Protein AF-0000000084401120 (afdb_homodimer)

Organism: NCBI:txid1296121

Secondary structure (DSSP, 8-state):
---SPPPP---HHHHHHHHHHHHHHHHH---TTSTTEEEPTTS-EEESS-S--SSSB--SHHHHHHHHHHHHHHHH-TTSHHHHHHHHHHHHHHHHHHHHHTT--SPP-TGGGTTHHHHHHHHHTTS---THHHHHHHHHHHHHHHTS-B-GGG-B----SS---TTEEETHHIIIIIHHHHHHHHHTT-HHHHHHHHHHHHHHHHHHB-TTTS-B-SEEEE------TT---S----EE-TT---BHHHHHHHHHHHHHHHHHHGGGS-TTSHHHHHHHHHHHHHHHHHHHH--TTTSS-BSBTT-TTSPB-HHHHHHHHHHHHHHHHTTS---HHHHHHHHHHHHHHHTTB-TTS-BSS-B------SSHHHHHTSPB---HHHHHHHHHHHHHHHHHHHHHHHHH-/---SPPPP---HHHHHHHHHHHHHHHHH---TTSTTEEEPTTS-EEESS-S--SSSB--SHHHHHHHHHHHHHHHH-TTSHHHHHHHHHHHHHHHHHHHHHTT--SPP-TGGGTTHHHHHHHHHTTS---THHHHHHHHHHHHHHHTS-B-GGG-B----SS---TTEEETHHIIIIIHHHHHHHHHTT-HHHHHHHHHHHHHHHHHHB-TTTS-B-SEEEE------TT---S----EE-TT---BHHHHHHHHHHHHHHHHHHGGGS-TTSHHHHHHHHHHHHHHHHHHHH--TTTSS-BSBTT-TTSPB-HHHHHHHHHHHHHHHHTTS---HHHHHHHHHHHHHHHTTB-TTS-BSSPBP-----SSHHHHHTSPB---HHHHHHHHHHHHHHHHHHHHHHHHH-

Nearest PDB structures (foldseek):
  3qwt-assembly1_A  TM=9.742E-01  e=4.334E-35  Salmonella enterica subsp. enterica serovar Paratyphi A
  3pmm-assembly1_A  TM=9.637E-01  e=2.287E-32  Klebsiella pneumoniae subsp. pneumoniae MGH 78578
  4xuv-assembly1_B  TM=9.353E-01  e=1.802E-25  Thermothielavioides terrestris NRRL 8126
  4xuv-assembly1_A  TM=9.160E-01  e=1.888E-25  Thermothielavioides terrestris NRRL 8126
  3k11-assembly1_A  TM=7.623E-01  e=7.916E-18  Bacteroides thetaiotaomicron VPI-5482

Sequence (818 aa):
MSDTIAPLSLSQEKSADLISLLTDGLLHIKDSTGRFLLKLHDGTLVDTKGWDHPTVFSWEWTHGIALTALCHHSALDPSSPGAQKSLKVALDWFETQWKRTDGKGAPKNINTMSPFYSLACFIEDGRTKDPKWNGWLDEWAEWIMNGLPRTQEGGFQHMTYVNMHENNLWDDTLMMSVIPLAKIGILLNRPHYIDEAKYQFLIHIKYLADSVSGLWYHGWKFTPEEVKGGQGGAETNGGHNFAKGLWARGNCWITVSIPMFLDILGDKLPPTDPIYRHLVSIWRRQVDAFVRSQDPKTGLWHTLIVDPTSYVETSAAAGVVAGIYMGIRQGLISDPVYRKCADTGLAGVIAQIQPDGEVANVSFGTGMGHSLQFYKDIAITSMPYGQALAMHALVEWQRLQRGEGAASAMSDTIAPLSLSQEKSADLISLLTDGLLHIKDSTGRFLLKLHDGTLVDTKGWDHPTVFSWEWTHGIALTALCHHSALDPSSPGAQKSLKVALDWFETQWKRTDGKGAPKNINTMSPFYSLACFIEDGRTKDPKWNGWLDEWAEWIMNGLPRTQEGGFQHMTYVNMHENNLWDDTLMMSVIPLAKIGILLNRPHYIDEAKYQFLIHIKYLADSVSGLWYHGWKFTPEEVKGGQGGAETNGGHNFAKGLWARGNCWITVSIPMFLDILGDKLPPTDPIYRHLVSIWRRQVDAFVRSQDPKTGLWHTLIVDPTSYVETSAAAGVVAGIYMGIRQGLISDPVYRKCADTGLAGVIAQIQPDGEVANVSFGTGMGHSLQFYKDIAITSMPYGQALAMHALVEWQRLQRGEGAASA

Structure (mmCIF, N/CA/C/O backbone):
data_AF-0000000084401120-model_v1
#
loop_
_entity.id
_entity.type
_entity.pdbx_description
1 polymer 'Plant-inducible protein'
#
loop_
_atom_site.group_PDB
_atom_site.id
_atom_site.type_symbol
_atom_site.label_atom_id
_atom_site.label_alt_id
_atom_site.label_comp_id
_atom_site.label_asym_id
_atom_site.label_entity_id
_atom_site.label_seq_id
_atom_site.pdbx_PDB_ins_code
_atom_site.Cartn_x
_atom_site.Cartn_y
_atom_site.Cartn_z
_atom_site.occupancy
_atom_site.B_iso_or_equiv
_atom_site.auth_seq_id
_atom_site.auth_comp_id
_atom_site.auth_asym_id
_atom_site.auth_atom_id
_atom_site.pdbx_PDB_model_num
ATOM 1 N N . MET A 1 1 ? 27.266 26.625 27.641 1 33.69 1 MET A N 1
ATOM 2 C CA . MET A 1 1 ? 25.828 26.703 27.875 1 33.69 1 MET A CA 1
ATOM 3 C C . MET A 1 1 ? 25.109 25.516 27.25 1 33.69 1 MET A C 1
ATOM 5 O O . MET A 1 1 ? 25.391 25.156 26.094 1 33.69 1 MET A O 1
ATOM 9 N N . SER A 1 2 ? 24.625 24.562 27.766 1 44.03 2 SER A N 1
ATOM 10 C CA . SER A 1 2 ? 24.25 23.188 27.438 1 44.03 2 SER A CA 1
ATOM 11 C C . SER A 1 2 ? 23.266 23.156 26.281 1 44.03 2 SER A C 1
ATOM 13 O O . SER A 1 2 ? 22.25 23.859 26.297 1 44.03 2 SER A O 1
ATOM 15 N N . ASP A 1 3 ? 23.594 22.719 24.875 1 66.12 3 ASP A N 1
ATOM 16 C CA . ASP A 1 3 ? 23.312 22.844 23.453 1 66.12 3 ASP A CA 1
ATOM 17 C C . ASP A 1 3 ? 22.016 22.141 23.078 1 66.12 3 ASP A C 1
ATOM 19 O O . ASP A 1 3 ? 21.781 21.828 21.906 1 66.12 3 ASP A O 1
ATOM 23 N N . THR A 1 4 ? 21.281 21.75 24.156 1 81.12 4 THR A N 1
ATOM 24 C CA . THR A 1 4 ? 20.016 21.062 23.906 1 81.12 4 THR A CA 1
ATOM 25 C C . THR A 1 4 ? 18.828 21.906 24.359 1 81.12 4 THR A C 1
ATOM 27 O O . THR A 1 4 ? 18.969 22.75 25.266 1 81.12 4 THR A O 1
ATOM 30 N N . ILE A 1 5 ? 17.703 21.828 23.812 1 85.31 5 ILE A N 1
ATOM 31 C CA . ILE A 1 5 ? 16.484 22.562 24.109 1 85.31 5 ILE A CA 1
ATOM 32 C C . ILE A 1 5 ? 16.031 22.266 25.531 1 85.31 5 ILE A C 1
ATOM 34 O O . ILE A 1 5 ? 16.125 21.125 26 1 85.31 5 ILE A O 1
ATOM 38 N N . ALA A 1 6 ? 15.586 23.234 26.266 1 86 6 ALA A N 1
ATOM 39 C CA . ALA A 1 6 ? 15.078 23.078 27.625 1 86 6 ALA A CA 1
ATOM 40 C C . ALA A 1 6 ? 13.828 22.203 27.656 1 86 6 ALA A C 1
ATOM 42 O O . ALA A 1 6 ? 13.047 22.203 26.703 1 86 6 ALA A O 1
ATOM 43 N N . PRO A 1 7 ? 13.625 21.438 28.75 1 90.69 7 PRO A N 1
ATOM 44 C CA . PRO A 1 7 ? 12.422 20.609 28.859 1 90.69 7 PRO A CA 1
ATOM 45 C C . PRO A 1 7 ? 11.133 21.438 28.828 1 90.69 7 PRO A C 1
ATOM 47 O O . PRO A 1 7 ? 11.133 22.594 29.266 1 90.69 7 PRO A O 1
ATOM 50 N N . LEU A 1 8 ? 10.125 20.828 28.359 1 94.19 8 LEU A N 1
ATOM 51 C CA . LEU A 1 8 ? 8.828 21.484 28.25 1 94.19 8 LEU A CA 1
ATOM 52 C C . LEU A 1 8 ? 8.289 21.891 29.625 1 94.19 8 LEU A C 1
ATOM 54 O O . LEU A 1 8 ? 8.219 21.047 30.531 1 94.19 8 LEU A O 1
ATOM 58 N N . SER A 1 9 ? 8.07 23.109 29.828 1 92.88 9 SER A N 1
ATOM 59 C CA . SER A 1 9 ? 7.375 23.656 31 1 92.88 9 SER A CA 1
ATOM 60 C C . SER A 1 9 ? 6.09 24.359 30.578 1 92.88 9 SER A C 1
ATOM 62 O O . SER A 1 9 ? 6.121 25.516 30.125 1 92.88 9 SER A O 1
ATOM 64 N N . LEU A 1 10 ? 5.004 23.656 30.703 1 95.19 10 LEU A N 1
ATOM 65 C CA . LEU A 1 10 ? 3.748 24.172 30.156 1 95.19 10 LEU A CA 1
ATOM 66 C C . LEU A 1 10 ? 2.584 23.828 31.078 1 95.19 10 LEU A C 1
ATOM 68 O O . LEU A 1 10 ? 2.441 22.672 31.516 1 95.19 10 LEU A O 1
ATOM 72 N N . SER A 1 11 ? 1.833 24.844 31.5 1 94.69 11 SER A N 1
ATOM 73 C CA . SER A 1 11 ? 0.576 24.656 32.219 1 94.69 11 SER A CA 1
ATOM 74 C C . SER A 1 11 ? -0.622 24.859 31.297 1 94.69 11 SER A C 1
ATOM 76 O O . SER A 1 11 ? -0.479 25.375 30.188 1 94.69 11 SER A O 1
ATOM 78 N N . GLN A 1 12 ? -1.751 24.422 31.734 1 92.38 12 GLN A N 1
ATOM 79 C CA . GLN A 1 12 ? -2.967 24.609 30.953 1 92.38 12 GLN A CA 1
ATOM 80 C C . GLN A 1 12 ? -3.244 26.094 30.703 1 92.38 12 GLN A C 1
ATOM 82 O O . GLN A 1 12 ? -3.691 26.469 29.625 1 92.38 12 GLN A O 1
ATOM 87 N N . GLU A 1 13 ? -2.939 26.891 31.703 1 94.06 13 GLU A N 1
ATOM 88 C CA . GLU A 1 13 ? -3.145 28.328 31.578 1 94.06 13 GLU A CA 1
ATOM 89 C C . GLU A 1 13 ? -2.193 28.938 30.562 1 94.06 13 GLU A C 1
ATOM 91 O O . GLU A 1 13 ? -2.611 29.734 29.719 1 94.06 13 GLU A O 1
ATOM 96 N N . LYS A 1 14 ? -0.96 28.578 30.672 1 96.5 14 LYS A N 1
ATOM 97 C CA . LYS A 1 14 ? 0.026 29.078 29.734 1 96.5 14 LYS A CA 1
ATOM 98 C C . LYS A 1 14 ? -0.296 28.641 28.297 1 96.5 14 LYS A C 1
ATOM 100 O O . LYS A 1 14 ? -0.112 29.391 27.359 1 96.5 14 LYS A O 1
ATOM 105 N N . SER A 1 15 ? -0.702 27.406 28.203 1 96.75 15 SER A N 1
ATOM 106 C CA . SER A 1 15 ? -1.093 26.906 26.891 1 96.75 15 SER A CA 1
ATOM 107 C C . SER A 1 15 ? -2.246 27.703 26.312 1 96.75 15 SER A C 1
ATOM 109 O O . SER A 1 15 ? -2.227 28.062 25.125 1 96.75 15 SER A O 1
ATOM 111 N N . ALA A 1 16 ? -3.279 28.016 27.109 1 95.38 16 ALA A N 1
ATOM 112 C CA . ALA A 1 16 ? -4.418 28.812 26.672 1 95.38 16 ALA A CA 1
ATOM 113 C C . ALA A 1 16 ? -3.977 30.219 26.25 1 95.38 16 ALA A C 1
ATOM 115 O O . ALA A 1 16 ? -4.477 30.75 25.25 1 95.38 16 ALA A O 1
ATOM 116 N N . ASP A 1 17 ? -3.029 30.766 26.969 1 97 17 ASP A N 1
ATOM 117 C CA . ASP A 1 17 ? -2.494 32.094 26.641 1 97 17 ASP A CA 1
ATOM 118 C C . ASP A 1 17 ? -1.768 32.062 25.297 1 97 17 ASP A C 1
ATOM 120 O O . ASP A 1 17 ? -1.896 32.969 24.5 1 97 17 ASP A O 1
ATOM 124 N N . LEU A 1 18 ? -1.008 31.031 25.141 1 98.12 18 LEU A N 1
ATOM 125 C CA . LEU A 1 18 ? -0.273 30.891 23.891 1 98.12 18 LEU A CA 1
ATOM 126 C C . LEU A 1 18 ? -1.229 30.734 22.703 1 98.12 18 LEU A C 1
ATOM 128 O O . LEU A 1 18 ? -1.003 31.312 21.641 1 98.12 18 LEU A O 1
ATOM 132 N N . ILE A 1 19 ? -2.287 29.938 22.875 1 97.88 19 ILE A N 1
ATOM 133 C CA . ILE A 1 19 ? -3.27 29.75 21.812 1 97.88 19 ILE A CA 1
ATOM 134 C C . ILE A 1 19 ? -3.918 31.078 21.453 1 97.88 19 ILE A C 1
ATOM 136 O O . ILE A 1 19 ? -4.109 31.406 20.281 1 97.88 19 ILE A O 1
ATOM 140 N N . SER A 1 20 ? -4.238 31.891 22.5 1 97.19 20 SER A N 1
ATOM 141 C CA . SER A 1 20 ? -4.793 33.219 22.281 1 97.19 20 SER A CA 1
ATOM 142 C C . SER A 1 20 ? -3.82 34.094 21.5 1 97.19 20 SER A C 1
ATOM 144 O O . SER A 1 20 ? -4.223 34.812 20.578 1 97.19 20 SER A O 1
ATOM 146 N N . LEU A 1 21 ? -2.592 34.062 21.875 1 98.19 21 LEU A N 1
ATOM 147 C CA . LEU A 1 21 ? -1.55 34.812 21.203 1 98.19 21 LEU A CA 1
ATOM 148 C C . LEU A 1 21 ? -1.406 34.375 19.75 1 98.19 21 LEU A C 1
ATOM 150 O O . LEU A 1 21 ? -1.296 35.219 18.859 1 98.19 21 LEU A O 1
ATOM 154 N N . LEU A 1 22 ? -1.358 33.125 19.547 1 98.44 22 LEU A N 1
ATOM 155 C CA . LEU A 1 22 ? -1.241 32.562 18.203 1 98.44 22 LEU A CA 1
ATOM 156 C C . LEU A 1 22 ? -2.441 32.969 17.344 1 98.44 22 LEU A C 1
ATOM 158 O O . LEU A 1 22 ? -2.297 33.219 16.156 1 98.44 22 LEU A O 1
ATOM 162 N N . THR A 1 23 ? -3.691 32.938 17.922 1 97.19 23 THR A N 1
ATOM 163 C CA . THR A 1 23 ? -4.895 33.344 17.219 1 97.19 23 THR A CA 1
ATOM 164 C C . THR A 1 23 ? -4.785 34.812 16.781 1 97.19 23 THR A C 1
ATOM 166 O O . THR A 1 23 ? -5.125 35.156 15.648 1 97.19 23 THR A O 1
ATOM 169 N N . ASP A 1 24 ? -4.277 35.594 17.672 1 96.12 24 ASP A N 1
ATOM 170 C CA . ASP A 1 24 ? -4.074 37 17.344 1 96.12 24 ASP A CA 1
ATOM 171 C C . ASP A 1 24 ? -3.062 37.156 16.203 1 96.12 24 ASP A C 1
ATOM 173 O O . ASP A 1 24 ? -3.266 37.938 15.297 1 96.12 24 ASP A O 1
ATOM 177 N N . GLY A 1 25 ? -1.976 36.438 16.312 1 96 25 GLY A N 1
ATOM 178 C CA . GLY A 1 25 ? -0.98 36.469 15.258 1 96 25 GLY A CA 1
ATOM 179 C C . GLY A 1 25 ? -1.527 36 13.914 1 96 25 GLY A C 1
ATOM 180 O O . GLY A 1 25 ? -1.151 36.562 12.875 1 96 25 GLY A O 1
ATOM 181 N N . LEU A 1 26 ? -2.385 35 13.938 1 94.81 26 LEU A N 1
ATOM 182 C CA . LEU A 1 26 ? -3.031 34.5 12.742 1 94.81 26 LEU A CA 1
ATOM 183 C C . LEU A 1 26 ? -3.914 35.531 12.086 1 94.81 26 LEU A C 1
ATOM 185 O O . LEU A 1 26 ? -3.881 35.719 10.867 1 94.81 26 LEU A O 1
ATOM 189 N N . LEU A 1 27 ? -4.645 36.344 12.859 1 93.62 27 LEU A N 1
ATOM 190 C CA . LEU A 1 27 ? -5.641 37.281 12.367 1 93.62 27 LEU A CA 1
ATOM 191 C C . LEU A 1 27 ? -4.973 38.562 11.867 1 93.62 27 LEU A C 1
ATOM 193 O O . LEU A 1 27 ? -5.523 39.25 11.008 1 93.62 27 LEU A O 1
ATOM 197 N N . HIS A 1 28 ? -3.725 38.812 12.336 1 92.19 28 HIS A N 1
ATOM 198 C CA . HIS A 1 28 ? -3.156 40.125 12.062 1 92.19 28 HIS A CA 1
ATOM 199 C C . HIS A 1 28 ? -1.907 40 11.195 1 92.19 28 HIS A C 1
ATOM 201 O O . HIS A 1 28 ? -1.282 41.031 10.867 1 92.19 28 HIS A O 1
ATOM 207 N N . ILE A 1 29 ? -1.577 38.812 10.828 1 90.75 29 ILE A N 1
ATOM 208 C CA . ILE A 1 29 ? -0.416 38.656 9.969 1 90.75 29 ILE A CA 1
ATOM 209 C C . ILE A 1 29 ? -0.689 39.281 8.602 1 90.75 29 ILE A C 1
ATOM 211 O O . ILE A 1 29 ? -1.801 39.188 8.078 1 90.75 29 ILE A O 1
ATOM 215 N N . LYS A 1 30 ? 0.235 40 8.094 1 86.69 30 LYS A N 1
ATOM 216 C CA . LYS A 1 30 ? 0.075 40.688 6.809 1 86.69 30 LYS A CA 1
ATOM 217 C C . LYS A 1 30 ? 1.339 40.562 5.961 1 86.69 30 LYS A C 1
ATOM 219 O O . LYS A 1 30 ? 2.445 40.469 6.5 1 86.69 30 LYS A O 1
ATOM 224 N N . ASP A 1 31 ? 1.081 40.469 4.723 1 86.56 31 ASP A N 1
ATOM 225 C CA . ASP A 1 31 ? 2.189 40.625 3.791 1 86.56 31 ASP A CA 1
ATOM 226 C C . ASP A 1 31 ? 2.375 42.125 3.424 1 86.56 31 ASP A C 1
ATOM 228 O O . ASP A 1 31 ? 1.897 42.562 2.379 1 86.56 31 ASP A O 1
ATOM 232 N N . SER A 1 32 ? 3.166 42.719 4.074 1 81.81 32 SER A N 1
ATOM 233 C CA . SER A 1 32 ? 3.297 44.156 3.914 1 81.81 32 SER A CA 1
ATOM 234 C C . SER A 1 32 ? 4.082 44.531 2.654 1 81.81 32 SER A C 1
ATOM 236 O O . SER A 1 32 ? 3.98 45.625 2.141 1 81.81 32 SER A O 1
ATOM 238 N N . THR A 1 33 ? 4.793 43.594 2.123 1 84.19 33 THR A N 1
ATOM 239 C CA . THR A 1 33 ? 5.637 43.875 0.965 1 84.19 33 THR A CA 1
ATOM 240 C C . THR A 1 33 ? 4.949 43.438 -0.324 1 84.19 33 THR A C 1
ATOM 242 O O . THR A 1 33 ? 5.309 43.906 -1.412 1 84.19 33 THR A O 1
ATOM 245 N N . GLY A 1 34 ? 4.008 42.562 -0.182 1 83.19 34 GLY A N 1
ATOM 246 C CA . GLY A 1 34 ? 3.375 41.969 -1.359 1 83.19 34 GLY A CA 1
ATOM 247 C C . GLY A 1 34 ? 4.195 40.875 -2.002 1 83.19 34 GLY A C 1
ATOM 248 O O . GLY A 1 34 ? 3.77 40.281 -2.986 1 83.19 34 GLY A O 1
ATOM 249 N N . ARG A 1 35 ? 5.266 40.531 -1.482 1 85.69 35 ARG A N 1
ATOM 250 C CA . ARG A 1 35 ? 6.215 39.562 -2.02 1 85.69 35 ARG A CA 1
ATOM 251 C C . ARG A 1 35 ? 5.629 38.156 -1.995 1 85.69 35 ARG A C 1
ATOM 253 O O . ARG A 1 35 ? 6 37.312 -2.812 1 85.69 35 ARG A O 1
ATOM 260 N N . PHE A 1 36 ? 4.652 37.938 -1.21 1 86.56 36 PHE A N 1
ATOM 261 C CA . PHE A 1 36 ? 4.191 36.562 -0.989 1 86.56 36 PHE A CA 1
ATOM 262 C C . PHE A 1 36 ? 2.768 36.375 -1.501 1 86.56 36 PHE A C 1
ATOM 264 O O . PHE A 1 36 ? 2.098 35.406 -1.15 1 86.56 36 PHE A O 1
ATOM 271 N N . LEU A 1 37 ? 2.367 37.344 -2.252 1 86.12 37 LEU A N 1
ATOM 272 C CA . LEU A 1 37 ? 1.076 37.188 -2.916 1 86.12 37 LEU A CA 1
ATOM 273 C C . LEU A 1 37 ? 1.183 36.25 -4.105 1 86.12 37 LEU A C 1
ATOM 275 O O . LEU A 1 37 ? 2.178 36.25 -4.836 1 86.12 37 LEU A O 1
ATOM 279 N N . LEU A 1 38 ? 0.202 35.406 -4.27 1 87.19 38 LEU A N 1
ATOM 280 C CA . LEU A 1 38 ? 0.126 34.5 -5.418 1 87.19 38 LEU A CA 1
ATOM 281 C C . LEU A 1 38 ? -0.601 35.156 -6.582 1 87.19 38 LEU A C 1
ATOM 283 O O . LEU A 1 38 ? -1.741 35.625 -6.434 1 87.19 38 LEU A O 1
ATOM 287 N N . LYS A 1 39 ? 0.074 35.281 -7.699 1 85.06 39 LYS A N 1
ATOM 288 C CA . LYS A 1 39 ? -0.523 35.844 -8.898 1 85.06 39 LYS A CA 1
ATOM 289 C C . LYS A 1 39 ? -1 34.781 -9.859 1 85.06 39 LYS A C 1
ATOM 291 O O . LYS A 1 39 ? -0.205 33.938 -10.32 1 85.06 39 LYS A O 1
ATOM 296 N N . LEU A 1 40 ? -2.211 34.812 -10.164 1 87.75 40 LEU A N 1
ATOM 297 C CA . LEU A 1 40 ? -2.787 33.844 -11.094 1 87.75 40 LEU A CA 1
ATOM 298 C C . LEU A 1 40 ? -2.631 34.312 -12.531 1 87.75 40 LEU A C 1
ATOM 300 O O . LEU A 1 40 ? -2.236 35.469 -12.773 1 87.75 40 LEU A O 1
ATOM 304 N N . HIS A 1 41 ? -2.965 33.438 -13.484 1 84.88 41 HIS A N 1
ATOM 305 C CA . HIS A 1 41 ? -2.762 33.719 -14.898 1 84.88 41 HIS A CA 1
ATOM 306 C C . HIS A 1 41 ? -3.664 34.844 -15.359 1 84.88 41 HIS A C 1
ATOM 308 O O . HIS A 1 41 ? -3.293 35.625 -16.25 1 84.88 41 HIS A O 1
ATOM 314 N N . ASP A 1 42 ? -4.82 34.969 -14.766 1 84.31 42 ASP A N 1
ATOM 315 C CA . ASP A 1 42 ? -5.766 35.969 -15.203 1 84.31 42 ASP A CA 1
ATOM 316 C C . ASP A 1 42 ? -5.523 37.312 -14.477 1 84.31 42 ASP A C 1
ATOM 318 O O . ASP A 1 42 ? -6.301 38.25 -14.625 1 84.31 42 ASP A O 1
ATOM 322 N N . GLY A 1 43 ? -4.527 37.312 -13.602 1 83.81 43 GLY A N 1
ATOM 323 C CA . GLY A 1 43 ? -4.164 38.531 -12.906 1 83.81 43 GLY A CA 1
ATOM 324 C C . GLY A 1 43 ? -4.719 38.625 -11.5 1 83.81 43 GLY A C 1
ATOM 325 O O . GLY A 1 43 ? -4.352 39.5 -10.727 1 83.81 43 GLY A O 1
ATOM 326 N N . THR A 1 44 ? -5.5 37.656 -11.195 1 84.62 44 THR A N 1
ATOM 327 C CA . THR A 1 44 ? -6.051 37.625 -9.844 1 84.62 44 THR A CA 1
ATOM 328 C C . THR A 1 44 ? -4.945 37.406 -8.82 1 84.62 44 THR A C 1
ATOM 330 O O . THR A 1 44 ? -4.047 36.594 -9.039 1 84.62 44 THR A O 1
ATOM 333 N N . LEU A 1 45 ? -5.062 38.219 -7.758 1 87.06 45 LEU A N 1
ATOM 334 C CA . LEU A 1 45 ? -4.129 38.031 -6.652 1 87.06 45 LEU A CA 1
ATOM 335 C C . LEU A 1 45 ? -4.777 37.25 -5.516 1 87.06 45 LEU A C 1
ATOM 337 O O . LEU A 1 45 ? -5.949 37.469 -5.191 1 87.06 45 LEU A O 1
ATOM 341 N N . VAL A 1 46 ? -4.004 36.312 -5.031 1 88.44 46 VAL A N 1
ATOM 342 C CA . VAL A 1 46 ? -4.453 35.531 -3.871 1 88.44 46 VAL A CA 1
ATOM 343 C C . VAL A 1 46 ? -3.498 35.75 -2.703 1 88.44 46 VAL A C 1
ATOM 345 O O . VAL A 1 46 ? -2.287 35.562 -2.836 1 88.44 46 VAL A O 1
ATOM 348 N N . ASP A 1 47 ? -3.996 36.188 -1.65 1 89.75 47 ASP A N 1
ATOM 349 C CA . ASP A 1 47 ? -3.223 36.344 -0.427 1 89.75 47 ASP A CA 1
ATOM 350 C C . ASP A 1 47 ? -3.162 35.062 0.377 1 89.75 47 ASP A C 1
ATOM 352 O O . ASP A 1 47 ? -4.125 34.688 1.053 1 89.75 47 ASP A O 1
ATOM 356 N N . THR A 1 48 ? -2.025 34.406 0.393 1 88.25 48 THR A N 1
ATOM 357 C CA . THR A 1 48 ? -1.883 33.156 1.093 1 88.25 48 THR A CA 1
ATOM 358 C C . THR A 1 48 ? -1.351 33.344 2.506 1 88.25 48 THR A C 1
ATOM 360 O O . THR A 1 48 ? -1.179 32.406 3.264 1 88.25 48 THR A O 1
ATOM 363 N N . LYS A 1 49 ? -1.124 34.625 2.908 1 89.88 49 LYS A N 1
ATOM 364 C CA . LYS A 1 49 ? -0.537 34.938 4.203 1 89.88 49 LYS A CA 1
ATOM 365 C C . LYS A 1 49 ? -1.561 35.625 5.109 1 89.88 49 LYS A C 1
ATOM 367 O O . LYS A 1 49 ? -1.688 35.25 6.281 1 89.88 49 LYS A O 1
ATOM 372 N N . GLY A 1 50 ? -2.246 36.5 4.559 1 87.88 50 GLY A N 1
ATOM 373 C CA . GLY A 1 50 ? -3.184 37.25 5.367 1 87.88 50 GLY A CA 1
ATOM 374 C C . GLY A 1 50 ? -4.5 36.531 5.594 1 87.88 50 GLY A C 1
ATOM 375 O O . GLY A 1 50 ? -4.914 35.719 4.773 1 87.88 50 GLY A O 1
ATOM 376 N N . TRP A 1 51 ? -5.172 36.812 6.703 1 88 51 TRP A N 1
ATOM 377 C CA . TRP A 1 51 ? -6.457 36.219 7.062 1 88 51 TRP A CA 1
ATOM 378 C C . TRP A 1 51 ? -7.59 36.875 6.285 1 88 51 TRP A C 1
ATOM 380 O O . TRP A 1 51 ? -8.453 36.188 5.738 1 88 51 TRP A O 1
ATOM 390 N N . ASP A 1 52 ? -7.566 38.156 6.379 1 78.81 52 ASP A N 1
ATOM 391 C CA . ASP A 1 52 ? -8.57 38.938 5.664 1 78.81 52 ASP A CA 1
ATOM 392 C C . ASP A 1 52 ? -7.93 40.062 4.875 1 78.81 52 ASP A C 1
ATOM 394 O O . ASP A 1 52 ? -6.992 40.719 5.352 1 78.81 52 ASP A O 1
ATOM 398 N N . HIS A 1 53 ? -8.281 40.031 3.646 1 75.25 53 HIS A N 1
ATOM 399 C CA . HIS A 1 53 ? -7.82 41.125 2.789 1 75.25 53 HIS A CA 1
ATOM 400 C C . HIS A 1 53 ? -8.992 41.812 2.105 1 75.25 53 HIS A C 1
ATOM 402 O O . HIS A 1 53 ? -9.906 41.156 1.604 1 75.25 53 HIS A O 1
ATOM 408 N N . PRO A 1 54 ? -8.969 43.031 2.123 1 69.94 54 PRO A N 1
ATOM 409 C CA . PRO A 1 54 ? -10.125 43.75 1.602 1 69.94 54 PRO A CA 1
ATOM 410 C C . PRO A 1 54 ? -10.289 43.594 0.091 1 69.94 54 PRO A C 1
ATOM 412 O O . PRO A 1 54 ? -11.414 43.625 -0.417 1 69.94 54 PRO A O 1
ATOM 415 N N . THR A 1 55 ? -9.25 43.438 -0.586 1 71.19 55 THR A N 1
ATOM 416 C CA . THR A 1 55 ? -9.375 43.5 -2.039 1 71.19 55 THR A CA 1
ATOM 417 C C . THR A 1 55 ? -8.836 42.219 -2.672 1 71.19 55 THR A C 1
ATOM 419 O O . THR A 1 55 ? -9.039 41.969 -3.863 1 71.19 55 THR A O 1
ATOM 422 N N . VAL A 1 56 ? -8.18 41.5 -1.897 1 79.19 56 VAL A N 1
ATOM 423 C CA . VAL A 1 56 ? -7.512 40.312 -2.441 1 79.19 56 VAL A CA 1
ATOM 424 C C . VAL A 1 56 ? -8.148 39.031 -1.873 1 79.19 56 VAL A C 1
ATOM 426 O O . VAL A 1 56 ? -8.547 39 -0.704 1 79.19 56 VAL A O 1
ATOM 429 N N . PHE A 1 57 ? -8.273 38.094 -2.742 1 83 57 PHE A N 1
ATOM 430 C CA . PHE A 1 57 ? -8.906 36.844 -2.365 1 83 57 PHE A CA 1
ATOM 431 C C . PHE A 1 57 ? -8.07 36.094 -1.328 1 83 57 PHE A C 1
ATOM 433 O O . PHE A 1 57 ? -6.855 35.969 -1.489 1 83 57 PHE A O 1
ATOM 440 N N . SER A 1 58 ? -8.695 35.688 -0.227 1 88 58 SER A N 1
ATOM 441 C CA . SER A 1 58 ? -8.008 35.031 0.869 1 88 58 SER A CA 1
ATOM 442 C C . SER A 1 58 ? -8.578 33.656 1.118 1 88 58 SER A C 1
ATOM 444 O O . SER A 1 58 ? -9.188 33.406 2.162 1 88 58 SER A O 1
ATOM 446 N N . TRP A 1 59 ? -8.406 32.75 0.161 1 92.88 59 TRP A N 1
ATOM 447 C CA . TRP A 1 59 ? -8.859 31.375 0.249 1 92.88 59 TRP A CA 1
ATOM 448 C C . TRP A 1 59 ? -7.844 30.422 -0.391 1 92.88 59 TRP A C 1
ATOM 450 O O . TRP A 1 59 ? -7.754 30.344 -1.618 1 92.88 59 TRP A O 1
ATOM 460 N N . GLU A 1 60 ? -7.145 29.797 0.406 1 94 60 GLU A N 1
ATOM 461 C CA . GLU A 1 60 ? -6.16 28.781 0.046 1 94 60 GLU A CA 1
ATOM 462 C C . GLU A 1 60 ? -6.02 27.734 1.147 1 94 60 GLU A C 1
ATOM 464 O O . GLU A 1 60 ? -6.691 27.812 2.178 1 94 60 GLU A O 1
ATOM 469 N N . TRP A 1 61 ? -5.176 26.719 0.945 1 96.56 61 TRP A N 1
ATOM 470 C CA . TRP A 1 61 ? -4.988 25.672 1.948 1 96.56 61 TRP A CA 1
ATOM 471 C C . TRP A 1 61 ? -4.488 26.266 3.262 1 96.56 61 TRP A C 1
ATOM 473 O O . TRP A 1 61 ? -4.742 25.719 4.336 1 96.56 61 TRP A O 1
ATOM 483 N N . THR A 1 62 ? -3.789 27.375 3.266 1 96.12 62 THR A N 1
ATOM 484 C CA . THR A 1 62 ? -3.297 28.031 4.48 1 96.12 62 THR A CA 1
ATOM 485 C C . THR A 1 62 ? -4.457 28.406 5.395 1 96.12 62 THR A C 1
ATOM 487 O O . THR A 1 62 ? -4.387 28.203 6.609 1 96.12 62 THR A O 1
ATOM 490 N N . HIS A 1 63 ? -5.523 28.922 4.789 1 95.69 63 HIS A N 1
ATOM 491 C CA . HIS A 1 63 ? -6.73 29.234 5.543 1 95.69 63 HIS A CA 1
ATOM 492 C C . HIS A 1 63 ? -7.414 27.969 6.039 1 95.69 63 HIS A C 1
ATOM 494 O O . HIS A 1 63 ? -7.949 27.938 7.148 1 95.69 63 HIS A O 1
ATOM 500 N N . GLY A 1 64 ? -7.402 26.922 5.16 1 97.75 64 GLY A N 1
ATOM 501 C CA . GLY A 1 64 ? -7.98 25.656 5.562 1 97.75 64 GLY A CA 1
ATOM 502 C C . GLY A 1 64 ? -7.332 25.062 6.805 1 97.75 64 GLY A C 1
ATOM 503 O O . GLY A 1 64 ? -8.023 24.578 7.703 1 97.75 64 GLY A O 1
ATOM 504 N N . ILE A 1 65 ? -6.027 25.109 6.883 1 98.44 65 ILE A N 1
ATOM 505 C CA . ILE A 1 65 ? -5.293 24.578 8.023 1 98.44 65 ILE A CA 1
ATOM 506 C C . ILE A 1 65 ? -5.559 25.438 9.258 1 98.44 65 ILE A C 1
ATOM 508 O O . ILE A 1 65 ? -5.711 24.906 10.367 1 98.44 65 ILE A O 1
ATOM 512 N N . ALA A 1 66 ? -5.625 26.75 9.031 1 97.94 66 ALA A N 1
ATOM 513 C CA . ALA A 1 66 ? -5.992 27.641 10.133 1 97.94 66 ALA A CA 1
ATOM 514 C C . ALA A 1 66 ? -7.383 27.312 10.672 1 97.94 66 ALA A C 1
ATOM 516 O O . ALA A 1 66 ? -7.586 27.234 11.883 1 97.94 66 ALA A O 1
ATOM 517 N N . LEU A 1 67 ? -8.289 27.141 9.773 1 98.31 67 LEU A N 1
ATOM 518 C CA . LEU A 1 67 ? -9.656 26.812 10.148 1 98.31 67 LEU A CA 1
ATOM 519 C C . LEU A 1 67 ? -9.711 25.484 10.891 1 98.31 67 LEU A C 1
ATOM 521 O O . LEU A 1 67 ? -10.492 25.312 11.828 1 98.31 67 LEU A O 1
ATOM 525 N N . THR A 1 68 ? -8.906 24.516 10.492 1 98.69 68 THR A N 1
ATOM 526 C CA . THR A 1 68 ? -8.82 23.234 11.188 1 98.69 68 THR A CA 1
ATOM 527 C C . THR A 1 68 ? -8.375 23.438 12.633 1 98.69 68 THR A C 1
ATOM 529 O O . THR A 1 68 ? -8.969 22.875 13.555 1 98.69 68 THR A O 1
ATOM 532 N N . ALA A 1 69 ? -7.359 24.219 12.844 1 98.44 69 ALA A N 1
ATOM 533 C CA . ALA A 1 69 ? -6.863 24.5 14.188 1 98.44 69 ALA A CA 1
ATOM 534 C C . ALA A 1 69 ? -7.93 25.188 15.031 1 98.44 69 ALA A C 1
ATOM 536 O O . ALA A 1 69 ? -8.148 24.828 16.188 1 98.44 69 ALA A O 1
ATOM 537 N N . LEU A 1 70 ? -8.594 26.203 14.445 1 98.25 70 LEU A N 1
ATOM 538 C CA . LEU A 1 70 ? -9.648 26.922 15.141 1 98.25 70 LEU A CA 1
ATOM 539 C C . LEU A 1 70 ? -10.805 25.984 15.492 1 98.25 70 LEU A C 1
ATOM 541 O O . LEU A 1 70 ? -11.391 26.094 16.578 1 98.25 70 LEU A O 1
ATOM 545 N N . CYS A 1 71 ? -11.094 25.125 14.57 1 98.5 71 CYS A N 1
ATOM 546 C CA . CYS A 1 71 ? -12.156 24.141 14.789 1 98.5 71 CYS A CA 1
ATOM 547 C C . CYS A 1 71 ? -11.852 23.266 16 1 98.5 71 CYS A C 1
ATOM 549 O O . CYS A 1 71 ? -12.688 23.125 16.891 1 98.5 71 CYS A O 1
ATOM 551 N N . HIS A 1 72 ? -10.641 22.719 16.078 1 98.06 72 HIS A N 1
ATOM 552 C CA . HIS A 1 72 ? -10.258 21.844 17.172 1 98.06 72 HIS A CA 1
ATOM 553 C C . HIS A 1 72 ? -10.172 22.609 18.5 1 98.06 72 HIS A C 1
ATOM 555 O O . HIS A 1 72 ? -10.578 22.094 19.547 1 98.06 72 HIS A O 1
ATOM 561 N N . HIS A 1 73 ? -9.688 23.828 18.406 1 98 73 HIS A N 1
ATOM 562 C CA . HIS A 1 73 ? -9.625 24.641 19.625 1 98 73 HIS A CA 1
ATOM 563 C C . HIS A 1 73 ? -11.023 24.938 20.156 1 98 73 HIS A C 1
ATOM 565 O O . HIS A 1 73 ? -11.266 24.859 21.359 1 98 73 HIS A O 1
ATOM 571 N N . SER A 1 74 ? -11.898 25.281 19.281 1 97.75 74 SER A N 1
ATOM 572 C CA . SER A 1 74 ? -13.258 25.656 19.672 1 97.75 74 SER A CA 1
ATOM 573 C C . SER A 1 74 ? -13.984 24.484 20.328 1 97.75 74 SER A C 1
ATOM 575 O O . SER A 1 74 ? -14.969 24.688 21.047 1 97.75 74 SER A O 1
ATOM 577 N N . ALA A 1 75 ? -13.508 23.312 20.047 1 95.94 75 ALA A N 1
ATOM 578 C CA . ALA A 1 75 ? -14.164 22.109 20.578 1 95.94 75 ALA A CA 1
ATOM 579 C C . ALA A 1 75 ? -13.586 21.719 21.938 1 95.94 75 ALA A C 1
ATOM 581 O O . ALA A 1 75 ? -14.172 20.906 22.656 1 95.94 75 ALA A O 1
ATOM 582 N N . LEU A 1 76 ? -12.445 22.25 22.312 1 93.38 76 LEU A N 1
ATOM 583 C CA . LEU A 1 76 ? -11.727 21.828 23.516 1 93.38 76 LEU A CA 1
ATOM 584 C C . LEU A 1 76 ? -12.539 22.125 24.766 1 93.38 76 LEU A C 1
ATOM 586 O O . LEU A 1 76 ? -12.758 21.25 25.594 1 93.38 76 LEU A O 1
ATOM 590 N N . ASP A 1 77 ? -12.914 23.406 24.969 1 90.81 77 ASP A N 1
ATOM 591 C CA . ASP A 1 77 ? -13.789 23.922 26.031 1 90.81 77 ASP A CA 1
ATOM 592 C C . ASP A 1 77 ? -14.742 24.984 25.484 1 90.81 77 ASP A C 1
ATOM 594 O O . ASP A 1 77 ? -14.508 26.172 25.656 1 90.81 77 ASP A O 1
ATOM 598 N N . PRO A 1 78 ? -15.82 24.5 24.969 1 91.75 78 PRO A N 1
ATOM 599 C CA . PRO A 1 78 ? -16.719 25.375 24.203 1 91.75 78 PRO A CA 1
ATOM 600 C C . PRO A 1 78 ? -17.188 26.578 25.016 1 91.75 78 PRO A C 1
ATOM 602 O O . PRO A 1 78 ? -17.609 27.594 24.438 1 91.75 78 PRO A O 1
ATOM 605 N N . SER A 1 79 ? -17.125 26.469 26.281 1 93.75 79 SER A N 1
ATOM 606 C CA . SER A 1 79 ? -17.625 27.562 27.125 1 93.75 79 SER A CA 1
ATOM 607 C C . SER A 1 79 ? -16.562 28.609 27.359 1 93.75 79 SER A C 1
ATOM 609 O O . SER A 1 79 ? -16.859 29.734 27.797 1 93.75 79 SER A O 1
ATOM 611 N N . SER A 1 80 ? -15.289 28.312 27.094 1 94.38 80 SER A N 1
ATOM 612 C CA . SER A 1 80 ? -14.211 29.25 27.344 1 94.38 80 SER A CA 1
ATOM 613 C C . SER A 1 80 ? -14.227 30.406 26.344 1 94.38 80 SER A C 1
ATOM 615 O O . SER A 1 80 ? -14.578 30.203 25.172 1 94.38 80 SER A O 1
ATOM 617 N N . PRO A 1 81 ? -13.852 31.641 26.734 1 95.19 81 PRO A N 1
ATOM 618 C CA . PRO A 1 81 ? -13.812 32.781 25.797 1 95.19 81 PRO A CA 1
ATOM 619 C C . PRO A 1 81 ? -12.906 32.531 24.594 1 95.19 81 PRO A C 1
ATOM 621 O O . PRO A 1 81 ? -13.227 32.938 23.484 1 95.19 81 PRO A O 1
ATOM 624 N N . GLY A 1 82 ? -11.828 31.828 24.859 1 95.25 82 GLY A N 1
ATOM 625 C CA . GLY A 1 82 ? -10.93 31.5 23.766 1 95.25 82 GLY A CA 1
ATOM 626 C C . GLY A 1 82 ? -11.562 30.609 22.703 1 95.25 82 GLY A C 1
ATOM 627 O O . GLY A 1 82 ? -11.414 30.859 21.5 1 95.25 82 GLY A O 1
ATOM 628 N N . ALA A 1 83 ? -12.219 29.625 23.156 1 96.19 83 ALA A N 1
ATOM 629 C CA . ALA A 1 83 ? -12.906 28.703 22.25 1 96.19 83 ALA A CA 1
ATOM 630 C C . ALA A 1 83 ? -14.008 29.422 21.484 1 96.19 83 ALA A C 1
ATOM 632 O O . ALA A 1 83 ? -14.195 29.188 20.281 1 96.19 83 ALA A O 1
ATOM 633 N N . GLN A 1 84 ? -14.727 30.266 22.188 1 97.38 84 GLN A N 1
ATOM 634 C CA . GLN A 1 84 ? -15.789 31.047 21.547 1 97.38 84 GLN A CA 1
ATOM 635 C C . GLN A 1 84 ? -15.227 31.984 20.5 1 97.38 84 GLN A C 1
ATOM 637 O O . GLN A 1 84 ? -15.828 32.156 19.422 1 97.38 84 GLN A O 1
ATOM 642 N N . LYS A 1 85 ? -14.148 32.594 20.812 1 97.31 85 LYS A N 1
ATOM 643 C CA . LYS A 1 85 ? -13.484 33.469 19.844 1 97.31 85 LYS A CA 1
ATOM 644 C C . LYS A 1 85 ? -13.055 32.688 18.609 1 97.31 85 LYS A C 1
ATOM 646 O O . LYS A 1 85 ? -13.258 33.125 17.484 1 97.31 85 LYS A O 1
ATOM 651 N N . SER A 1 86 ? -12.453 31.516 18.844 1 97.94 86 SER A N 1
ATOM 652 C CA . SER A 1 86 ? -12.016 30.688 17.734 1 97.94 86 SER A CA 1
ATOM 653 C C . SER A 1 86 ? -13.18 30.312 16.828 1 97.94 86 SER A C 1
ATOM 655 O O . SER A 1 86 ? -13.062 30.359 15.594 1 97.94 86 SER A O 1
ATOM 657 N N . LEU A 1 87 ? -14.289 29.922 17.422 1 98.19 87 LEU A N 1
ATOM 658 C CA . LEU A 1 87 ? -15.477 29.562 16.656 1 98.19 87 LEU A CA 1
ATOM 659 C C . LEU A 1 87 ? -15.984 30.766 15.852 1 98.19 87 LEU A C 1
ATOM 661 O O . LEU A 1 87 ? -16.297 30.641 14.664 1 98.19 87 LEU A O 1
ATOM 665 N N . LYS A 1 88 ? -16.078 31.906 16.5 1 97.94 88 LYS A N 1
ATOM 666 C CA . LYS A 1 88 ? -16.562 33.125 15.844 1 97.94 88 LYS A CA 1
ATOM 667 C C . LYS A 1 88 ? -15.688 33.5 14.664 1 97.94 88 LYS A C 1
ATOM 669 O O . LYS A 1 88 ? -16.188 33.844 13.586 1 97.94 88 LYS A O 1
ATOM 674 N N . VAL A 1 89 ? -14.398 33.469 14.906 1 97 89 VAL A N 1
ATOM 675 C CA . VAL A 1 89 ? -13.445 33.812 13.859 1 97 89 VAL A CA 1
ATOM 676 C C . VAL A 1 89 ? -13.641 32.906 12.656 1 97 89 VAL A C 1
ATOM 678 O O . VAL A 1 89 ? -13.672 33.375 11.516 1 97 89 VAL A O 1
ATOM 681 N N . ALA A 1 90 ? -13.766 31.625 12.883 1 97.81 90 ALA A N 1
ATOM 682 C CA . ALA A 1 90 ? -13.906 30.641 11.812 1 97.81 90 ALA A CA 1
ATOM 683 C C . ALA A 1 90 ? -15.211 30.844 11.047 1 97.81 90 ALA A C 1
ATOM 685 O O . ALA A 1 90 ? -15.203 30.906 9.812 1 97.81 90 ALA A O 1
ATOM 686 N N . LEU A 1 91 ? -16.312 30.969 11.766 1 97.94 91 LEU A N 1
ATOM 687 C CA . LEU A 1 91 ? -17.625 31.109 11.117 1 97.94 91 LEU A CA 1
ATOM 688 C C . LEU A 1 91 ? -17.719 32.438 10.375 1 97.94 91 LEU A C 1
ATOM 690 O O . LEU A 1 91 ? -18.328 32.5 9.312 1 97.94 91 LEU A O 1
ATOM 694 N N . ASP A 1 92 ? -17.109 33.5 10.961 1 96.62 92 ASP A N 1
ATOM 695 C CA . ASP A 1 92 ? -17.078 34.781 10.273 1 96.62 92 ASP A CA 1
ATOM 696 C C . ASP A 1 92 ? -16.344 34.688 8.945 1 96.62 92 ASP A C 1
ATOM 698 O O . ASP A 1 92 ? -16.719 35.312 7.965 1 96.62 92 ASP A O 1
ATOM 702 N N . TRP A 1 93 ? -15.281 33.906 8.922 1 96.19 93 TRP A N 1
ATOM 703 C CA . TRP A 1 93 ? -14.547 33.719 7.684 1 96.19 93 TRP A CA 1
ATOM 704 C C . TRP A 1 93 ? -15.43 33.094 6.617 1 96.19 93 TRP A C 1
ATOM 706 O O . TRP A 1 93 ? -15.477 33.562 5.477 1 96.19 93 TRP A O 1
ATOM 716 N N . PHE A 1 94 ? -16.125 32.031 6.934 1 96.75 94 PHE A N 1
ATOM 717 C CA . PHE A 1 94 ? -17 31.359 5.988 1 96.75 94 PHE A CA 1
ATOM 718 C C . PHE A 1 94 ? -18.094 32.312 5.492 1 96.75 94 PHE A C 1
ATOM 720 O O . PHE A 1 94 ? -18.391 32.344 4.297 1 96.75 94 PHE A O 1
ATOM 727 N N . GLU A 1 95 ? -18.703 33.062 6.441 1 96 95 GLU A N 1
ATOM 728 C CA . GLU A 1 95 ? -19.734 34.031 6.07 1 96 95 GLU A CA 1
ATOM 729 C C . GLU A 1 95 ? -19.188 35.062 5.09 1 96 95 GLU A C 1
ATOM 731 O O . GLU A 1 95 ? -19.859 35.406 4.109 1 96 95 GLU A O 1
ATOM 736 N N . THR A 1 96 ? -18.047 35.531 5.391 1 94.25 96 THR A N 1
ATOM 737 C CA . THR A 1 96 ? -17.422 36.531 4.535 1 94.25 96 THR A CA 1
ATOM 738 C C . THR A 1 96 ? -17.172 35.969 3.141 1 94.25 96 THR A C 1
ATOM 740 O O . THR A 1 96 ? -17.469 36.625 2.137 1 94.25 96 THR A O 1
ATOM 743 N N . GLN A 1 97 ? -16.594 34.75 3.049 1 94.25 97 GLN A N 1
ATOM 744 C CA . GLN A 1 97 ? -16.312 34.125 1.76 1 94.25 97 GLN A CA 1
ATOM 745 C C . GLN A 1 97 ? -17.594 33.844 0.991 1 94.25 97 GLN A C 1
ATOM 747 O O . GLN A 1 97 ? -17.641 34 -0.232 1 94.25 97 GLN A O 1
ATOM 752 N N . TRP A 1 98 ? -18.609 33.406 1.689 1 94.81 98 TRP A N 1
ATOM 753 C CA . TRP A 1 98 ? -19.906 33.156 1.066 1 94.81 98 TRP A CA 1
ATOM 754 C C . TRP A 1 98 ? -20.453 34.406 0.413 1 94.81 98 TRP A C 1
ATOM 756 O O . TRP A 1 98 ? -20.875 34.406 -0.749 1 94.81 98 TRP A O 1
ATOM 766 N N . LYS A 1 99 ? -20.422 35.469 1.139 1 93.44 99 LYS A N 1
ATOM 767 C CA . LYS A 1 99 ? -20.953 36.75 0.654 1 93.44 99 LYS A CA 1
ATOM 768 C C . LYS A 1 99 ? -20.125 37.281 -0.512 1 93.44 99 LYS A C 1
ATOM 770 O O . LYS A 1 99 ? -20.672 37.688 -1.535 1 93.44 99 LYS A O 1
ATOM 775 N N . ARG A 1 100 ? -18.828 37.188 -0.387 1 90.94 100 ARG A N 1
ATOM 776 C CA . ARG A 1 100 ? -17.906 37.719 -1.378 1 90.94 100 ARG A CA 1
ATOM 777 C C . ARG A 1 100 ? -18.016 36.969 -2.701 1 90.94 100 ARG A C 1
ATOM 779 O O . ARG A 1 100 ? -17.75 37.562 -3.766 1 90.94 100 ARG A O 1
ATOM 786 N N . THR A 1 101 ? -18.422 35.75 -2.699 1 91.81 101 THR A N 1
ATOM 787 C CA . THR A 1 101 ? -18.391 34.938 -3.904 1 91.81 101 THR A CA 1
ATOM 788 C C . THR A 1 101 ? -19.812 34.562 -4.332 1 91.81 101 THR A C 1
ATOM 790 O O . THR A 1 101 ? -20 33.75 -5.23 1 91.81 101 THR A O 1
ATOM 793 N N . ASP A 1 102 ? -20.812 35.062 -3.658 1 93.94 102 ASP A N 1
ATOM 794 C CA . ASP A 1 102 ? -22.219 34.75 -3.904 1 93.94 102 ASP A CA 1
ATOM 795 C C . ASP A 1 102 ? -22.453 33.25 -3.83 1 93.94 102 ASP A C 1
ATOM 797 O O . ASP A 1 102 ? -23.047 32.656 -4.73 1 93.94 102 ASP A O 1
ATOM 801 N N . GLY A 1 103 ? -21.719 32.656 -2.893 1 92.62 103 GLY A N 1
ATOM 802 C CA . GLY A 1 103 ? -21.938 31.266 -2.586 1 92.62 103 GLY A CA 1
ATOM 803 C C . GLY A 1 103 ? -21.125 30.328 -3.469 1 92.62 103 GLY A C 1
ATOM 804 O O . GLY A 1 103 ? -21.188 29.109 -3.314 1 92.62 103 GLY A O 1
ATOM 805 N N . LYS A 1 104 ? -20.391 30.797 -4.352 1 91.75 104 LYS A N 1
ATOM 806 C CA . LYS A 1 104 ? -19.641 29.953 -5.277 1 91.75 104 LYS A CA 1
ATOM 807 C C . LYS A 1 104 ? -18.375 29.422 -4.621 1 91.75 104 LYS A C 1
ATOM 809 O O . LYS A 1 104 ? -17.984 28.266 -4.863 1 91.75 104 LYS A O 1
ATOM 814 N N . GLY A 1 105 ? -17.734 30.266 -3.74 1 91.12 105 GLY A N 1
ATOM 815 C CA . GLY A 1 105 ? -16.453 29.891 -3.154 1 91.12 105 GLY A CA 1
ATOM 816 C C . GLY A 1 105 ? -15.273 30.188 -4.066 1 91.12 105 GLY A C 1
ATOM 817 O O . GLY A 1 105 ? -15.414 30.859 -5.082 1 91.12 105 GLY A O 1
ATOM 818 N N . ALA A 1 106 ? -14.094 29.75 -3.713 1 92.06 106 ALA A N 1
ATOM 819 C CA . ALA A 1 106 ? -12.867 29.906 -4.492 1 92.06 106 ALA A CA 1
ATOM 820 C C . ALA A 1 106 ? -12.883 29.016 -5.73 1 92.06 106 ALA A C 1
ATOM 822 O O . ALA A 1 106 ? -13.672 28.078 -5.812 1 92.06 106 ALA A O 1
ATOM 823 N N . PRO A 1 107 ? -12.047 29.406 -6.742 1 92.5 107 PRO A N 1
ATOM 824 C CA . PRO A 1 107 ? -11.836 28.406 -7.793 1 92.5 107 PRO A CA 1
ATOM 825 C C . PRO A 1 107 ? -11.406 27.062 -7.246 1 92.5 107 PRO A C 1
ATOM 827 O O . PRO A 1 107 ? -10.484 26.984 -6.422 1 92.5 107 PRO A O 1
ATOM 830 N N . LYS A 1 108 ? -12.039 26.094 -7.711 1 95.62 108 LYS A N 1
ATOM 831 C CA . LYS A 1 108 ? -11.875 24.766 -7.137 1 95.62 108 LYS A CA 1
ATOM 832 C C . LYS A 1 108 ? -10.531 24.156 -7.547 1 95.62 108 LYS A C 1
ATOM 834 O O . LYS A 1 108 ? -10.148 24.219 -8.719 1 95.62 108 LYS A O 1
ATOM 839 N N . ASN A 1 109 ? -9.789 23.625 -6.668 1 96.56 109 ASN A N 1
ATOM 840 C CA . ASN A 1 109 ? -8.594 22.812 -6.816 1 96.56 109 ASN A CA 1
ATOM 841 C C . ASN A 1 109 ? -8.328 21.984 -5.57 1 96.56 109 ASN A C 1
ATOM 843 O O . ASN A 1 109 ? -9.117 22 -4.625 1 96.56 109 ASN A O 1
ATOM 847 N N . ILE A 1 110 ? -7.324 21.203 -5.5 1 97.88 110 ILE A N 1
ATOM 848 C CA . ILE A 1 110 ? -7.02 20.266 -4.422 1 97.88 110 ILE A CA 1
ATOM 849 C C . ILE A 1 110 ? -6.898 21.016 -3.102 1 97.88 110 ILE A C 1
ATOM 851 O O . ILE A 1 110 ? -7.414 20.578 -2.074 1 97.88 110 ILE A O 1
ATOM 855 N N . ASN A 1 111 ? -6.293 22.156 -3.078 1 97.31 111 ASN A N 1
ATOM 856 C CA . ASN A 1 111 ? -5.953 22.922 -1.882 1 97.31 111 ASN A CA 1
ATOM 857 C C . ASN A 1 111 ? -7.168 23.656 -1.327 1 97.31 111 ASN A C 1
ATOM 859 O O . ASN A 1 111 ? -7.367 23.703 -0.112 1 97.31 111 ASN A O 1
ATOM 863 N N . THR A 1 112 ? -7.984 24.234 -2.203 1 97 112 THR A N 1
ATOM 864 C CA . THR A 1 112 ? -9.078 25.094 -1.769 1 97 112 THR A CA 1
ATOM 865 C C . THR A 1 112 ? -10.219 24.266 -1.175 1 97 112 THR A C 1
ATOM 867 O O . THR A 1 112 ? -11.172 24.828 -0.632 1 97 112 THR A O 1
ATOM 870 N N . MET A 1 113 ? -10.062 22.969 -1.189 1 98.25 113 MET A N 1
ATOM 871 C CA . MET A 1 113 ? -11.008 22.047 -0.548 1 98.25 113 MET A CA 1
ATOM 872 C C . MET A 1 113 ? -10.812 22.047 0.964 1 98.25 113 MET A C 1
ATOM 874 O O . MET A 1 113 ? -11.742 21.734 1.712 1 98.25 113 MET A O 1
ATOM 878 N N . SER A 1 114 ? -9.711 22.453 1.454 1 98.31 114 SER A N 1
ATOM 879 C CA . SER A 1 114 ? -9.211 22.203 2.801 1 98.31 114 SER A CA 1
ATOM 880 C C . SER A 1 114 ? -10.109 22.828 3.855 1 98.31 114 SER A C 1
ATOM 882 O O . SER A 1 114 ? -10.328 22.25 4.922 1 98.31 114 SER A O 1
ATOM 884 N N . PRO A 1 115 ? -10.781 24 3.561 1 98.12 115 PRO A N 1
ATOM 885 C CA . PRO A 1 115 ? -11.594 24.625 4.605 1 98.12 115 PRO A CA 1
ATOM 886 C C . PRO A 1 115 ? -12.805 23.781 4.996 1 98.12 115 PRO A C 1
ATOM 888 O O . PRO A 1 115 ? -13.352 23.953 6.09 1 98.12 115 PRO A O 1
ATOM 891 N N . PHE A 1 116 ? -13.156 22.891 4.164 1 98.75 116 PHE A N 1
ATOM 892 C CA . PHE A 1 116 ? -14.469 22.266 4.305 1 98.75 116 PHE A CA 1
ATOM 893 C C . PHE A 1 116 ? -14.438 21.172 5.367 1 98.75 116 PHE A C 1
ATOM 895 O O . PHE A 1 116 ? -15.484 20.719 5.832 1 98.75 116 PHE A O 1
ATOM 902 N N . TYR A 1 117 ? -13.297 20.75 5.754 1 98.88 117 TYR A N 1
ATOM 903 C CA . TYR A 1 117 ? -13.234 19.875 6.922 1 98.88 117 TYR A CA 1
ATOM 904 C C . TYR A 1 117 ? -13.844 20.562 8.141 1 98.88 117 TYR A C 1
ATOM 906 O O . TYR A 1 117 ? -14.734 20 8.781 1 98.88 117 TYR A O 1
ATOM 914 N N . SER A 1 118 ? -13.398 21.75 8.461 1 98.81 118 SER A N 1
ATOM 915 C CA . SER A 1 118 ? -13.867 22.453 9.648 1 98.81 118 SER A CA 1
ATOM 916 C C . SER A 1 118 ? -15.352 22.766 9.555 1 98.81 118 SER A C 1
ATOM 918 O O . SER A 1 118 ? -16.078 22.656 10.539 1 98.81 118 SER A O 1
ATOM 920 N N . LEU A 1 119 ? -15.773 23.203 8.375 1 98.75 119 LEU A N 1
ATOM 921 C CA . LEU A 1 119 ? -17.188 23.5 8.211 1 98.75 119 LEU A CA 1
ATOM 922 C C . LEU A 1 119 ? -18.047 22.266 8.508 1 98.75 119 LEU A C 1
ATOM 924 O O . LEU A 1 119 ? -19.062 22.359 9.195 1 98.75 119 LEU A O 1
ATOM 928 N N . ALA A 1 120 ? -17.609 21.156 7.961 1 98.81 120 ALA A N 1
ATOM 929 C CA . ALA A 1 120 ? -18.312 19.906 8.227 1 98.81 120 ALA A CA 1
ATOM 930 C C . ALA A 1 120 ? -18.344 19.594 9.719 1 98.81 120 ALA A C 1
ATOM 932 O O . ALA A 1 120 ? -19.359 19.125 10.25 1 98.81 120 ALA A O 1
ATOM 933 N N . CYS A 1 121 ? -17.234 19.828 10.414 1 98.56 121 CYS A N 1
ATOM 934 C CA . CYS A 1 121 ? -17.188 19.609 11.859 1 98.56 121 CYS A CA 1
ATOM 935 C C . CYS A 1 121 ? -18.188 20.5 12.578 1 98.56 121 CYS A C 1
ATOM 937 O O . CYS A 1 121 ? -18.906 20.047 13.469 1 98.56 121 CYS A O 1
ATOM 939 N N . PHE A 1 122 ? -18.219 21.844 12.188 1 98.56 122 PHE A N 1
ATOM 940 C CA . PHE A 1 122 ? -19.109 22.781 12.844 1 98.56 122 PHE A CA 1
ATOM 941 C C . PHE A 1 122 ? -20.562 22.375 12.68 1 98.56 122 PHE A C 1
ATOM 943 O O . PHE A 1 122 ? -21.359 22.516 13.609 1 98.56 122 PHE A O 1
ATOM 950 N N . ILE A 1 123 ? -20.906 21.859 11.555 1 98.31 123 ILE A N 1
ATOM 951 C CA . ILE A 1 123 ? -22.266 21.422 11.289 1 98.31 123 ILE A CA 1
ATOM 952 C C . ILE A 1 123 ? -22.562 20.156 12.094 1 98.31 123 ILE A C 1
ATOM 954 O O . ILE A 1 123 ? -23.625 20.047 12.742 1 98.31 123 ILE A O 1
ATOM 958 N N . GLU A 1 124 ? -21.688 19.203 12.039 1 97 124 GLU A N 1
ATOM 959 C CA . GLU A 1 124 ? -21.891 17.906 12.68 1 97 124 GLU A CA 1
ATOM 960 C C . GLU A 1 124 ? -22.172 18.062 14.172 1 97 124 GLU A C 1
ATOM 962 O O . GLU A 1 124 ? -23.047 17.391 14.711 1 97 124 GLU A O 1
ATOM 967 N N . ASP A 1 125 ? -21.406 18.938 14.812 1 94.69 125 ASP A N 1
ATOM 968 C CA . ASP A 1 125 ? -21.562 19 16.266 1 94.69 125 ASP A CA 1
ATOM 969 C C . ASP A 1 125 ? -22.438 20.172 16.672 1 94.69 125 ASP A C 1
ATOM 971 O O . ASP A 1 125 ? -22.484 20.547 17.844 1 94.69 125 ASP A O 1
ATOM 975 N N . GLY A 1 126 ? -23.141 20.828 15.742 1 95.94 126 GLY A N 1
ATOM 976 C CA . GLY A 1 126 ? -24.203 21.781 16.016 1 95.94 126 GLY A CA 1
ATOM 977 C C . GLY A 1 126 ? -23.688 23.172 16.297 1 95.94 126 GLY A C 1
ATOM 978 O O . GLY A 1 126 ? -24.422 24.031 16.781 1 95.94 126 GLY A O 1
ATOM 979 N N . ARG A 1 127 ? -22.422 23.5 16.031 1 96.5 127 ARG A N 1
ATOM 980 C CA . ARG A 1 127 ? -21.844 24.812 16.281 1 96.5 127 ARG A CA 1
ATOM 981 C C . ARG A 1 127 ? -22.344 25.844 15.258 1 96.5 127 ARG A C 1
ATOM 983 O O . ARG A 1 127 ? -22.188 27.047 15.461 1 96.5 127 ARG A O 1
ATOM 990 N N . THR A 1 128 ? -22.891 25.344 14.148 1 95.75 128 THR A N 1
ATOM 991 C CA . THR A 1 128 ? -23.688 26.141 13.219 1 95.75 128 THR A CA 1
ATOM 992 C C . THR A 1 128 ? -24.844 25.312 12.664 1 95.75 128 THR A C 1
ATOM 994 O O . THR A 1 128 ? -24.766 24.078 12.617 1 95.75 128 THR A O 1
ATOM 997 N N . LYS A 1 129 ? -25.938 25.969 12.273 1 94.5 129 LYS A N 1
ATOM 998 C CA . LYS A 1 129 ? -27.109 25.266 11.773 1 94.5 129 LYS A CA 1
ATOM 999 C C . LYS A 1 129 ? -27.609 25.875 10.469 1 94.5 129 LYS A C 1
ATOM 1001 O O . LYS A 1 129 ? -28.672 25.516 9.977 1 94.5 129 LYS A O 1
ATOM 1006 N N . ASP A 1 130 ? -26.922 26.766 9.969 1 95 130 ASP A N 1
ATOM 1007 C CA . ASP A 1 130 ? -27.344 27.391 8.719 1 95 130 ASP A CA 1
ATOM 1008 C C . ASP A 1 130 ? -27.375 26.375 7.582 1 95 130 ASP A C 1
ATOM 1010 O O . ASP A 1 130 ? -26.344 25.797 7.23 1 95 130 ASP A O 1
ATOM 1014 N N . PRO A 1 131 ? -28.469 26.141 6.949 1 93.62 131 PRO A N 1
ATOM 1015 C CA . PRO A 1 131 ? -28.641 25.062 5.973 1 93.62 131 PRO A CA 1
ATOM 1016 C C . PRO A 1 131 ? -27.828 25.297 4.695 1 93.62 131 PRO A C 1
ATOM 1018 O O . PRO A 1 131 ? -27.594 24.344 3.939 1 93.62 131 PRO A O 1
ATOM 1021 N N . LYS A 1 132 ? -27.469 26.531 4.395 1 96 132 LYS A N 1
ATOM 1022 C CA . LYS A 1 132 ? -26.734 26.797 3.164 1 96 132 LYS A CA 1
ATOM 1023 C C . LYS A 1 132 ? -25.391 26.062 3.156 1 96 132 LYS A C 1
ATOM 1025 O O . LYS A 1 132 ? -24.859 25.734 2.092 1 96 132 LYS A O 1
ATOM 1030 N N . TRP A 1 133 ? -24.906 25.781 4.371 1 97.69 133 TRP A N 1
ATOM 1031 C CA . TRP A 1 133 ? -23.594 25.141 4.477 1 97.69 133 TRP A CA 1
ATOM 1032 C C . TRP A 1 133 ? -23.656 23.703 3.969 1 97.69 133 TRP A C 1
ATOM 1034 O O . TRP A 1 133 ? -22.688 23.219 3.373 1 97.69 133 TRP A O 1
ATOM 1044 N N . ASN A 1 134 ? -24.797 23.031 4.125 1 96.44 134 ASN A N 1
ATOM 1045 C CA . ASN A 1 134 ? -24.922 21.656 3.652 1 96.44 134 ASN A CA 1
ATOM 1046 C C . ASN A 1 134 ? -24.828 21.562 2.131 1 96.44 134 ASN A C 1
ATOM 1048 O O . ASN A 1 134 ? -24.172 20.672 1.594 1 96.44 134 ASN A O 1
ATOM 1052 N N . GLY A 1 135 ? -25.562 22.5 1.515 1 96.44 135 GLY A N 1
ATOM 1053 C CA . GLY A 1 135 ? -25.469 22.547 0.064 1 96.44 135 GLY A CA 1
ATOM 1054 C C . GLY A 1 135 ? -24.078 22.797 -0.445 1 96.44 135 GLY A C 1
ATOM 1055 O O . GLY A 1 135 ? -23.641 22.219 -1.442 1 96.44 135 GLY A O 1
ATOM 1056 N N . TRP A 1 136 ? -23.359 23.703 0.264 1 97.62 136 TRP A N 1
ATOM 1057 C CA . TRP A 1 136 ? -21.984 24.047 -0.122 1 97.62 136 TRP A CA 1
ATOM 1058 C C . TRP A 1 136 ? -21.062 22.844 0.008 1 97.62 136 TRP A C 1
ATOM 1060 O O . TRP A 1 136 ? -20.281 22.562 -0.901 1 97.62 136 TRP A O 1
ATOM 1070 N N . LEU A 1 137 ? -21.188 22.094 1.118 1 98.19 137 LEU A N 1
ATOM 1071 C CA . LEU A 1 137 ? -20.391 20.891 1.345 1 98.19 137 LEU A CA 1
ATOM 1072 C C . LEU A 1 137 ? -20.672 19.844 0.268 1 98.19 137 LEU A C 1
ATOM 1074 O O . LEU A 1 137 ? -19.75 19.234 -0.27 1 98.19 137 LEU A O 1
ATOM 1078 N N . ASP A 1 138 ? -21.922 19.656 -0.036 1 97.69 138 ASP A N 1
ATOM 1079 C CA . ASP A 1 138 ? -22.312 18.672 -1.04 1 97.69 138 ASP A CA 1
ATOM 1080 C C . ASP A 1 138 ? -21.719 19.016 -2.404 1 97.69 138 ASP A C 1
ATOM 1082 O O . ASP A 1 138 ? -21.188 18.141 -3.088 1 97.69 138 ASP A O 1
ATOM 1086 N N . GLU A 1 139 ? -21.812 20.234 -2.764 1 98 139 GLU A N 1
ATOM 1087 C CA . GLU A 1 139 ? -21.312 20.688 -4.055 1 98 139 GLU A CA 1
ATOM 1088 C C . GLU A 1 139 ? -19.812 20.438 -4.184 1 98 139 GLU A C 1
ATOM 1090 O O . GLU A 1 139 ? -19.344 19.922 -5.199 1 98 139 GLU A O 1
ATOM 1095 N N . TRP A 1 140 ? -19.078 20.812 -3.197 1 98.38 140 TRP A N 1
ATOM 1096 C CA . TRP A 1 140 ? -17.625 20.703 -3.246 1 98.38 140 TRP A CA 1
ATOM 1097 C C . TRP A 1 140 ? -17.188 19.234 -3.186 1 98.38 140 TRP A C 1
ATOM 1099 O O . TRP A 1 140 ? -16.25 18.828 -3.871 1 98.38 140 TRP A O 1
ATOM 1109 N N . ALA A 1 141 ? -17.875 18.438 -2.373 1 98.69 141 ALA A N 1
ATOM 1110 C CA . ALA A 1 141 ? -17.562 17 -2.307 1 98.69 141 ALA A CA 1
ATOM 1111 C C . ALA A 1 141 ? -17.859 16.312 -3.635 1 98.69 141 ALA A C 1
ATOM 1113 O O . ALA A 1 141 ? -17.078 15.477 -4.09 1 98.69 141 ALA A O 1
ATOM 1114 N N . GLU A 1 142 ? -18.938 16.688 -4.281 1 98.56 142 GLU A N 1
ATOM 1115 C CA . GLU A 1 142 ? -19.266 16.141 -5.594 1 98.56 142 GLU A CA 1
ATOM 1116 C C . GLU A 1 142 ? -18.203 16.516 -6.625 1 98.56 142 GLU A C 1
ATOM 1118 O O . GLU A 1 142 ? -17.875 15.711 -7.496 1 98.56 142 GLU A O 1
ATOM 1123 N N . TRP A 1 143 ? -17.766 17.703 -6.516 1 98.5 143 TRP A N 1
ATOM 1124 C CA . TRP A 1 143 ? -16.734 18.125 -7.461 1 98.5 143 TRP A CA 1
ATOM 1125 C C . TRP A 1 143 ? -15.453 17.328 -7.27 1 98.5 143 TRP A C 1
ATOM 1127 O O . TRP A 1 143 ? -14.82 16.906 -8.242 1 98.5 143 TRP A O 1
ATOM 1137 N N . ILE A 1 144 ? -15 17.094 -6.039 1 98.12 144 ILE A N 1
ATOM 1138 C CA . ILE A 1 144 ? -13.797 16.312 -5.77 1 98.12 144 ILE A CA 1
ATOM 1139 C C . ILE A 1 144 ? -13.961 14.898 -6.328 1 98.12 144 ILE A C 1
ATOM 1141 O O . ILE A 1 144 ? -13 14.297 -6.809 1 98.12 144 ILE A O 1
ATOM 1145 N N . MET A 1 145 ? -15.156 14.352 -6.242 1 98.5 145 MET A N 1
ATOM 1146 C CA . MET A 1 145 ? -15.438 12.969 -6.637 1 98.5 145 MET A CA 1
ATOM 1147 C C . MET A 1 145 ? -15.539 12.852 -8.148 1 98.5 145 MET A C 1
ATOM 1149 O O . MET A 1 145 ? -15.086 11.859 -8.727 1 98.5 145 MET A O 1
ATOM 1153 N N . ASN A 1 146 ? -16.047 13.844 -8.766 1 98.12 146 ASN A N 1
ATOM 1154 C CA . ASN A 1 146 ? -16.484 13.641 -10.148 1 98.12 146 ASN A CA 1
ATOM 1155 C C . ASN A 1 146 ? -15.914 14.719 -11.078 1 98.12 146 ASN A C 1
ATOM 1157 O O . ASN A 1 146 ? -15.945 14.57 -12.297 1 98.12 146 ASN A O 1
ATOM 1161 N N . GLY A 1 147 ? -15.422 15.805 -10.531 1 97.94 147 GLY A N 1
ATOM 1162 C CA . GLY A 1 147 ? -14.945 16.922 -11.336 1 97.94 147 GLY A CA 1
ATOM 1163 C C . GLY A 1 147 ? -13.438 17.031 -11.359 1 97.94 147 GLY A C 1
ATOM 1164 O O . GLY A 1 147 ? -12.852 17.484 -12.352 1 97.94 147 GLY A O 1
ATOM 1165 N N . LEU A 1 148 ? -12.75 16.672 -10.281 1 98.31 148 LEU A N 1
ATOM 1166 C CA . LEU A 1 148 ? -11.297 16.75 -10.164 1 98.31 148 LEU A CA 1
ATOM 1167 C C . LEU A 1 148 ? -10.617 15.766 -11.109 1 98.31 148 LEU A C 1
ATOM 1169 O O . LEU A 1 148 ? -10.984 14.586 -11.156 1 98.31 148 LEU A O 1
ATOM 1173 N N . PRO A 1 149 ? -9.641 16.25 -11.883 1 98 149 PRO A N 1
ATOM 1174 C CA . PRO A 1 149 ? -8.867 15.297 -12.672 1 98 149 PRO A CA 1
ATOM 1175 C C . PRO A 1 149 ? -8.219 14.211 -11.82 1 98 149 PRO A C 1
ATOM 1177 O O . PRO A 1 149 ? -7.789 14.477 -10.695 1 98 149 PRO A O 1
ATOM 1180 N N . ARG A 1 150 ? -8.148 13.055 -12.406 1 98.12 150 ARG A N 1
ATOM 1181 C CA . ARG A 1 150 ? -7.539 11.914 -11.734 1 98.12 150 ARG A CA 1
ATOM 1182 C C . ARG A 1 150 ? -6.219 11.531 -12.391 1 98.12 150 ARG A C 1
ATOM 1184 O O . ARG A 1 150 ? -6.043 11.719 -13.594 1 98.12 150 ARG A O 1
ATOM 1191 N N . THR A 1 151 ? -5.312 11.023 -11.672 1 98.19 151 THR A N 1
ATOM 1192 C CA . THR A 1 151 ? -4.094 10.43 -12.211 1 98.19 151 THR A CA 1
ATOM 1193 C C . THR A 1 151 ? -4.375 9.039 -12.766 1 98.19 151 THR A C 1
ATOM 1195 O O . THR A 1 151 ? -5.48 8.508 -12.609 1 98.19 151 THR A O 1
ATOM 1198 N N . GLN A 1 152 ? -3.291 8.523 -13.461 1 95.5 152 GLN A N 1
ATOM 1199 C CA . GLN A 1 152 ? -3.291 7.074 -13.641 1 95.5 152 GLN A CA 1
ATOM 1200 C C . GLN A 1 152 ? -3.6 6.355 -12.328 1 95.5 152 GLN A C 1
ATOM 1202 O O . GLN A 1 152 ? -3.129 6.766 -11.266 1 95.5 152 GLN A O 1
ATOM 1207 N N . GLU A 1 153 ? -4.461 5.355 -12.438 1 96.5 153 GLU A N 1
ATOM 1208 C CA . GLU A 1 153 ? -4.855 4.508 -11.312 1 96.5 153 GLU A CA 1
ATOM 1209 C C . GLU A 1 153 ? -5.812 5.238 -10.383 1 96.5 153 GLU A C 1
ATOM 1211 O O . GLU A 1 153 ? -6.004 4.828 -9.234 1 96.5 153 GLU A O 1
ATOM 1216 N N . GLY A 1 154 ? -6.254 6.422 -10.711 1 97.94 154 GLY A N 1
ATOM 1217 C CA . GLY A 1 154 ? -7.426 7.012 -10.086 1 97.94 154 GLY A CA 1
ATOM 1218 C C . GLY A 1 154 ? -7.094 7.852 -8.867 1 97.94 154 GLY A C 1
ATOM 1219 O O . GLY A 1 154 ? -7.957 8.109 -8.031 1 97.94 154 GLY A O 1
ATOM 1220 N N . GLY A 1 155 ? -5.855 8.297 -8.625 1 98.75 155 GLY A N 1
ATOM 1221 C CA . GLY A 1 155 ? -5.527 9.219 -7.551 1 98.75 155 GLY A CA 1
ATOM 1222 C C . GLY A 1 155 ? -6.031 10.625 -7.801 1 98.75 155 GLY A C 1
ATOM 1223 O O . GLY A 1 155 ? -6.262 11.016 -8.945 1 98.75 155 GLY A O 1
ATOM 1224 N N . PHE A 1 156 ? -6.27 11.375 -6.766 1 98.88 156 PHE A N 1
ATOM 1225 C CA . PHE A 1 156 ? -6.57 12.789 -6.914 1 98.88 156 PHE A CA 1
ATOM 1226 C C . PHE A 1 156 ? -5.355 13.555 -7.43 1 98.88 156 PHE A C 1
ATOM 1228 O O . PHE A 1 156 ? -4.336 13.641 -6.742 1 98.88 156 PHE A O 1
ATOM 1235 N N . GLN A 1 157 ? -5.465 14.07 -8.664 1 98.75 157 GLN A N 1
ATOM 1236 C CA . GLN A 1 157 ? -4.379 14.867 -9.227 1 98.75 157 GLN A CA 1
ATOM 1237 C C . GLN A 1 157 ? -4.188 16.156 -8.445 1 98.75 157 GLN A C 1
ATOM 1239 O O . GLN A 1 157 ? -5.148 16.891 -8.188 1 98.75 157 GLN A O 1
ATOM 1244 N N . HIS A 1 158 ? -2.979 16.406 -8.094 1 98.56 158 HIS A N 1
ATOM 1245 C CA . HIS A 1 158 ? -2.723 17.562 -7.262 1 98.56 158 HIS A CA 1
ATOM 1246 C C . HIS A 1 158 ? -2.73 18.844 -8.086 1 98.56 158 HIS A C 1
ATOM 1248 O O . HIS A 1 158 ? -1.712 19.531 -8.18 1 98.56 158 HIS A O 1
ATOM 1254 N N . MET A 1 159 ? -3.84 19.25 -8.539 1 97.44 159 MET A N 1
ATOM 1255 C CA . MET A 1 159 ? -4.016 20.484 -9.281 1 97.44 159 MET A CA 1
ATOM 1256 C C . MET A 1 159 ? -4.133 21.672 -8.328 1 97.44 159 MET A C 1
ATOM 1258 O O . MET A 1 159 ? -4.824 21.594 -7.309 1 97.44 159 MET A O 1
ATOM 1262 N N . THR A 1 160 ? -3.443 22.703 -8.648 1 95.5 160 THR A N 1
ATOM 1263 C CA . THR A 1 160 ? -3.469 23.922 -7.848 1 95.5 160 THR A CA 1
ATOM 1264 C C . THR A 1 160 ? -3.98 25.094 -8.672 1 95.5 160 THR A C 1
ATOM 1266 O O . THR A 1 160 ? -4.457 24.906 -9.797 1 95.5 160 THR A O 1
ATOM 1269 N N . TYR A 1 161 ? -3.934 26.312 -8.109 1 91.75 161 TYR A N 1
ATOM 1270 C CA . TYR A 1 161 ? -4.367 27.531 -8.797 1 91.75 161 TYR A CA 1
ATOM 1271 C C . TYR A 1 161 ? -3.557 27.75 -10.07 1 91.75 161 TYR A C 1
ATOM 1273 O O . TYR A 1 161 ? -4.078 28.266 -11.062 1 91.75 161 TYR A O 1
ATOM 1281 N N . VAL A 1 162 ? -2.361 27.344 -10.008 1 89.31 162 VAL A N 1
ATOM 1282 C CA . VAL A 1 162 ? -1.451 27.859 -11.031 1 89.31 162 VAL A CA 1
ATOM 1283 C C . VAL A 1 162 ? -1.102 26.75 -12.016 1 89.31 162 VAL A C 1
ATOM 1285 O O . VAL A 1 162 ? -0.667 27.031 -13.141 1 89.31 162 VAL A O 1
ATOM 1288 N N . ASN A 1 163 ? -1.265 25.5 -11.609 1 93.12 163 ASN A N 1
ATOM 1289 C CA . ASN A 1 163 ? -0.808 24.406 -12.445 1 93.12 163 ASN A CA 1
ATOM 1290 C C . ASN A 1 163 ? -1.671 23.156 -12.258 1 93.12 163 ASN A C 1
ATOM 1292 O O . ASN A 1 163 ? -2.078 22.844 -11.133 1 93.12 163 ASN A O 1
ATOM 1296 N N . MET A 1 164 ? -1.861 22.484 -13.297 1 95.69 164 MET A N 1
ATOM 1297 C CA . MET A 1 164 ? -2.666 21.266 -13.273 1 95.69 164 MET A CA 1
ATOM 1298 C C . MET A 1 164 ? -1.886 20.109 -12.648 1 95.69 164 MET A C 1
ATOM 1300 O O . MET A 1 164 ? -2.479 19.172 -12.109 1 95.69 164 MET A O 1
ATOM 1304 N N . HIS A 1 165 ? -0.525 20.172 -12.758 1 97.38 165 HIS A N 1
ATOM 1305 C CA . HIS A 1 165 ? 0.359 19.109 -12.32 1 97.38 165 HIS A CA 1
ATOM 1306 C C . HIS A 1 165 ? -0.162 17.75 -12.773 1 97.38 165 HIS A C 1
ATOM 1308 O O . HIS A 1 165 ? -0.381 16.844 -11.953 1 97.38 165 HIS A O 1
ATOM 1314 N N . GLU A 1 166 ? -0.298 17.641 -14.07 1 97.44 166 GLU A N 1
ATOM 1315 C CA . GLU A 1 166 ? -0.907 16.453 -14.664 1 97.44 166 GLU A CA 1
ATOM 1316 C C . GLU A 1 166 ? -0.243 15.188 -14.148 1 97.44 166 GLU A C 1
ATOM 1318 O O . GLU A 1 166 ? 0.985 15.07 -14.148 1 97.44 166 GLU A O 1
ATOM 1323 N N . ASN A 1 167 ? -1.045 14.195 -13.602 1 97.81 167 ASN A N 1
ATOM 1324 C CA . ASN A 1 167 ? -0.644 12.859 -13.188 1 97.81 167 ASN A CA 1
ATOM 1325 C C . ASN A 1 167 ? 0.255 12.898 -11.953 1 97.81 167 ASN A C 1
ATOM 1327 O O . ASN A 1 167 ? 1.069 11.992 -11.742 1 97.81 167 ASN A O 1
ATOM 1331 N N . ASN A 1 168 ? 0.145 14.039 -11.156 1 98.5 168 ASN A N 1
ATOM 1332 C CA . ASN A 1 168 ? 0.923 14.133 -9.93 1 98.5 168 ASN A CA 1
ATOM 1333 C C . ASN A 1 168 ? 0.1 13.727 -8.711 1 98.5 168 ASN A C 1
ATOM 1335 O O . ASN A 1 168 ? -1.049 14.148 -8.562 1 98.5 168 ASN A O 1
ATOM 1339 N N . LEU A 1 169 ? 0.691 12.938 -7.898 1 98.81 169 LEU A N 1
ATOM 1340 C CA . LEU A 1 169 ? 0.274 12.734 -6.516 1 98.81 169 LEU A CA 1
ATOM 1341 C C . LEU A 1 169 ? 1.182 13.492 -5.555 1 98.81 169 LEU A C 1
ATOM 1343 O O . LEU A 1 169 ? 2.406 13.391 -5.641 1 98.81 169 LEU A O 1
ATOM 1347 N N . TRP A 1 170 ? 0.574 14.273 -4.648 1 98.75 170 TRP A N 1
ATOM 1348 C CA . TRP A 1 170 ? 1.344 14.938 -3.605 1 98.75 170 TRP A CA 1
ATOM 1349 C C . TRP A 1 170 ? 0.869 14.516 -2.221 1 98.75 170 TRP A C 1
ATOM 1351 O O . TRP A 1 170 ? -0.311 14.211 -2.027 1 98.75 170 TRP A O 1
ATOM 1361 N N . ASP A 1 171 ? 1.767 14.422 -1.274 1 98.31 171 ASP A N 1
ATOM 1362 C CA . ASP A 1 171 ? 1.412 14.016 0.081 1 98.31 171 ASP A CA 1
ATOM 1363 C C . ASP A 1 171 ? 0.438 15 0.718 1 98.31 171 ASP A C 1
ATOM 1365 O O . ASP A 1 171 ? -0.406 14.609 1.529 1 98.31 171 ASP A O 1
ATOM 1369 N N . ASP A 1 172 ? 0.337 16.312 0.266 1 98.38 172 ASP A N 1
ATOM 1370 C CA . ASP A 1 172 ? -0.562 17.359 0.732 1 98.38 172 ASP A CA 1
ATOM 1371 C C . ASP A 1 172 ? -2.021 16.969 0.508 1 98.38 172 ASP A C 1
ATOM 1373 O O . ASP A 1 172 ? -2.898 17.359 1.286 1 98.38 172 ASP A O 1
ATOM 1377 N N . THR A 1 173 ? -2.232 16.25 -0.538 1 98.81 173 THR A N 1
ATOM 1378 C CA . THR A 1 173 ? -3.572 15.945 -1.025 1 98.81 173 THR A CA 1
ATOM 1379 C C . THR A 1 173 ? -4.406 15.281 0.065 1 98.81 173 THR A C 1
ATOM 1381 O O . THR A 1 173 ? -5.605 15.531 0.177 1 98.81 173 THR A O 1
ATOM 1384 N N . LEU A 1 174 ? -3.768 14.461 0.891 1 98.88 174 LEU A N 1
ATOM 1385 C CA . LEU A 1 174 ? -4.484 13.695 1.903 1 98.88 174 LEU A CA 1
ATOM 1386 C C . LEU A 1 174 ? -5.094 14.617 2.955 1 98.88 174 LEU A C 1
ATOM 1388 O O . LEU A 1 174 ? -6.246 14.438 3.35 1 98.88 174 LEU A O 1
ATOM 1392 N N . MET A 1 175 ? -4.363 15.625 3.34 1 98.88 175 MET A N 1
ATOM 1393 C CA . MET A 1 175 ? -4.855 16.578 4.34 1 98.88 175 MET A CA 1
ATOM 1394 C C . MET A 1 175 ? -5.82 17.562 3.709 1 98.88 175 MET A C 1
ATOM 1396 O O . MET A 1 175 ? -6.855 17.891 4.297 1 98.88 175 MET A O 1
ATOM 1400 N N . MET A 1 176 ? -5.512 18 2.496 1 98.81 176 MET A N 1
ATOM 1401 C CA . MET A 1 176 ? -6.203 19.156 1.931 1 98.81 176 MET A CA 1
ATOM 1402 C C . MET A 1 176 ? -7.547 18.75 1.337 1 98.81 176 MET A C 1
ATOM 1404 O O . MET A 1 176 ? -8.484 19.547 1.3 1 98.81 176 MET A O 1
ATOM 1408 N N . SER A 1 177 ? -7.621 17.469 0.873 1 98.88 177 SER A N 1
ATOM 1409 C CA . SER A 1 177 ? -8.852 17.125 0.163 1 98.88 177 SER A CA 1
ATOM 1410 C C . SER A 1 177 ? -9.43 15.812 0.664 1 98.88 177 SER A C 1
ATOM 1412 O O . SER A 1 177 ? -10.648 15.656 0.743 1 98.88 177 SER A O 1
ATOM 1414 N N . VAL A 1 178 ? -8.633 14.883 1.033 1 98.94 178 VAL A N 1
ATOM 1415 C CA . VAL A 1 178 ? -9.148 13.562 1.397 1 98.94 178 VAL A CA 1
ATOM 1416 C C . VAL A 1 178 ? -9.805 13.625 2.775 1 98.94 178 VAL A C 1
ATOM 1418 O O . VAL A 1 178 ? -10.875 13.047 2.986 1 98.94 178 VAL A O 1
ATOM 1421 N N . ILE A 1 179 ? -9.172 14.344 3.717 1 98.94 179 ILE A N 1
ATOM 1422 C CA . ILE A 1 179 ? -9.711 14.5 5.062 1 98.94 179 ILE A CA 1
ATOM 1423 C C . ILE A 1 179 ? -11.07 15.203 4.992 1 98.94 179 ILE A C 1
ATOM 1425 O O . ILE A 1 179 ? -12.055 14.711 5.543 1 98.94 179 ILE A O 1
ATOM 1429 N N . PRO A 1 180 ? -11.188 16.359 4.25 1 98.94 180 PRO A N 1
ATOM 1430 C CA . PRO A 1 180 ? -12.508 16.969 4.133 1 98.94 180 PRO A CA 1
ATOM 1431 C C . PRO A 1 180 ? -13.539 16.031 3.498 1 98.94 180 PRO A C 1
ATOM 1433 O O . PRO A 1 180 ? -14.68 15.969 3.949 1 98.94 180 PRO A O 1
ATOM 1436 N N . LEU A 1 181 ? -13.141 15.289 2.492 1 98.94 181 LEU A N 1
ATOM 1437 C CA . LEU A 1 181 ? -14.062 14.375 1.828 1 98.94 181 LEU A CA 1
ATOM 1438 C C . LEU A 1 181 ? -14.586 13.328 2.805 1 98.94 181 LEU A C 1
ATOM 1440 O O . LEU A 1 181 ? -15.789 13.047 2.834 1 98.94 181 LEU A O 1
ATOM 1444 N N . ALA A 1 182 ? -13.703 12.734 3.562 1 98.94 182 ALA A N 1
ATOM 1445 C CA . ALA A 1 182 ? -14.086 11.727 4.547 1 98.94 182 ALA A CA 1
ATOM 1446 C C . ALA A 1 182 ? -15.07 12.305 5.566 1 98.94 182 ALA A C 1
ATOM 1448 O O . ALA A 1 182 ? -16.078 11.672 5.887 1 98.94 182 ALA A O 1
ATOM 1449 N N . LYS A 1 183 ? -14.742 13.516 6.051 1 98.94 183 LYS A N 1
ATOM 1450 C CA . LYS A 1 183 ? -15.594 14.133 7.062 1 98.94 183 LYS A CA 1
ATOM 1451 C C . LYS A 1 183 ? -16.984 14.43 6.504 1 98.94 183 LYS A C 1
ATOM 1453 O O . LYS A 1 183 ? -17.984 14.172 7.16 1 98.94 183 LYS A O 1
ATOM 1458 N N . ILE A 1 184 ? -16.984 14.961 5.297 1 98.88 184 ILE A N 1
ATOM 1459 C CA . ILE A 1 184 ? -18.25 15.25 4.641 1 98.88 184 ILE A CA 1
ATOM 1460 C C . ILE A 1 184 ? -19.016 13.953 4.395 1 98.88 184 ILE A C 1
ATOM 1462 O O . ILE A 1 184 ? -20.25 13.906 4.535 1 98.88 184 ILE A O 1
ATOM 1466 N N . GLY A 1 185 ? -18.281 12.906 3.975 1 98.75 185 GLY A N 1
ATOM 1467 C CA . GLY A 1 185 ? -18.922 11.602 3.799 1 98.75 185 GLY A CA 1
ATOM 1468 C C . GLY A 1 185 ? -19.625 11.117 5.043 1 98.75 185 GLY A C 1
ATOM 1469 O O . GLY A 1 185 ? -20.734 10.57 4.957 1 98.75 185 GLY A O 1
ATOM 1470 N N . ILE A 1 186 ? -19.031 11.273 6.211 1 98.69 186 ILE A N 1
ATOM 1471 C CA . ILE A 1 186 ? -19.641 10.898 7.477 1 98.69 186 ILE A CA 1
ATOM 1472 C C . ILE A 1 186 ? -20.859 11.781 7.742 1 98.69 186 ILE A C 1
ATOM 1474 O O . ILE A 1 186 ? -21.938 11.281 8.055 1 98.69 186 ILE A O 1
ATOM 1478 N N . LEU A 1 187 ? -20.703 13.07 7.57 1 98.31 187 LEU A N 1
ATOM 1479 C CA . LEU A 1 187 ? -21.75 14.039 7.891 1 98.31 187 LEU A CA 1
ATOM 1480 C C . LEU A 1 187 ? -23 13.797 7.039 1 98.31 187 LEU A C 1
ATOM 1482 O O . LEU A 1 187 ? -24.109 13.797 7.555 1 98.31 187 LEU A O 1
ATOM 1486 N N . LEU A 1 188 ? -22.766 13.555 5.727 1 97.81 188 LEU A N 1
ATOM 1487 C CA . LEU A 1 188 ? -23.875 13.469 4.781 1 97.81 188 LEU A CA 1
ATOM 1488 C C . LEU A 1 188 ? -24.266 12.016 4.539 1 97.81 188 LEU A C 1
ATOM 1490 O O . LEU A 1 188 ? -25.109 11.734 3.684 1 97.81 188 LEU A O 1
ATOM 1494 N N . ASN A 1 189 ? -23.703 11.078 5.227 1 97.75 189 ASN A N 1
ATOM 1495 C CA . ASN A 1 189 ? -23.969 9.648 5.098 1 97.75 189 ASN A CA 1
ATOM 1496 C C . ASN A 1 189 ? -23.812 9.172 3.656 1 97.75 189 ASN A C 1
ATOM 1498 O O . ASN A 1 189 ? -24.734 8.594 3.08 1 97.75 189 ASN A O 1
ATOM 1502 N N . ARG A 1 190 ? -22.656 9.469 3.121 1 98.12 190 ARG A N 1
ATOM 1503 C CA . ARG A 1 190 ? -22.281 9.062 1.771 1 98.12 190 ARG A CA 1
ATOM 1504 C C . ARG A 1 190 ? -21.141 8.062 1.799 1 98.12 190 ARG A C 1
ATOM 1506 O O . ARG A 1 190 ? -19.969 8.445 1.628 1 98.12 190 ARG A O 1
ATOM 1513 N N . PRO A 1 191 ? -21.438 6.766 1.806 1 97.81 191 PRO A N 1
ATOM 1514 C CA . PRO A 1 191 ? -20.391 5.754 1.981 1 97.81 191 PRO A CA 1
ATOM 1515 C C . PRO A 1 191 ? -19.375 5.738 0.836 1 97.81 191 PRO A C 1
ATOM 1517 O O . PRO A 1 191 ? -18.219 5.402 1.042 1 97.81 191 PRO A O 1
ATOM 1520 N N . HIS A 1 192 ? -19.812 6.09 -0.386 1 98.25 192 HIS A N 1
ATOM 1521 C CA . HIS A 1 192 ? -18.891 6.07 -1.513 1 98.25 192 HIS A CA 1
ATOM 1522 C C . HIS A 1 192 ? -17.812 7.137 -1.357 1 98.25 192 HIS A C 1
ATOM 1524 O O . HIS A 1 192 ? -16.703 6.996 -1.894 1 98.25 192 HIS A O 1
ATOM 1530 N N . TYR A 1 193 ? -18.062 8.344 -0.567 1 98.75 193 TYR A N 1
ATOM 1531 C CA . TYR A 1 193 ? -17.031 9.312 -0.24 1 98.75 193 TYR A CA 1
ATOM 1532 C C . TYR A 1 193 ? -15.977 8.703 0.677 1 98.75 193 TYR A C 1
ATOM 1534 O O . TYR A 1 193 ? -14.781 8.953 0.517 1 98.75 193 TYR A O 1
ATOM 1542 N N . ILE A 1 194 ? -16.469 7.895 1.61 1 98.75 194 ILE A N 1
ATOM 1543 C CA . ILE A 1 194 ? -15.586 7.254 2.584 1 98.75 194 ILE A CA 1
ATOM 1544 C C . ILE A 1 194 ? -14.703 6.223 1.882 1 98.75 194 ILE A C 1
ATOM 1546 O O . ILE A 1 194 ? -13.492 6.176 2.107 1 98.75 194 ILE A O 1
ATOM 1550 N N . ASP A 1 195 ? -15.305 5.434 0.987 1 98.69 195 ASP A N 1
ATOM 1551 C CA . ASP A 1 195 ? -14.547 4.453 0.216 1 98.69 195 ASP A CA 1
ATOM 1552 C C . ASP A 1 195 ? -13.484 5.133 -0.642 1 98.69 195 ASP A C 1
ATOM 1554 O O . ASP A 1 195 ? -12.352 4.652 -0.73 1 98.69 195 ASP A O 1
ATOM 1558 N N . GLU A 1 196 ? -13.859 6.227 -1.242 1 98.88 196 GLU A N 1
ATOM 1559 C CA . GLU A 1 196 ? -12.898 6.965 -2.053 1 98.88 196 GLU A CA 1
ATOM 1560 C C . GLU A 1 196 ? -11.75 7.504 -1.196 1 98.88 196 GLU A C 1
ATOM 1562 O O . GLU A 1 196 ? -10.586 7.449 -1.598 1 98.88 196 GLU A O 1
ATOM 1567 N N . ALA A 1 197 ? -12.07 8.023 -0.06 1 98.94 197 ALA A N 1
ATOM 1568 C CA . ALA A 1 197 ? -11.039 8.531 0.842 1 98.94 197 ALA A CA 1
ATOM 1569 C C . ALA A 1 197 ? -10.062 7.426 1.23 1 98.94 197 ALA A C 1
ATOM 1571 O O . ALA A 1 197 ? -8.844 7.633 1.212 1 98.94 197 ALA A O 1
ATOM 1572 N N . LYS A 1 198 ? -10.617 6.23 1.592 1 98.94 198 LYS A N 1
ATOM 1573 C CA . LYS A 1 198 ? -9.773 5.086 1.901 1 98.94 198 LYS A CA 1
ATOM 1574 C C . LYS A 1 198 ? -8.852 4.746 0.729 1 98.94 198 LYS A C 1
ATOM 1576 O O . LYS A 1 198 ? -7.656 4.52 0.915 1 98.94 198 LYS A O 1
ATOM 1581 N N . TYR A 1 199 ? -9.367 4.777 -0.481 1 98.94 199 TYR A N 1
ATOM 1582 C CA . TYR A 1 199 ? -8.578 4.438 -1.659 1 98.94 199 TYR A CA 1
ATOM 1583 C C . TYR A 1 199 ? -7.457 5.445 -1.876 1 98.94 199 TYR A C 1
ATOM 1585 O O . TYR A 1 199 ? -6.336 5.074 -2.234 1 98.94 199 TYR A O 1
ATOM 1593 N N . GLN A 1 200 ? -7.742 6.711 -1.67 1 98.94 200 GLN A N 1
ATOM 1594 C CA . GLN A 1 200 ? -6.734 7.75 -1.853 1 98.94 200 GLN A CA 1
ATOM 1595 C C . GLN A 1 200 ? -5.578 7.57 -0.875 1 98.94 200 GLN A C 1
ATOM 1597 O O . GLN A 1 200 ? -4.418 7.785 -1.233 1 98.94 200 GLN A O 1
ATOM 1602 N N . PHE A 1 201 ? -5.887 7.184 0.343 1 98.94 201 PHE A N 1
ATOM 1603 C CA . PHE A 1 201 ? -4.797 6.879 1.265 1 98.94 201 PHE A CA 1
ATOM 1604 C C . PHE A 1 201 ? -3.959 5.715 0.749 1 98.94 201 PHE A C 1
ATOM 1606 O O . PHE A 1 201 ? -2.729 5.773 0.769 1 98.94 201 PHE A O 1
ATOM 1613 N N . LEU A 1 202 ? -4.586 4.676 0.235 1 98.94 202 LEU A N 1
ATOM 1614 C CA . LEU A 1 202 ? -3.869 3.494 -0.224 1 98.94 202 LEU A CA 1
ATOM 1615 C C . LEU A 1 202 ? -2.963 3.83 -1.402 1 98.94 202 LEU A C 1
ATOM 1617 O O . LEU A 1 202 ? -1.788 3.455 -1.415 1 98.94 202 LEU A O 1
ATOM 1621 N N . ILE A 1 203 ? -3.479 4.57 -2.41 1 98.88 203 ILE A N 1
ATOM 1622 C CA . ILE A 1 203 ? -2.682 4.844 -3.602 1 98.88 203 ILE A CA 1
ATOM 1623 C C . ILE A 1 203 ? -1.542 5.801 -3.252 1 98.88 203 ILE A C 1
ATOM 1625 O O . ILE A 1 203 ? -0.434 5.672 -3.777 1 98.88 203 ILE A O 1
ATOM 1629 N N . HIS A 1 204 ? -1.773 6.734 -2.367 1 98.94 204 HIS A N 1
ATOM 1630 C CA . HIS A 1 204 ? -0.697 7.637 -1.968 1 98.94 204 HIS A CA 1
ATOM 1631 C C . HIS A 1 204 ? 0.364 6.898 -1.157 1 98.94 204 HIS A C 1
ATOM 1633 O O . HIS A 1 204 ? 1.557 7.188 -1.277 1 98.94 204 HIS A O 1
ATOM 1639 N N . ILE A 1 205 ? -0.034 5.93 -0.293 1 98.81 205 ILE A N 1
ATOM 1640 C CA . ILE A 1 205 ? 0.929 5.102 0.425 1 98.81 205 ILE A CA 1
ATOM 1641 C C . ILE A 1 205 ? 1.812 4.355 -0.571 1 98.81 205 ILE A C 1
ATOM 1643 O O . ILE A 1 205 ? 3.039 4.355 -0.443 1 98.81 205 ILE A O 1
ATOM 1647 N N . LYS A 1 206 ? 1.193 3.826 -1.561 1 98.5 206 LYS A N 1
ATOM 1648 C CA . LYS A 1 206 ? 1.891 3.004 -2.543 1 98.5 206 LYS A CA 1
ATOM 1649 C C . LYS A 1 206 ? 2.99 3.797 -3.244 1 98.5 206 LYS A C 1
ATOM 1651 O O . LYS A 1 206 ? 4.09 3.283 -3.467 1 98.5 206 LYS A O 1
ATOM 1656 N N . TYR A 1 207 ? 2.811 5.062 -3.492 1 98.5 207 TYR A N 1
ATOM 1657 C CA . TYR A 1 207 ? 3.715 5.758 -4.402 1 98.5 207 TYR A CA 1
ATOM 1658 C C . TYR A 1 207 ? 4.582 6.758 -3.646 1 98.5 207 TYR A C 1
ATOM 1660 O O . TYR A 1 207 ? 5.625 7.184 -4.148 1 98.5 207 TYR A O 1
ATOM 1668 N N . LEU A 1 208 ? 4.121 7.066 -2.418 1 98.81 208 LEU A N 1
ATOM 1669 C CA . LEU A 1 208 ? 4.84 8.156 -1.77 1 98.81 208 LEU A CA 1
ATOM 1670 C C . LEU A 1 208 ? 5.555 7.664 -0.515 1 98.81 208 LEU A C 1
ATOM 1672 O O . LEU A 1 208 ? 6.531 8.273 -0.072 1 98.81 208 LEU A O 1
ATOM 1676 N N . ALA A 1 209 ? 5.098 6.641 0.133 1 98.25 209 ALA A N 1
ATOM 1677 C CA . ALA A 1 209 ? 5.727 6.164 1.36 1 98.25 209 ALA A CA 1
ATOM 1678 C C . ALA A 1 209 ? 6.996 5.375 1.055 1 98.25 209 ALA A C 1
ATOM 1680 O O . ALA A 1 209 ? 6.938 4.305 0.448 1 98.25 209 ALA A O 1
ATOM 1681 N N . ASP A 1 210 ? 8.078 5.855 1.446 1 96.69 210 ASP A N 1
ATOM 1682 C CA . ASP A 1 210 ? 9.359 5.191 1.24 1 96.69 210 ASP A CA 1
ATOM 1683 C C . ASP A 1 210 ? 9.57 4.074 2.26 1 96.69 210 ASP A C 1
ATOM 1685 O O . ASP A 1 210 ? 9.586 4.324 3.467 1 96.69 210 ASP A O 1
ATOM 1689 N N . SER A 1 211 ? 9.773 2.857 1.833 1 94.62 211 SER A N 1
ATOM 1690 C CA . SER A 1 211 ? 9.844 1.684 2.697 1 94.62 211 SER A CA 1
ATOM 1691 C C . SER A 1 211 ? 11.102 1.701 3.559 1 94.62 211 SER A C 1
ATOM 1693 O O . SER A 1 211 ? 11.086 1.207 4.688 1 94.62 211 SER A O 1
ATOM 1695 N N . VAL A 1 212 ? 12.125 2.256 3.051 1 94.31 212 VAL A N 1
ATOM 1696 C CA . VAL A 1 212 ? 13.414 2.174 3.734 1 94.31 212 VAL A CA 1
ATOM 1697 C C . VAL A 1 212 ? 13.445 3.164 4.895 1 94.31 212 VAL A C 1
ATOM 1699 O O . VAL A 1 212 ? 13.695 2.777 6.043 1 94.31 212 VAL A O 1
ATOM 1702 N N . SER A 1 213 ? 13.031 4.438 4.66 1 93.81 213 SER A N 1
ATOM 1703 C CA . SER A 1 213 ? 13.156 5.473 5.68 1 93.81 213 SER A CA 1
ATOM 1704 C C . SER A 1 213 ? 11.93 5.512 6.582 1 93.81 213 SER A C 1
ATOM 1706 O O . SER A 1 213 ? 12 5.992 7.715 1 93.81 213 SER A O 1
ATOM 1708 N N . GLY A 1 214 ? 10.797 5.047 6.074 1 95.25 214 GLY A N 1
ATOM 1709 C CA . GLY A 1 214 ? 9.523 5.211 6.77 1 95.25 214 GLY A CA 1
ATOM 1710 C C . GLY A 1 214 ? 8.891 6.57 6.551 1 95.25 214 GLY A C 1
ATOM 1711 O O . GLY A 1 214 ? 7.773 6.82 7 1 95.25 214 GLY A O 1
ATOM 1712 N N . LEU A 1 215 ? 9.602 7.441 5.867 1 97.62 215 LEU A N 1
ATOM 1713 C CA . LEU A 1 215 ? 9.117 8.781 5.559 1 97.62 215 LEU A CA 1
ATOM 1714 C C . LEU A 1 215 ? 8.453 8.82 4.184 1 97.62 215 LEU A C 1
ATOM 1716 O O . LEU A 1 215 ? 8.32 7.785 3.527 1 97.62 215 LEU A O 1
ATOM 1720 N N . TRP A 1 216 ? 7.945 9.953 3.818 1 98.38 216 TRP A N 1
ATOM 1721 C CA . TRP A 1 216 ? 7.188 10.07 2.578 1 98.38 216 TRP A CA 1
ATOM 1722 C C . TRP A 1 216 ? 7.867 11.039 1.611 1 98.38 216 TRP A C 1
ATOM 1724 O O . TRP A 1 216 ? 8.336 12.102 2.018 1 98.38 216 TRP A O 1
ATOM 1734 N N . TYR A 1 217 ? 7.949 10.648 0.355 1 98.44 217 TYR A N 1
ATOM 1735 C CA . TYR A 1 217 ? 8.336 11.594 -0.693 1 98.44 217 TYR A CA 1
ATOM 1736 C C . TYR A 1 217 ? 7.27 12.664 -0.877 1 98.44 217 TYR A C 1
ATOM 1738 O O . TYR A 1 217 ? 6.082 12.414 -0.669 1 98.44 217 TYR A O 1
ATOM 1746 N N . HIS A 1 218 ? 7.676 13.805 -1.334 1 98.62 218 HIS A N 1
ATOM 1747 C CA . HIS A 1 218 ? 6.785 14.938 -1.552 1 98.62 218 HIS A CA 1
ATOM 1748 C C . HIS A 1 218 ? 5.758 14.633 -2.635 1 98.62 218 HIS A C 1
ATOM 1750 O O . HIS A 1 218 ? 4.586 14.992 -2.502 1 98.62 218 HIS A O 1
ATOM 1756 N N . GLY A 1 219 ? 6.234 13.953 -3.686 1 98.62 219 GLY A N 1
ATOM 1757 C CA . GLY A 1 219 ? 5.293 13.688 -4.758 1 98.62 219 GLY A CA 1
ATOM 1758 C C . GLY A 1 219 ? 5.742 12.57 -5.688 1 98.62 219 GLY A C 1
ATOM 1759 O O . GLY A 1 219 ? 6.848 12.047 -5.543 1 98.62 219 GLY A O 1
ATOM 1760 N N . TRP A 1 220 ? 4.8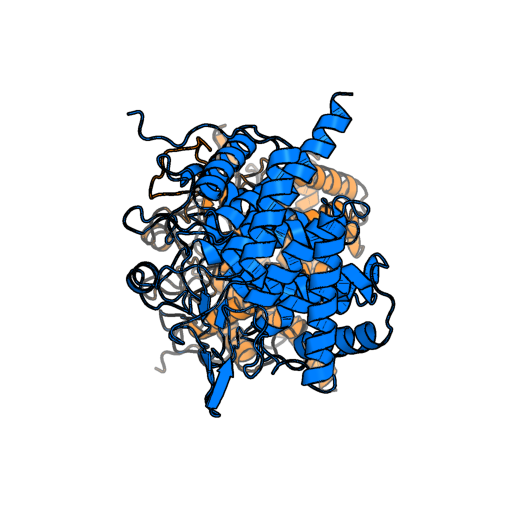59 12.148 -6.543 1 98.44 220 TRP A N 1
ATOM 1761 C CA . TRP A 1 220 ? 5.02 11.156 -7.602 1 98.44 220 TRP A CA 1
ATOM 1762 C C . TRP A 1 220 ? 4.355 11.633 -8.891 1 98.44 220 TRP A C 1
ATOM 1764 O O . TRP A 1 220 ? 3.264 12.203 -8.859 1 98.44 220 TRP A O 1
ATOM 1774 N N . LYS A 1 221 ? 5 11.453 -9.984 1 98.12 221 LYS A N 1
ATOM 1775 C CA . LYS A 1 221 ? 4.398 11.695 -11.289 1 98.12 221 LYS A CA 1
ATOM 1776 C C . LYS A 1 221 ? 4.332 10.414 -12.117 1 98.12 221 LYS A C 1
ATOM 1778 O O . LYS A 1 221 ? 5.359 9.781 -12.367 1 98.12 221 LYS A O 1
ATOM 1783 N N . PHE A 1 222 ? 3.178 10.023 -12.5 1 97.19 222 PHE A N 1
ATOM 1784 C CA . PHE A 1 222 ? 3.037 8.953 -13.477 1 97.19 222 PHE A CA 1
ATOM 1785 C C . PHE A 1 222 ? 3.521 9.398 -14.852 1 97.19 222 PHE A C 1
ATOM 1787 O O . PHE A 1 222 ? 3.252 10.523 -15.273 1 97.19 222 PHE A O 1
ATOM 1794 N N . THR A 1 223 ? 4.262 8.641 -15.5 1 93.12 223 THR A N 1
ATOM 1795 C CA . THR A 1 223 ? 4.652 8.828 -16.891 1 93.12 223 THR A CA 1
ATOM 1796 C C . THR A 1 223 ? 4.219 7.633 -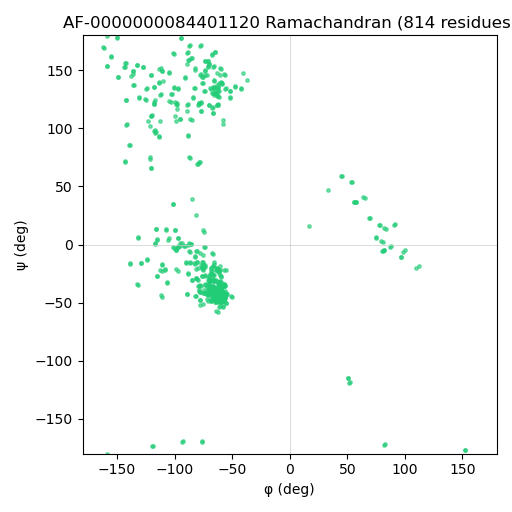17.734 1 93.12 223 THR A C 1
ATOM 1798 O O . THR A 1 223 ? 5.047 6.801 -18.109 1 93.12 223 THR A O 1
ATOM 1801 N N . PRO A 1 224 ? 3.051 7.539 -17.969 1 78.56 224 PRO A N 1
ATOM 1802 C CA . PRO A 1 224 ? 2.52 6.352 -18.641 1 78.56 224 PRO A CA 1
ATOM 1803 C C . PRO A 1 224 ? 3.209 6.07 -19.969 1 78.56 224 PRO A C 1
ATOM 1805 O O . PRO A 1 224 ? 3.564 7.004 -20.703 1 78.56 224 PRO A O 1
ATOM 1808 N N . GLU A 1 225 ? 3.494 4.922 -20.109 1 78.81 225 GLU A N 1
ATOM 1809 C CA . GLU A 1 225 ? 4.043 4.438 -21.375 1 78.81 225 GLU A CA 1
ATOM 1810 C C . GLU A 1 225 ? 2.994 3.664 -22.172 1 78.81 225 GLU A C 1
ATOM 1812 O O . GLU A 1 225 ? 2.068 3.088 -21.594 1 78.81 225 GLU A O 1
ATOM 1817 N N . GLU A 1 226 ? 3.146 3.795 -23.438 1 77 226 GLU A N 1
ATOM 1818 C CA . GLU A 1 226 ? 2.27 2.998 -24.297 1 77 226 GLU A CA 1
ATOM 1819 C C . GLU A 1 226 ? 2.479 1.505 -24.062 1 77 226 GLU A C 1
ATOM 1821 O O . GLU A 1 226 ? 3.613 1.049 -23.906 1 77 226 GLU A O 1
ATOM 1826 N N . VAL A 1 227 ? 1.412 0.82 -23.797 1 77.56 227 VAL A N 1
ATOM 1827 C CA . VAL A 1 227 ? 1.481 -0.627 -23.625 1 77.56 227 VAL A CA 1
ATOM 1828 C C . VAL A 1 227 ? 1.504 -1.313 -24.984 1 77.56 227 VAL A C 1
ATOM 1830 O O . VAL A 1 227 ? 0.451 -1.583 -25.562 1 77.56 227 VAL A O 1
ATOM 1833 N N . LYS A 1 228 ? 2.607 -1.189 -25.766 1 64.62 228 LYS A N 1
ATOM 1834 C CA . LYS A 1 228 ? 2.779 -1.865 -27.047 1 64.62 228 LYS A CA 1
ATOM 1835 C C . LYS A 1 228 ? 3.625 -3.127 -26.891 1 64.62 228 LYS A C 1
ATOM 1837 O O . LYS A 1 228 ? 4.59 -3.145 -26.125 1 64.62 228 LYS A O 1
ATOM 1842 N N . GLY A 1 229 ? 2.934 -4.332 -26.969 1 55.41 229 GLY A N 1
ATOM 1843 C CA . GLY A 1 229 ? 3.576 -5.637 -26.906 1 55.41 229 GLY A CA 1
ATOM 1844 C C . GLY A 1 229 ? 4.922 -5.672 -27.609 1 55.41 229 GLY A C 1
ATOM 1845 O O . GLY A 1 229 ? 5.18 -4.875 -28.516 1 55.41 229 GLY A O 1
ATOM 1846 N N . GLY A 1 230 ? 5.949 -6.355 -27.125 1 51.94 230 GLY A N 1
ATOM 1847 C CA . GLY A 1 230 ? 6.953 -6.926 -28.016 1 51.94 230 GLY A CA 1
ATOM 1848 C C . GLY A 1 230 ? 8.297 -6.227 -27.922 1 51.94 230 GLY A C 1
ATOM 1849 O O . GLY A 1 230 ? 9.234 -6.586 -28.641 1 51.94 230 GLY A O 1
ATOM 1850 N N . GLN A 1 231 ? 8.305 -5.043 -27.422 1 50 231 GLN A N 1
ATOM 1851 C CA . GLN A 1 231 ? 9.672 -4.668 -27.75 1 50 231 GLN A CA 1
ATOM 1852 C C . GLN A 1 231 ? 10.656 -5.23 -26.734 1 50 231 GLN A C 1
ATOM 1854 O O . GLN A 1 231 ? 11.867 -5.059 -26.875 1 50 231 GLN A O 1
ATOM 1859 N N . GLY A 1 232 ? 10.367 -6.242 -26.094 1 49 232 GLY A N 1
ATOM 1860 C CA . GLY A 1 232 ? 11.367 -6.895 -25.266 1 49 232 GLY A CA 1
ATOM 1861 C C . GLY A 1 232 ? 12.359 -5.922 -24.656 1 49 232 GLY A C 1
ATOM 1862 O O . GLY A 1 232 ? 13.438 -5.695 -25.203 1 49 232 GLY A O 1
ATOM 1863 N N . GLY A 1 233 ? 11.844 -4.836 -24.094 1 50.97 233 GLY A N 1
ATOM 1864 C CA . GLY A 1 233 ? 12.797 -3.857 -23.594 1 50.97 233 GLY A CA 1
ATOM 1865 C C . GLY A 1 233 ? 12.828 -3.787 -22.078 1 50.97 233 GLY A C 1
ATOM 1866 O O . GLY A 1 233 ? 11.922 -4.277 -21.406 1 50.97 233 GLY A O 1
ATOM 1867 N N . ALA A 1 234 ? 14.156 -3.621 -21.625 1 52.88 234 ALA A N 1
ATOM 1868 C CA . ALA A 1 234 ? 14.688 -3.678 -20.266 1 52.88 234 ALA A CA 1
ATOM 1869 C C . ALA A 1 234 ? 14.055 -2.609 -19.391 1 52.88 234 ALA A C 1
ATOM 1871 O O . ALA A 1 234 ? 14.008 -2.754 -18.156 1 52.88 234 ALA A O 1
ATOM 1872 N N . GLU A 1 235 ? 13.438 -1.571 -20 1 61.53 235 GLU A N 1
ATOM 1873 C CA . GLU A 1 235 ? 13.164 -0.541 -19 1 61.53 235 GLU A CA 1
ATOM 1874 C C . GLU A 1 235 ? 11.664 -0.258 -18.891 1 61.53 235 GLU A C 1
ATOM 1876 O O . GLU A 1 235 ? 10.969 -0.189 -19.906 1 61.53 235 GLU A O 1
ATOM 1881 N N . THR A 1 236 ? 11.047 -0.587 -17.859 1 67.19 236 THR A N 1
ATOM 1882 C CA . THR A 1 236 ? 9.711 -0.117 -17.531 1 67.19 236 THR A CA 1
ATOM 1883 C C . THR A 1 236 ? 9.781 1.054 -16.547 1 67.19 236 THR A C 1
ATOM 1885 O O . THR A 1 236 ? 10.547 1.018 -15.578 1 67.19 236 THR A O 1
ATOM 1888 N N . ASN A 1 237 ? 9.273 2.154 -17.141 1 77.94 237 ASN A N 1
ATOM 1889 C CA . ASN A 1 237 ? 9.266 3.334 -16.281 1 77.94 237 ASN A CA 1
ATOM 1890 C C . ASN A 1 237 ? 7.863 3.914 -16.141 1 77.94 237 ASN A C 1
ATOM 1892 O O . ASN A 1 237 ? 7.312 4.461 -17.094 1 77.94 237 ASN A O 1
ATOM 1896 N N . GLY A 1 238 ? 7.301 3.703 -15 1 87 238 GLY A N 1
ATOM 1897 C CA . GLY A 1 238 ? 5.93 4.125 -14.773 1 87 238 GLY A CA 1
ATOM 1898 C C . GLY A 1 238 ? 5.824 5.465 -14.062 1 87 238 GLY A C 1
ATOM 1899 O O . GLY A 1 238 ? 4.727 5.992 -13.883 1 87 238 GLY A O 1
ATOM 1900 N N . GLY A 1 239 ? 7.023 6.016 -13.742 1 95.88 239 GLY A N 1
ATOM 1901 C CA . GLY A 1 239 ? 6.965 7.285 -13.039 1 95.88 239 GLY A CA 1
ATOM 1902 C C . GLY A 1 239 ? 8.164 7.531 -12.148 1 95.88 239 GLY A C 1
ATOM 1903 O O . GLY A 1 239 ? 9.148 6.785 -12.203 1 95.88 239 GLY A O 1
ATOM 1904 N N . HIS A 1 240 ? 8.141 8.664 -11.414 1 96.62 240 HIS A N 1
ATOM 1905 C CA . HIS A 1 240 ? 9.266 9 -10.547 1 96.62 240 HIS A CA 1
ATOM 1906 C C . HIS A 1 240 ? 8.836 9.906 -9.398 1 96.62 240 HIS A C 1
ATOM 1908 O O . HIS A 1 240 ? 7.785 10.547 -9.477 1 96.62 240 HIS A O 1
ATOM 1914 N N . ASN A 1 241 ? 9.617 9.984 -8.375 1 97.94 241 ASN A N 1
ATOM 1915 C CA . ASN A 1 241 ? 9.375 10.805 -7.195 1 97.94 241 ASN A CA 1
ATOM 1916 C C . ASN A 1 241 ? 10.195 12.086 -7.227 1 97.94 241 ASN A C 1
ATOM 1918 O O . ASN A 1 241 ? 10.695 12.539 -6.191 1 97.94 241 ASN A O 1
ATOM 1922 N N . PHE A 1 242 ? 10.398 12.641 -8.422 1 97.69 242 PHE A N 1
ATOM 1923 C CA . PHE A 1 242 ? 11.07 13.922 -8.602 1 97.69 242 PHE A CA 1
ATOM 1924 C C . PHE A 1 242 ? 12.414 13.93 -7.895 1 97.69 242 PHE A C 1
ATOM 1926 O O . PHE A 1 242 ? 13.297 13.125 -8.203 1 97.69 242 PHE A O 1
ATOM 1933 N N . ALA A 1 243 ? 12.625 14.797 -6.918 1 97.56 243 ALA A N 1
ATOM 1934 C CA . ALA A 1 243 ? 13.906 14.922 -6.227 1 97.56 243 ALA A CA 1
ATOM 1935 C C . ALA A 1 243 ? 14.047 13.859 -5.141 1 97.56 243 ALA A C 1
ATOM 1937 O O . ALA A 1 243 ? 15.102 13.758 -4.5 1 97.56 243 ALA A O 1
ATOM 1938 N N . LYS A 1 244 ? 12.945 13.086 -4.918 1 96.81 244 LYS A N 1
ATOM 1939 C CA . LYS A 1 244 ? 12.875 12.141 -3.803 1 96.81 244 LYS A CA 1
ATOM 1940 C C . LYS A 1 244 ? 13.086 12.852 -2.469 1 96.81 244 LYS A C 1
ATOM 1942 O O . LYS A 1 244 ? 13.797 12.344 -1.595 1 96.81 244 LYS A O 1
ATOM 1947 N N . GLY A 1 245 ? 12.523 14.094 -2.443 1 96.5 245 GLY A N 1
ATOM 1948 C CA . GLY A 1 245 ? 12.625 14.875 -1.222 1 96.5 245 GLY A CA 1
ATOM 1949 C C . GLY A 1 245 ? 11.781 14.328 -0.09 1 96.5 245 GLY A C 1
ATOM 1950 O O . GLY A 1 245 ? 10.57 14.141 -0.245 1 96.5 245 GLY A O 1
ATOM 1951 N N . LEU A 1 246 ? 12.43 13.969 1.031 1 97.5 246 LEU A N 1
ATOM 1952 C CA . LEU A 1 246 ? 11.742 13.656 2.281 1 97.5 246 LEU A CA 1
ATOM 1953 C C . LEU A 1 246 ? 11.508 14.914 3.102 1 97.5 246 LEU A C 1
ATOM 1955 O O . LEU A 1 246 ? 12.195 15.148 4.098 1 97.5 246 LEU A O 1
ATOM 1959 N N . TRP A 1 247 ? 10.516 15.68 2.617 1 98.5 247 TRP A N 1
ATOM 1960 C CA . TRP A 1 247 ? 10.234 17.062 2.996 1 98.5 247 TRP A CA 1
ATOM 1961 C C . TRP A 1 247 ? 9.391 17.109 4.266 1 98.5 247 TRP A C 1
ATOM 1963 O O . TRP A 1 247 ? 8.344 16.484 4.348 1 98.5 247 TR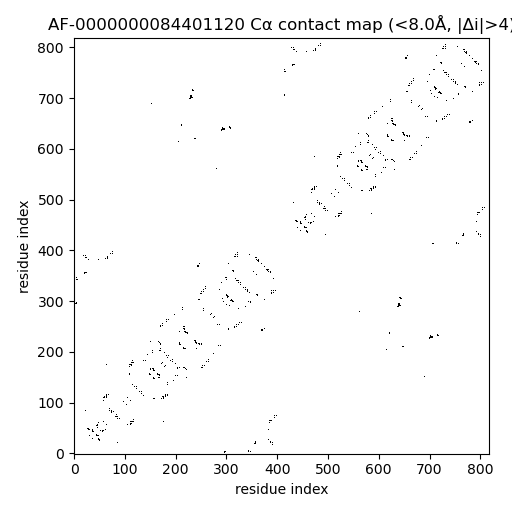P A O 1
ATOM 1973 N N . ALA A 1 248 ? 9.82 17.828 5.27 1 98.38 248 ALA A N 1
ATOM 1974 C CA . ALA A 1 248 ? 9.258 17.797 6.617 1 98.38 248 ALA A CA 1
ATOM 1975 C C . ALA A 1 248 ? 7.797 18.25 6.609 1 98.38 248 ALA A C 1
ATOM 1977 O O . ALA A 1 248 ? 6.938 17.594 7.207 1 98.38 248 ALA A O 1
ATOM 1978 N N . ARG A 1 249 ? 7.445 19.344 5.934 1 98.44 249 ARG A N 1
ATOM 1979 C CA . ARG A 1 249 ? 6.066 19.828 5.957 1 98.44 249 ARG A CA 1
ATOM 1980 C C . ARG A 1 249 ? 5.137 18.859 5.234 1 98.44 249 ARG A C 1
ATOM 1982 O O . ARG A 1 249 ? 4 18.641 5.66 1 98.44 249 ARG A O 1
ATOM 1989 N N . GLY A 1 250 ? 5.625 18.297 4.137 1 98.44 250 GLY A N 1
ATOM 1990 C CA . GLY A 1 250 ? 4.848 17.234 3.502 1 98.44 250 GLY A CA 1
ATOM 1991 C C . GLY A 1 250 ? 4.59 16.062 4.414 1 98.44 250 GLY A C 1
ATOM 1992 O O . GLY A 1 250 ? 3.463 15.57 4.508 1 98.44 250 GLY A O 1
ATOM 1993 N N . ASN A 1 251 ? 5.617 15.609 5.102 1 98.69 251 ASN A N 1
ATOM 1994 C CA . ASN A 1 251 ? 5.504 14.477 6.02 1 98.69 251 ASN A CA 1
ATOM 1995 C C . ASN A 1 251 ? 4.605 14.812 7.207 1 98.69 251 ASN A C 1
ATOM 1997 O O . ASN A 1 251 ? 3.896 13.938 7.715 1 98.69 251 ASN A O 1
ATOM 2001 N N . CYS A 1 252 ? 4.605 16.031 7.582 1 98.12 252 CYS A N 1
ATOM 2002 C CA . CYS A 1 252 ? 3.752 16.438 8.688 1 98.12 252 CYS A CA 1
ATOM 2003 C C . CYS A 1 252 ? 2.281 16.219 8.352 1 98.12 252 CYS A C 1
ATOM 2005 O O . CYS A 1 252 ? 1.488 15.859 9.227 1 98.12 252 CYS A O 1
ATOM 2007 N N . TRP A 1 253 ? 1.899 16.438 7.086 1 98.81 253 TRP A N 1
ATOM 2008 C CA . TRP A 1 253 ? 0.512 16.25 6.68 1 98.81 253 TRP A CA 1
ATOM 2009 C C . TRP A 1 253 ? 0.08 14.797 6.891 1 98.81 253 TRP A C 1
ATOM 2011 O O . TRP A 1 253 ? -1.079 14.531 7.223 1 98.81 253 TRP A O 1
ATOM 2021 N N . ILE A 1 254 ? 1.031 13.859 6.734 1 98.88 254 ILE A N 1
ATOM 2022 C CA . ILE A 1 254 ? 0.741 12.445 6.965 1 98.88 254 ILE A CA 1
ATOM 2023 C C . ILE A 1 254 ? 0.591 12.188 8.461 1 98.88 254 ILE A C 1
ATOM 2025 O O . ILE A 1 254 ? -0.337 11.492 8.891 1 98.88 254 ILE A O 1
ATOM 2029 N N . THR A 1 255 ? 1.475 12.781 9.242 1 98.88 255 THR A N 1
ATOM 2030 C CA . THR A 1 255 ? 1.465 12.578 10.688 1 98.88 255 THR A CA 1
ATOM 2031 C C . THR A 1 255 ? 0.151 13.062 11.289 1 98.88 255 THR A C 1
ATOM 2033 O O . THR A 1 255 ? -0.34 12.492 12.266 1 98.88 255 THR A O 1
ATOM 2036 N N . VAL A 1 256 ? -0.404 14.07 10.688 1 98.88 256 VAL A N 1
ATOM 2037 C CA . VAL A 1 256 ? -1.63 14.672 11.203 1 98.88 256 VAL A CA 1
ATOM 2038 C C . VAL A 1 256 ? -2.844 13.961 10.602 1 98.88 256 VAL A C 1
ATOM 2040 O O . VAL A 1 256 ? -3.789 13.625 11.312 1 98.88 256 VAL A O 1
ATOM 2043 N N . SER A 1 257 ? -2.828 13.664 9.312 1 98.94 257 SER A N 1
ATOM 2044 C CA . SER A 1 257 ? -4.027 13.258 8.586 1 98.94 257 SER A CA 1
ATOM 2045 C C . SER A 1 257 ? -4.434 11.836 8.953 1 98.94 257 SER A C 1
ATOM 2047 O O . SER A 1 257 ? -5.621 11.516 9 1 98.94 257 SER A O 1
ATOM 2049 N N . ILE A 1 258 ? -3.467 10.922 9.227 1 98.94 258 ILE A N 1
ATOM 2050 C CA . ILE A 1 258 ? -3.842 9.531 9.477 1 98.94 258 ILE A CA 1
ATOM 2051 C C . ILE A 1 258 ? -4.598 9.43 10.805 1 98.94 258 ILE A C 1
ATOM 2053 O O . ILE A 1 258 ? -5.703 8.891 10.852 1 98.94 258 ILE A O 1
ATOM 2057 N N . PRO A 1 259 ? -4.098 10.016 11.914 1 98.88 259 PRO A N 1
ATOM 2058 C CA . PRO A 1 259 ? -4.91 9.977 13.125 1 98.88 259 PRO A CA 1
ATOM 2059 C C . PRO A 1 259 ? -6.242 10.703 12.969 1 98.88 259 PRO A C 1
ATOM 2061 O O . PRO A 1 259 ? -7.258 10.266 13.516 1 98.88 259 PRO A O 1
ATOM 2064 N N . MET A 1 260 ? -6.27 11.844 12.227 1 98.88 260 MET A N 1
ATOM 2065 C CA . MET A 1 260 ? -7.531 12.531 11.984 1 98.88 260 MET A CA 1
ATOM 2066 C C . MET A 1 260 ? -8.508 11.625 11.234 1 98.88 260 MET A C 1
ATOM 2068 O O . MET A 1 260 ? -9.695 11.586 11.555 1 98.88 260 MET A O 1
ATOM 2072 N N . PHE A 1 261 ? -8.008 10.961 10.211 1 98.94 261 PHE A N 1
ATOM 2073 C CA . PHE A 1 261 ? -8.82 10.055 9.414 1 98.94 261 PHE A CA 1
ATOM 2074 C C . PHE A 1 261 ? -9.453 8.977 10.281 1 98.94 261 PHE A C 1
ATOM 2076 O O . PHE A 1 261 ? -10.633 8.664 10.141 1 98.94 261 PHE A O 1
ATOM 2083 N N . LEU A 1 262 ? -8.617 8.375 11.211 1 98.88 262 LEU A N 1
ATOM 2084 C CA . LEU A 1 262 ? -9.094 7.34 12.125 1 98.88 262 LEU A CA 1
ATOM 2085 C C . LEU A 1 262 ? -10.164 7.887 13.055 1 98.88 262 LEU A C 1
ATOM 2087 O O . LEU A 1 262 ? -11.18 7.234 13.289 1 98.88 262 LEU A O 1
ATOM 2091 N N . ASP A 1 263 ? -10.008 9.109 13.539 1 98.12 263 ASP A N 1
ATOM 2092 C CA . ASP A 1 263 ? -10.992 9.766 14.391 1 98.12 263 ASP A CA 1
ATOM 2093 C C . ASP A 1 263 ? -12.297 10.016 13.625 1 98.12 263 ASP A C 1
ATOM 2095 O O . ASP A 1 263 ? -13.383 9.773 14.156 1 98.12 263 ASP A O 1
ATOM 2099 N N . ILE A 1 264 ? -12.148 10.492 12.445 1 98.75 264 ILE A N 1
ATOM 2100 C CA . ILE A 1 264 ? -13.305 10.836 11.625 1 98.75 264 ILE A CA 1
ATOM 2101 C C . ILE A 1 264 ? -14.156 9.594 11.375 1 98.75 264 ILE A C 1
ATOM 2103 O O . ILE A 1 264 ? -15.383 9.641 11.516 1 98.75 264 ILE A O 1
ATOM 2107 N N . LEU A 1 265 ? -13.5 8.516 11.086 1 98.69 265 LEU A N 1
ATOM 2108 C CA . LEU A 1 265 ? -14.242 7.34 10.656 1 98.69 265 LEU A CA 1
ATOM 2109 C C . LEU A 1 265 ? -14.742 6.535 11.852 1 98.69 265 LEU A C 1
ATOM 2111 O O . LEU A 1 265 ? -15.773 5.863 11.773 1 98.69 265 LEU A O 1
ATOM 2115 N N . GLY A 1 266 ? -14.031 6.52 13.016 1 97.31 266 GLY A N 1
ATOM 2116 C CA . GLY A 1 266 ? -14.477 5.828 14.211 1 97.31 266 GLY A CA 1
ATOM 2117 C C . GLY A 1 266 ? -14.875 4.383 13.953 1 97.31 266 GLY A C 1
ATOM 2118 O O . GLY A 1 266 ? -14.094 3.609 13.398 1 97.31 266 GLY A O 1
ATOM 2119 N N . ASP A 1 267 ? -16.109 4.059 14.125 1 96 267 ASP A N 1
ATOM 2120 C CA . ASP A 1 267 ? -16.594 2.689 14.031 1 96 267 ASP A CA 1
ATOM 2121 C C . ASP A 1 267 ? -16.688 2.236 12.57 1 96 267 ASP A C 1
ATOM 2123 O O . ASP A 1 267 ? -16.797 1.041 12.297 1 96 267 ASP A O 1
ATOM 2127 N N . LYS A 1 268 ? -16.625 3.18 11.68 1 96.81 268 LYS A N 1
ATOM 2128 C CA . LYS A 1 268 ? -16.672 2.836 10.266 1 96.81 268 LYS A CA 1
ATOM 2129 C C . LYS A 1 268 ? -15.312 2.305 9.789 1 96.81 268 LYS A C 1
ATOM 2131 O O . LYS A 1 268 ? -15.211 1.732 8.703 1 96.81 268 LYS A O 1
ATOM 2136 N N . LEU A 1 269 ? -14.336 2.383 10.617 1 98.25 269 LEU A N 1
ATOM 2137 C CA . LEU A 1 269 ? -13.008 1.835 10.383 1 98.25 269 LEU A CA 1
ATOM 2138 C C . LEU A 1 269 ? -12.414 1.28 11.672 1 98.25 269 LEU A C 1
ATOM 2140 O O . LEU A 1 269 ? -11.469 1.849 12.227 1 98.25 269 LEU A O 1
ATOM 2144 N N . PRO A 1 270 ? -12.922 0.207 12.117 1 97.56 270 PRO A N 1
ATOM 2145 C CA . PRO A 1 270 ? -12.477 -0.371 13.391 1 97.56 270 PRO A CA 1
ATOM 2146 C C . PRO A 1 270 ? -11.039 -0.887 13.336 1 97.56 270 PRO A C 1
ATOM 2148 O O . PRO A 1 270 ? -10.516 -1.147 12.25 1 97.56 270 PRO A O 1
ATOM 2151 N N . PRO A 1 271 ? -10.422 -1.12 14.484 1 96.88 271 PRO A N 1
ATOM 2152 C CA . PRO A 1 271 ? -9.016 -1.499 14.547 1 96.88 271 PRO A CA 1
ATOM 2153 C C . PRO A 1 271 ? -8.727 -2.844 13.883 1 96.88 271 PRO A C 1
ATOM 2155 O O . PRO A 1 271 ? -7.582 -3.139 13.547 1 96.88 271 PRO A O 1
ATOM 2158 N N . THR A 1 272 ? -9.695 -3.713 13.68 1 96.06 272 THR A N 1
ATOM 2159 C CA . THR A 1 272 ? -9.5 -5.016 13.047 1 96.06 272 THR A CA 1
ATOM 2160 C C . THR A 1 272 ? -9.508 -4.887 11.531 1 96.06 272 THR A C 1
ATOM 2162 O O . THR A 1 272 ? -9.133 -5.82 10.82 1 96.06 272 THR A O 1
ATOM 2165 N N . ASP A 1 273 ? -10.008 -3.744 11.055 1 98.25 273 ASP A N 1
ATOM 2166 C CA . ASP A 1 273 ? -10.055 -3.514 9.617 1 98.25 273 ASP A CA 1
ATOM 2167 C C . ASP A 1 273 ? -8.648 -3.5 9.008 1 98.25 273 ASP A C 1
ATOM 2169 O O . ASP A 1 273 ? -7.738 -2.883 9.562 1 98.25 273 ASP A O 1
ATOM 2173 N N . PRO A 1 274 ? -8.469 -4.172 7.867 1 98.75 274 PRO A N 1
ATOM 2174 C CA . PRO A 1 274 ? -7.137 -4.234 7.258 1 98.75 274 PRO A CA 1
ATOM 2175 C C . PRO A 1 274 ? -6.59 -2.857 6.895 1 98.75 274 PRO A C 1
ATOM 2177 O O . PRO A 1 274 ? -5.379 -2.627 6.98 1 98.75 274 PRO A O 1
ATOM 2180 N N . ILE A 1 275 ? -7.43 -1.967 6.48 1 98.88 275 ILE A N 1
ATOM 2181 C CA . ILE A 1 275 ? -6.973 -0.629 6.117 1 98.88 275 ILE A CA 1
ATOM 2182 C C . ILE A 1 275 ? -6.547 0.126 7.375 1 98.88 275 ILE A C 1
ATOM 2184 O O . ILE A 1 275 ? -5.543 0.844 7.363 1 98.88 275 ILE A O 1
ATOM 2188 N N . TYR A 1 276 ? -7.332 -0.012 8.484 1 98.81 276 TYR A N 1
ATOM 2189 C CA . TYR A 1 276 ? -6.922 0.578 9.75 1 98.81 276 TYR A CA 1
ATOM 2190 C C . TYR A 1 276 ? -5.527 0.104 10.148 1 98.81 276 TYR A C 1
ATOM 2192 O O . TYR A 1 276 ? -4.645 0.918 10.422 1 98.81 276 TYR A O 1
ATOM 2200 N N . ARG A 1 277 ? -5.301 -1.187 10.125 1 98.69 277 ARG A N 1
ATOM 2201 C CA . ARG A 1 277 ? -4.02 -1.776 10.508 1 98.69 277 ARG A CA 1
ATOM 2202 C C . ARG A 1 277 ? -2.891 -1.246 9.625 1 98.69 277 ARG A C 1
ATOM 2204 O O . ARG A 1 277 ? -1.802 -0.945 10.117 1 98.69 277 ARG A O 1
ATOM 2211 N N . HIS A 1 278 ? -3.207 -1.193 8.336 1 98.88 278 HIS A N 1
ATOM 2212 C CA . HIS A 1 278 ? -2.213 -0.736 7.375 1 98.88 278 HIS A CA 1
ATOM 2213 C C . HIS A 1 278 ? -1.831 0.719 7.625 1 98.88 278 HIS A C 1
ATOM 2215 O O . HIS A 1 278 ? -0.645 1.055 7.664 1 98.88 278 HIS A O 1
ATOM 2221 N N . LEU A 1 279 ? -2.824 1.571 7.848 1 98.94 279 LEU A N 1
ATOM 2222 C CA . LEU A 1 279 ? -2.59 2.986 8.109 1 98.94 279 LEU A CA 1
ATOM 2223 C C . LEU A 1 279 ? -1.781 3.176 9.391 1 98.94 279 LEU A C 1
ATOM 2225 O O . LEU A 1 279 ? -0.831 3.961 9.414 1 98.94 279 LEU A O 1
ATOM 2229 N N . VAL A 1 280 ? -2.125 2.461 10.422 1 98.75 280 VAL A N 1
ATOM 2230 C CA . VAL A 1 280 ? -1.451 2.594 11.711 1 98.75 280 VAL A CA 1
ATOM 2231 C C . VAL A 1 280 ? 0.001 2.139 11.586 1 98.75 280 VAL A C 1
ATOM 2233 O O . VAL A 1 280 ? 0.908 2.779 12.125 1 98.75 280 VAL A O 1
ATOM 2236 N N . SER A 1 281 ? 0.21 1.041 10.852 1 97.75 281 SER A N 1
ATOM 2237 C CA . SER A 1 281 ? 1.567 0.544 10.648 1 97.75 281 SER A CA 1
ATOM 2238 C C . SER A 1 281 ? 2.432 1.572 9.93 1 97.75 281 SER A C 1
ATOM 2240 O O . SER A 1 281 ? 3.566 1.832 10.336 1 97.75 281 SER A O 1
ATOM 2242 N N . ILE A 1 282 ? 1.858 2.166 8.883 1 97.62 282 ILE A N 1
ATOM 2243 C CA . ILE A 1 282 ? 2.557 3.166 8.086 1 97.62 282 ILE A CA 1
ATOM 2244 C C . ILE A 1 282 ? 2.854 4.395 8.938 1 97.62 282 ILE A C 1
ATOM 2246 O O . ILE A 1 282 ? 3.951 4.953 8.883 1 97.62 282 ILE A O 1
ATOM 2250 N N . TRP A 1 283 ? 1.909 4.785 9.68 1 98.62 283 TRP A N 1
ATOM 2251 C CA . TRP A 1 283 ? 2.018 5.969 10.531 1 98.62 283 TRP A CA 1
ATOM 2252 C C . TRP A 1 283 ? 3.066 5.762 11.617 1 98.62 283 TRP A C 1
ATOM 2254 O O . TRP A 1 283 ? 3.91 6.633 11.852 1 98.62 283 TRP A O 1
ATOM 2264 N N . ARG A 1 284 ? 3.049 4.629 12.305 1 97.19 284 ARG A N 1
ATOM 2265 C CA . ARG A 1 284 ? 4.004 4.34 13.375 1 97.19 284 ARG A CA 1
ATOM 2266 C C . ARG A 1 284 ? 5.434 4.336 12.844 1 97.19 284 ARG A C 1
ATOM 2268 O O . ARG A 1 284 ? 6.348 4.832 13.5 1 97.19 284 ARG A O 1
ATOM 2275 N N . ARG A 1 285 ? 5.562 3.781 11.688 1 95.25 285 ARG A N 1
ATOM 2276 C CA . ARG A 1 285 ? 6.883 3.766 11.062 1 95.25 285 ARG A CA 1
ATOM 2277 C C . ARG A 1 285 ? 7.383 5.184 10.805 1 95.25 285 ARG A C 1
ATOM 2279 O O . ARG A 1 285 ? 8.57 5.469 10.984 1 95.25 285 ARG A O 1
ATOM 2286 N N . GLN A 1 286 ? 6.539 5.996 10.328 1 97.06 286 GLN A N 1
ATOM 2287 C CA . GLN A 1 286 ? 6.91 7.391 10.102 1 97.06 286 GLN A CA 1
ATOM 2288 C C . GLN A 1 286 ? 7.301 8.07 11.414 1 97.06 286 GLN A C 1
ATOM 2290 O O . GLN A 1 286 ? 8.305 8.781 11.477 1 97.06 286 GLN A O 1
ATOM 2295 N N . VAL A 1 287 ? 6.504 7.891 12.445 1 97.25 287 VAL A N 1
ATOM 2296 C CA . VAL A 1 287 ? 6.754 8.508 13.75 1 97.25 287 VAL A CA 1
ATOM 2297 C C . VAL A 1 287 ? 8.102 8.039 14.289 1 97.25 287 VAL A C 1
ATOM 2299 O O . VAL A 1 287 ? 8.867 8.828 14.836 1 97.25 287 VAL A O 1
ATOM 2302 N N . ASP A 1 288 ? 8.406 6.723 14.164 1 95.12 288 ASP A N 1
ATOM 2303 C CA . ASP A 1 288 ? 9.711 6.211 14.562 1 95.12 288 ASP A CA 1
ATOM 2304 C C . ASP A 1 288 ? 10.836 6.973 13.867 1 95.12 288 ASP A C 1
ATOM 2306 O O . ASP A 1 288 ? 11.859 7.281 14.477 1 95.12 288 ASP A O 1
ATOM 2310 N N . ALA A 1 289 ? 10.641 7.219 12.594 1 95 289 ALA A N 1
ATOM 2311 C CA . ALA A 1 289 ? 11.648 7.965 11.836 1 95 289 ALA A CA 1
ATOM 2312 C C . ALA A 1 289 ? 11.812 9.375 12.383 1 95 289 ALA A C 1
ATOM 2314 O O . ALA A 1 289 ? 12.93 9.898 12.461 1 95 289 ALA A O 1
ATOM 2315 N N . PHE A 1 290 ? 10.719 10.016 12.75 1 96.25 290 PHE A N 1
ATOM 2316 C CA . PHE A 1 290 ? 10.781 11.352 13.328 1 96.25 290 PHE A CA 1
ATOM 2317 C C . PHE A 1 290 ? 11.5 11.336 14.672 1 96.25 290 PHE A C 1
ATOM 2319 O O . PHE A 1 290 ? 12.281 12.234 14.984 1 96.25 290 PHE A O 1
ATOM 2326 N N . VAL A 1 291 ? 11.219 10.328 15.492 1 95.31 291 VAL A N 1
ATOM 2327 C CA . VAL A 1 291 ? 11.898 10.211 16.781 1 95.31 291 VAL A CA 1
ATOM 2328 C C . VAL A 1 291 ? 13.406 10.133 16.562 1 95.31 291 VAL A C 1
ATOM 2330 O O . VAL A 1 291 ? 14.18 10.812 17.234 1 95.31 291 VAL A O 1
ATOM 2333 N N . ARG A 1 292 ? 13.812 9.406 15.578 1 92.44 292 ARG A N 1
ATOM 2334 C CA . ARG A 1 292 ? 15.234 9.18 15.32 1 92.44 292 ARG A CA 1
ATOM 2335 C C . ARG A 1 292 ? 15.891 10.43 14.742 1 92.44 292 ARG A C 1
ATOM 2337 O O . ARG A 1 292 ? 17.078 10.656 14.938 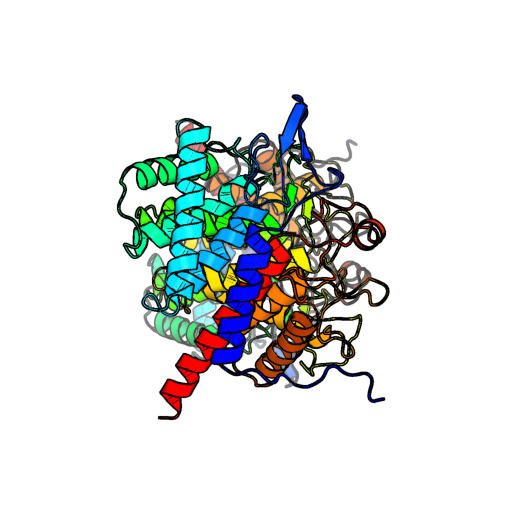1 92.44 292 ARG A O 1
ATOM 2344 N N . SER A 1 293 ? 15.086 11.266 14.062 1 93.75 293 SER A N 1
ATOM 2345 C CA . SER A 1 293 ? 15.672 12.344 13.273 1 93.75 293 SER A CA 1
ATOM 2346 C C . SER A 1 293 ? 15.492 13.695 13.961 1 93.75 293 SER A C 1
ATOM 2348 O O . SER A 1 293 ? 15.82 14.734 13.391 1 93.75 293 SER A O 1
ATOM 2350 N N . GLN A 1 294 ? 14.969 13.766 15.156 1 95.31 294 GLN A N 1
ATOM 2351 C CA . GLN A 1 294 ? 14.75 15.023 15.859 1 95.31 294 GLN A CA 1
ATOM 2352 C C . GLN A 1 294 ? 16.078 15.734 16.156 1 95.31 294 GLN A C 1
ATOM 2354 O O . GLN A 1 294 ? 17.016 15.109 16.656 1 95.31 294 GLN A O 1
ATOM 2359 N N . ASP A 1 295 ? 16.141 17.016 15.789 1 95 295 ASP A N 1
ATOM 2360 C CA . ASP A 1 295 ? 17.328 17.812 16.078 1 95 295 ASP A CA 1
ATOM 2361 C C . ASP A 1 295 ? 17.5 18.016 17.578 1 95 295 ASP A C 1
ATOM 2363 O O . ASP A 1 295 ? 16.641 18.641 18.219 1 95 295 ASP A O 1
ATOM 2367 N N . PRO A 1 296 ? 18.547 17.562 18.156 1 90.56 296 PRO A N 1
ATOM 2368 C CA . PRO A 1 296 ? 18.672 17.625 19.609 1 90.56 296 PRO A CA 1
ATOM 2369 C C . PRO A 1 296 ? 18.844 19.047 20.125 1 90.56 296 PRO A C 1
ATOM 2371 O O . PRO A 1 296 ? 18.516 19.344 21.281 1 90.56 296 PRO A O 1
ATOM 2374 N N . LYS A 1 297 ? 19.344 19.859 19.312 1 93.56 297 LYS A N 1
ATOM 2375 C CA . LYS A 1 297 ? 19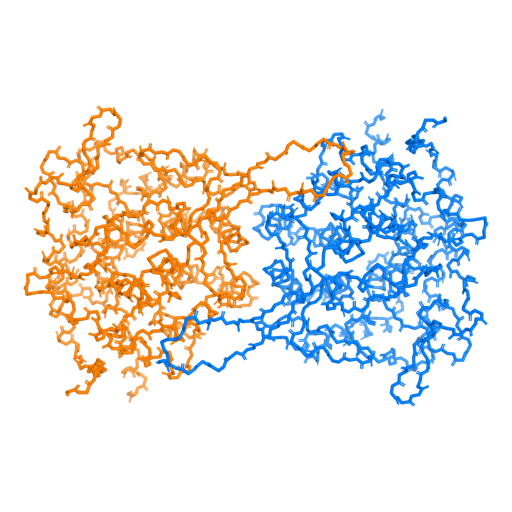.609 21.234 19.734 1 93.56 297 LYS A CA 1
ATOM 2376 C C . LYS A 1 297 ? 18.312 22.031 19.859 1 93.56 297 LYS A C 1
ATOM 2378 O O . LYS A 1 297 ? 18.141 22.828 20.781 1 93.56 297 LYS A O 1
ATOM 2383 N N . THR A 1 298 ? 17.406 21.844 18.938 1 95.75 298 THR A N 1
ATOM 2384 C CA . THR A 1 298 ? 16.234 22.719 18.85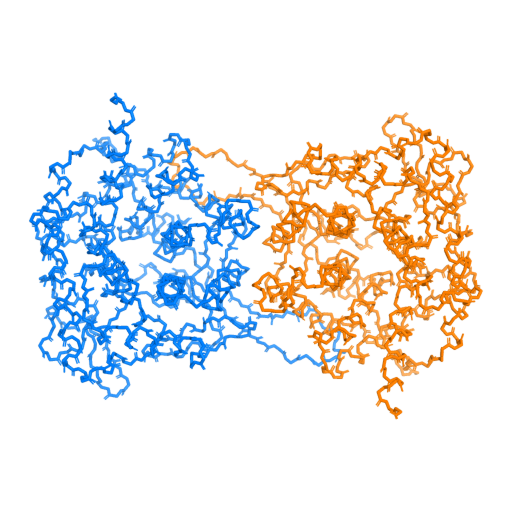9 1 95.75 298 THR A CA 1
ATOM 2385 C C . THR A 1 298 ? 14.969 21.969 19.25 1 95.75 298 THR A C 1
ATOM 2387 O O . THR A 1 298 ? 13.938 22.578 19.531 1 95.75 298 THR A O 1
ATOM 2390 N N . GLY A 1 299 ? 14.992 20.625 19.141 1 96.5 299 GLY A N 1
ATOM 2391 C CA . GLY A 1 299 ? 13.797 19.812 19.312 1 96.5 299 GLY A CA 1
ATOM 2392 C C . GLY A 1 299 ? 12.93 19.766 18.078 1 96.5 299 GLY A C 1
ATOM 2393 O O . GLY A 1 299 ? 11.938 19.016 18.031 1 96.5 299 GLY A O 1
ATOM 2394 N N . LEU A 1 300 ? 13.297 20.531 17.109 1 97.81 300 LEU A N 1
ATOM 2395 C CA . LEU A 1 300 ? 12.547 20.578 15.859 1 97.81 300 LEU A CA 1
ATOM 2396 C C . LEU A 1 300 ? 13.117 19.594 14.836 1 97.81 300 LEU A C 1
ATOM 2398 O O . LEU A 1 300 ? 13.891 18.719 15.195 1 97.81 300 LEU A O 1
ATOM 2402 N N . TRP A 1 301 ? 12.703 19.656 13.609 1 97.38 301 TRP A N 1
ATOM 2403 C CA . TRP A 1 301 ? 13.211 18.828 12.531 1 97.38 301 TRP A CA 1
ATOM 2404 C C . TRP A 1 301 ? 13.641 19.672 11.344 1 97.38 301 TRP A C 1
ATOM 2406 O O . TRP A 1 301 ? 13.109 20.766 11.125 1 97.38 301 TRP A O 1
ATOM 2416 N N . HIS A 1 302 ? 14.547 19.141 10.625 1 97.19 302 HIS A N 1
ATOM 2417 C CA . HIS A 1 302 ? 15.047 19.797 9.43 1 97.19 302 HIS A CA 1
ATOM 2418 C C . HIS A 1 302 ? 14.031 19.734 8.289 1 97.19 302 HIS A C 1
ATOM 2420 O O . HIS A 1 302 ? 13.242 18.781 8.219 1 97.19 302 HIS A O 1
ATOM 2426 N N . THR A 1 303 ? 14.031 20.766 7.395 1 98.38 303 THR A N 1
ATOM 2427 C CA . THR A 1 303 ? 13.086 20.812 6.281 1 98.38 303 THR A CA 1
ATOM 2428 C C . THR A 1 303 ? 13.227 19.578 5.402 1 98.38 303 THR A C 1
ATOM 2430 O O . THR A 1 303 ? 12.234 19.062 4.875 1 98.38 303 THR A O 1
ATOM 2433 N N . LEU A 1 304 ? 14.445 19.203 5.152 1 97.62 304 LEU A N 1
ATOM 2434 C CA . LEU A 1 304 ? 14.734 17.859 4.688 1 97.62 304 LEU A CA 1
ATOM 2435 C C . LEU A 1 304 ? 15.117 16.953 5.855 1 97.62 304 LEU A C 1
ATOM 2437 O O . LEU A 1 304 ? 16.234 17.031 6.367 1 97.62 304 LEU A O 1
ATOM 2441 N N . ILE A 1 305 ? 14.328 16.094 6.215 1 96.94 305 ILE A N 1
ATOM 2442 C CA . ILE A 1 305 ? 14.281 15.461 7.531 1 96.94 305 ILE A CA 1
ATOM 2443 C C . ILE A 1 305 ? 15.602 14.734 7.801 1 96.94 305 ILE A C 1
ATOM 2445 O O . ILE A 1 305 ? 16.094 14.734 8.93 1 96.94 305 ILE A O 1
ATOM 2449 N N . VAL A 1 306 ? 16.219 14.148 6.738 1 93.62 306 VAL A N 1
ATOM 2450 C CA . VAL A 1 306 ? 17.406 13.32 6.98 1 93.62 306 VAL A CA 1
ATOM 2451 C C . VAL A 1 306 ? 18.656 14.047 6.504 1 93.62 306 VAL A C 1
ATOM 2453 O O . VAL A 1 306 ? 19.703 13.43 6.281 1 93.62 306 VAL A O 1
ATOM 2456 N N . ASP A 1 307 ? 18.547 15.398 6.203 1 94.19 307 ASP A N 1
ATOM 2457 C CA . ASP A 1 307 ? 19.688 16.219 5.781 1 94.19 307 ASP A CA 1
ATOM 2458 C C . ASP A 1 307 ? 19.969 17.312 6.805 1 94.19 307 ASP A C 1
ATOM 2460 O O . ASP A 1 307 ? 19.391 18.406 6.73 1 94.19 307 ASP A O 1
ATOM 2464 N N . PRO A 1 308 ? 20.875 17.078 7.664 1 92.94 308 PRO A N 1
ATOM 2465 C CA . PRO A 1 308 ? 21.141 18.031 8.742 1 92.94 308 PRO A CA 1
ATOM 2466 C C . PRO A 1 308 ? 21.719 19.359 8.234 1 92.94 308 PRO A C 1
ATOM 2468 O O . PRO A 1 308 ? 21.844 20.312 9.008 1 92.94 308 PRO A O 1
ATOM 2471 N N . THR A 1 309 ? 22.047 19.391 6.973 1 94.88 309 THR A N 1
ATOM 2472 C CA . THR A 1 309 ? 22.547 20.641 6.43 1 94.88 309 THR A CA 1
ATOM 2473 C C . THR A 1 309 ? 21.406 21.578 6.074 1 94.88 309 THR A C 1
ATOM 2475 O O . THR A 1 309 ? 21.625 22.766 5.785 1 94.88 309 THR A O 1
ATOM 2478 N N . SER A 1 310 ? 20.203 21.094 6.094 1 97.12 310 SER A N 1
ATOM 2479 C CA . SER A 1 310 ? 19.047 21.938 5.832 1 97.12 310 SER A CA 1
ATOM 2480 C C . SER A 1 310 ? 18.547 22.609 7.113 1 97.12 310 SER A C 1
ATOM 2482 O O . SER A 1 310 ? 18.906 22.188 8.219 1 97.12 310 SER A O 1
ATOM 2484 N N . TYR A 1 311 ? 17.828 23.688 7.012 1 97.62 311 TYR A N 1
ATOM 2485 C CA . TYR A 1 311 ? 17.344 24.422 8.164 1 97.62 311 TYR A CA 1
ATOM 2486 C C . TYR A 1 311 ? 16.25 23.641 8.898 1 97.62 311 TYR A C 1
ATOM 2488 O O . TYR A 1 311 ? 15.594 22.781 8.312 1 97.62 311 TYR A O 1
ATOM 2496 N N . VAL A 1 312 ? 16.078 23.922 10.203 1 97.19 312 VAL A N 1
ATOM 2497 C CA . VAL A 1 312 ? 14.945 23.375 10.945 1 97.19 312 VAL A CA 1
ATOM 2498 C C . VAL A 1 312 ? 13.672 24.156 10.617 1 97.19 312 VAL A C 1
ATOM 2500 O O . VAL A 1 312 ? 13.727 25.359 10.344 1 97.19 312 VAL A O 1
ATOM 2503 N N . GLU A 1 313 ? 12.617 23.531 10.602 1 98.56 313 GLU A N 1
ATOM 2504 C CA . GLU A 1 313 ? 11.367 24.109 10.125 1 98.56 313 GLU A CA 1
ATOM 2505 C C . GLU A 1 313 ? 10.273 24 11.18 1 98.56 313 GLU A C 1
ATOM 2507 O O . GLU A 1 313 ? 9.898 22.891 11.586 1 98.56 313 GLU A O 1
ATOM 2512 N N . THR A 1 314 ? 9.648 25.062 11.578 1 98.81 314 THR A N 1
ATOM 2513 C CA . THR A 1 314 ? 8.805 25.109 12.766 1 98.81 314 THR A CA 1
ATOM 2514 C C . THR A 1 314 ? 7.41 24.562 12.469 1 98.81 314 THR A C 1
ATOM 2516 O O . THR A 1 314 ? 6.84 23.828 13.273 1 98.81 314 THR A O 1
ATOM 2519 N N . SER A 1 315 ? 6.809 24.938 11.352 1 98.81 315 SER A N 1
ATOM 2520 C CA . SER A 1 315 ? 5.449 24.5 11.055 1 98.81 315 SER A CA 1
ATOM 2521 C C . SER A 1 315 ? 5.379 22.984 10.914 1 98.81 315 SER A C 1
ATOM 2523 O O . SER A 1 315 ? 4.461 22.344 11.438 1 98.81 315 SER A O 1
ATOM 2525 N N . ALA A 1 316 ? 6.359 22.422 10.25 1 98.81 316 ALA A N 1
ATOM 2526 C CA . ALA A 1 316 ? 6.418 20.953 10.141 1 98.81 316 ALA A CA 1
ATOM 2527 C C . ALA A 1 316 ? 6.508 20.312 11.523 1 98.81 316 ALA A C 1
ATOM 2529 O O . ALA A 1 316 ? 5.797 19.344 11.805 1 98.81 316 ALA A O 1
ATOM 2530 N N . ALA A 1 317 ? 7.375 20.859 12.305 1 98.81 317 ALA A N 1
ATOM 2531 C CA . ALA A 1 317 ? 7.562 20.312 13.648 1 98.81 317 ALA A CA 1
ATOM 2532 C C . ALA A 1 317 ? 6.262 20.375 14.445 1 98.81 317 ALA A C 1
ATOM 2534 O O . ALA A 1 317 ? 5.918 19.422 15.148 1 98.81 317 ALA A O 1
ATOM 2535 N N . ALA A 1 318 ? 5.582 21.469 14.344 1 98.94 318 ALA A N 1
ATOM 2536 C CA . ALA A 1 318 ? 4.32 21.641 15.062 1 98.94 318 ALA A CA 1
ATOM 2537 C C . ALA A 1 318 ? 3.303 20.578 14.633 1 98.94 318 ALA A C 1
ATOM 2539 O O . ALA A 1 318 ? 2.604 20.016 15.477 1 98.94 318 ALA A O 1
ATOM 2540 N N . GLY A 1 319 ? 3.236 20.344 13.352 1 98.88 319 GLY A N 1
ATOM 2541 C CA . GLY A 1 319 ? 2.33 19.328 12.859 1 98.88 319 GLY A CA 1
ATOM 2542 C C . GLY A 1 319 ? 2.711 17.922 13.305 1 98.88 319 GLY A C 1
ATOM 2543 O O . GLY A 1 319 ? 1.846 17.125 13.68 1 98.88 319 GLY A O 1
ATOM 2544 N N . VAL A 1 320 ? 3.992 17.594 13.258 1 98.88 320 VAL A N 1
ATOM 2545 C CA . VAL A 1 320 ? 4.473 16.297 13.719 1 98.88 320 VAL A CA 1
ATOM 2546 C C . VAL A 1 320 ? 4.105 16.094 15.188 1 98.88 320 VAL A C 1
ATOM 2548 O O . VAL A 1 320 ? 3.598 15.039 15.562 1 98.88 320 VAL A O 1
ATOM 2551 N N . VAL A 1 321 ? 4.34 17.109 15.945 1 98.88 321 VAL A N 1
ATOM 2552 C CA . VAL A 1 321 ? 4.035 17.062 17.375 1 98.88 321 VAL A CA 1
ATOM 2553 C C . VAL A 1 321 ? 2.541 16.828 17.578 1 98.88 321 VAL A C 1
ATOM 2555 O O . VAL A 1 321 ? 2.146 15.961 18.359 1 98.88 321 VAL A O 1
ATOM 2558 N N . ALA A 1 322 ? 1.715 17.594 16.875 1 98.88 322 ALA A N 1
ATOM 2559 C CA . ALA A 1 322 ? 0.269 17.406 16.984 1 98.88 322 ALA A CA 1
ATOM 2560 C C . ALA A 1 322 ? -0.132 15.977 16.641 1 98.88 322 ALA A C 1
ATOM 2562 O O . ALA A 1 322 ? -0.939 15.367 17.359 1 98.88 322 ALA A O 1
ATOM 2563 N N . GLY A 1 323 ? 0.441 15.469 15.586 1 98.88 323 GLY A N 1
ATOM 2564 C CA . GLY A 1 323 ? 0.135 14.109 15.172 1 98.88 323 GLY A CA 1
ATOM 2565 C C . GLY A 1 323 ? 0.542 13.07 16.203 1 98.88 323 GLY A C 1
ATOM 2566 O O . GLY A 1 323 ? -0.197 12.117 16.453 1 98.88 323 GLY A O 1
ATOM 2567 N N . ILE A 1 324 ? 1.728 13.242 16.781 1 98.81 324 ILE A N 1
ATOM 2568 C CA . ILE A 1 324 ? 2.197 12.297 17.781 1 98.81 324 ILE A CA 1
ATOM 2569 C C . ILE A 1 324 ? 1.285 12.352 19.016 1 98.81 324 ILE A C 1
ATOM 2571 O O . ILE A 1 324 ? 0.896 11.312 19.547 1 98.81 324 ILE A O 1
ATOM 2575 N N . TYR A 1 325 ? 0.917 13.57 19.453 1 98.75 325 TYR A N 1
ATOM 2576 C CA . TYR A 1 325 ? -0.006 13.688 20.562 1 98.75 325 TYR A CA 1
ATOM 2577 C C . TYR A 1 325 ? -1.335 13.008 20.25 1 98.75 325 TYR A C 1
ATOM 2579 O O . TYR A 1 325 ? -1.905 12.328 21.109 1 98.75 325 TYR A O 1
ATOM 2587 N N . MET A 1 326 ? -1.878 13.172 19.062 1 98.56 326 MET A N 1
ATOM 2588 C CA . MET A 1 326 ? -3.125 12.508 18.672 1 98.56 326 MET A CA 1
ATOM 2589 C C . MET A 1 326 ? -2.979 10.992 18.734 1 98.56 326 MET A C 1
ATOM 2591 O O . MET A 1 326 ? -3.877 10.297 19.203 1 98.56 326 MET A O 1
ATOM 2595 N N . GLY A 1 327 ? -1.819 10.523 18.219 1 98.5 327 GLY A N 1
ATOM 2596 C CA . GLY A 1 327 ? -1.567 9.094 18.266 1 98.5 327 GLY A CA 1
ATOM 2597 C C . GLY A 1 327 ? -1.533 8.539 19.672 1 98.5 327 GLY A C 1
ATOM 2598 O O . GLY A 1 327 ? -2.047 7.449 19.922 1 98.5 327 GLY A O 1
ATOM 2599 N N . ILE A 1 328 ? -0.921 9.273 20.547 1 98.38 328 ILE A N 1
ATOM 2600 C CA . ILE A 1 328 ? -0.886 8.867 21.953 1 98.38 328 ILE A CA 1
ATOM 2601 C C . ILE A 1 328 ? -2.303 8.852 22.516 1 98.38 328 ILE A C 1
ATOM 2603 O O . ILE A 1 328 ? -2.715 7.883 23.156 1 98.38 328 ILE A O 1
ATOM 2607 N N . ARG A 1 329 ? -3.064 9.883 22.266 1 97 329 ARG A N 1
ATOM 2608 C CA . ARG A 1 329 ? -4.438 10.008 22.75 1 97 329 ARG A CA 1
ATOM 2609 C C . ARG A 1 329 ? -5.301 8.859 22.234 1 97 329 ARG A C 1
ATOM 2611 O O . ARG A 1 329 ? -6.168 8.359 22.953 1 97 329 ARG A O 1
ATOM 2618 N N . GLN A 1 330 ? -5.02 8.438 21.016 1 97.06 330 GLN A N 1
ATOM 2619 C CA . GLN A 1 330 ? -5.828 7.414 20.359 1 97.06 330 GLN A CA 1
ATOM 2620 C C . GLN A 1 330 ? -5.332 6.012 20.719 1 97.06 330 GLN A C 1
ATOM 2622 O O . GLN A 1 330 ? -5.93 5.016 20.297 1 97.06 330 GLN A O 1
ATOM 2627 N N . GLY A 1 331 ? -4.191 5.938 21.438 1 97.25 331 GLY A N 1
ATOM 2628 C CA . GLY A 1 331 ? -3.635 4.652 21.828 1 97.25 331 GLY A CA 1
ATOM 2629 C C . GLY A 1 331 ? -2.887 3.961 20.703 1 97.25 331 GLY A C 1
ATOM 2630 O O . GLY A 1 331 ? -2.688 2.744 20.734 1 97.25 331 GLY A O 1
ATOM 2631 N N . LEU A 1 332 ? -2.523 4.668 19.656 1 98.12 332 LEU A N 1
ATOM 2632 C CA . LEU A 1 332 ? -1.771 4.086 18.547 1 98.12 332 LEU A CA 1
ATOM 2633 C C . LEU A 1 332 ? -0.338 3.777 18.969 1 98.12 332 LEU A C 1
ATOM 2635 O O . LEU A 1 332 ? 0.301 2.885 18.406 1 98.12 332 LEU A O 1
ATOM 2639 N N . ILE A 1 333 ? 0.205 4.621 19.859 1 97.25 333 ILE A N 1
ATOM 2640 C CA . ILE A 1 333 ? 1.528 4.461 20.453 1 97.25 333 ILE A CA 1
ATOM 2641 C C . ILE A 1 333 ? 1.458 4.738 21.953 1 97.25 333 ILE A C 1
ATOM 2643 O O . ILE A 1 333 ? 0.666 5.57 22.406 1 97.25 333 ILE A O 1
ATOM 2647 N N . SER A 1 334 ? 2.385 4.02 22.703 1 94.69 334 SER A N 1
ATOM 2648 C CA . SER A 1 334 ? 2.277 4.164 24.141 1 94.69 334 SER A CA 1
ATOM 2649 C C . SER A 1 334 ? 3.654 4.285 24.797 1 94.69 334 SER A C 1
ATOM 2651 O O . SER A 1 334 ? 3.768 4.688 25.953 1 94.69 334 SER A O 1
ATOM 2653 N N . ASP A 1 335 ? 4.672 3.922 24.078 1 92.19 335 ASP A N 1
ATOM 2654 C CA . ASP A 1 335 ? 6.012 4.012 24.656 1 92.19 335 ASP A CA 1
ATOM 2655 C C . ASP A 1 335 ? 6.348 5.449 25.047 1 92.19 335 ASP A C 1
ATOM 2657 O O . ASP A 1 335 ? 6.043 6.387 24.312 1 92.19 335 ASP A O 1
ATOM 2661 N N . PRO A 1 336 ? 6.988 5.699 26.172 1 95.31 336 PRO A N 1
ATOM 2662 C CA . PRO A 1 336 ? 7.305 7.039 26.672 1 95.31 336 PRO A CA 1
ATOM 2663 C C . PRO A 1 336 ? 8.203 7.828 25.719 1 95.31 336 PRO A C 1
ATOM 2665 O O . PRO A 1 336 ? 8.25 9.055 25.781 1 95.31 336 PRO A O 1
ATOM 2668 N N . VAL A 1 337 ? 8.906 7.133 24.875 1 94.94 337 VAL A N 1
ATOM 2669 C CA . VAL A 1 337 ? 9.82 7.789 23.938 1 94.94 337 VAL A CA 1
ATOM 2670 C C . VAL A 1 337 ? 9.039 8.734 23.031 1 94.94 337 VAL A C 1
ATOM 2672 O O . VAL A 1 337 ? 9.539 9.789 22.641 1 94.94 337 VAL A O 1
ATOM 2675 N N . TYR A 1 338 ? 7.828 8.352 22.703 1 97.06 338 TYR A N 1
ATOM 2676 C CA . TYR A 1 338 ? 7.023 9.172 21.812 1 97.06 338 TYR A CA 1
ATOM 2677 C C . TYR A 1 338 ? 6.57 10.445 22.5 1 97.06 338 TYR A C 1
ATOM 2679 O O . TYR A 1 338 ? 6.598 11.523 21.906 1 97.06 338 TYR A O 1
ATOM 2687 N N . ARG A 1 339 ? 6.121 10.336 23.766 1 96.81 339 ARG A N 1
ATOM 2688 C CA . ARG A 1 339 ? 5.75 11.516 24.531 1 96.81 339 ARG A CA 1
ATOM 2689 C C . ARG A 1 339 ? 6.941 12.453 24.719 1 96.81 339 ARG A C 1
ATOM 2691 O O . ARG A 1 339 ? 6.809 13.672 24.594 1 96.81 339 ARG A O 1
ATOM 2698 N N . LYS A 1 340 ? 8.039 11.867 25.031 1 96.69 340 LYS A N 1
ATOM 2699 C CA . LYS A 1 340 ? 9.25 12.656 25.188 1 96.69 340 LYS A CA 1
ATOM 2700 C C . LYS A 1 340 ? 9.586 13.414 23.906 1 96.69 340 LYS A C 1
ATOM 2702 O O . LYS A 1 340 ? 9.93 14.594 23.953 1 96.69 340 LYS A O 1
ATOM 2707 N N . CYS A 1 341 ? 9.5 12.734 22.781 1 96.69 341 CYS A N 1
ATOM 2708 C CA . CYS A 1 341 ? 9.758 13.352 21.484 1 96.69 341 CYS A CA 1
ATOM 2709 C C . CYS A 1 341 ? 8.805 14.516 21.234 1 96.69 341 CYS A C 1
ATOM 2711 O O . CYS A 1 341 ? 9.242 15.609 20.859 1 96.69 341 CYS A O 1
ATOM 2713 N N . ALA A 1 342 ? 7.5 14.266 21.484 1 98.25 342 ALA A N 1
ATOM 2714 C CA . ALA A 1 342 ? 6.484 15.289 21.25 1 98.25 342 ALA A CA 1
ATOM 2715 C C . ALA A 1 342 ? 6.672 16.484 22.172 1 98.25 342 ALA A C 1
ATOM 2717 O O . ALA A 1 342 ? 6.574 17.625 21.75 1 98.25 342 ALA A O 1
ATOM 2718 N N . ASP A 1 343 ? 6.992 16.25 23.453 1 98.06 343 ASP A N 1
ATOM 2719 C CA . ASP A 1 343 ? 7.203 17.312 24.422 1 98.06 343 ASP A CA 1
ATOM 2720 C C . ASP A 1 343 ? 8.422 18.156 24.047 1 98.06 343 ASP A C 1
ATOM 2722 O O . ASP A 1 343 ? 8.391 19.391 24.141 1 98.06 343 ASP A O 1
ATOM 2726 N N . THR A 1 344 ? 9.477 17.469 23.688 1 97.69 344 THR A N 1
ATOM 2727 C CA . THR A 1 344 ? 10.672 18.172 23.25 1 97.69 344 THR A CA 1
ATOM 2728 C C . THR A 1 344 ? 10.383 19.031 22.031 1 97.69 344 THR A C 1
ATOM 2730 O O . THR A 1 344 ? 10.82 20.188 21.953 1 97.69 344 THR A O 1
ATOM 2733 N N . GLY A 1 345 ? 9.656 18.438 21.094 1 98.31 345 GLY A N 1
ATOM 2734 C CA . GLY A 1 345 ? 9.25 19.188 19.922 1 98.31 345 GLY A CA 1
ATOM 2735 C C . GLY A 1 345 ? 8.391 20.391 20.25 1 98.31 345 GLY A C 1
ATOM 2736 O O . GLY A 1 345 ? 8.562 21.453 19.656 1 98.31 345 GLY A O 1
ATOM 2737 N N . LEU A 1 346 ? 7.445 20.188 21.156 1 98.75 346 LEU A N 1
ATOM 2738 C CA . LEU A 1 346 ? 6.57 21.297 21.547 1 98.75 346 LEU A CA 1
ATOM 2739 C C . LEU A 1 346 ? 7.367 22.422 22.188 1 98.75 346 LEU A C 1
ATOM 2741 O O . LEU A 1 346 ? 7.086 23.594 21.953 1 98.75 346 LEU A O 1
ATOM 2745 N N . ALA A 1 347 ? 8.297 22.062 23 1 98.5 347 ALA A N 1
ATOM 2746 C CA . ALA A 1 347 ? 9.172 23.094 23.578 1 98.5 347 ALA A CA 1
ATOM 2747 C C . ALA A 1 347 ? 9.867 23.891 22.484 1 98.5 347 ALA A C 1
ATOM 2749 O O . ALA A 1 347 ? 9.969 25.125 22.578 1 98.5 347 ALA A O 1
ATOM 2750 N N . GLY A 1 348 ? 10.414 23.172 21.5 1 98.5 348 GLY A N 1
ATOM 2751 C CA . GLY A 1 348 ? 11.031 23.844 20.359 1 98.5 348 GLY A CA 1
ATOM 2752 C C . GLY A 1 348 ? 10.086 24.766 19.625 1 98.5 348 GLY A C 1
ATOM 2753 O O . GLY A 1 348 ? 10.461 25.859 19.219 1 98.5 348 GLY A O 1
ATOM 2754 N N . VAL A 1 349 ? 8.859 24.312 19.422 1 98.81 349 VAL A N 1
ATOM 2755 C CA . VAL A 1 349 ? 7.844 25.094 18.734 1 98.81 349 VAL A CA 1
ATOM 2756 C C . VAL A 1 349 ? 7.523 26.359 19.531 1 98.81 349 VAL A C 1
ATOM 2758 O O . VAL A 1 349 ? 7.465 27.453 18.984 1 98.81 349 VAL A O 1
ATOM 2761 N N . ILE A 1 350 ? 7.324 26.219 20.828 1 98.69 350 ILE A N 1
ATOM 2762 C CA . ILE A 1 350 ? 6.977 27.328 21.703 1 98.69 350 ILE A CA 1
ATOM 2763 C C . ILE A 1 350 ? 8.086 28.375 21.672 1 98.69 350 ILE A C 1
ATOM 2765 O O . ILE A 1 350 ? 7.816 29.578 21.688 1 98.69 350 ILE A O 1
ATOM 2769 N N . ALA A 1 351 ? 9.312 27.906 21.578 1 98.06 351 ALA A N 1
ATOM 2770 C CA . ALA A 1 351 ? 10.461 28.812 21.547 1 98.06 351 ALA A CA 1
ATOM 2771 C C . ALA A 1 351 ? 10.461 29.672 20.281 1 98.06 351 ALA A C 1
ATOM 2773 O O . ALA A 1 351 ? 11.164 30.672 20.219 1 98.06 351 ALA A O 1
ATOM 2774 N N . GLN A 1 352 ? 9.68 29.312 19.281 1 98.38 352 GLN A N 1
ATOM 2775 C CA . GLN A 1 352 ? 9.648 30.031 18.016 1 98.38 352 GLN A CA 1
ATOM 2776 C C . GLN A 1 352 ? 8.469 31 17.953 1 98.38 352 GLN A C 1
ATOM 2778 O O . GLN A 1 352 ? 8.297 31.719 16.984 1 98.38 352 GLN A O 1
ATOM 2783 N N . ILE A 1 353 ? 7.59 31 18.969 1 98.5 353 ILE A N 1
ATOM 2784 C CA . ILE A 1 353 ? 6.449 31.906 19.031 1 98.5 353 ILE A CA 1
ATOM 2785 C C . ILE A 1 353 ? 6.918 33.312 19.453 1 98.5 353 ILE A C 1
ATOM 2787 O O . ILE A 1 353 ? 7.492 33.469 20.531 1 98.5 353 ILE A O 1
ATOM 2791 N N . GLN A 1 354 ? 6.656 34.219 18.656 1 97.88 354 GLN A N 1
ATOM 2792 C CA . GLN A 1 354 ? 7.102 35.594 18.891 1 97.88 354 GLN A CA 1
ATOM 2793 C C . GLN A 1 354 ? 6.09 36.375 19.719 1 97.88 354 GLN A C 1
ATOM 2795 O O . GLN A 1 354 ? 4.934 35.969 19.844 1 97.88 354 GLN A O 1
ATOM 2800 N N . PRO A 1 355 ? 6.469 37.5 20.25 1 97.25 355 PRO A N 1
ATOM 2801 C CA . PRO A 1 355 ? 5.59 38.25 21.125 1 97.25 355 PRO A CA 1
ATOM 2802 C C . PRO A 1 355 ? 4.332 38.75 20.406 1 97.25 355 PRO A C 1
ATOM 2804 O O . PRO A 1 355 ? 3.311 39 21.047 1 97.25 355 PRO A O 1
ATOM 2807 N N . ASP A 1 356 ? 4.336 38.875 19.109 1 96.5 356 ASP A N 1
ATOM 2808 C CA . ASP A 1 356 ? 3.18 39.344 18.359 1 96.5 356 ASP A CA 1
ATOM 2809 C C . ASP A 1 356 ? 2.289 38.188 17.922 1 96.5 356 ASP A C 1
ATOM 2811 O O . ASP A 1 356 ? 1.305 38.375 17.203 1 96.5 356 ASP A O 1
ATOM 2815 N N . GLY A 1 357 ? 2.711 36.969 18.266 1 97.81 357 GLY A N 1
ATOM 2816 C CA . GLY A 1 357 ? 1.898 35.812 17.969 1 97.81 357 GLY A CA 1
ATOM 2817 C C . GLY A 1 357 ? 2.293 35.094 16.672 1 97.81 357 GLY A C 1
ATOM 2818 O O . GLY A 1 357 ? 1.799 34.031 16.375 1 97.81 357 GLY A O 1
ATOM 2819 N N . GLU A 1 358 ? 3.168 35.781 15.914 1 97.19 358 GLU A N 1
ATOM 2820 C CA . GLU A 1 358 ? 3.678 35.094 14.719 1 97.19 358 GLU A CA 1
ATOM 2821 C C . GLU A 1 358 ? 4.684 34 15.086 1 97.19 358 GLU A C 1
ATOM 2823 O O . GLU A 1 358 ? 5.234 34 16.188 1 97.19 358 GLU A O 1
ATOM 2828 N N . VAL A 1 359 ? 4.879 33.062 14.234 1 98.38 359 VAL A N 1
ATOM 2829 C CA . VAL A 1 359 ? 5.797 31.953 14.492 1 98.38 359 VAL A CA 1
ATOM 2830 C C . VAL A 1 359 ? 6.996 32.062 13.555 1 98.38 359 VAL A C 1
ATOM 2832 O O . VAL A 1 359 ? 6.836 32.156 12.336 1 98.38 359 VAL A O 1
ATOM 2835 N N . ALA A 1 360 ? 8.156 31.984 14.086 1 97.88 360 ALA A N 1
ATOM 2836 C CA . ALA A 1 360 ? 9.398 32.125 13.336 1 97.88 360 ALA A CA 1
ATOM 2837 C C . ALA A 1 360 ? 9.828 30.797 12.727 1 97.88 360 ALA A C 1
ATOM 2839 O O . ALA A 1 360 ? 9.297 29.75 13.078 1 97.88 360 ALA A O 1
ATOM 2840 N N . ASN A 1 361 ? 10.719 30.859 11.695 1 97.94 361 ASN A N 1
ATOM 2841 C CA . ASN A 1 361 ? 11.359 29.719 11.055 1 97.94 361 ASN A CA 1
ATOM 2842 C C . ASN A 1 361 ? 10.336 28.828 10.359 1 97.94 361 ASN A C 1
ATOM 2844 O O . ASN A 1 361 ? 10.344 27.609 10.539 1 97.94 361 ASN A O 1
ATOM 2848 N N . VAL A 1 362 ? 9.43 29.469 9.734 1 98.25 362 VAL A N 1
ATOM 2849 C CA . VAL A 1 362 ? 8.43 28.812 8.898 1 98.25 362 VAL A CA 1
ATOM 2850 C C . VAL A 1 362 ? 8.773 29.031 7.422 1 98.25 362 VAL A C 1
ATOM 2852 O O . VAL A 1 362 ? 9.016 30.156 6.992 1 98.25 362 VAL A O 1
ATOM 2855 N N . SER A 1 363 ? 8.906 27.906 6.703 1 97.75 363 SER A N 1
ATOM 2856 C CA . SER A 1 363 ? 9.172 28.031 5.273 1 97.75 363 SER A CA 1
ATOM 2857 C C . SER A 1 363 ? 7.902 28.422 4.516 1 97.75 363 SER A C 1
ATOM 2859 O O . SER A 1 363 ? 6.809 27.969 4.852 1 97.75 363 SER A O 1
ATOM 2861 N N . PHE A 1 364 ? 8.039 29.219 3.498 1 96.12 364 PHE A N 1
ATOM 2862 C CA . PHE A 1 364 ? 6.945 29.656 2.641 1 96.12 364 PHE A CA 1
ATOM 2863 C C . PHE A 1 364 ? 6.352 28.484 1.874 1 96.12 364 PHE A C 1
ATOM 2865 O O . PHE A 1 364 ? 6.879 27.375 1.932 1 96.12 364 PHE A O 1
ATOM 2872 N N . GLY A 1 365 ? 5.125 28.719 1.269 1 93.75 365 GLY A N 1
ATOM 2873 C CA . GLY A 1 365 ? 4.531 27.688 0.434 1 93.75 365 GLY A CA 1
ATOM 2874 C C . GLY A 1 365 ? 5.535 27 -0.474 1 93.75 365 GLY A C 1
ATOM 2875 O O . GLY A 1 365 ? 6.379 27.672 -1.081 1 93.75 365 GLY A O 1
ATOM 2876 N N . THR A 1 366 ? 5.445 25.672 -0.506 1 94.81 366 THR A N 1
ATOM 2877 C CA . THR A 1 366 ? 6.488 24.891 -1.164 1 94.81 366 THR A CA 1
ATOM 2878 C C . THR A 1 366 ? 5.898 24.062 -2.293 1 94.81 366 THR A C 1
ATOM 2880 O O . THR A 1 366 ? 5.18 23.094 -2.043 1 94.81 366 THR A O 1
ATOM 2883 N N . GLY A 1 367 ? 6.211 24.391 -3.51 1 95.06 367 GLY A N 1
ATOM 2884 C CA . GLY A 1 367 ? 5.832 23.578 -4.648 1 95.06 367 GLY A CA 1
ATOM 2885 C C . GLY A 1 367 ? 6.691 22.328 -4.805 1 95.06 367 GLY A C 1
ATOM 2886 O O . GLY A 1 367 ? 7.438 21.969 -3.891 1 95.06 367 GLY A O 1
ATOM 2887 N N . MET A 1 368 ? 6.555 21.688 -5.91 1 96.81 368 MET A N 1
ATOM 2888 C CA . MET A 1 368 ? 7.312 20.469 -6.172 1 96.81 368 MET A CA 1
ATOM 2889 C C . MET A 1 368 ? 8.734 20.797 -6.598 1 96.81 368 MET A C 1
ATOM 2891 O O . MET A 1 368 ? 8.945 21.5 -7.586 1 96.81 368 MET A O 1
ATOM 2895 N N . GLY A 1 369 ? 9.664 20.297 -5.812 1 95.75 369 GLY A N 1
ATOM 2896 C CA . GLY A 1 369 ? 11.062 20.516 -6.145 1 95.75 369 GLY A CA 1
ATOM 2897 C C . GLY A 1 369 ? 11.641 19.422 -7.023 1 95.75 369 GLY A C 1
ATOM 2898 O O . GLY A 1 369 ? 11.359 18.25 -6.82 1 95.75 369 GLY A O 1
ATOM 2899 N N . HIS A 1 370 ? 12.531 19.812 -7.938 1 96.62 370 HIS A N 1
ATOM 2900 C CA . HIS A 1 370 ? 13.211 18.844 -8.797 1 96.62 370 HIS A CA 1
ATOM 2901 C C . HIS A 1 370 ? 14.625 18.578 -8.312 1 96.62 370 HIS A C 1
ATOM 2903 O O . HIS A 1 370 ? 15.344 17.766 -8.891 1 96.62 370 HIS A O 1
ATOM 2909 N N . SER A 1 371 ? 15.023 19.266 -7.254 1 98 371 SER A N 1
ATOM 2910 C CA . SER A 1 371 ? 16.281 19.031 -6.555 1 98 371 SER A CA 1
ATOM 2911 C C . SER A 1 371 ? 16.109 19.219 -5.051 1 98 371 SER A C 1
ATOM 2913 O O . SER A 1 371 ? 15.203 19.906 -4.598 1 98 371 SER A O 1
ATOM 2915 N N . LEU A 1 372 ? 17 18.578 -4.336 1 98.06 372 LEU A N 1
ATOM 2916 C CA . LEU A 1 372 ? 16.953 18.734 -2.887 1 98.06 372 LEU A CA 1
ATOM 2917 C C . LEU A 1 372 ? 17.297 20.156 -2.48 1 98.06 372 LEU A C 1
ATOM 2919 O O . LEU A 1 372 ? 16.766 20.672 -1.489 1 98.06 372 LEU A O 1
ATOM 2923 N N . GLN A 1 373 ? 18.156 20.875 -3.242 1 98.44 373 GLN A N 1
ATOM 2924 C CA . GLN A 1 373 ? 18.531 22.25 -2.971 1 98.44 373 GLN A CA 1
ATOM 2925 C C . GLN A 1 373 ? 17.312 23.172 -3.01 1 98.44 373 GLN A C 1
ATOM 2927 O O . GLN A 1 373 ? 17.25 24.156 -2.262 1 98.44 373 GLN A O 1
ATOM 2932 N N . PHE A 1 374 ? 16.406 22.906 -3.822 1 98.38 374 PHE A N 1
ATOM 2933 C CA . PHE A 1 374 ? 15.164 23.672 -3.918 1 98.38 374 PHE A CA 1
ATOM 2934 C C . PHE A 1 374 ? 14.523 23.844 -2.545 1 98.38 374 PHE A C 1
ATOM 2936 O O . PHE A 1 374 ? 14.133 24.953 -2.17 1 98.38 374 PHE A O 1
ATOM 2943 N N . TYR A 1 375 ? 14.461 22.797 -1.787 1 98.25 375 TYR A N 1
ATOM 2944 C CA . TYR A 1 375 ? 13.805 22.812 -0.483 1 98.25 375 TYR A CA 1
ATOM 2945 C C . TYR A 1 375 ? 14.609 23.625 0.522 1 98.25 375 TYR A C 1
ATOM 2947 O O . TYR A 1 375 ? 14.039 24.234 1.434 1 98.25 375 TYR A O 1
ATOM 2955 N N . LYS A 1 376 ? 15.852 23.656 0.353 1 98.12 376 LYS A N 1
ATOM 2956 C CA . LYS A 1 376 ? 16.719 24.422 1.251 1 98.12 376 LYS A CA 1
ATOM 2957 C C . LYS A 1 376 ? 16.625 25.906 0.966 1 98.12 376 LYS A C 1
ATOM 2959 O O . LYS A 1 376 ? 16.953 26.734 1.825 1 98.12 376 LYS A O 1
ATOM 2964 N N . ASP A 1 377 ? 16.188 26.219 -0.251 1 98.19 377 ASP A N 1
ATOM 2965 C CA . ASP A 1 377 ? 16.219 27.609 -0.693 1 98.19 377 ASP A CA 1
ATOM 2966 C C . ASP A 1 377 ? 14.859 28.281 -0.501 1 98.19 377 ASP A C 1
ATOM 2968 O O . ASP A 1 377 ? 14.695 29.469 -0.796 1 98.19 377 ASP A O 1
ATOM 2972 N N . ILE A 1 378 ? 13.867 27.547 -0.026 1 97.88 378 ILE A N 1
ATOM 2973 C CA . ILE A 1 378 ? 12.562 28.156 0.197 1 97.88 378 ILE A CA 1
ATOM 2974 C C . ILE A 1 378 ? 12.688 29.312 1.195 1 97.88 378 ILE A C 1
ATOM 2976 O O . ILE A 1 378 ? 13.367 29.188 2.217 1 97.88 378 ILE A O 1
ATOM 2980 N N . ALA A 1 379 ? 11.992 30.422 0.953 1 96.38 379 ALA A N 1
ATOM 2981 C CA . ALA A 1 379 ? 12.047 31.609 1.819 1 96.38 379 ALA A CA 1
ATOM 2982 C C . ALA A 1 379 ? 11.461 31.297 3.195 1 96.38 379 ALA A C 1
ATOM 2984 O O . ALA A 1 379 ? 10.453 30.594 3.307 1 96.38 379 ALA A O 1
ATOM 2985 N N . ILE A 1 380 ? 12.086 31.828 4.25 1 97.06 380 ILE A N 1
ATOM 2986 C CA . ILE A 1 380 ? 11.609 31.703 5.621 1 97.06 380 ILE A CA 1
ATOM 2987 C C . ILE A 1 380 ? 10.828 32.969 6.016 1 97.06 380 ILE A C 1
ATOM 2989 O O . ILE A 1 380 ? 11.352 34.062 5.941 1 97.06 380 ILE A O 1
ATOM 2993 N N . THR A 1 381 ? 9.609 32.812 6.359 1 95.31 381 THR A N 1
ATOM 2994 C CA . THR A 1 381 ? 8.727 33.906 6.777 1 95.31 381 THR A CA 1
ATOM 2995 C C . THR A 1 381 ? 7.562 33.375 7.598 1 95.31 381 THR A C 1
ATOM 2997 O O . THR A 1 381 ? 7.207 32.188 7.492 1 95.31 381 THR A O 1
ATOM 3000 N N . SER A 1 382 ? 7.055 34.219 8.422 1 94.56 382 SER A N 1
ATOM 3001 C CA . SER A 1 382 ? 5.848 33.812 9.133 1 94.56 382 SER A CA 1
ATOM 3002 C C . SER A 1 382 ? 4.695 33.562 8.172 1 94.56 382 SER A C 1
ATOM 3004 O O . SER A 1 382 ? 4.504 34.281 7.203 1 94.56 382 SER A O 1
ATOM 3006 N N . MET A 1 383 ? 4.039 32.5 8.336 1 95.44 383 MET A N 1
ATOM 3007 C CA . MET A 1 383 ? 2.867 32.094 7.57 1 95.44 383 MET A CA 1
ATOM 3008 C C . MET A 1 383 ? 1.747 31.609 8.492 1 95.44 383 MET A C 1
ATOM 3010 O O . MET A 1 383 ? 2.008 31.141 9.602 1 95.44 383 MET A O 1
ATOM 3014 N N . PRO A 1 384 ? 0.466 31.688 8.07 1 94.69 384 PRO A N 1
ATOM 3015 C CA . PRO A 1 384 ? -0.665 31.312 8.922 1 94.69 384 PRO A CA 1
ATOM 3016 C C . PRO A 1 384 ? -0.572 29.875 9.414 1 94.69 384 PRO A C 1
ATOM 3018 O O . PRO A 1 384 ? -1 29.562 10.531 1 94.69 384 PRO A O 1
ATOM 3021 N N . TYR A 1 385 ? -0.036 29.016 8.594 1 97.38 385 TYR A N 1
ATOM 3022 C CA . TYR A 1 385 ? -0.008 27.609 8.969 1 97.38 385 TYR A CA 1
ATOM 3023 C C . TYR A 1 385 ? 1.032 27.359 10.055 1 97.38 385 TYR A C 1
ATOM 3025 O O . TYR A 1 385 ? 1.006 26.312 10.719 1 97.38 385 TYR A O 1
ATOM 3033 N N . GLY A 1 386 ? 2.02 28.25 10.25 1 98.19 386 GLY A N 1
ATOM 3034 C CA . GLY A 1 386 ? 2.863 28.172 11.43 1 98.19 386 GLY A CA 1
ATOM 3035 C C . GLY A 1 386 ? 2.088 28.312 12.727 1 98.19 386 GLY A C 1
ATOM 3036 O O . GLY A 1 386 ? 2.172 27.438 13.602 1 98.19 386 GLY A O 1
ATOM 3037 N N . GLN A 1 387 ? 1.309 29.391 12.812 1 98.31 387 GLN A N 1
ATOM 3038 C CA . GLN A 1 387 ? 0.457 29.625 13.977 1 98.31 387 GLN A CA 1
ATOM 3039 C C . GLN A 1 387 ? -0.583 28.516 14.133 1 98.31 387 GLN A C 1
ATOM 3041 O O . GLN A 1 387 ? -0.812 28.031 15.234 1 98.31 387 GLN A O 1
ATOM 3046 N N . ALA A 1 388 ? -1.175 28.109 13.031 1 98.56 388 ALA A N 1
ATOM 3047 C CA . ALA A 1 388 ? -2.264 27.141 13.055 1 98.56 388 ALA A CA 1
ATOM 3048 C C . ALA A 1 388 ? -1.784 25.781 13.578 1 98.56 388 ALA A C 1
ATOM 3050 O O . ALA A 1 388 ? -2.424 25.188 14.445 1 98.56 388 ALA A O 1
ATOM 3051 N N . LEU A 1 389 ? -0.693 25.297 13.047 1 98.88 389 LEU A N 1
ATOM 3052 C CA . LEU A 1 389 ? -0.182 24 13.461 1 98.88 389 LEU A CA 1
ATOM 3053 C C . LEU A 1 389 ? 0.365 24.047 14.883 1 98.88 389 LEU A C 1
ATOM 3055 O O . LEU A 1 389 ? 0.26 23.078 15.625 1 98.88 389 LEU A O 1
ATOM 3059 N N . ALA A 1 390 ? 0.963 25.172 15.258 1 98.88 390 ALA A N 1
ATOM 3060 C CA . ALA A 1 390 ? 1.36 25.344 16.656 1 98.88 390 ALA A CA 1
ATOM 3061 C C . ALA A 1 390 ? 0.151 25.281 17.578 1 98.88 390 ALA A C 1
ATOM 3063 O O . ALA A 1 390 ? 0.198 24.609 18.625 1 98.88 390 ALA A O 1
ATOM 3064 N N . MET A 1 391 ? -0.9 25.969 17.203 1 98.69 391 MET A N 1
ATOM 3065 C CA . MET A 1 391 ? -2.145 25.906 17.953 1 98.69 391 MET A CA 1
ATOM 3066 C C . MET A 1 391 ? -2.646 24.469 18.047 1 98.69 391 MET A C 1
ATOM 3068 O O . MET A 1 391 ? -3.072 24.016 19.125 1 98.69 391 MET A O 1
ATOM 3072 N N . HIS A 1 392 ? -2.6 23.781 16.906 1 98.62 392 HIS A N 1
ATOM 3073 C CA . HIS A 1 392 ? -3.066 22.406 16.875 1 98.62 392 HIS A CA 1
ATOM 3074 C C . HIS A 1 392 ? -2.262 21.531 17.844 1 98.62 392 HIS A C 1
ATOM 3076 O O . HIS A 1 392 ? -2.824 20.688 18.531 1 98.62 392 HIS A O 1
ATOM 3082 N N . ALA A 1 393 ? -0.956 21.719 17.891 1 98.88 393 ALA A N 1
ATOM 3083 C CA . ALA A 1 393 ? -0.099 20.984 18.812 1 98.88 393 ALA A CA 1
ATOM 3084 C C . ALA A 1 393 ? -0.483 21.25 20.266 1 98.88 393 ALA A C 1
ATOM 3086 O O . ALA A 1 393 ? -0.595 20.328 21.078 1 98.88 393 ALA A O 1
ATOM 3087 N N . LEU A 1 394 ? -0.692 22.516 20.562 1 98.69 394 LEU A N 1
ATOM 3088 C CA . LEU A 1 394 ? -1.059 22.906 21.922 1 98.69 394 LEU A CA 1
ATOM 3089 C C . LEU A 1 394 ? -2.426 22.344 22.297 1 98.69 394 LEU A C 1
ATOM 3091 O O . LEU A 1 394 ? -2.627 21.906 23.422 1 98.69 394 LEU A O 1
ATOM 3095 N N . VAL A 1 395 ? -3.318 22.359 21.359 1 98 395 VAL A N 1
ATOM 3096 C CA . VAL A 1 395 ? -4.66 21.828 21.594 1 98 395 VAL A CA 1
ATOM 3097 C C . VAL A 1 395 ? -4.574 20.344 21.906 1 98 395 VAL A C 1
ATOM 3099 O O . VAL A 1 395 ? -5.211 19.859 22.859 1 98 395 VAL A O 1
ATOM 3102 N N . GLU A 1 396 ? -3.814 19.594 21.141 1 98.12 396 GLU A N 1
ATOM 3103 C CA . GLU A 1 396 ? -3.691 18.156 21.375 1 98.12 396 GLU A CA 1
ATOM 3104 C C . GLU A 1 396 ? -2.975 17.875 22.703 1 98.12 396 GLU A C 1
ATOM 3106 O O . GLU A 1 396 ? -3.285 16.891 23.375 1 98.12 396 GLU A O 1
ATOM 3111 N N . TRP A 1 397 ? -2.018 18.719 23 1 98.25 397 TRP A N 1
ATOM 3112 C CA . TRP A 1 397 ? -1.376 18.594 24.297 1 98.25 397 TRP A CA 1
ATOM 3113 C C . TRP A 1 397 ? -2.395 18.75 25.422 1 98.25 397 TRP A C 1
ATOM 3115 O O . TRP A 1 397 ? -2.408 17.969 26.375 1 98.25 397 TRP A O 1
ATOM 3125 N N . GLN A 1 398 ? -3.266 19.75 25.312 1 96.69 398 GLN A N 1
ATOM 3126 C CA . GLN A 1 398 ? -4.297 19.984 26.328 1 96.69 398 GLN A CA 1
ATOM 3127 C C . GLN A 1 398 ? -5.246 18.797 26.422 1 96.69 398 GLN A C 1
ATOM 3129 O O . GLN A 1 398 ? -5.648 18.406 27.516 1 96.69 398 GLN A O 1
ATOM 3134 N N . ARG A 1 399 ? -5.598 18.281 25.266 1 95.12 399 ARG A N 1
ATOM 3135 C CA . ARG A 1 399 ? -6.477 17.109 25.266 1 95.12 399 ARG A CA 1
ATOM 3136 C C . ARG A 1 399 ? -5.852 15.953 26.031 1 95.12 399 ARG A C 1
ATOM 3138 O O . ARG A 1 399 ? -6.539 15.242 26.766 1 95.12 399 ARG A O 1
ATOM 3145 N N . LEU A 1 400 ? -4.566 15.781 25.812 1 94.25 400 LEU A N 1
ATOM 3146 C CA . LEU A 1 400 ? -3.855 14.695 26.484 1 94.25 400 LEU A CA 1
ATOM 3147 C C . LEU A 1 400 ? -3.812 14.922 27.984 1 94.25 400 LEU A C 1
ATOM 3149 O O . LEU A 1 400 ? -3.932 13.969 28.766 1 94.25 400 LEU A O 1
ATOM 3153 N N . GLN A 1 401 ? -3.641 16.172 28.359 1 91.94 401 GLN A N 1
ATOM 3154 C CA . GLN A 1 401 ? -3.594 16.5 29.781 1 91.94 401 GLN A CA 1
ATOM 3155 C C . GLN A 1 401 ? -4.938 16.234 30.453 1 91.94 401 GLN A C 1
ATOM 3157 O O . GLN A 1 401 ? -4.984 15.789 31.609 1 91.94 401 GLN A O 1
ATOM 3162 N N . ARG A 1 402 ? -5.941 16.5 29.781 1 85.31 402 ARG A N 1
ATOM 3163 C CA . ARG A 1 402 ? -7.285 16.312 30.312 1 85.31 402 ARG A CA 1
ATOM 3164 C C . ARG A 1 402 ? -7.617 14.82 30.438 1 85.31 402 ARG A C 1
ATOM 3166 O O . ARG A 1 402 ? -8.359 14.422 31.328 1 85.31 402 ARG A O 1
ATOM 3173 N N . GLY A 1 403 ? -7.164 14.008 29.484 1 77.31 403 GLY A N 1
ATOM 3174 C CA . GLY A 1 403 ? -7.375 12.57 29.547 1 77.31 403 GLY A CA 1
ATOM 3175 C C . GLY A 1 403 ? -6.578 11.906 30.656 1 77.31 403 GLY A C 1
ATOM 3176 O O . GLY A 1 403 ? -7.059 10.977 31.297 1 77.31 403 GLY A O 1
ATOM 3177 N N . GLU A 1 404 ? -5.305 12.367 30.812 1 70.81 404 GLU A N 1
ATOM 3178 C CA . GLU A 1 404 ? -4.434 11.82 31.859 1 70.81 404 GLU A CA 1
ATOM 3179 C C . GLU A 1 404 ? -4.891 12.258 33.25 1 70.81 404 GLU A C 1
ATOM 3181 O O . GLU A 1 404 ? -4.762 11.508 34.219 1 70.81 404 GLU A O 1
ATOM 3186 N N . GLY A 1 405 ? -5.277 13.516 33.312 1 55.94 405 GLY A N 1
ATOM 3187 C CA . GLY A 1 405 ? -5.805 13.969 34.594 1 55.94 405 GLY A CA 1
ATOM 3188 C C . GLY A 1 405 ? -7.059 13.227 35 1 55.94 405 GLY A C 1
ATOM 3189 O O . GLY A 1 405 ? -7.266 12.984 36.188 1 55.94 405 GLY A O 1
ATOM 3190 N N . ALA A 1 406 ? -7.805 12.906 34.094 1 45.12 406 ALA A N 1
ATOM 3191 C CA . ALA A 1 406 ? -8.984 12.109 34.406 1 45.12 406 ALA A CA 1
ATOM 3192 C C . ALA A 1 406 ? -8.594 10.695 34.812 1 45.12 406 ALA A C 1
ATOM 3194 O O . ALA A 1 406 ? -9.258 10.086 35.656 1 45.12 406 ALA A O 1
ATOM 3195 N N . ALA A 1 407 ? -7.516 10.203 34.375 1 54.41 407 ALA A N 1
ATOM 3196 C CA . ALA A 1 407 ? -7.117 8.836 34.719 1 54.41 407 ALA A CA 1
ATOM 3197 C C . ALA A 1 407 ? -6.48 8.781 36.094 1 54.41 407 ALA A C 1
ATOM 3199 O O . ALA A 1 407 ? -6.516 7.738 36.75 1 54.41 407 ALA A O 1
ATOM 3200 N N . SER A 1 408 ? -5.801 9.781 36.625 1 41.22 408 SER A N 1
ATOM 3201 C CA . SER A 1 408 ? -5.137 9.852 37.938 1 41.22 408 SER A CA 1
ATOM 3202 C C . SER A 1 408 ? -6.105 10.273 39.031 1 41.22 408 SER A C 1
ATOM 3204 O O . SER A 1 408 ? -5.777 10.219 40.219 1 41.22 408 SER A O 1
ATOM 3206 N N . ALA A 1 409 ? -7.195 10.469 38.719 1 35.53 409 ALA A N 1
ATOM 3207 C CA . ALA A 1 409 ? -8.156 10.797 39.75 1 35.53 409 ALA A CA 1
ATOM 3208 C C . ALA A 1 409 ? -9.016 9.578 40.094 1 35.53 409 ALA A C 1
ATOM 3210 O O . ALA A 1 409 ? -9.375 8.797 39.219 1 35.53 409 ALA A O 1
ATOM 3211 N N . MET B 1 1 ? 15.203 -17.438 -41.219 1 34 1 MET B N 1
ATOM 3212 C CA . MET B 1 1 ? 14.008 -18.062 -40.688 1 34 1 MET B CA 1
ATOM 3213 C C . MET B 1 1 ? 13.367 -17.188 -39.625 1 34 1 MET B C 1
ATOM 3215 O O . MET B 1 1 ? 14.055 -16.656 -38.75 1 34 1 MET B O 1
ATOM 3219 N N . SER B 1 2 ? 12.352 -16.547 -39.656 1 44.5 2 SER B N 1
ATOM 3220 C CA . SER B 1 2 ? 11.727 -15.398 -39 1 44.5 2 SER B CA 1
ATOM 3221 C C . SER B 1 2 ? 11.602 -15.617 -37.5 1 44.5 2 SER B C 1
ATOM 3223 O O . SER B 1 2 ? 11.07 -16.641 -37.062 1 44.5 2 SER B O 1
ATOM 3225 N N . ASP B 1 3 ? 12.461 -14.992 -36.469 1 66.25 3 ASP B N 1
ATOM 3226 C CA . ASP B 1 3 ? 13.078 -15.102 -35.156 1 66.25 3 ASP B CA 1
ATOM 3227 C C . ASP B 1 3 ? 12.039 -14.883 -34.031 1 66.25 3 ASP B C 1
ATOM 3229 O O . ASP B 1 3 ? 12.391 -14.562 -32.906 1 66.25 3 ASP B O 1
ATOM 3233 N N . THR B 1 4 ? 10.758 -14.898 -34.469 1 80.94 4 THR B N 1
ATOM 3234 C CA . THR B 1 4 ? 9.688 -14.695 -33.5 1 80.94 4 THR B CA 1
ATOM 3235 C C . THR B 1 4 ? 8.875 -15.977 -33.312 1 80.94 4 THR B C 1
ATOM 3237 O O . THR B 1 4 ? 8.797 -16.797 -34.219 1 80.94 4 THR B O 1
ATOM 3240 N N . ILE B 1 5 ? 8.289 -16.25 -32.25 1 85.44 5 ILE B N 1
ATOM 3241 C CA . ILE B 1 5 ? 7.488 -17.422 -31.891 1 85.44 5 ILE B CA 1
ATOM 3242 C C . ILE B 1 5 ? 6.254 -17.484 -32.781 1 85.44 5 ILE B C 1
ATOM 3244 O O . ILE B 1 5 ? 5.652 -16.453 -33.094 1 85.44 5 ILE B O 1
ATOM 3248 N N . ALA B 1 6 ? 5.883 -18.625 -33.281 1 86.06 6 ALA B N 1
ATOM 3249 C CA . ALA B 1 6 ? 4.699 -18.844 -34.094 1 86.06 6 ALA B CA 1
ATOM 3250 C C . ALA B 1 6 ? 3.424 -18.5 -33.344 1 86.06 6 ALA B C 1
ATOM 3252 O O . ALA B 1 6 ? 3.354 -18.672 -32.125 1 86.06 6 ALA B O 1
ATOM 3253 N N . PRO B 1 7 ? 2.391 -17.984 -34.031 1 90.69 7 PRO B N 1
ATOM 3254 C CA . PRO B 1 7 ? 1.118 -17.688 -33.375 1 90.69 7 PRO B CA 1
ATOM 3255 C C . PRO B 1 7 ? 0.473 -18.922 -32.75 1 90.69 7 PRO B C 1
ATOM 3257 O O . PRO B 1 7 ? 0.664 -20.031 -33.25 1 90.69 7 PRO B O 1
ATOM 3260 N N . LEU B 1 8 ? -0.257 -18.688 -31.734 1 94.12 8 LEU B N 1
ATOM 3261 C CA . LEU B 1 8 ? -0.926 -19.766 -31 1 94.12 8 LEU B CA 1
ATOM 3262 C C . LEU B 1 8 ? -1.926 -20.484 -31.906 1 94.12 8 LEU B C 1
ATOM 3264 O O . LEU B 1 8 ? -2.779 -19.844 -32.531 1 94.12 8 LEU B O 1
ATOM 3268 N N . SER B 1 9 ? -1.76 -21.719 -32.094 1 92.94 9 SER B N 1
ATOM 3269 C CA . SER B 1 9 ? -2.709 -22.609 -32.75 1 92.94 9 SER B CA 1
ATOM 3270 C C . SER B 1 9 ? -3.188 -23.688 -31.781 1 92.94 9 SER B C 1
ATOM 3272 O O . SER B 1 9 ? -2.484 -24.672 -31.531 1 92.94 9 SER B O 1
ATOM 3274 N N . LEU B 1 10 ? -4.328 -23.469 -31.203 1 95.12 10 LEU B N 1
ATOM 3275 C CA . LEU B 1 10 ? -4.789 -24.344 -30.141 1 95.12 10 LEU B CA 1
ATOM 3276 C C . LEU B 1 10 ? -6.297 -24.562 -30.219 1 95.12 10 LEU B C 1
ATOM 3278 O O . LEU B 1 10 ? -7.059 -23.594 -30.359 1 95.12 10 LEU B O 1
ATOM 3282 N N . SER B 1 11 ? -6.715 -25.812 -30.281 1 94.62 11 SER B N 1
ATOM 3283 C CA . SER B 1 11 ? -8.117 -26.203 -30.172 1 94.62 11 SER B CA 1
ATOM 3284 C C . SER B 1 11 ? -8.438 -26.719 -28.781 1 94.62 11 SER B C 1
ATOM 3286 O O . SER B 1 11 ? -7.535 -27.016 -28 1 94.62 11 SER B O 1
ATOM 3288 N N . GLN B 1 12 ? -9.688 -26.781 -28.469 1 92.25 12 GLN B N 1
ATOM 3289 C CA . GLN B 1 12 ? -10.102 -27.312 -27.172 1 92.25 12 GLN B CA 1
ATOM 3290 C C . GLN B 1 12 ? -9.633 -28.75 -27 1 92.25 12 GLN B C 1
ATOM 3292 O O . GLN B 1 12 ? -9.227 -29.141 -25.891 1 92.25 12 GLN B O 1
ATOM 3297 N N . GLU B 1 13 ? -9.656 -29.5 -28.078 1 94 13 GLU B N 1
ATOM 3298 C CA . GLU B 1 13 ? -9.211 -30.891 -28.031 1 94 13 GLU B CA 1
ATOM 3299 C C . GLU B 1 13 ? -7.711 -30.984 -27.766 1 94 13 GLU B C 1
ATOM 3301 O O . GLU B 1 13 ? -7.27 -31.766 -26.938 1 94 13 GLU B O 1
ATOM 3306 N N . LYS B 1 14 ? -6.977 -30.203 -28.5 1 96.38 14 LYS B N 1
ATOM 3307 C CA . LYS B 1 14 ? -5.527 -30.203 -28.312 1 96.38 14 LYS B CA 1
ATOM 3308 C C . LYS B 1 14 ? -5.16 -29.734 -26.906 1 96.38 14 LYS B C 1
ATOM 3310 O O . LYS B 1 14 ? -4.219 -30.266 -26.297 1 96.38 14 LYS B O 1
ATOM 3315 N N . SER B 1 15 ? -5.859 -28.75 -26.469 1 96.69 15 SER B N 1
ATOM 3316 C CA . SER B 1 15 ? -5.625 -28.266 -25.109 1 96.69 15 SER B CA 1
ATOM 3317 C C . SER B 1 15 ? -5.875 -29.359 -24.078 1 96.69 15 SER B C 1
ATOM 3319 O O . SER B 1 15 ? -5.082 -29.547 -23.156 1 96.69 15 SER B O 1
ATOM 3321 N N . ALA B 1 16 ? -6.977 -30.125 -24.219 1 95.25 16 ALA B N 1
ATOM 3322 C CA . ALA B 1 16 ? -7.293 -31.234 -23.312 1 95.25 16 ALA B CA 1
ATOM 3323 C C . ALA B 1 16 ? -6.211 -32.312 -23.375 1 95.25 16 ALA B C 1
ATOM 3325 O O . ALA B 1 16 ? -5.848 -32.875 -22.344 1 95.25 16 ALA B O 1
ATOM 3326 N N . ASP B 1 17 ? -5.691 -32.562 -24.562 1 96.94 17 ASP B N 1
ATOM 3327 C CA . ASP B 1 17 ? -4.621 -33.531 -24.719 1 96.94 17 ASP B CA 1
ATOM 3328 C C . ASP B 1 17 ? -3.352 -33.062 -24 1 96.94 17 ASP B C 1
ATOM 3330 O O . ASP B 1 17 ? -2.666 -33.875 -23.375 1 96.94 17 ASP B O 1
ATOM 3334 N N . LEU B 1 18 ? -3.066 -31.844 -24.172 1 98.12 18 LEU B N 1
ATOM 3335 C CA . LEU B 1 18 ? -1.884 -31.297 -23.516 1 98.12 18 LEU B CA 1
ATOM 3336 C C . LEU B 1 18 ? -2.02 -31.359 -22 1 98.12 18 LEU B C 1
ATOM 3338 O O . LEU B 1 18 ? -1.055 -31.688 -21.297 1 98.12 18 LEU B O 1
ATOM 3342 N N . ILE B 1 19 ? -3.203 -31.031 -21.453 1 97.88 19 ILE B N 1
ATOM 3343 C CA . ILE B 1 19 ? -3.432 -31.109 -20.016 1 97.88 19 ILE B CA 1
ATOM 3344 C C . ILE B 1 19 ? -3.232 -32.531 -19.531 1 97.88 19 ILE B C 1
ATOM 3346 O O . ILE B 1 19 ? -2.615 -32.781 -18.484 1 97.88 19 ILE B O 1
ATOM 3350 N N . SER B 1 20 ? -3.758 -33.5 -20.312 1 97.12 20 SER B N 1
ATOM 3351 C CA . SER B 1 20 ? -3.557 -34.906 -19.984 1 97.12 20 SER B CA 1
ATOM 3352 C C . SER B 1 20 ? -2.074 -35.281 -19.969 1 97.12 20 SER B C 1
ATOM 3354 O O . SER B 1 20 ? -1.606 -35.969 -19.062 1 97.12 20 SER B O 1
ATOM 3356 N N . LEU B 1 21 ? -1.373 -34.844 -20.953 1 98.19 21 LEU B N 1
ATOM 3357 C CA . LEU B 1 21 ? 0.062 -35.062 -21.047 1 98.19 21 LEU B CA 1
ATOM 3358 C C . LEU B 1 21 ? 0.804 -34.438 -19.875 1 98.19 21 LEU B C 1
ATOM 3360 O O . LEU B 1 21 ? 1.687 -35.094 -19.281 1 98.19 21 LEU B O 1
ATOM 3364 N N . LEU B 1 22 ? 0.493 -33.25 -19.578 1 98.44 22 LEU B N 1
ATOM 3365 C CA . LEU B 1 22 ? 1.11 -32.531 -18.469 1 98.44 22 LEU B CA 1
ATOM 3366 C C . LEU B 1 22 ? 0.821 -33.25 -17.141 1 98.44 22 LEU B C 1
ATOM 3368 O O . LEU B 1 22 ? 1.686 -33.312 -16.266 1 98.44 22 LEU B O 1
ATOM 3372 N N . THR B 1 23 ? -0.444 -33.75 -16.938 1 97.19 23 THR B N 1
ATOM 3373 C CA . THR B 1 23 ? -0.804 -34.5 -15.734 1 97.19 23 THR B CA 1
ATOM 3374 C C . THR B 1 23 ? 0.053 -35.75 -15.602 1 97.19 23 THR B C 1
ATOM 3376 O O . THR B 1 23 ? 0.548 -36.062 -14.516 1 97.19 23 THR B O 1
ATOM 3379 N N . ASP B 1 24 ? 0.234 -36.375 -16.719 1 96.06 24 ASP B N 1
ATOM 3380 C CA . ASP B 1 24 ? 1.089 -37.562 -16.719 1 96.06 24 ASP B CA 1
ATOM 3381 C C . ASP B 1 24 ? 2.527 -37.219 -16.344 1 96.06 24 ASP B C 1
ATOM 3383 O O . ASP B 1 24 ? 3.172 -37.906 -15.57 1 96.06 24 ASP B O 1
ATOM 3387 N N . GLY B 1 25 ? 3.016 -36.156 -16.953 1 95.88 25 GLY B N 1
ATOM 3388 C CA . GLY B 1 25 ? 4.352 -35.688 -16.625 1 95.88 25 GLY B CA 1
ATOM 3389 C C . GLY B 1 25 ? 4.508 -35.344 -15.156 1 95.88 25 GLY B C 1
ATOM 3390 O O . GLY B 1 25 ? 5.559 -35.594 -14.555 1 95.88 25 GLY B O 1
ATOM 3391 N N . LEU B 1 26 ? 3.49 -34.719 -14.586 1 94.69 26 LEU B N 1
ATOM 3392 C CA . LEU B 1 26 ? 3.467 -34.344 -13.18 1 94.69 26 LEU B CA 1
ATOM 3393 C C . LEU B 1 26 ? 3.553 -35.562 -12.281 1 94.69 26 LEU B C 1
ATOM 3395 O O . LEU B 1 26 ? 4.309 -35.562 -11.305 1 94.69 26 LEU B O 1
ATOM 3399 N N . LEU B 1 27 ? 2.877 -36.656 -12.609 1 93.5 27 LEU B N 1
ATOM 3400 C CA . LEU B 1 27 ? 2.754 -37.844 -11.766 1 93.5 27 LEU B CA 1
ATOM 3401 C C . LEU B 1 27 ? 4 -38.719 -11.867 1 93.5 27 LEU B C 1
ATOM 3403 O O . LEU B 1 27 ? 4.312 -39.469 -10.945 1 93.5 27 LEU B O 1
ATOM 3407 N N . HIS B 1 28 ? 4.773 -38.531 -12.961 1 92.12 28 HIS B N 1
ATOM 3408 C CA . HIS B 1 28 ? 5.836 -39.5 -13.203 1 92.12 28 HIS B CA 1
ATOM 3409 C C . HIS B 1 28 ? 7.211 -38.812 -13.148 1 92.12 28 HIS B C 1
ATOM 3411 O O . HIS B 1 28 ? 8.234 -39.5 -13.336 1 92.12 28 HIS B O 1
ATOM 3417 N N . ILE B 1 29 ? 7.215 -37.562 -12.898 1 90.56 29 ILE B N 1
ATOM 3418 C CA . ILE B 1 29 ? 8.492 -36.875 -12.789 1 90.56 29 ILE B CA 1
ATOM 3419 C C . ILE B 1 29 ? 9.266 -37.406 -11.578 1 90.56 29 ILE B C 1
ATOM 3421 O O . ILE B 1 29 ? 8.68 -37.656 -10.523 1 90.56 29 ILE B O 1
ATOM 3425 N N . LYS B 1 30 ? 10.508 -37.688 -11.75 1 86.44 30 LYS B N 1
ATOM 3426 C CA . LYS B 1 30 ? 11.344 -38.188 -10.672 1 86.44 30 LYS B CA 1
ATOM 3427 C C . LYS B 1 30 ? 12.711 -37.5 -10.648 1 86.44 30 LYS B C 1
ATOM 3429 O O . LYS B 1 30 ? 13.203 -37.062 -11.68 1 86.44 30 LYS B O 1
ATOM 3434 N N . ASP B 1 31 ? 13.164 -37.375 -9.469 1 86.44 31 ASP B N 1
ATOM 3435 C CA . ASP B 1 31 ? 14.57 -37.031 -9.32 1 86.44 31 ASP B CA 1
ATOM 3436 C C . ASP B 1 31 ? 15.453 -38.281 -9.289 1 86.44 31 ASP B C 1
ATOM 3438 O O . ASP B 1 31 ? 15.836 -38.75 -8.211 1 86.44 31 ASP B O 1
ATOM 3442 N N . SER B 1 32 ? 15.914 -38.625 -10.328 1 81.75 32 SER B N 1
ATOM 3443 C CA . SER B 1 32 ? 16.641 -39.875 -10.43 1 81.75 32 SER B CA 1
ATOM 3444 C C . SER B 1 32 ? 18.047 -39.781 -9.852 1 81.75 32 SER B C 1
ATOM 3446 O O . SER B 1 32 ? 18.656 -40.781 -9.484 1 81.75 32 SER B O 1
ATOM 3448 N N . THR B 1 33 ? 18.531 -38.594 -9.719 1 84 33 THR B N 1
ATOM 3449 C CA . THR B 1 33 ? 19.906 -38.406 -9.25 1 84 33 THR B CA 1
ATOM 3450 C C . THR B 1 33 ? 19.922 -38.125 -7.75 1 84 33 THR B C 1
ATOM 3452 O O . THR B 1 33 ? 20.953 -38.281 -7.098 1 84 33 THR B O 1
ATOM 3455 N N . GLY B 1 34 ? 18.812 -37.656 -7.25 1 82.88 34 GLY B N 1
ATOM 3456 C CA . GLY B 1 34 ? 18.766 -37.219 -5.859 1 82.88 34 GLY B CA 1
ATOM 3457 C C . GLY B 1 34 ? 19.328 -35.812 -5.652 1 82.88 34 GLY B C 1
ATOM 3458 O O . GLY B 1 34 ? 19.328 -35.312 -4.531 1 82.88 34 GLY B O 1
ATOM 3459 N N . ARG B 1 35 ? 19.719 -35.156 -6.633 1 85.44 35 ARG B N 1
ATOM 3460 C CA . ARG B 1 35 ? 20.375 -33.844 -6.594 1 85.44 35 ARG B CA 1
ATOM 3461 C C . ARG B 1 35 ? 19.406 -32.781 -6.129 1 85.44 35 ARG B C 1
ATOM 3463 O O . ARG B 1 35 ? 19.812 -31.766 -5.551 1 85.44 35 ARG B O 1
ATOM 3470 N N . PHE B 1 36 ? 18.156 -33.031 -6.215 1 86.25 36 PHE B N 1
ATOM 3471 C CA . PHE B 1 36 ? 17.188 -31.969 -5.988 1 86.25 36 PHE B CA 1
ATOM 3472 C C . PHE B 1 36 ? 16.328 -32.25 -4.766 1 86.25 36 PHE B C 1
ATOM 3474 O O . PHE B 1 36 ? 15.273 -31.656 -4.574 1 86.25 36 PHE B O 1
ATOM 3481 N N . LEU B 1 37 ? 16.781 -33.188 -4.039 1 85.62 37 LEU B N 1
ATOM 3482 C CA . LEU B 1 37 ? 16.125 -33.469 -2.766 1 85.62 37 LEU B CA 1
ATOM 3483 C C . LEU B 1 37 ? 16.5 -32.406 -1.728 1 85.62 37 LEU B C 1
ATOM 3485 O O . LEU B 1 37 ? 17.656 -31.969 -1.668 1 85.62 37 LEU B O 1
ATOM 3489 N N . LEU B 1 38 ? 15.531 -31.984 -0.956 1 87 38 LEU B N 1
ATOM 3490 C CA . LEU B 1 38 ? 15.766 -31.062 0.145 1 87 38 LEU B CA 1
ATOM 3491 C C . LEU B 1 38 ? 16.109 -31.812 1.426 1 87 38 LEU B C 1
ATOM 3493 O O . LEU B 1 38 ? 15.344 -32.656 1.875 1 87 38 LEU B O 1
ATOM 3497 N N . LYS B 1 39 ? 17.266 -31.531 1.974 1 84.88 39 LYS B N 1
ATOM 3498 C CA . LYS B 1 39 ? 17.703 -32.156 3.223 1 84.88 39 LYS B CA 1
ATOM 3499 C C . LYS B 1 39 ? 17.469 -31.219 4.41 1 84.88 39 LYS B C 1
ATOM 3501 O O . LYS B 1 39 ? 18.016 -30.109 4.449 1 84.88 39 LYS B O 1
ATOM 3506 N N . LEU B 1 40 ? 16.75 -31.672 5.32 1 87.56 40 LEU B N 1
ATOM 3507 C CA . LEU B 1 40 ? 16.484 -30.891 6.523 1 87.56 40 LEU B CA 1
ATOM 3508 C C . LEU B 1 40 ? 17.562 -31.109 7.574 1 87.56 40 LEU B C 1
ATOM 3510 O O . LEU B 1 40 ? 18.406 -32 7.418 1 87.56 40 LEU B O 1
ATOM 3514 N N . HIS B 1 41 ? 17.5 -30.297 8.633 1 84.75 41 HIS B N 1
ATOM 3515 C CA . HIS B 1 41 ? 18.547 -30.328 9.656 1 84.75 41 HIS B CA 1
ATOM 3516 C C . HIS B 1 41 ? 18.531 -31.656 10.406 1 84.75 41 HIS B C 1
ATOM 3518 O O . HIS B 1 41 ? 19.594 -32.125 10.852 1 84.75 41 HIS B O 1
ATOM 3524 N N . ASP B 1 42 ? 17.391 -32.25 10.547 1 84.25 42 ASP B N 1
ATOM 3525 C CA . ASP B 1 42 ? 17.281 -33.5 11.312 1 84.25 42 ASP B CA 1
ATOM 3526 C C . ASP B 1 42 ? 17.547 -34.719 10.422 1 84.25 42 ASP B C 1
ATOM 3528 O O . ASP B 1 42 ? 17.391 -35.844 10.859 1 84.25 42 ASP B O 1
ATOM 3532 N N . GLY B 1 43 ? 17.844 -34.438 9.148 1 83.62 43 GLY B N 1
ATOM 3533 C CA . GLY B 1 43 ? 18.172 -35.531 8.234 1 83.62 43 GLY B CA 1
ATOM 3534 C C . GLY B 1 43 ? 17.016 -35.969 7.367 1 83.62 43 GLY B C 1
ATOM 3535 O O . GLY B 1 43 ? 17.188 -36.719 6.426 1 83.62 43 GLY B O 1
ATOM 3536 N N . THR B 1 44 ? 15.906 -35.406 7.648 1 84.56 44 THR B N 1
ATOM 3537 C CA . THR B 1 44 ? 14.742 -35.719 6.836 1 84.56 44 THR B CA 1
ATOM 3538 C C . THR B 1 44 ? 14.922 -35.219 5.402 1 84.56 44 THR B C 1
ATOM 3540 O O . THR B 1 44 ? 15.422 -34.125 5.188 1 84.56 44 THR B O 1
ATOM 3543 N N . LEU B 1 45 ? 14.555 -36.125 4.492 1 87 45 LEU B N 1
ATOM 3544 C CA . LEU B 1 45 ? 14.586 -35.75 3.084 1 87 45 LEU B CA 1
ATOM 3545 C C . LEU B 1 45 ? 13.188 -35.406 2.586 1 87 45 LEU B C 1
ATOM 3547 O O . LEU B 1 45 ? 12.219 -36.094 2.93 1 87 45 LEU B O 1
ATOM 3551 N N . VAL B 1 46 ? 13.148 -34.312 1.878 1 88.31 46 VAL B N 1
ATOM 3552 C CA . VAL B 1 46 ? 11.891 -33.906 1.255 1 88.31 46 VAL B CA 1
ATOM 3553 C C . VAL B 1 46 ? 12.047 -33.906 -0.264 1 88.31 46 VAL B C 1
ATOM 3555 O O . VAL B 1 46 ? 12.953 -33.25 -0.794 1 88.31 46 VAL B O 1
ATOM 3558 N N . ASP B 1 47 ? 11.25 -34.594 -0.911 1 89.5 47 ASP B N 1
ATOM 3559 C CA . ASP B 1 47 ? 11.227 -34.594 -2.369 1 89.5 47 ASP B CA 1
ATOM 3560 C C . ASP B 1 47 ? 10.344 -33.469 -2.916 1 89.5 47 ASP B C 1
ATOM 3562 O O . ASP B 1 47 ? 9.117 -33.594 -2.896 1 89.5 47 ASP B O 1
ATOM 3566 N N . THR B 1 48 ? 10.953 -32.469 -3.48 1 88.06 48 THR B N 1
ATOM 3567 C CA . THR B 1 48 ? 10.195 -31.328 -3.988 1 88.06 48 THR B CA 1
ATOM 3568 C C . THR B 1 48 ? 9.898 -31.484 -5.477 1 88.06 48 THR B C 1
ATOM 3570 O O . THR B 1 48 ? 9.258 -30.641 -6.086 1 88.06 48 THR B O 1
ATOM 3573 N N . LYS B 1 49 ? 10.32 -32.594 -6.082 1 89.75 49 LYS B N 1
ATOM 3574 C CA . LYS B 1 49 ? 10.172 -32.844 -7.512 1 89.75 49 LYS B CA 1
ATOM 3575 C C . LYS B 1 49 ? 9.148 -33.969 -7.781 1 89.75 49 LYS B C 1
ATOM 3577 O O . LYS B 1 49 ? 8.281 -33.812 -8.633 1 89.75 49 LYS B O 1
ATOM 3582 N N . GLY B 1 50 ? 9.266 -34.969 -7.051 1 87.75 50 GLY B N 1
ATOM 3583 C CA . GLY B 1 50 ? 8.406 -36.094 -7.293 1 87.75 50 GLY B CA 1
ATOM 3584 C C . GLY B 1 50 ? 7.027 -35.969 -6.672 1 87.75 50 GLY B C 1
ATOM 3585 O O . GLY B 1 50 ? 6.863 -35.25 -5.664 1 87.75 50 GLY B O 1
ATOM 3586 N N . TRP B 1 51 ? 6.02 -36.562 -7.273 1 87.94 51 TRP B N 1
ATOM 3587 C CA . TRP B 1 51 ? 4.641 -36.531 -6.801 1 87.94 51 TRP B CA 1
ATOM 3588 C C . TRP B 1 51 ? 4.457 -37.469 -5.605 1 87.94 51 TRP B C 1
ATOM 3590 O O . TRP B 1 51 ? 3.85 -37.094 -4.602 1 87.94 51 TRP B O 1
ATOM 3600 N N . ASP B 1 52 ? 4.898 -38.656 -5.836 1 78.75 52 ASP B N 1
ATOM 3601 C CA . ASP B 1 52 ? 4.832 -39.656 -4.781 1 78.75 52 ASP B CA 1
ATOM 3602 C C . ASP B 1 52 ? 6.172 -40.375 -4.613 1 78.75 52 ASP B C 1
ATOM 3604 O O . ASP B 1 52 ? 6.859 -40.656 -5.598 1 78.75 52 ASP B O 1
ATOM 3608 N N . HIS B 1 53 ? 6.574 -40.344 -3.404 1 75.31 53 HIS B N 1
ATOM 3609 C CA . HIS B 1 53 ? 7.789 -41.062 -3.072 1 75.31 53 HIS B CA 1
ATOM 3610 C C . HIS B 1 53 ? 7.547 -42.062 -1.943 1 75.31 53 HIS B C 1
ATOM 3612 O O . HIS B 1 53 ? 6.898 -41.719 -0.947 1 75.31 53 HIS B O 1
ATOM 3618 N N . PRO B 1 54 ? 8.016 -43.188 -2.111 1 70.06 54 PRO B N 1
ATOM 3619 C CA . PRO B 1 54 ? 7.703 -44.219 -1.128 1 70.06 54 PRO B CA 1
ATOM 3620 C C . PRO B 1 54 ? 8.352 -43.969 0.231 1 70.06 54 PRO B C 1
ATOM 3622 O O . PRO B 1 54 ? 7.789 -44.344 1.266 1 70.06 54 PRO B O 1
ATOM 3625 N N . THR B 1 55 ? 9.445 -43.344 0.246 1 71.25 55 THR B N 1
ATOM 3626 C CA . THR B 1 55 ? 10.164 -43.25 1.513 1 71.25 55 THR B CA 1
ATOM 3627 C C . THR B 1 55 ? 10.445 -41.812 1.887 1 71.25 55 THR B C 1
ATOM 3629 O O . THR B 1 55 ? 10.844 -41.531 3.018 1 71.25 55 THR B O 1
ATOM 3632 N N . VAL B 1 56 ? 10.242 -41 0.964 1 79.12 56 VAL B N 1
ATOM 3633 C CA . VAL B 1 56 ? 10.602 -39.594 1.184 1 79.12 56 VAL B CA 1
ATOM 3634 C C . VAL B 1 56 ? 9.344 -38.719 1.21 1 79.12 56 VAL B C 1
ATOM 3636 O O . VAL B 1 56 ? 8.398 -39 0.461 1 79.12 56 VAL B O 1
ATOM 3639 N N . PHE B 1 57 ? 9.359 -37.812 2.113 1 83.06 57 PHE B N 1
ATOM 3640 C CA . PHE B 1 57 ? 8.211 -36.906 2.289 1 83.06 57 PHE B CA 1
ATOM 3641 C C . PHE B 1 57 ? 7.992 -36.062 1.054 1 83.06 57 PHE B C 1
ATOM 3643 O O . PHE B 1 57 ? 8.938 -35.469 0.529 1 83.06 57 PHE B O 1
ATOM 3650 N N . SER B 1 58 ? 6.762 -36.062 0.541 1 87.81 58 SER B N 1
ATOM 3651 C CA . SER B 1 58 ? 6.43 -35.312 -0.671 1 87.81 58 SER B CA 1
ATOM 3652 C C . SER B 1 58 ? 5.344 -34.281 -0.405 1 87.81 58 SER B C 1
ATOM 3654 O O . SER B 1 58 ? 4.227 -34.406 -0.909 1 87.81 58 SER B O 1
ATOM 3656 N N . TRP B 1 59 ? 5.668 -33.281 0.409 1 92.75 59 TRP B N 1
ATOM 3657 C CA . TRP B 1 59 ? 4.766 -32.188 0.739 1 92.75 59 TRP B CA 1
ATOM 3658 C C . TRP B 1 59 ? 5.523 -30.875 0.823 1 92.75 59 TRP B C 1
ATOM 3660 O O . TRP B 1 59 ? 6.227 -30.609 1.803 1 92.75 59 TRP B O 1
ATOM 3670 N N . GLU B 1 60 ? 5.379 -30.125 -0.156 1 93.88 60 GLU B N 1
ATOM 3671 C CA . GLU B 1 60 ? 5.941 -28.781 -0.28 1 93.88 60 GLU B CA 1
ATOM 3672 C C . GLU B 1 60 ? 5.055 -27.891 -1.15 1 93.88 60 GLU B C 1
ATOM 3674 O O . GLU B 1 60 ? 4.016 -28.328 -1.643 1 93.88 60 GLU B O 1
ATOM 3679 N N . TRP B 1 61 ? 5.422 -26.609 -1.322 1 96.5 61 TRP B N 1
ATOM 3680 C CA . TRP B 1 61 ? 4.625 -25.703 -2.135 1 96.5 61 TRP B CA 1
ATOM 3681 C C . TRP B 1 61 ? 4.504 -26.219 -3.566 1 96.5 61 TRP B C 1
ATOM 3683 O O . TRP B 1 61 ? 3.521 -25.922 -4.254 1 96.5 61 TRP B O 1
ATOM 3693 N N . THR B 1 62 ? 5.434 -26.984 -4.078 1 96.06 62 THR B N 1
ATOM 3694 C CA . THR B 1 62 ? 5.375 -27.531 -5.43 1 96.06 62 THR B CA 1
ATOM 3695 C C . THR B 1 62 ? 4.148 -28.422 -5.598 1 96.06 62 THR B C 1
ATOM 3697 O O . THR B 1 62 ? 3.459 -28.344 -6.617 1 96.06 62 THR B O 1
ATOM 3700 N N . HIS B 1 63 ? 3.877 -29.234 -4.574 1 95.56 63 HIS B N 1
ATOM 3701 C CA . HIS B 1 63 ? 2.672 -30.047 -4.574 1 95.56 63 HIS B CA 1
ATOM 3702 C C . HIS B 1 63 ? 1.418 -29.188 -4.465 1 95.56 63 HIS B C 1
ATOM 3704 O O . HIS B 1 63 ? 0.4 -29.484 -5.094 1 95.56 63 HIS B O 1
ATOM 3710 N N . GLY B 1 64 ? 1.516 -28.109 -3.619 1 97.69 64 GLY B N 1
ATOM 3711 C CA . GLY B 1 64 ? 0.391 -27.203 -3.488 1 97.69 64 GLY B CA 1
ATOM 3712 C C . GLY B 1 64 ? -0.016 -26.562 -4.805 1 97.69 64 GLY B C 1
ATOM 3713 O O . GLY B 1 64 ? -1.206 -26.484 -5.117 1 97.69 64 GLY B O 1
ATOM 3714 N N . ILE B 1 65 ? 0.938 -26.141 -5.59 1 98.44 65 ILE B N 1
ATOM 3715 C CA . ILE B 1 65 ? 0.668 -25.5 -6.879 1 98.44 65 ILE B CA 1
ATOM 3716 C C . ILE B 1 65 ? 0.111 -26.531 -7.855 1 98.44 65 ILE B C 1
ATOM 3718 O O . ILE B 1 65 ? -0.805 -26.234 -8.625 1 98.44 65 ILE B O 1
ATOM 3722 N N . ALA B 1 66 ? 0.67 -27.75 -7.789 1 97.88 66 ALA B N 1
ATOM 3723 C CA . ALA B 1 66 ? 0.123 -28.828 -8.602 1 97.88 66 ALA B CA 1
ATOM 3724 C C . ALA B 1 66 ? -1.337 -29.094 -8.25 1 97.88 66 ALA B C 1
ATOM 3726 O O . ALA B 1 66 ? -2.182 -29.234 -9.141 1 97.88 66 ALA B O 1
ATOM 3727 N N . LEU B 1 67 ? -1.589 -29.188 -6.988 1 98.31 67 LEU B N 1
ATOM 3728 C CA . LEU B 1 67 ? -2.947 -29.438 -6.516 1 98.31 67 LEU B CA 1
ATOM 3729 C C . LEU B 1 67 ? -3.883 -28.312 -6.949 1 98.31 67 LEU B C 1
ATOM 3731 O O . LEU B 1 67 ? -5.043 -28.562 -7.281 1 98.31 67 LEU B O 1
ATOM 3735 N N . THR B 1 68 ? -3.418 -27.078 -6.941 1 98.62 68 THR B N 1
ATOM 3736 C CA . THR B 1 68 ? -4.207 -25.938 -7.414 1 98.62 68 THR B CA 1
ATOM 3737 C C . THR B 1 68 ? -4.59 -26.125 -8.883 1 98.62 68 THR B C 1
ATOM 3739 O O . THR B 1 68 ? -5.75 -25.938 -9.25 1 98.62 68 THR B O 1
ATOM 3742 N N . ALA B 1 69 ? -3.648 -26.5 -9.703 1 98.38 69 ALA B N 1
ATOM 3743 C CA . ALA B 1 69 ? -3.916 -26.719 -11.125 1 98.38 69 ALA B CA 1
ATOM 3744 C C . ALA B 1 69 ? -4.918 -27.859 -11.32 1 98.38 69 ALA B C 1
ATOM 3746 O O . ALA B 1 69 ? -5.852 -27.734 -12.117 1 98.38 69 ALA B O 1
ATOM 3747 N N . LEU B 1 70 ? -4.719 -28.969 -10.594 1 98.25 70 LEU B N 1
ATOM 3748 C CA . LEU B 1 70 ? -5.625 -30.109 -10.672 1 98.25 70 LEU B CA 1
ATOM 3749 C C . LEU B 1 70 ? -7.031 -29.719 -10.227 1 98.25 70 LEU B C 1
ATOM 3751 O O . LEU B 1 70 ? -8.023 -30.156 -10.812 1 98.25 70 LEU B O 1
ATOM 3755 N N . CYS B 1 71 ? -7.062 -28.922 -9.195 1 98.5 71 CYS B N 1
ATOM 3756 C CA . CYS B 1 71 ? -8.344 -28.438 -8.688 1 98.5 71 CYS B CA 1
ATOM 3757 C C . CYS B 1 71 ? -9.094 -27.656 -9.758 1 98.5 71 CYS B C 1
ATOM 3759 O O . CYS B 1 71 ? -10.266 -27.922 -10.016 1 98.5 71 CYS B O 1
ATOM 3761 N N . HIS B 1 72 ? -8.445 -26.703 -10.414 1 98.06 72 HIS B N 1
ATOM 3762 C CA . HIS B 1 72 ? -9.078 -25.875 -11.43 1 98.06 72 HIS B CA 1
ATOM 3763 C C . HIS B 1 72 ? -9.453 -26.703 -12.656 1 98.06 72 HIS B C 1
ATOM 3765 O O . HIS B 1 72 ? -10.523 -26.5 -13.242 1 98.06 72 HIS B O 1
ATOM 3771 N N . HIS B 1 73 ? -8.586 -27.625 -13.008 1 98 73 HIS B N 1
ATOM 3772 C CA . HIS B 1 73 ? -8.898 -28.5 -14.141 1 98 73 HIS B CA 1
ATOM 3773 C C . HIS B 1 73 ? -10.125 -29.359 -13.852 1 98 73 HIS B C 1
ATOM 3775 O O . HIS B 1 73 ? -11 -29.516 -14.711 1 98 73 HIS B O 1
ATOM 3781 N N . SER B 1 74 ? -10.188 -29.906 -12.688 1 97.75 74 SER B N 1
ATOM 3782 C CA . SER B 1 74 ? -11.281 -30.797 -12.312 1 97.75 74 SER B CA 1
ATOM 3783 C C . SER B 1 74 ? -12.617 -30.078 -12.32 1 97.75 74 SER B C 1
ATOM 3785 O O . SER B 1 74 ? -13.672 -30.703 -12.406 1 97.75 74 SER B O 1
ATOM 3787 N N . ALA B 1 75 ? -12.555 -28.766 -12.219 1 95.88 75 ALA B N 1
ATOM 3788 C CA . ALA B 1 75 ? -13.773 -27.969 -12.156 1 95.88 75 ALA B CA 1
ATOM 3789 C C . ALA B 1 75 ? -14.227 -27.547 -13.555 1 95.88 75 ALA B C 1
ATOM 3791 O O . ALA B 1 75 ? -15.352 -27.094 -13.734 1 95.88 75 ALA B O 1
ATOM 3792 N N . LEU B 1 76 ? -13.367 -27.641 -14.547 1 93.31 76 LEU B N 1
ATOM 3793 C CA . LEU B 1 76 ? -13.641 -27.141 -15.883 1 93.31 76 LEU B CA 1
ATOM 3794 C C . LEU B 1 76 ? -14.828 -27.859 -16.516 1 93.31 76 LEU B C 1
ATOM 3796 O O . LEU B 1 76 ? -15.773 -27.219 -16.969 1 93.31 76 LEU B O 1
ATOM 3800 N N . ASP B 1 77 ? -14.742 -29.203 -16.641 1 90.62 77 ASP B N 1
ATOM 3801 C CA . ASP B 1 77 ? -15.789 -30.109 -17.094 1 90.62 77 ASP B CA 1
ATOM 3802 C C . ASP B 1 77 ? -15.812 -31.391 -16.25 1 90.62 77 ASP B C 1
ATOM 3804 O O . ASP B 1 77 ? -15.281 -32.406 -16.641 1 90.62 77 ASP B O 1
ATOM 3808 N N . PRO B 1 78 ? -16.516 -31.297 -15.164 1 91.62 78 PRO B N 1
ATOM 3809 C CA . PRO B 1 78 ? -16.469 -32.344 -14.141 1 91.62 78 PRO B CA 1
ATOM 3810 C C . PRO B 1 78 ? -16.812 -33.719 -14.695 1 91.62 78 PRO B C 1
ATOM 3812 O O . PRO B 1 78 ? -16.438 -34.75 -14.109 1 91.62 78 PRO B O 1
ATOM 3815 N N . SER B 1 79 ? -17.5 -33.719 -15.781 1 93.62 79 SER B N 1
ATOM 3816 C CA . SER B 1 79 ? -17.938 -35 -16.328 1 93.62 79 SER B CA 1
ATOM 3817 C C . SER B 1 79 ? -16.875 -35.625 -17.234 1 93.62 79 SER B C 1
ATOM 3819 O O . SER B 1 79 ? -16.938 -36.812 -17.562 1 93.62 79 SER B O 1
ATOM 3821 N N . SER B 1 80 ? -15.875 -34.844 -17.656 1 94.31 80 SER B N 1
ATOM 3822 C CA . SER B 1 80 ? -14.859 -35.344 -18.562 1 94.31 80 SER B CA 1
ATOM 3823 C C . SER B 1 80 ? -13.898 -36.281 -17.844 1 94.31 80 SER B C 1
ATOM 3825 O O . SER B 1 80 ? -13.594 -36.094 -16.672 1 94.31 80 SER B O 1
ATOM 3827 N N . PRO B 1 81 ? -13.367 -37.344 -18.531 1 95.19 81 PRO B N 1
ATOM 3828 C CA . PRO B 1 81 ? -12.414 -38.25 -17.906 1 95.19 81 PRO B CA 1
ATOM 3829 C C . PRO B 1 81 ? -11.172 -37.562 -17.375 1 95.19 81 PRO B C 1
ATOM 3831 O O . PRO B 1 81 ? -10.641 -37.938 -16.328 1 95.19 81 PRO B O 1
ATOM 3834 N N . GLY B 1 82 ? -10.75 -36.531 -18.109 1 95.19 82 GLY B N 1
ATOM 3835 C CA . GLY B 1 82 ? -9.594 -35.781 -17.656 1 95.19 82 GLY B CA 1
ATOM 3836 C C . GLY B 1 82 ? -9.828 -35.094 -16.328 1 95.19 82 GLY B C 1
ATOM 3837 O O . GLY B 1 82 ? -8.969 -35.125 -15.438 1 95.19 82 GLY B O 1
ATOM 3838 N N . ALA B 1 83 ? -10.93 -34.469 -16.234 1 96.19 83 ALA B N 1
ATOM 3839 C CA . ALA B 1 83 ? -11.297 -33.781 -15 1 96.19 83 ALA B CA 1
ATOM 3840 C C . ALA B 1 83 ? -11.43 -34.75 -13.844 1 96.19 83 ALA B C 1
ATOM 3842 O O . ALA B 1 83 ? -11 -34.469 -12.727 1 96.19 83 ALA B O 1
ATOM 3843 N N . GLN B 1 84 ? -12.047 -35.875 -14.125 1 97.31 84 GLN B N 1
ATOM 3844 C CA . GLN B 1 84 ? -12.211 -36.906 -13.102 1 97.31 84 GLN B CA 1
ATOM 3845 C C . GLN B 1 84 ? -10.859 -37.438 -12.648 1 97.31 84 GLN B C 1
ATOM 3847 O O . GLN B 1 84 ? -10.656 -37.719 -11.461 1 97.31 84 GLN B O 1
ATOM 3852 N N . LYS B 1 85 ? -10 -37.625 -13.57 1 97.25 85 LYS B N 1
ATOM 3853 C CA . LYS B 1 85 ? -8.656 -38.094 -13.234 1 97.25 85 LYS B CA 1
ATOM 3854 C C . LYS B 1 85 ? -7.938 -37.062 -12.352 1 97.25 85 LYS B C 1
ATOM 3856 O O . LYS B 1 85 ? -7.305 -37.438 -11.359 1 97.25 85 LYS B O 1
ATOM 3861 N N . SER B 1 86 ? -8.031 -35.812 -12.742 1 97.94 86 SER B N 1
ATOM 3862 C CA . SER B 1 86 ? -7.406 -34.75 -11.961 1 97.94 86 SER B CA 1
ATOM 3863 C C . SER B 1 86 ? -7.926 -34.719 -10.523 1 97.94 86 SER B C 1
ATOM 3865 O O . SER B 1 86 ? -7.145 -34.594 -9.578 1 97.94 86 SER B O 1
ATOM 3867 N N . LEU B 1 87 ? -9.227 -34.844 -10.375 1 98.12 87 LEU B N 1
ATOM 3868 C CA . LEU B 1 87 ? -9.836 -34.875 -9.047 1 98.12 87 LEU B CA 1
ATOM 3869 C C . LEU B 1 87 ? -9.336 -36.062 -8.25 1 98.12 87 LEU B C 1
ATOM 3871 O O . LEU B 1 87 ? -8.953 -35.938 -7.082 1 98.12 87 LEU B O 1
ATOM 3875 N N . LYS B 1 88 ? -9.328 -37.25 -8.867 1 97.88 88 LYS B N 1
ATOM 3876 C CA . LYS B 1 88 ? -8.898 -38.469 -8.195 1 97.88 88 LYS B CA 1
ATOM 3877 C C . LYS B 1 88 ? -7.445 -38.344 -7.738 1 97.88 88 LYS B C 1
ATOM 3879 O O . LYS B 1 88 ? -7.109 -38.719 -6.613 1 97.88 88 LYS B O 1
ATOM 3884 N N . VAL B 1 89 ? -6.621 -37.875 -8.641 1 97 89 VAL B N 1
ATOM 3885 C CA . VAL B 1 89 ? -5.203 -37.719 -8.336 1 97 89 VAL B CA 1
ATOM 3886 C C . VAL B 1 89 ? -5.035 -36.812 -7.121 1 97 89 VAL B C 1
ATOM 3888 O O . VAL B 1 89 ? -4.258 -37.125 -6.211 1 97 89 VAL B O 1
ATOM 3891 N N . ALA B 1 90 ? -5.723 -35.688 -7.094 1 97.75 90 ALA B N 1
ATOM 3892 C CA . ALA B 1 90 ? -5.609 -34.719 -6.016 1 97.75 90 ALA B CA 1
ATOM 3893 C C . ALA B 1 90 ? -6.094 -35.312 -4.691 1 97.75 90 ALA B C 1
ATOM 3895 O O . ALA B 1 90 ? -5.395 -35.219 -3.68 1 97.75 90 ALA B O 1
ATOM 3896 N N . LEU B 1 91 ? -7.273 -35.906 -4.699 1 97.88 91 LEU B N 1
ATOM 3897 C CA . LEU B 1 91 ? -7.848 -36.469 -3.469 1 97.88 91 LEU B CA 1
ATOM 3898 C C . LEU B 1 91 ? -7.023 -37.625 -2.951 1 97.88 91 LEU B C 1
ATOM 3900 O O . LEU B 1 91 ? -6.875 -37.812 -1.738 1 97.88 91 LEU B O 1
ATOM 3904 N N . ASP B 1 92 ? -6.496 -38.438 -3.891 1 96.62 92 ASP B N 1
ATOM 3905 C CA . ASP B 1 92 ? -5.625 -39.531 -3.482 1 96.62 92 ASP B CA 1
ATOM 3906 C C . ASP B 1 92 ? -4.379 -39.031 -2.77 1 96.62 92 ASP B C 1
ATOM 3908 O O . ASP B 1 92 ? -3.893 -39.625 -1.82 1 96.62 92 ASP B O 1
ATOM 3912 N N . TRP B 1 93 ? -3.855 -37.938 -3.242 1 96.12 93 TRP B N 1
ATOM 3913 C CA . TRP B 1 93 ? -2.693 -37.312 -2.594 1 96.12 93 TRP B CA 1
ATOM 3914 C C . TRP B 1 93 ? -3.01 -36.938 -1.151 1 96.12 93 TRP B C 1
ATOM 3916 O O . TRP B 1 93 ? -2.246 -37.281 -0.236 1 96.12 93 TRP B O 1
ATOM 3926 N N . PHE B 1 94 ? -4.094 -36.281 -0.913 1 96.75 94 PHE B N 1
ATOM 3927 C CA . PHE B 1 94 ? -4.488 -35.875 0.431 1 96.75 94 PHE B CA 1
ATOM 3928 C C . PHE B 1 94 ? -4.688 -37.094 1.329 1 96.75 94 PHE B C 1
ATOM 3930 O O . PHE B 1 94 ? -4.242 -37.094 2.479 1 96.75 94 PHE B O 1
ATOM 3937 N N . GLU B 1 95 ? -5.367 -38.125 0.775 1 96 95 GLU B N 1
ATOM 3938 C CA . GLU B 1 95 ? -5.582 -39.344 1.537 1 96 95 GLU B CA 1
ATOM 3939 C C . GLU B 1 95 ? -4.254 -40 1.936 1 96 95 GLU B C 1
ATOM 3941 O O . GLU B 1 95 ? -4.09 -40.438 3.074 1 96 95 GLU B O 1
ATOM 3946 N N . THR B 1 96 ? -3.395 -40.031 1.006 1 94.19 96 THR B N 1
ATOM 3947 C CA . THR B 1 96 ? -2.084 -40.625 1.256 1 94.19 96 THR B CA 1
ATOM 3948 C C . THR B 1 96 ? -1.341 -39.844 2.34 1 94.19 96 THR B C 1
ATOM 3950 O O . THR B 1 96 ? -0.779 -40.438 3.262 1 94.19 96 THR B O 1
ATOM 3953 N N . GLN B 1 97 ? -1.311 -38.5 2.25 1 94.25 97 GLN B N 1
ATOM 3954 C CA . GLN B 1 97 ? -0.62 -37.688 3.236 1 94.25 97 GLN B CA 1
ATOM 3955 C C . GLN B 1 97 ? -1.272 -37.812 4.609 1 94.25 97 GLN B C 1
ATOM 3957 O O . GLN B 1 97 ? -0.582 -37.812 5.633 1 94.25 97 GLN B O 1
ATOM 3962 N N . TRP B 1 98 ? -2.584 -37.844 4.641 1 94.88 98 TRP B N 1
ATOM 3963 C CA . TRP B 1 98 ? -3.311 -38.031 5.895 1 94.88 98 TRP B CA 1
ATOM 3964 C C . TRP B 1 98 ? -2.893 -39.312 6.59 1 94.88 98 TRP B C 1
ATOM 3966 O O . TRP B 1 98 ? -2.568 -39.312 7.777 1 94.88 98 TRP B O 1
ATOM 3976 N N . LYS B 1 99 ? -2.863 -40.375 5.852 1 93.5 99 LYS B N 1
ATOM 3977 C CA . LYS B 1 99 ? -2.516 -41.688 6.391 1 93.5 99 LYS B CA 1
ATOM 3978 C C . LYS B 1 99 ? -1.058 -41.719 6.84 1 93.5 99 LYS B C 1
ATOM 3980 O O . LYS B 1 99 ? -0.755 -42.188 7.941 1 93.5 99 LYS B O 1
ATOM 3985 N N . ARG B 1 100 ? -0.204 -41.156 6.039 1 91 100 ARG B N 1
ATOM 3986 C CA . ARG B 1 100 ? 1.232 -41.219 6.293 1 91 100 ARG B CA 1
ATOM 3987 C C . ARG B 1 100 ? 1.599 -40.406 7.535 1 91 100 ARG B C 1
ATOM 3989 O O . ARG B 1 100 ? 2.588 -40.719 8.203 1 91 100 ARG B O 1
ATOM 3996 N N . THR B 1 101 ? 0.845 -39.438 7.891 1 91.88 101 THR B N 1
ATOM 3997 C CA . THR B 1 101 ? 1.219 -38.531 8.969 1 91.88 101 THR B CA 1
ATOM 3998 C C . THR B 1 101 ? 0.256 -38.656 10.148 1 91.88 101 THR B C 1
ATOM 4000 O O . THR B 1 101 ? 0.303 -37.844 11.086 1 91.88 101 THR B O 1
ATOM 4003 N N . ASP B 1 102 ? -0.682 -39.562 10.086 1 93.94 102 ASP B N 1
ATOM 4004 C CA . ASP B 1 102 ? -1.714 -39.75 11.102 1 93.94 102 ASP B CA 1
ATOM 4005 C C . ASP B 1 102 ? -2.49 -38.469 11.336 1 93.94 102 ASP B C 1
ATOM 4007 O O . ASP B 1 102 ? -2.658 -38.031 12.484 1 93.94 102 ASP B O 1
ATOM 4011 N N . GLY B 1 103 ? -2.678 -37.781 10.227 1 92.62 103 GLY B N 1
ATOM 4012 C CA . GLY B 1 103 ? -3.525 -36.625 10.25 1 92.62 103 GLY B CA 1
ATOM 4013 C C . GLY B 1 103 ? -2.781 -35.344 10.648 1 92.62 103 GLY B C 1
ATOM 4014 O O . GLY B 1 103 ? -3.367 -34.281 10.695 1 92.62 103 GLY B O 1
ATOM 4015 N N . LYS B 1 104 ? -1.58 -35.406 10.938 1 91.75 104 LYS B N 1
ATOM 4016 C CA . LYS B 1 104 ? -0.827 -34.25 11.391 1 91.75 104 LYS B CA 1
ATOM 4017 C C . LYS B 1 104 ? -0.435 -33.344 10.219 1 91.75 104 LYS B C 1
ATOM 4019 O O . LYS B 1 104 ? -0.431 -32.125 10.336 1 91.75 104 LYS B O 1
ATOM 4024 N N . GLY B 1 105 ? -0.117 -34 9.023 1 91.19 105 GLY B N 1
ATOM 4025 C CA . GLY B 1 105 ? 0.387 -33.25 7.883 1 91.19 105 GLY B CA 1
ATOM 4026 C C . GLY B 1 105 ? 1.876 -32.969 7.961 1 91.19 105 GLY B C 1
ATOM 4027 O O . GLY B 1 105 ? 2.576 -33.562 8.797 1 91.19 105 GLY B O 1
ATOM 4028 N N . ALA B 1 106 ? 2.406 -32.188 7.078 1 92.12 106 ALA B N 1
ATOM 4029 C CA . ALA B 1 106 ? 3.812 -31.781 7.035 1 92.12 106 ALA B CA 1
ATOM 4030 C C . ALA B 1 106 ? 4.148 -30.812 8.172 1 92.12 106 ALA B C 1
ATOM 4032 O O . ALA B 1 106 ? 3.254 -30.234 8.781 1 92.12 106 ALA B O 1
ATOM 4033 N N . PRO B 1 107 ? 5.473 -30.75 8.508 1 92.5 107 PRO B N 1
ATOM 4034 C CA . PRO B 1 107 ? 5.836 -29.625 9.383 1 92.5 107 PRO B CA 1
ATOM 4035 C C . PRO B 1 107 ? 5.359 -28.281 8.844 1 92.5 107 PRO B C 1
ATOM 4037 O O . PRO B 1 107 ? 5.566 -27.984 7.664 1 92.5 107 PRO B O 1
ATOM 4040 N N . LYS B 1 108 ? 4.781 -27.578 9.68 1 95.62 108 LYS B N 1
ATOM 4041 C CA . LYS B 1 108 ? 4.102 -26.359 9.266 1 95.62 108 LYS B CA 1
ATOM 4042 C C . LYS B 1 108 ? 5.102 -25.266 8.938 1 95.62 108 LYS B C 1
ATOM 4044 O O . LYS B 1 108 ? 6.051 -25.031 9.695 1 95.62 108 LYS B O 1
ATOM 4049 N N . ASN B 1 109 ? 4.977 -24.609 7.871 1 96.56 109 ASN B N 1
ATOM 4050 C CA . ASN B 1 109 ? 5.656 -23.391 7.43 1 96.56 109 ASN B CA 1
ATOM 4051 C C . ASN B 1 109 ? 4.863 -22.672 6.352 1 96.56 109 ASN B C 1
ATOM 4053 O O . ASN B 1 109 ? 3.76 -23.078 5.996 1 96.56 109 ASN B O 1
ATOM 4057 N N . ILE B 1 110 ? 5.285 -21.578 5.832 1 97.88 110 ILE B N 1
ATOM 4058 C CA . ILE B 1 110 ? 4.578 -20.734 4.879 1 97.88 110 ILE B CA 1
ATOM 4059 C C . ILE B 1 110 ? 4.227 -21.547 3.631 1 97.88 110 ILE B C 1
ATOM 4061 O O . ILE B 1 110 ? 3.111 -21.453 3.115 1 97.88 110 ILE B O 1
ATOM 4065 N N . ASN B 1 111 ? 5.09 -22.359 3.152 1 97.31 111 ASN B N 1
ATOM 4066 C CA . ASN B 1 111 ? 4.973 -23.078 1.888 1 97.31 111 ASN B CA 1
ATOM 4067 C C . ASN B 1 111 ? 4.035 -24.281 2.008 1 97.31 111 ASN B C 1
ATOM 4069 O O . ASN B 1 111 ? 3.23 -24.531 1.109 1 97.31 111 ASN B O 1
ATOM 4073 N N . THR B 1 112 ? 4.117 -25.016 3.115 1 97 112 THR B N 1
ATOM 4074 C CA . THR B 1 112 ? 3.377 -26.266 3.258 1 97 112 THR B CA 1
ATOM 4075 C C . THR B 1 112 ? 1.894 -25.984 3.484 1 97 112 THR B C 1
ATOM 4077 O O . THR B 1 112 ? 1.079 -26.922 3.49 1 97 112 THR B O 1
ATOM 4080 N N . MET B 1 113 ? 1.531 -24.734 3.562 1 98.19 113 MET B N 1
ATOM 4081 C CA . MET B 1 113 ? 0.136 -24.312 3.654 1 98.19 113 MET B CA 1
ATOM 4082 C C . MET B 1 113 ? -0.55 -24.406 2.295 1 98.19 113 MET B C 1
ATOM 4084 O O . MET B 1 113 ? -1.771 -24.547 2.219 1 98.19 113 MET B O 1
ATOM 4088 N N . SER B 1 114 ? 0.158 -24.438 1.234 1 98.31 114 SER B N 1
ATOM 4089 C CA . SER B 1 114 ? -0.302 -24.156 -0.124 1 98.31 114 SER B CA 1
ATOM 4090 C C . SER B 1 114 ? -1.317 -25.203 -0.58 1 98.31 114 SER B C 1
ATOM 4092 O O . SER B 1 114 ? -2.277 -24.875 -1.281 1 98.31 114 SER B O 1
ATOM 4094 N N . PRO B 1 115 ? -1.224 -26.5 -0.101 1 98.12 115 PRO B N 1
ATOM 4095 C CA . PRO B 1 115 ? -2.174 -27.5 -0.597 1 98.12 115 PRO B CA 1
ATOM 4096 C C . PRO B 1 115 ? -3.609 -27.219 -0.161 1 98.12 115 PRO B C 1
ATOM 4098 O O . PRO B 1 115 ? -4.555 -27.688 -0.791 1 98.12 115 PRO B O 1
ATOM 4101 N N . PHE B 1 116 ? -3.744 -26.422 0.825 1 98.75 116 PHE B N 1
ATOM 4102 C CA . PHE B 1 116 ? -5.039 -26.344 1.496 1 98.75 116 PHE B CA 1
ATOM 4103 C C . PHE B 1 116 ? -6 -25.453 0.727 1 98.75 116 PHE B C 1
ATOM 4105 O O . PHE B 1 116 ? -7.211 -25.484 0.965 1 98.75 116 PHE B O 1
ATOM 4112 N N . TYR B 1 117 ? -5.512 -24.688 -0.175 1 98.88 117 TYR B N 1
ATOM 4113 C CA . TYR B 1 117 ? -6.426 -24 -1.077 1 98.88 117 TYR B CA 1
ATOM 4114 C C . TYR B 1 117 ? -7.305 -25 -1.83 1 98.88 117 TYR B C 1
ATOM 4116 O O . TYR B 1 117 ? -8.531 -24.891 -1.812 1 98.88 117 TYR B O 1
ATOM 4124 N N . SER B 1 118 ? -6.695 -25.969 -2.482 1 98.81 118 SER B N 1
ATOM 4125 C CA . SER B 1 118 ? -7.434 -26.922 -3.295 1 98.81 118 SER B CA 1
ATOM 4126 C C . SER B 1 118 ? -8.383 -27.766 -2.439 1 98.81 118 SER B C 1
ATOM 4128 O O . SER B 1 118 ? -9.508 -28.031 -2.846 1 98.81 118 SER B O 1
ATOM 4130 N N . LEU B 1 119 ? -7.895 -28.172 -1.275 1 98.75 119 LEU B N 1
ATOM 4131 C CA . LEU B 1 119 ? -8.758 -28.953 -0.402 1 98.75 119 LEU B CA 1
ATOM 4132 C C . LEU B 1 119 ? -10.016 -28.172 -0.037 1 98.75 119 LEU B C 1
ATOM 4134 O O . LEU B 1 119 ? -11.117 -28.719 -0.064 1 98.75 119 LEU B O 1
ATOM 4138 N N . ALA B 1 120 ? -9.805 -26.922 0.306 1 98.81 120 ALA B N 1
ATOM 4139 C CA . ALA B 1 120 ? -10.945 -26.062 0.619 1 98.81 120 ALA B CA 1
ATOM 4140 C C . ALA B 1 120 ? -11.898 -25.953 -0.571 1 98.81 120 ALA B C 1
ATOM 4142 O O . ALA B 1 120 ? -13.117 -25.969 -0.4 1 98.81 120 ALA B O 1
ATOM 4143 N N . CYS B 1 121 ? -11.367 -25.844 -1.771 1 98.56 121 CYS B N 1
ATOM 4144 C CA . CYS B 1 121 ? -12.188 -25.797 -2.975 1 98.56 121 CYS B CA 1
ATOM 4145 C C . CYS B 1 121 ? -13.008 -27.062 -3.127 1 98.56 121 CYS B C 1
ATOM 4147 O O . CYS B 1 121 ? -14.203 -27 -3.416 1 98.56 121 CYS B O 1
ATOM 4149 N N . PHE B 1 122 ? -12.328 -28.266 -2.93 1 98.56 122 PHE B N 1
ATOM 4150 C CA . PHE B 1 122 ? -13 -29.547 -3.1 1 98.56 122 PHE B CA 1
ATOM 4151 C C . PHE B 1 122 ? -14.156 -29.672 -2.119 1 98.56 122 PHE B C 1
ATOM 4153 O O . PHE B 1 122 ? -15.219 -30.219 -2.469 1 98.56 122 PHE B O 1
ATOM 4160 N N . ILE B 1 123 ? -13.984 -29.188 -0.944 1 98.31 123 ILE B N 1
ATOM 4161 C CA . ILE B 1 123 ? -15.023 -29.266 0.075 1 98.31 123 ILE B CA 1
ATOM 4162 C C . ILE B 1 123 ? -16.156 -28.297 -0.28 1 98.31 123 ILE B C 1
ATOM 4164 O O . ILE B 1 123 ? -17.328 -28.672 -0.228 1 98.31 123 ILE B O 1
ATOM 4168 N N . GLU B 1 124 ? -15.812 -27.109 -0.619 1 97 124 GLU B N 1
ATOM 4169 C CA . GLU B 1 124 ? -16.797 -26.062 -0.882 1 97 124 GLU B CA 1
ATOM 4170 C C . GLU B 1 124 ? -17.766 -26.484 -1.977 1 97 124 GLU B C 1
ATOM 4172 O O . GLU B 1 124 ? -18.969 -26.25 -1.866 1 97 124 GLU B O 1
ATOM 4177 N N . ASP B 1 125 ? -17.219 -27.078 -3.033 1 94.69 125 ASP B N 1
ATOM 4178 C CA . ASP B 1 125 ? -18.109 -27.359 -4.156 1 94.69 125 ASP B CA 1
ATOM 4179 C C . ASP B 1 125 ? -18.562 -28.828 -4.152 1 94.69 125 ASP B C 1
ATOM 4181 O O . ASP B 1 125 ? -19.094 -29.312 -5.145 1 94.69 125 ASP B O 1
ATOM 4185 N N . GLY B 1 126 ? -18.344 -29.562 -3.074 1 95.94 126 GLY B N 1
ATOM 4186 C CA . GLY B 1 126 ? -18.922 -30.875 -2.83 1 95.94 126 GLY B CA 1
ATOM 4187 C C . GLY B 1 126 ? -18.172 -32 -3.516 1 95.94 126 GLY B C 1
ATOM 4188 O O . GLY B 1 126 ? -18.672 -33.125 -3.605 1 95.94 126 GLY B O 1
ATOM 4189 N N . ARG B 1 127 ? -16.953 -31.797 -4.016 1 96.5 127 ARG B N 1
ATOM 4190 C CA . ARG B 1 127 ? -16.188 -32.844 -4.695 1 96.5 127 ARG B CA 1
ATOM 4191 C C . ARG B 1 127 ? -15.602 -33.844 -3.701 1 96.5 127 ARG B C 1
ATOM 4193 O O . ARG B 1 127 ? -15.164 -34.906 -4.09 1 96.5 127 ARG B O 1
ATOM 4200 N N . THR B 1 128 ? -15.602 -33.469 -2.426 1 95.69 128 THR B N 1
ATOM 4201 C CA . THR B 1 128 ? -15.398 -34.375 -1.307 1 95.69 128 THR B CA 1
ATOM 4202 C C . THR B 1 128 ? -16.266 -33.969 -0.119 1 95.69 128 THR B C 1
ATOM 4204 O O . THR B 1 128 ? -16.641 -32.812 0.027 1 95.69 128 THR B O 1
ATOM 4207 N N . LYS B 1 129 ? -16.625 -34.938 0.732 1 94.44 129 LYS B N 1
ATOM 4208 C CA . LYS B 1 129 ? -17.5 -34.656 1.871 1 94.44 129 LYS B CA 1
ATOM 4209 C C . LYS B 1 129 ? -16.922 -35.25 3.156 1 94.44 129 LYS B C 1
ATOM 4211 O O . LYS B 1 129 ? -17.594 -35.281 4.191 1 94.44 129 LYS B O 1
ATOM 4216 N N . ASP B 1 130 ? -15.812 -35.75 3.1 1 94.94 130 ASP B N 1
ATOM 4217 C CA . ASP B 1 130 ? -15.203 -36.344 4.293 1 94.94 130 ASP B CA 1
ATOM 4218 C C . ASP B 1 130 ? -14.984 -35.281 5.371 1 94.94 130 ASP B C 1
ATOM 4220 O O . ASP B 1 130 ? -14.234 -34.344 5.168 1 94.94 130 ASP B O 1
ATOM 4224 N N . PRO B 1 131 ? -15.547 -35.406 6.516 1 93.62 131 PRO B N 1
ATOM 4225 C CA . PRO B 1 131 ? -15.539 -34.375 7.539 1 93.62 131 PRO B CA 1
ATOM 4226 C C . PRO B 1 131 ? -14.148 -34.125 8.133 1 93.62 131 PRO B C 1
ATOM 4228 O O . PRO B 1 131 ? -13.898 -33.094 8.727 1 93.62 131 PRO B O 1
ATOM 4231 N N . LYS B 1 132 ? -13.25 -35.094 8.039 1 96 132 LYS B N 1
ATOM 4232 C CA . LYS B 1 132 ? -11.922 -34.938 8.625 1 96 132 LYS B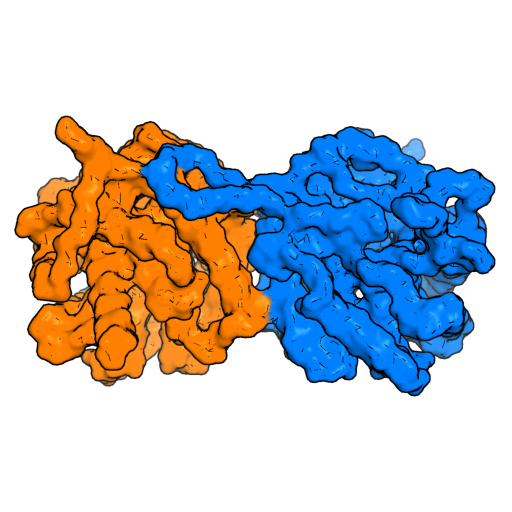 CA 1
ATOM 4233 C C . LYS B 1 132 ? -11.195 -33.75 7.984 1 96 132 LYS B C 1
ATOM 4235 O O . LYS B 1 132 ? -10.328 -33.125 8.609 1 96 132 LYS B O 1
ATOM 4240 N N . TRP B 1 133 ? -11.602 -33.469 6.742 1 97.75 133 TRP B N 1
ATOM 4241 C CA . TRP B 1 133 ? -10.914 -32.406 6.012 1 97.75 133 TRP B CA 1
ATOM 4242 C C . TRP B 1 133 ? -11.211 -31.031 6.629 1 97.75 133 TRP B C 1
ATOM 4244 O O . TRP B 1 133 ? -10.344 -30.156 6.652 1 97.75 133 TRP B O 1
ATOM 4254 N N . ASN B 1 134 ? -12.406 -30.859 7.203 1 96.44 134 ASN B N 1
ATOM 4255 C CA . ASN B 1 134 ? -12.758 -29.578 7.828 1 96.44 134 ASN B CA 1
ATOM 4256 C C . ASN B 1 134 ? -11.883 -29.297 9.039 1 96.44 134 ASN B C 1
ATOM 4258 O O . ASN B 1 134 ? -11.43 -28.156 9.234 1 96.44 134 ASN B O 1
ATOM 4262 N N . GLY B 1 135 ? -11.75 -30.344 9.852 1 96.38 135 GLY B N 1
ATOM 4263 C CA . GLY B 1 135 ? -10.875 -30.188 11.008 1 96.38 135 GLY B CA 1
ATOM 4264 C C . GLY B 1 135 ? -9.445 -29.844 10.625 1 96.38 135 GLY B C 1
ATOM 4265 O O . GLY B 1 135 ? -8.797 -29.047 11.297 1 96.38 135 GLY B O 1
ATOM 4266 N N . TRP B 1 136 ? -8.961 -30.5 9.547 1 97.62 136 TRP B N 1
ATOM 4267 C CA . TRP B 1 136 ? -7.602 -30.266 9.078 1 97.62 136 TRP B CA 1
ATOM 4268 C C . TRP B 1 136 ? -7.422 -28.828 8.602 1 97.62 136 TRP B C 1
ATOM 4270 O O . TRP B 1 136 ? -6.449 -28.172 8.969 1 97.62 136 TRP B O 1
ATOM 4280 N N . LEU B 1 137 ? -8.398 -28.297 7.828 1 98.19 137 LEU B N 1
ATOM 4281 C CA . LEU B 1 137 ? -8.375 -26.922 7.352 1 98.19 137 LEU B CA 1
ATOM 4282 C C . LEU B 1 137 ? -8.383 -25.953 8.516 1 98.19 137 LEU B C 1
ATOM 4284 O O . LEU B 1 137 ? -7.621 -24.984 8.531 1 98.19 137 LEU B O 1
ATOM 4288 N N . ASP B 1 138 ? -9.227 -26.203 9.477 1 97.62 138 ASP B N 1
ATOM 4289 C CA . ASP B 1 138 ? -9.336 -25.328 10.641 1 97.62 138 ASP B CA 1
ATOM 4290 C C . ASP B 1 138 ? -8.023 -25.266 11.406 1 97.62 138 ASP B C 1
ATOM 4292 O O . ASP B 1 138 ? -7.57 -24.188 11.789 1 97.62 138 ASP B O 1
ATOM 4296 N N . GLU B 1 139 ? -7.441 -26.391 11.609 1 98 139 GLU B N 1
ATOM 4297 C CA . GLU B 1 139 ? -6.188 -26.469 12.352 1 98 139 GLU B CA 1
ATOM 4298 C C . GLU B 1 139 ? -5.086 -25.672 11.672 1 98 139 GLU B C 1
ATOM 4300 O O . GLU B 1 139 ? -4.375 -24.891 12.32 1 98 139 GLU B O 1
ATOM 4305 N N . TRP B 1 140 ? -4.938 -25.859 10.406 1 98.38 140 TRP B N 1
ATOM 4306 C CA . TRP B 1 140 ? -3.861 -25.203 9.664 1 98.38 140 TRP B CA 1
ATOM 4307 C C . TRP B 1 140 ? -4.113 -23.703 9.555 1 98.38 140 TRP B C 1
ATOM 4309 O O . TRP B 1 140 ? -3.18 -22.906 9.664 1 98.38 140 TRP B O 1
ATOM 4319 N N . ALA B 1 141 ? -5.371 -23.297 9.344 1 98.69 141 ALA B N 1
ATOM 4320 C CA . ALA B 1 141 ? -5.695 -21.875 9.281 1 98.69 141 ALA B CA 1
ATOM 4321 C C . ALA B 1 141 ? -5.449 -21.203 10.625 1 98.69 141 ALA B C 1
ATOM 4323 O O . ALA B 1 141 ? -4.922 -20.078 10.672 1 98.69 141 ALA B O 1
ATOM 4324 N N . GLU B 1 142 ? -5.77 -21.875 11.711 1 98.56 142 GLU B N 1
ATOM 4325 C CA . GLU B 1 142 ? -5.5 -21.328 13.039 1 98.56 142 GLU B CA 1
ATOM 4326 C C . GLU B 1 142 ? -4 -21.172 13.273 1 98.56 142 GLU B C 1
ATOM 4328 O O . GLU B 1 142 ? -3.568 -20.203 13.906 1 98.56 142 GLU B O 1
ATOM 4333 N N . TRP B 1 143 ? -3.293 -22.109 12.805 1 98.5 143 TRP B N 1
ATOM 4334 C CA . TRP B 1 143 ? -1.846 -22.016 12.969 1 98.5 143 TRP B CA 1
ATOM 4335 C C . TRP B 1 143 ? -1.285 -20.828 12.203 1 98.5 143 TRP B C 1
ATOM 4337 O O . TRP B 1 143 ? -0.434 -20.094 12.711 1 98.5 143 TRP B O 1
ATOM 4347 N N . ILE B 1 144 ? -1.711 -20.578 10.961 1 98.12 144 ILE B N 1
ATOM 4348 C CA . ILE B 1 144 ? -1.243 -19.438 10.164 1 98.12 144 ILE B CA 1
ATOM 4349 C C . ILE B 1 144 ? -1.584 -18.141 10.883 1 98.12 144 ILE B C 1
ATOM 4351 O O . ILE B 1 144 ? -0.816 -17.172 10.828 1 98.12 144 ILE B O 1
ATOM 4355 N N . MET B 1 145 ? -2.719 -18.078 11.531 1 98.5 145 MET B N 1
ATOM 4356 C CA . MET B 1 145 ? -3.227 -16.875 12.18 1 98.5 145 MET B CA 1
ATOM 4357 C C . MET B 1 145 ? -2.518 -16.625 13.5 1 98.5 145 MET B C 1
ATOM 4359 O O . MET B 1 145 ? -2.221 -15.477 13.844 1 98.5 145 MET B O 1
ATOM 4363 N N . ASN B 1 146 ? -2.193 -17.672 14.18 1 98.12 146 ASN B N 1
ATOM 4364 C CA . ASN B 1 146 ? -1.83 -17.484 15.578 1 98.12 146 ASN B CA 1
ATOM 4365 C C . ASN B 1 146 ? -0.504 -18.156 15.906 1 98.12 146 ASN B C 1
ATOM 4367 O O . ASN B 1 146 ? 0.081 -17.906 16.969 1 98.12 146 ASN B O 1
ATOM 4371 N N . GLY B 1 147 ? -0.038 -19.031 15.07 1 97.94 147 GLY B N 1
ATOM 4372 C CA . GLY B 1 147 ? 1.173 -19.797 15.344 1 97.94 147 GLY B CA 1
ATOM 4373 C C . GLY B 1 147 ? 2.363 -19.344 14.523 1 97.94 147 GLY B C 1
ATOM 4374 O O . GLY B 1 147 ? 3.506 -19.422 14.977 1 97.94 147 GLY B O 1
ATOM 4375 N N . LEU B 1 148 ? 2.16 -18.875 13.305 1 98.31 148 LEU B N 1
ATOM 4376 C CA . LEU B 1 148 ? 3.217 -18.422 12.398 1 98.31 148 LEU B CA 1
ATOM 4377 C C . LEU B 1 148 ? 3.879 -17.156 12.93 1 98.31 148 LEU B C 1
ATOM 4379 O O . LEU B 1 148 ? 3.195 -16.203 13.305 1 98.31 148 LEU B O 1
ATOM 4383 N N . PRO B 1 149 ? 5.211 -17.141 12.977 1 98 149 PRO B N 1
ATOM 4384 C CA . PRO B 1 149 ? 5.859 -15.875 13.32 1 98 149 PRO B CA 1
ATOM 4385 C C . PRO B 1 149 ? 5.477 -14.742 12.383 1 98 149 PRO B C 1
ATOM 4387 O O . PRO B 1 149 ? 5.277 -14.961 11.18 1 98 149 PRO B O 1
ATOM 4390 N N . ARG B 1 150 ? 5.426 -13.594 12.953 1 98.12 150 ARG B N 1
ATOM 4391 C CA . ARG B 1 150 ? 5.09 -12.398 12.195 1 98.12 150 ARG B CA 1
ATOM 4392 C C . ARG B 1 150 ? 6.297 -11.477 12.062 1 98.12 150 ARG B C 1
ATOM 4394 O O . ARG B 1 150 ? 7.156 -11.438 12.945 1 98.12 150 ARG B O 1
ATOM 4401 N N . THR B 1 151 ? 6.402 -10.75 11.023 1 98.25 151 THR B N 1
ATOM 4402 C CA . THR B 1 151 ? 7.387 -9.68 10.875 1 98.25 151 THR B CA 1
ATOM 4403 C C . THR B 1 151 ? 6.961 -8.445 11.656 1 98.25 151 THR B C 1
ATOM 4405 O O . THR B 1 151 ? 5.852 -8.391 12.195 1 98.25 151 THR B O 1
ATOM 4408 N N . GLN B 1 152 ? 7.953 -7.477 11.703 1 95.56 152 GLN B N 1
ATOM 4409 C CA . GLN B 1 152 ? 7.512 -6.121 12.023 1 95.56 152 GLN B CA 1
ATOM 4410 C C . GLN B 1 152 ? 6.297 -5.73 11.18 1 95.56 152 GLN B C 1
ATOM 4412 O O . GLN B 1 152 ? 6.227 -6.059 9.992 1 95.56 152 GLN B O 1
ATOM 4417 N N . GLU B 1 153 ? 5.344 -5.117 11.852 1 96.5 153 GLU B N 1
ATOM 4418 C CA . GLU B 1 153 ? 4.121 -4.617 11.234 1 96.5 153 GLU B CA 1
ATOM 4419 C C . GLU B 1 153 ? 3.164 -5.758 10.898 1 96.5 153 GLU B C 1
ATOM 4421 O O . GLU B 1 153 ? 2.238 -5.586 10.102 1 96.5 153 GLU B O 1
ATOM 4426 N N . GLY B 1 154 ? 3.453 -6.969 11.289 1 97.94 154 GLY B N 1
ATOM 4427 C CA . GLY B 1 154 ? 2.451 -8.023 11.336 1 97.94 154 GLY B CA 1
ATOM 4428 C C . GLY B 1 154 ? 2.352 -8.812 10.047 1 97.94 154 GLY B C 1
ATOM 4429 O O . GLY B 1 154 ? 1.339 -9.469 9.789 1 97.94 154 GLY B O 1
ATOM 4430 N N . GLY B 1 155 ? 3.312 -8.781 9.117 1 98.75 155 GLY B N 1
ATOM 4431 C CA . GLY B 1 155 ? 3.318 -9.633 7.941 1 98.75 155 GLY B CA 1
ATOM 4432 C C . GLY B 1 155 ? 3.598 -11.094 8.258 1 98.75 155 GLY B C 1
ATOM 4433 O O . GLY B 1 155 ? 4.199 -11.406 9.289 1 98.75 155 GLY B O 1
ATOM 4434 N N . PHE B 1 156 ? 3.121 -11.984 7.449 1 98.88 156 PHE B N 1
ATOM 4435 C CA . PHE B 1 156 ? 3.502 -13.383 7.574 1 98.88 156 PHE B CA 1
ATOM 4436 C C . PHE B 1 156 ? 4.977 -13.578 7.246 1 98.88 156 PHE B C 1
ATOM 4438 O O . PHE B 1 156 ? 5.402 -13.359 6.109 1 98.88 156 PHE B O 1
ATOM 4445 N N . GLN B 1 157 ? 5.766 -13.953 8.273 1 98.75 157 GLN B N 1
ATOM 4446 C CA . GLN B 1 157 ? 7.184 -14.219 8.055 1 98.75 157 GLN B CA 1
ATOM 4447 C C . GLN B 1 157 ? 7.379 -15.43 7.148 1 98.75 157 GLN B C 1
ATOM 4449 O O . GLN B 1 157 ? 6.789 -16.484 7.375 1 98.75 157 GLN B O 1
ATOM 4454 N N . HIS B 1 158 ? 8.18 -15.242 6.168 1 98.62 158 HIS B N 1
ATOM 4455 C CA . HIS B 1 158 ? 8.352 -16.328 5.199 1 98.62 158 HIS B CA 1
ATOM 4456 C C . HIS B 1 158 ? 9.273 -17.406 5.742 1 98.62 158 HIS B C 1
ATOM 4458 O O . HIS B 1 158 ? 10.344 -17.656 5.188 1 98.62 158 HIS B O 1
ATOM 4464 N N . MET B 1 159 ? 8.828 -18.141 6.676 1 97.44 159 MET B N 1
ATOM 4465 C CA . MET B 1 159 ? 9.57 -19.266 7.242 1 97.44 159 MET B CA 1
ATOM 4466 C C . MET B 1 159 ? 9.398 -20.516 6.383 1 97.44 159 MET B C 1
ATOM 4468 O O . MET B 1 159 ? 8.289 -20.812 5.934 1 97.44 159 MET B O 1
ATOM 4472 N N . THR B 1 160 ? 10.477 -21.156 6.156 1 95.5 160 THR B N 1
ATOM 4473 C CA . THR B 1 160 ? 10.477 -22.391 5.367 1 95.5 160 THR B CA 1
ATOM 4474 C C . THR B 1 160 ? 10.984 -23.562 6.195 1 95.5 160 THR B C 1
ATOM 4476 O O . THR B 1 160 ? 11.172 -23.438 7.41 1 95.5 160 THR B O 1
ATOM 4479 N N . TYR B 1 161 ? 11.164 -24.734 5.555 1 91.69 161 TYR B N 1
ATOM 4480 C CA . TYR B 1 161 ? 11.664 -25.922 6.227 1 91.69 161 TYR B CA 1
ATOM 4481 C C . TYR B 1 161 ? 13.055 -25.688 6.805 1 91.69 161 TYR B C 1
ATOM 4483 O O . TYR B 1 161 ? 13.398 -26.234 7.855 1 91.69 161 TYR B O 1
ATOM 4491 N N . VAL B 1 162 ? 13.766 -24.875 6.148 1 89 162 VAL B N 1
ATOM 4492 C CA . VAL B 1 162 ? 15.195 -24.891 6.43 1 89 162 VAL B CA 1
ATOM 4493 C C . VAL B 1 162 ? 15.586 -23.625 7.191 1 89 162 VAL B C 1
ATOM 4495 O O . VAL B 1 162 ? 16.625 -23.578 7.852 1 89 162 VAL B O 1
ATOM 4498 N N . ASN B 1 163 ? 14.773 -22.594 7.082 1 93 163 ASN B N 1
ATOM 4499 C CA . ASN B 1 163 ? 15.172 -21.312 7.66 1 93 163 ASN B CA 1
ATOM 4500 C C . ASN B 1 163 ? 13.961 -20.516 8.117 1 93 163 ASN B C 1
ATOM 4502 O O . ASN B 1 163 ? 12.93 -20.484 7.445 1 93 163 ASN B O 1
ATOM 4506 N N . MET B 1 164 ? 14.133 -19.844 9.164 1 95.62 164 MET B N 1
ATOM 4507 C CA . MET B 1 164 ? 13.062 -19.016 9.727 1 95.62 164 MET B CA 1
ATOM 4508 C C . MET B 1 164 ? 12.883 -17.734 8.922 1 95.62 164 MET B C 1
ATOM 4510 O O . MET B 1 164 ? 11.789 -17.156 8.906 1 95.62 164 MET B O 1
ATOM 4514 N N . HIS B 1 165 ? 13.977 -17.281 8.266 1 97.38 165 HIS B N 1
ATOM 4515 C CA . HIS B 1 165 ? 14.008 -16.016 7.543 1 97.38 165 HIS B CA 1
ATOM 4516 C C . HIS B 1 165 ? 13.359 -14.906 8.359 1 97.38 165 HIS B C 1
ATOM 4518 O O . HIS B 1 165 ? 12.414 -14.258 7.902 1 97.38 165 HIS B O 1
ATOM 4524 N N . GLU B 1 166 ? 13.93 -14.719 9.516 1 97.5 166 GLU B N 1
ATOM 4525 C CA . GLU B 1 166 ? 13.352 -13.781 10.477 1 97.5 166 GLU B CA 1
ATOM 4526 C C . GLU B 1 166 ? 13.102 -12.422 9.844 1 97.5 166 GLU B C 1
ATOM 4528 O O . GLU B 1 166 ? 13.984 -11.859 9.18 1 97.5 166 GLU B O 1
ATOM 4533 N N . ASN B 1 167 ? 11.828 -11.867 9.93 1 97.81 167 ASN B N 1
ATOM 4534 C CA . ASN B 1 167 ? 11.406 -10.531 9.523 1 97.81 167 ASN B CA 1
ATOM 4535 C C . ASN B 1 167 ? 11.422 -10.375 8.008 1 97.81 167 ASN B C 1
ATOM 4537 O O . ASN B 1 167 ? 11.586 -9.266 7.492 1 97.81 167 ASN B O 1
ATOM 4541 N N . ASN B 1 168 ? 11.328 -11.562 7.277 1 98.56 168 ASN B N 1
ATOM 4542 C CA . ASN B 1 168 ? 11.273 -11.508 5.82 1 98.56 168 ASN B CA 1
ATOM 4543 C C . ASN B 1 168 ? 9.836 -11.578 5.312 1 98.56 168 ASN B C 1
ATOM 4545 O O . ASN B 1 168 ? 9.047 -12.398 5.773 1 98.56 168 ASN B O 1
ATOM 4549 N N . LEU B 1 169 ? 9.547 -10.727 4.402 1 98.81 169 LEU B N 1
ATOM 4550 C CA . LEU B 1 169 ? 8.398 -10.852 3.51 1 98.81 169 LEU B CA 1
ATOM 4551 C C . LEU B 1 169 ? 8.836 -11.328 2.127 1 98.81 169 LEU B C 1
ATOM 4553 O O . LEU B 1 169 ? 9.758 -10.766 1.536 1 98.81 169 LEU B O 1
ATOM 4557 N N . TRP B 1 170 ? 8.18 -12.367 1.614 1 98.75 170 TRP B N 1
ATOM 4558 C CA . TRP B 1 170 ? 8.438 -12.82 0.251 1 98.75 170 TRP B CA 1
ATOM 4559 C C . TRP B 1 170 ? 7.168 -12.766 -0.59 1 98.75 170 TRP B C 1
ATOM 4561 O O . TRP B 1 170 ? 6.062 -12.945 -0.07 1 98.75 170 TRP B O 1
ATOM 4571 N N . ASP B 1 171 ? 7.289 -12.461 -1.851 1 98.38 171 ASP B N 1
ATOM 4572 C CA . ASP B 1 171 ? 6.129 -12.367 -2.73 1 98.38 171 ASP B CA 1
ATOM 4573 C C . ASP B 1 171 ? 5.418 -13.711 -2.844 1 98.38 171 ASP B C 1
ATOM 4575 O O . ASP B 1 171 ? 4.199 -13.758 -3.016 1 98.38 171 ASP B O 1
ATOM 4579 N N . ASP B 1 172 ? 6.07 -14.906 -2.568 1 98.38 172 ASP B N 1
ATOM 4580 C CA . ASP B 1 172 ? 5.531 -16.266 -2.586 1 98.38 172 ASP B CA 1
ATOM 4581 C C . ASP B 1 172 ? 4.414 -16.422 -1.557 1 98.38 172 ASP B C 1
ATOM 4583 O O . ASP B 1 172 ? 3.479 -17.188 -1.765 1 98.38 172 ASP B O 1
ATOM 4587 N N . THR B 1 173 ? 4.562 -15.711 -0.487 1 98.81 173 THR B N 1
ATOM 4588 C CA . THR B 1 173 ? 3.707 -15.875 0.685 1 98.81 173 THR B CA 1
ATOM 4589 C C . THR B 1 173 ? 2.238 -15.688 0.312 1 98.81 173 THR B C 1
ATOM 4591 O O . THR B 1 173 ? 1.366 -16.375 0.843 1 98.81 173 THR B O 1
ATOM 4594 N N . LEU B 1 174 ? 1.958 -14.797 -0.622 1 98.88 174 LEU B N 1
ATOM 4595 C CA . LEU B 1 174 ? 0.583 -14.469 -0.982 1 98.88 174 LEU B CA 1
ATOM 4596 C C . LEU B 1 174 ? -0.108 -15.664 -1.628 1 98.88 174 LEU B C 1
ATOM 4598 O O . LEU B 1 174 ? -1.257 -15.977 -1.303 1 98.88 174 LEU B O 1
ATOM 4602 N N . MET B 1 175 ? 0.609 -16.375 -2.469 1 98.88 175 MET B N 1
ATOM 4603 C CA . MET B 1 175 ? 0.042 -17.547 -3.133 1 98.88 175 MET B CA 1
ATOM 4604 C C . MET B 1 175 ? 0.032 -18.75 -2.199 1 98.88 175 MET B C 1
ATOM 4606 O O . MET B 1 175 ? -0.945 -19.5 -2.156 1 98.88 175 MET B O 1
ATOM 4610 N N . MET B 1 176 ? 1.093 -18.891 -1.419 1 98.81 176 MET B N 1
ATOM 4611 C CA . MET B 1 176 ? 1.31 -20.156 -0.704 1 98.81 176 MET B CA 1
ATOM 4612 C C . MET B 1 176 ? 0.472 -20.203 0.57 1 98.81 176 MET B C 1
ATOM 4614 O O . MET B 1 176 ? 0.086 -21.281 1.021 1 98.81 176 MET B O 1
ATOM 4618 N N . SER B 1 177 ? 0.197 -19 1.143 1 98.88 177 SER B N 1
ATOM 4619 C CA . SER B 1 177 ? -0.463 -19.062 2.441 1 98.88 177 SER B CA 1
ATOM 4620 C C . SER B 1 177 ? -1.661 -18.109 2.5 1 98.88 177 SER B C 1
ATOM 4622 O O . SER B 1 177 ? -2.678 -18.422 3.121 1 98.88 177 SER B O 1
ATOM 4624 N N . VAL B 1 178 ? -1.615 -17 1.872 1 98.94 178 VAL B N 1
ATOM 4625 C CA . VAL B 1 178 ? -2.686 -16.016 2.002 1 98.94 178 VAL B CA 1
ATOM 4626 C C . VAL B 1 178 ? -3.908 -16.484 1.212 1 98.94 178 VAL B C 1
ATOM 4628 O O . VAL B 1 178 ? -5.039 -16.375 1.69 1 98.94 178 VAL B O 1
ATOM 4631 N N . ILE B 1 179 ? -3.682 -17.016 0.007 1 98.94 179 ILE B N 1
ATOM 4632 C CA . ILE B 1 179 ? -4.766 -17.516 -0.83 1 98.94 179 ILE B CA 1
ATOM 4633 C C . ILE B 1 179 ? -5.484 -18.656 -0.114 1 98.94 179 ILE B C 1
ATOM 4635 O O . ILE B 1 179 ? -6.707 -18.641 0.028 1 98.94 179 ILE B O 1
ATOM 4639 N N . PRO B 1 180 ? -4.734 -19.688 0.43 1 98.94 180 PRO B N 1
ATOM 4640 C CA . PRO B 1 180 ? -5.441 -20.719 1.187 1 98.94 180 PRO B CA 1
ATOM 4641 C C . PRO B 1 180 ? -6.211 -20.172 2.379 1 98.94 180 PRO B C 1
ATOM 4643 O O . PRO B 1 180 ? -7.344 -20.594 2.639 1 98.94 180 PRO B O 1
ATOM 4646 N N . LEU B 1 181 ? -5.637 -19.219 3.082 1 98.94 181 LEU B N 1
ATOM 4647 C CA . LEU B 1 181 ? -6.309 -18.641 4.242 1 98.94 181 LEU B CA 1
ATOM 4648 C C . LEU B 1 181 ? -7.625 -17.984 3.84 1 98.94 181 LEU B C 1
ATOM 4650 O O . LEU B 1 181 ? -8.648 -18.172 4.504 1 98.94 181 LEU B O 1
ATOM 4654 N N . ALA B 1 182 ? -7.598 -17.203 2.793 1 98.94 182 ALA B N 1
ATOM 4655 C CA . ALA B 1 182 ? -8.797 -16.531 2.305 1 98.94 182 ALA B CA 1
ATOM 4656 C C . ALA B 1 182 ? -9.883 -17.547 1.93 1 98.94 182 ALA B C 1
ATOM 4658 O O . ALA B 1 182 ? -11.047 -17.375 2.291 1 98.94 182 ALA B O 1
ATOM 4659 N N . LYS B 1 183 ? -9.453 -18.594 1.203 1 98.94 183 LYS B N 1
ATOM 4660 C CA . LYS B 1 183 ? -10.414 -19.594 0.763 1 98.94 183 LYS B CA 1
ATOM 4661 C C . LYS B 1 183 ? -11.039 -20.312 1.953 1 98.94 183 LYS B C 1
ATOM 4663 O O . LYS B 1 183 ? -12.25 -20.531 1.993 1 98.94 183 LYS B O 1
ATOM 4668 N N . ILE B 1 184 ? -10.188 -20.672 2.896 1 98.88 184 ILE B N 1
ATOM 4669 C CA . ILE B 1 184 ? -10.672 -21.328 4.105 1 98.88 184 ILE B CA 1
ATOM 4670 C C . ILE B 1 184 ? -11.586 -20.391 4.879 1 98.88 184 ILE B C 1
ATOM 4672 O O . ILE B 1 184 ? -12.602 -20.812 5.438 1 98.88 184 ILE B O 1
ATOM 4676 N N . GLY B 1 185 ? -11.195 -19.094 4.945 1 98.75 185 GLY B N 1
ATOM 4677 C CA . GLY B 1 185 ? -12.055 -18.109 5.586 1 98.75 185 GLY B CA 1
ATOM 4678 C C . GLY B 1 185 ? -13.453 -18.062 5.004 1 98.75 185 GLY B C 1
ATOM 4679 O O . GLY B 1 185 ? -14.438 -17.969 5.742 1 98.75 185 GLY B O 1
ATOM 4680 N N . ILE B 1 186 ? -13.578 -18.141 3.688 1 98.69 186 ILE B N 1
ATOM 4681 C CA . ILE B 1 186 ? -14.875 -18.156 3.021 1 98.69 186 ILE B CA 1
ATOM 4682 C C . ILE B 1 186 ? -15.609 -19.453 3.363 1 98.69 186 ILE B C 1
ATOM 4684 O O . ILE B 1 186 ? -16.781 -19.438 3.764 1 98.69 186 ILE B O 1
ATOM 4688 N N . LEU B 1 187 ? -14.914 -20.578 3.273 1 98.38 187 LEU B N 1
ATOM 4689 C CA . LEU B 1 187 ? -15.516 -21.891 3.467 1 98.38 187 LEU B CA 1
ATOM 4690 C C . LEU B 1 187 ? -16.078 -22.031 4.879 1 98.38 187 LEU B C 1
ATOM 4692 O O . LEU B 1 187 ? -17.203 -22.5 5.066 1 98.38 187 LEU B O 1
ATOM 4696 N N . LEU B 1 188 ? -15.273 -21.562 5.871 1 97.81 188 LEU B N 1
ATOM 4697 C CA . LEU B 1 188 ? -15.625 -21.781 7.27 1 97.81 188 LEU B CA 1
ATOM 4698 C C . LEU B 1 188 ? -16.328 -20.562 7.855 1 97.81 188 LEU B C 1
ATOM 4700 O O . LEU B 1 188 ? -16.609 -20.531 9.055 1 97.81 188 LEU B O 1
ATOM 4704 N N . ASN B 1 189 ? -16.625 -19.578 7.082 1 97.75 189 ASN B N 1
ATOM 4705 C CA . ASN B 1 189 ? -17.281 -18.344 7.504 1 97.75 189 ASN B CA 1
ATOM 4706 C C . ASN B 1 189 ? -16.547 -17.672 8.664 1 97.75 189 ASN B C 1
ATOM 4708 O O . ASN B 1 189 ? -17.141 -17.422 9.711 1 97.75 189 ASN B O 1
ATOM 4712 N N . ARG B 1 190 ? -15.281 -17.453 8.445 1 98.12 190 ARG B N 1
ATOM 4713 C CA . ARG B 1 190 ? -14.414 -16.781 9.406 1 98.12 190 ARG B CA 1
ATOM 4714 C C . ARG B 1 190 ? -13.938 -15.438 8.867 1 98.12 190 ARG B C 1
ATOM 4716 O O . ARG B 1 190 ? -12.836 -15.336 8.328 1 98.12 190 ARG B O 1
ATOM 4723 N N . PRO B 1 191 ? -14.656 -14.367 9.188 1 97.81 191 PRO B N 1
ATOM 4724 C CA . PRO B 1 191 ? -14.344 -13.062 8.586 1 97.81 191 PRO B CA 1
ATOM 4725 C C . PRO B 1 191 ? -12.961 -12.547 8.984 1 97.81 191 PRO B C 1
ATOM 4727 O O . PRO B 1 191 ? -12.328 -11.828 8.211 1 97.81 191 PRO B O 1
ATOM 4730 N N . HIS B 1 192 ? -12.492 -12.875 10.188 1 98.25 192 HIS B N 1
ATOM 4731 C CA . HIS B 1 192 ? -11.188 -12.383 10.617 1 98.25 192 HIS B CA 1
ATOM 4732 C C . HIS B 1 192 ? -10.062 -12.992 9.773 1 98.25 192 HIS B C 1
ATOM 4734 O O . HIS B 1 192 ? -9 -12.391 9.633 1 98.25 192 HIS B O 1
ATOM 4740 N N . TYR B 1 193 ? -10.242 -14.289 9.125 1 98.75 193 TYR B N 1
ATOM 4741 C CA . TYR B 1 193 ? -9.281 -14.836 8.172 1 98.75 193 TYR B CA 1
ATOM 4742 C C . TYR B 1 193 ? -9.227 -13.984 6.906 1 98.75 193 TYR B C 1
ATOM 4744 O O . TYR B 1 193 ? -8.148 -13.758 6.355 1 98.75 193 TYR B O 1
ATOM 4752 N N . ILE B 1 194 ? -10.398 -13.539 6.492 1 98.75 194 ILE B N 1
ATOM 4753 C CA . ILE B 1 194 ? -10.508 -12.734 5.277 1 98.75 194 ILE B CA 1
ATOM 4754 C C . ILE B 1 194 ? -9.844 -11.375 5.496 1 98.75 194 ILE B C 1
ATOM 4756 O O . ILE B 1 194 ? -9.078 -10.914 4.652 1 98.75 194 ILE B O 1
ATOM 4760 N N . ASP B 1 195 ? -10.094 -10.766 6.66 1 98.69 195 ASP B N 1
ATOM 4761 C CA . ASP B 1 195 ? -9.469 -9.492 7 1 98.69 195 ASP B CA 1
ATOM 4762 C C . ASP B 1 195 ? -7.949 -9.625 7.047 1 98.69 195 ASP B C 1
ATOM 4764 O O . ASP B 1 195 ? -7.23 -8.758 6.555 1 98.69 195 ASP B O 1
ATOM 4768 N N . GLU B 1 196 ? -7.504 -10.703 7.625 1 98.88 196 GLU B N 1
ATOM 4769 C CA . GLU B 1 196 ? -6.062 -10.93 7.684 1 98.88 196 GLU B CA 1
ATOM 4770 C C . GLU B 1 196 ? -5.477 -11.102 6.285 1 98.88 196 GLU B C 1
ATOM 4772 O O . GLU B 1 196 ? -4.402 -10.57 5.984 1 98.88 196 GLU B O 1
ATOM 4777 N N . ALA B 1 197 ? -6.141 -11.836 5.457 1 98.94 197 ALA B N 1
ATOM 4778 C CA . ALA B 1 197 ? -5.672 -12.023 4.086 1 98.94 197 ALA B CA 1
ATOM 4779 C C . ALA B 1 197 ? -5.562 -10.688 3.355 1 98.94 197 ALA B C 1
ATOM 4781 O O . ALA B 1 197 ? -4.562 -10.43 2.678 1 98.94 197 ALA B O 1
ATOM 4782 N N . LYS B 1 198 ? -6.617 -9.828 3.5 1 98.94 198 LYS B N 1
ATOM 4783 C CA . LYS B 1 198 ? -6.574 -8.5 2.908 1 98.94 198 LYS B CA 1
ATOM 4784 C C . LYS B 1 198 ? -5.375 -7.707 3.418 1 98.94 198 LYS B C 1
ATOM 4786 O O . LYS B 1 198 ? -4.664 -7.074 2.635 1 98.94 198 LYS B O 1
ATOM 4791 N N . TYR B 1 199 ? -5.082 -7.789 4.699 1 98.94 199 TYR B N 1
ATOM 4792 C CA . TYR B 1 199 ? -3.973 -7.043 5.281 1 98.94 199 TYR B CA 1
ATOM 4793 C C . TYR B 1 199 ? -2.639 -7.535 4.73 1 98.94 199 TYR B C 1
ATOM 4795 O O . TYR B 1 199 ? -1.742 -6.734 4.457 1 98.94 199 TYR B O 1
ATOM 4803 N N . GLN B 1 200 ? -2.498 -8.82 4.566 1 98.94 200 GLN B N 1
ATOM 4804 C CA . GLN B 1 200 ? -1.257 -9.391 4.047 1 98.94 200 GLN B CA 1
ATOM 4805 C C . GLN B 1 200 ? -0.987 -8.906 2.625 1 98.94 200 GLN B C 1
ATOM 4807 O O . GLN B 1 200 ? 0.159 -8.633 2.264 1 98.94 200 GLN B O 1
ATOM 4812 N N . PHE B 1 201 ? -2.033 -8.805 1.834 1 98.94 201 PHE B N 1
ATOM 4813 C CA . PHE B 1 201 ? -1.831 -8.227 0.509 1 98.94 201 PHE B CA 1
ATOM 4814 C C . PHE B 1 201 ? -1.354 -6.785 0.613 1 98.94 201 PHE B C 1
ATOM 4816 O O . PHE B 1 201 ? -0.42 -6.383 -0.085 1 98.94 201 PHE B O 1
ATOM 4823 N N . LEU B 1 202 ? -1.933 -6.004 1.498 1 98.94 202 LEU B N 1
ATOM 4824 C CA . LEU B 1 202 ? -1.581 -4.594 1.624 1 98.94 202 LEU B CA 1
ATOM 4825 C C . LEU B 1 202 ? -0.131 -4.43 2.066 1 98.94 202 LEU B C 1
ATOM 4827 O O . LEU B 1 202 ? 0.618 -3.646 1.479 1 98.94 202 LEU B O 1
ATOM 4831 N N . ILE B 1 203 ? 0.307 -5.188 3.1 1 98.88 203 ILE B N 1
ATOM 4832 C CA . ILE B 1 203 ? 1.657 -5.004 3.623 1 98.88 203 ILE B CA 1
ATOM 4833 C C . ILE B 1 203 ? 2.676 -5.5 2.6 1 98.88 203 ILE B C 1
ATOM 4835 O O . ILE B 1 203 ? 3.746 -4.91 2.441 1 98.88 203 ILE B O 1
ATOM 4839 N N . HIS B 1 204 ? 2.367 -6.547 1.884 1 98.94 204 HIS B N 1
ATOM 4840 C CA . HIS B 1 204 ? 3.291 -7.023 0.86 1 98.94 204 HIS B CA 1
ATOM 4841 C C . HIS B 1 204 ? 3.373 -6.043 -0.306 1 98.94 204 HIS B C 1
ATOM 4843 O O . HIS B 1 204 ? 4.441 -5.852 -0.887 1 98.94 204 HIS B O 1
ATOM 4849 N N . ILE B 1 205 ? 2.24 -5.402 -0.696 1 98.88 205 ILE B N 1
ATOM 4850 C CA . ILE B 1 205 ? 2.266 -4.363 -1.722 1 98.88 205 ILE B CA 1
ATOM 4851 C C . ILE B 1 205 ? 3.195 -3.232 -1.291 1 98.88 205 ILE B C 1
ATOM 4853 O O . ILE B 1 205 ? 4.047 -2.791 -2.068 1 98.88 205 ILE B O 1
ATOM 4857 N N . LYS B 1 206 ? 3.08 -2.863 -0.075 1 98.5 206 LYS B N 1
ATOM 4858 C CA . LYS B 1 206 ? 3.836 -1.733 0.457 1 98.5 206 LYS B CA 1
ATOM 4859 C C . LYS B 1 206 ? 5.34 -1.977 0.346 1 98.5 206 LYS B C 1
ATOM 4861 O O . LYS B 1 206 ? 6.094 -1.07 -0.011 1 98.5 206 LYS B O 1
ATOM 4866 N N . TYR B 1 207 ? 5.805 -3.178 0.496 1 98.5 207 TYR B N 1
ATOM 4867 C CA . TYR B 1 207 ? 7.238 -3.379 0.675 1 98.5 207 TYR B CA 1
ATOM 4868 C C . TYR B 1 207 ? 7.848 -4.066 -0.541 1 98.5 207 TYR B C 1
ATOM 4870 O O . TYR B 1 207 ? 9.062 -4.016 -0.744 1 98.5 207 TYR B O 1
ATOM 4878 N N . LEU B 1 208 ? 6.938 -4.668 -1.339 1 98.81 208 LEU B N 1
ATOM 4879 C CA . LEU B 1 208 ? 7.527 -5.48 -2.395 1 98.81 208 LEU B CA 1
ATOM 4880 C C . LEU B 1 208 ? 7.195 -4.91 -3.77 1 98.81 208 LEU B C 1
ATOM 4882 O O . LEU B 1 208 ? 7.91 -5.164 -4.742 1 98.81 208 LEU B O 1
ATOM 4886 N N . ALA B 1 209 ? 6.121 -4.211 -3.938 1 98.31 209 ALA B N 1
ATOM 4887 C CA . ALA B 1 209 ? 5.746 -3.682 -5.246 1 98.31 209 ALA B CA 1
ATOM 4888 C C . ALA B 1 209 ? 6.574 -2.449 -5.598 1 98.31 209 ALA B C 1
ATOM 4890 O O . ALA B 1 209 ? 6.465 -1.411 -4.938 1 98.31 209 ALA B O 1
ATOM 4891 N N . ASP B 1 210 ? 7.348 -2.539 -6.566 1 96.75 210 ASP B N 1
ATOM 4892 C CA . ASP B 1 210 ? 8.18 -1.427 -7.02 1 96.75 210 ASP B CA 1
ATOM 4893 C C . ASP B 1 210 ? 7.363 -0.439 -7.855 1 96.75 210 ASP B C 1
ATOM 4895 O O . ASP B 1 210 ? 6.812 -0.803 -8.898 1 96.75 210 ASP B O 1
ATOM 4899 N N . SER B 1 211 ? 7.293 0.811 -7.477 1 94.69 211 SER B N 1
ATOM 4900 C CA . SER B 1 211 ? 6.434 1.814 -8.094 1 94.69 211 SER B CA 1
ATOM 4901 C C . SER B 1 211 ? 6.922 2.168 -9.5 1 94.69 211 SER B C 1
ATOM 4903 O O . SER B 1 211 ? 6.117 2.49 -10.375 1 94.69 211 SER B O 1
ATOM 4905 N N . VAL B 1 212 ? 8.18 2.094 -9.703 1 94.31 212 VAL B N 1
ATOM 4906 C CA . VAL B 1 212 ? 8.742 2.568 -10.961 1 94.31 212 VAL B CA 1
ATOM 4907 C C . VAL B 1 212 ? 8.5 1.533 -12.055 1 94.31 212 VAL B C 1
ATOM 4909 O O . VAL B 1 212 ? 7.918 1.847 -13.094 1 94.31 212 VAL B O 1
ATOM 4912 N N . SER B 1 213 ? 8.789 0.232 -11.773 1 93.94 213 SER B N 1
ATOM 4913 C CA . SER B 1 213 ? 8.719 -0.796 -12.805 1 93.94 213 SER B CA 1
ATOM 4914 C C . SER B 1 213 ? 7.312 -1.392 -12.891 1 93.94 213 SER B C 1
ATOM 4916 O O . SER B 1 213 ? 6.926 -1.935 -13.922 1 93.94 213 SER B O 1
ATOM 4918 N N . GLY B 1 214 ? 6.566 -1.324 -11.789 1 95.31 214 GLY B N 1
ATOM 4919 C CA . GLY B 1 214 ? 5.293 -2.023 -11.695 1 95.31 214 GLY B CA 1
ATOM 4920 C C . GLY B 1 214 ? 5.445 -3.486 -11.328 1 95.31 214 GLY B C 1
ATOM 4921 O O . GLY B 1 214 ? 4.449 -4.184 -11.109 1 95.31 214 GLY B O 1
ATOM 4922 N N . LEU B 1 215 ? 6.668 -3.941 -11.25 1 97.62 215 LEU B N 1
ATOM 4923 C CA . LEU B 1 215 ? 6.969 -5.32 -10.883 1 97.62 215 LEU B CA 1
ATOM 4924 C C . LEU B 1 215 ? 7.238 -5.441 -9.383 1 97.62 215 LEU B C 1
ATOM 4926 O O . LEU B 1 215 ? 7.109 -4.461 -8.648 1 97.62 215 LEU B O 1
ATOM 4930 N N . TRP B 1 216 ? 7.48 -6.633 -8.938 1 98.5 216 TRP B N 1
ATOM 4931 C CA . TRP B 1 216 ? 7.629 -6.875 -7.504 1 98.5 216 TRP B CA 1
ATOM 4932 C C . TRP B 1 216 ? 9.023 -7.402 -7.184 1 98.5 216 TRP B C 1
ATOM 4934 O O . TRP B 1 216 ? 9.555 -8.258 -7.902 1 98.5 216 TRP B O 1
ATOM 4944 N N . TYR B 1 217 ? 9.633 -6.867 -6.145 1 98.5 217 TYR B N 1
ATOM 4945 C CA . TYR B 1 217 ? 10.844 -7.469 -5.594 1 98.5 217 TYR B CA 1
ATOM 4946 C C . TYR B 1 217 ? 10.547 -8.836 -4.988 1 98.5 217 TYR B C 1
ATOM 4948 O O . TYR B 1 217 ? 9.445 -9.07 -4.484 1 98.5 217 TYR B O 1
ATOM 4956 N N . HIS B 1 218 ? 11.531 -9.672 -4.961 1 98.62 218 HIS B N 1
ATOM 4957 C CA . HIS B 1 218 ? 11.406 -11.023 -4.426 1 98.62 218 HIS B CA 1
ATOM 4958 C C . HIS B 1 218 ? 11.109 -11 -2.93 1 98.62 218 HIS B C 1
ATOM 4960 O O . HIS B 1 218 ? 10.281 -11.773 -2.443 1 98.62 218 HIS B O 1
ATOM 4966 N N . GLY B 1 219 ? 11.789 -10.078 -2.24 1 98.62 219 GLY B N 1
ATOM 4967 C CA . GLY B 1 219 ? 11.57 -10.062 -0.803 1 98.62 219 GLY B CA 1
ATOM 4968 C C . GLY B 1 219 ? 12 -8.758 -0.148 1 98.62 219 GLY B C 1
ATOM 4969 O O . GLY B 1 219 ? 12.562 -7.883 -0.807 1 98.62 219 GLY B O 1
ATOM 4970 N N . TRP B 1 220 ? 11.633 -8.594 1.09 1 98.44 220 TRP B N 1
ATOM 4971 C CA . TRP B 1 220 ? 11.969 -7.504 1.999 1 98.44 220 TRP B CA 1
ATOM 4972 C C . TRP B 1 220 ? 12.352 -8.039 3.375 1 98.44 220 TRP B C 1
ATOM 4974 O O . TRP B 1 220 ? 11.734 -8.977 3.875 1 98.44 220 TRP B O 1
ATOM 4984 N N . LYS B 1 221 ? 13.367 -7.5 3.955 1 98.12 221 LYS B N 1
ATOM 4985 C CA . LYS B 1 221 ? 13.719 -7.805 5.34 1 98.12 221 LYS B CA 1
ATOM 4986 C C . LYS B 1 221 ? 13.648 -6.551 6.211 1 98.12 221 LYS B C 1
ATOM 4988 O O . LYS B 1 221 ? 14.32 -5.555 5.93 1 98.12 221 LYS B O 1
ATOM 4993 N N . PHE B 1 222 ? 12.844 -6.59 7.207 1 97.19 222 PHE B N 1
ATOM 4994 C CA . PHE B 1 222 ? 12.867 -5.535 8.211 1 97.19 222 PHE B CA 1
ATOM 4995 C C . PHE B 1 222 ? 14.148 -5.609 9.039 1 97.19 222 PHE B C 1
ATOM 4997 O O . PHE B 1 222 ? 14.602 -6.695 9.406 1 97.19 222 PHE B O 1
ATOM 5004 N N . THR B 1 223 ? 14.773 -4.559 9.266 1 93.19 223 THR B N 1
ATOM 5005 C CA . THR B 1 223 ? 15.898 -4.426 10.188 1 93.19 223 THR B CA 1
ATOM 5006 C C . THR B 1 223 ? 15.586 -3.395 11.273 1 93.19 223 THR B C 1
ATOM 5008 O O . THR B 1 223 ? 16.062 -2.262 11.211 1 93.19 223 THR B O 1
ATOM 5011 N N . PRO B 1 224 ? 14.836 -3.742 12.133 1 79 224 PRO B N 1
ATOM 5012 C CA . PRO B 1 224 ? 14.359 -2.777 13.125 1 79 224 PRO B CA 1
ATOM 5013 C C . PRO B 1 224 ? 15.5 -2.088 13.867 1 79 224 PRO B C 1
ATOM 5015 O O . PRO B 1 224 ? 16.516 -2.717 14.156 1 79 224 PRO B O 1
ATOM 5018 N N . GLU B 1 225 ? 15.352 -0.909 13.945 1 78.5 225 GLU B N 1
ATOM 5019 C CA . GLU B 1 225 ? 16.281 -0.095 14.734 1 78.5 225 GLU B CA 1
ATOM 5020 C C . GLU B 1 225 ? 15.641 0.333 16.062 1 78.5 225 GLU B C 1
ATOM 5022 O O . GLU B 1 225 ? 14.422 0.444 16.156 1 78.5 225 GLU B O 1
ATOM 5027 N N . GLU B 1 226 ? 16.516 0.449 16.984 1 77.19 226 GLU B N 1
ATOM 5028 C CA . GLU B 1 226 ? 16.031 0.97 18.25 1 77.19 226 GLU B CA 1
ATOM 5029 C C . GLU B 1 226 ? 15.492 2.391 18.109 1 77.19 226 GLU B C 1
ATOM 5031 O O . GLU B 1 226 ? 16.078 3.207 17.391 1 77.19 226 GLU B O 1
ATOM 5036 N N . VAL B 1 227 ? 14.305 2.6 18.562 1 77.81 227 VAL B N 1
ATOM 5037 C CA . VAL B 1 227 ? 13.719 3.934 18.531 1 77.81 227 VAL B CA 1
ATOM 5038 C C . VAL B 1 227 ? 14.25 4.766 19.688 1 77.81 227 VAL B C 1
ATOM 5040 O O . VAL B 1 227 ? 13.695 4.723 20.797 1 77.81 227 VAL B O 1
ATOM 5043 N N . LYS B 1 228 ? 15.547 5.152 19.688 1 65.88 228 LYS B N 1
ATOM 5044 C CA . LYS B 1 228 ? 16.141 6.02 20.703 1 65.88 228 LYS B CA 1
ATOM 5045 C C . LYS B 1 228 ? 16.25 7.457 20.203 1 65.88 228 LYS B C 1
ATOM 5047 O O . LYS B 1 228 ? 16.562 7.688 19.031 1 65.88 228 LYS B O 1
ATOM 5052 N N . GLY B 1 229 ? 15.43 8.391 20.781 1 57.19 229 GLY B N 1
ATOM 5053 C CA . GLY B 1 229 ? 15.406 9.812 20.453 1 57.19 229 GLY B CA 1
ATOM 5054 C C . GLY B 1 229 ? 16.797 10.391 20.25 1 57.19 229 GLY B C 1
ATOM 5055 O O . GLY B 1 229 ? 17.781 9.875 20.797 1 57.19 229 GLY B O 1
ATOM 5056 N N . GLY B 1 230 ? 17.031 11.383 19.391 1 52.97 230 GLY B N 1
ATOM 5057 C CA . GLY B 1 230 ? 18.109 12.352 19.594 1 52.97 230 GLY B CA 1
ATOM 5058 C C . GLY B 1 230 ? 19.219 12.227 18.578 1 52.97 230 GLY B C 1
ATOM 5059 O O . GLY B 1 230 ? 20.203 12.961 18.641 1 52.97 230 GLY B O 1
ATOM 5060 N N . GLN B 1 231 ? 19.297 11.109 17.922 1 51.84 231 GLN B N 1
ATOM 5061 C CA . GLN B 1 231 ? 20.562 11.312 17.234 1 51.84 231 GLN B CA 1
ATOM 5062 C C . GLN B 1 231 ? 20.359 12.094 15.938 1 51.84 231 GLN B C 1
ATOM 5064 O O . GLN B 1 231 ? 21.328 12.336 15.195 1 51.84 231 GLN B O 1
ATOM 5069 N N . GLY B 1 232 ? 19.562 13.023 15.875 1 50.03 232 GLY B N 1
ATOM 5070 C CA . GLY B 1 232 ? 19.375 13.93 14.75 1 50.03 232 GLY B CA 1
ATOM 5071 C C . GLY B 1 232 ? 19.984 13.414 13.461 1 50.03 232 GLY B C 1
ATOM 5072 O O . GLY B 1 232 ? 20.281 14.195 12.547 1 50.03 232 GLY B O 1
ATOM 5073 N N . GLY B 1 233 ? 20.266 12.094 13.516 1 50.59 233 GLY B N 1
ATOM 5074 C CA . GLY B 1 233 ? 21.062 11.594 12.406 1 50.59 233 GLY B CA 1
ATOM 5075 C C . GLY B 1 233 ? 20.219 11.125 11.227 1 50.59 233 GLY B C 1
ATOM 5076 O O . GLY B 1 233 ? 19 10.992 11.344 1 50.59 233 GLY B O 1
ATOM 5077 N N . ALA B 1 234 ? 21 11.203 9.977 1 51.78 234 ALA B N 1
ATOM 5078 C CA . ALA B 1 234 ? 20.719 11.102 8.547 1 51.78 234 ALA B CA 1
ATOM 5079 C C . ALA B 1 234 ? 20.031 9.773 8.219 1 51.78 234 ALA B C 1
ATOM 5081 O O . ALA B 1 234 ? 19.141 9.719 7.375 1 51.78 234 ALA B O 1
ATOM 5082 N N . GLU B 1 235 ? 20.438 8.633 8.836 1 60.06 235 GLU B N 1
ATOM 5083 C CA . GLU B 1 235 ? 20.016 7.469 8.062 1 60.06 235 GLU B CA 1
ATOM 5084 C C . GLU B 1 235 ? 18.953 6.66 8.82 1 60.06 235 GLU B C 1
ATOM 5086 O O . GLU B 1 235 ? 19.094 6.434 10.023 1 60.06 235 GLU B O 1
ATOM 5091 N N . THR B 1 236 ? 17.734 6.699 8.453 1 65.25 236 THR B N 1
ATOM 5092 C CA . THR B 1 236 ? 16.734 5.734 8.883 1 65.25 236 THR B CA 1
ATOM 5093 C C . THR B 1 236 ? 16.688 4.547 7.926 1 65.25 236 THR B C 1
ATOM 5095 O O . THR B 1 236 ? 16.656 4.727 6.703 1 65.25 236 THR B O 1
ATOM 5098 N N . ASN B 1 237 ? 17.078 3.439 8.586 1 78.25 237 ASN B N 1
ATOM 5099 C CA . ASN B 1 237 ? 17.062 2.24 7.754 1 78.25 237 ASN B CA 1
ATOM 5100 C C . ASN B 1 237 ? 16.141 1.173 8.344 1 78.25 237 ASN B C 1
ATOM 5102 O O . ASN B 1 237 ? 16.469 0.562 9.359 1 78.25 237 ASN B O 1
ATOM 5106 N N . GLY B 1 238 ? 14.984 1.048 7.781 1 86.94 238 GLY B N 1
ATOM 5107 C CA . GLY B 1 238 ? 13.984 0.126 8.297 1 86.94 238 GLY B CA 1
ATOM 5108 C C . GLY B 1 238 ? 14 -1.224 7.605 1 86.94 238 GLY B C 1
ATOM 5109 O O . GLY B 1 238 ? 13.273 -2.139 7.996 1 86.94 238 GLY B O 1
ATOM 5110 N N . GLY B 1 239 ? 14.93 -1.324 6.613 1 95.88 239 GLY B N 1
ATOM 5111 C CA . GLY B 1 239 ? 14.961 -2.596 5.91 1 95.88 239 GLY B CA 1
ATOM 5112 C C . GLY B 1 239 ? 15.469 -2.477 4.484 1 95.88 239 GLY B C 1
ATOM 5113 O O . GLY B 1 239 ? 15.953 -1.42 4.078 1 95.88 239 GLY B O 1
ATOM 5114 N N . HIS B 1 240 ? 15.461 -3.617 3.752 1 96.56 240 HIS B N 1
ATOM 5115 C CA . HIS B 1 240 ? 15.961 -3.602 2.381 1 96.56 240 HIS B CA 1
ATOM 5116 C C . HIS B 1 240 ? 15.344 -4.73 1.561 1 96.56 240 HIS B C 1
ATOM 5118 O O . HIS B 1 240 ? 14.836 -5.707 2.119 1 96.56 240 HIS B O 1
ATOM 5124 N N . ASN B 1 241 ? 15.406 -4.633 0.271 1 97.94 241 ASN B N 1
ATOM 5125 C CA . ASN B 1 241 ? 14.883 -5.613 -0.676 1 97.94 241 ASN B CA 1
ATOM 5126 C C . ASN B 1 241 ? 16 -6.488 -1.25 1 97.94 241 ASN B C 1
ATOM 5128 O O . ASN B 1 241 ? 15.969 -6.84 -2.43 1 97.94 241 ASN B O 1
ATOM 5132 N N . PHE B 1 242 ? 17 -6.789 -0.427 1 97.69 242 PHE B N 1
ATOM 5133 C CA . PHE B 1 242 ? 18.078 -7.695 -0.795 1 97.69 242 PHE B CA 1
ATOM 5134 C C . PHE B 1 242 ? 18.703 -7.285 -2.123 1 97.69 242 PHE B C 1
ATOM 5136 O O . PHE B 1 242 ? 19.234 -6.176 -2.25 1 97.69 242 PHE B O 1
ATOM 5143 N N . ALA B 1 243 ? 18.672 -8.125 -3.148 1 97.56 243 ALA B N 1
ATOM 5144 C CA . ALA B 1 243 ? 19.297 -7.844 -4.438 1 97.56 243 ALA B CA 1
ATOM 5145 C C . ALA B 1 243 ? 18.406 -6.938 -5.289 1 97.56 243 ALA B C 1
ATOM 5147 O O . ALA B 1 243 ? 18.812 -6.527 -6.383 1 97.56 243 ALA B O 1
ATOM 5148 N N . LYS B 1 244 ? 17.172 -6.664 -4.773 1 96.94 244 LYS B N 1
ATOM 5149 C CA . LYS B 1 244 ? 16.156 -5.949 -5.547 1 96.94 244 LYS B CA 1
ATOM 5150 C C . LYS B 1 244 ? 15.852 -6.68 -6.852 1 96.94 244 LYS B C 1
ATOM 5152 O O . LYS B 1 244 ? 15.727 -6.051 -7.906 1 96.94 244 LYS B O 1
ATOM 5157 N N . GLY B 1 245 ? 15.875 -8.031 -6.711 1 96.5 245 GLY B N 1
ATOM 5158 C CA . GLY B 1 245 ? 15.57 -8.859 -7.871 1 96.5 245 GLY B CA 1
ATOM 5159 C C . GLY B 1 245 ? 14.117 -8.797 -8.281 1 96.5 245 GLY B C 1
ATOM 5160 O O . GLY B 1 245 ? 13.219 -9.055 -7.473 1 96.5 245 GLY B O 1
ATOM 5161 N N . LEU B 1 246 ? 13.867 -8.352 -9.531 1 97.62 246 LEU B N 1
ATOM 5162 C CA . LEU B 1 246 ? 12.555 -8.461 -10.164 1 97.62 246 LEU B CA 1
ATOM 5163 C C . LEU B 1 246 ? 12.391 -9.805 -10.859 1 97.62 246 LEU B C 1
ATOM 5165 O O . LEU B 1 246 ? 12.445 -9.891 -12.086 1 97.62 246 LEU B O 1
ATOM 5169 N N . TRP B 1 247 ? 12.195 -10.82 -10.008 1 98.5 247 TRP B N 1
ATOM 5170 C CA . TRP B 1 247 ? 12.289 -12.234 -10.328 1 98.5 247 TRP B CA 1
ATOM 5171 C C . TRP B 1 247 ? 10.977 -12.75 -10.922 1 98.5 247 TRP B C 1
ATOM 5173 O O . TRP B 1 247 ? 9.906 -12.555 -10.344 1 98.5 247 TRP B O 1
ATOM 5183 N N . ALA B 1 248 ? 11.023 -13.375 -12.07 1 98.44 248 ALA B N 1
ATOM 5184 C CA . ALA B 1 248 ? 9.852 -13.711 -12.875 1 98.44 248 ALA B CA 1
ATOM 5185 C C . ALA B 1 248 ? 8.922 -14.664 -12.125 1 98.44 248 ALA B C 1
ATOM 5187 O O . ALA B 1 248 ? 7.711 -14.453 -12.078 1 98.44 248 ALA B O 1
ATOM 5188 N N . ARG B 1 249 ? 9.438 -15.734 -11.492 1 98.44 249 ARG B N 1
ATOM 5189 C CA . ARG B 1 249 ? 8.562 -16.688 -10.812 1 98.44 249 ARG B CA 1
ATOM 5190 C C . ARG B 1 249 ? 7.902 -16.047 -9.602 1 98.44 249 ARG B C 1
ATOM 5192 O O . ARG B 1 249 ? 6.734 -16.328 -9.305 1 98.44 249 ARG B O 1
ATOM 5199 N N . GLY B 1 250 ? 8.656 -15.219 -8.891 1 98.44 250 GLY B N 1
ATOM 5200 C CA . GLY B 1 250 ? 8.031 -14.461 -7.816 1 98.44 250 GLY B CA 1
ATOM 5201 C C . GLY B 1 250 ? 6.902 -13.57 -8.297 1 98.44 250 GLY B C 1
ATOM 5202 O O . GLY B 1 250 ? 5.824 -13.555 -7.699 1 98.44 250 GLY B O 1
ATOM 5203 N N . ASN B 1 251 ? 7.133 -12.859 -9.383 1 98.69 251 ASN B N 1
ATOM 5204 C CA . ASN B 1 251 ? 6.125 -11.969 -9.953 1 98.69 251 ASN B CA 1
ATOM 5205 C C . ASN B 1 251 ? 4.926 -12.742 -10.484 1 98.69 251 ASN B C 1
ATOM 5207 O O . ASN B 1 251 ? 3.793 -12.258 -10.422 1 98.69 251 ASN B O 1
ATOM 5211 N N . CYS B 1 252 ? 5.18 -13.906 -10.922 1 98.12 252 CYS B N 1
ATOM 5212 C CA . CYS B 1 252 ? 4.094 -14.742 -11.422 1 98.12 252 CYS B CA 1
ATOM 5213 C C . CYS B 1 252 ? 3.09 -15.047 -10.312 1 98.12 252 CYS B C 1
ATOM 5215 O O . CYS B 1 252 ? 1.885 -15.109 -10.562 1 98.12 252 CYS B O 1
ATOM 5217 N N . TRP B 1 253 ? 3.564 -15.234 -9.094 1 98.81 253 TRP B N 1
ATOM 5218 C CA . TRP B 1 253 ? 2.674 -15.516 -7.973 1 98.81 253 TRP B CA 1
ATOM 5219 C C . TRP B 1 253 ? 1.695 -14.367 -7.75 1 98.81 253 TRP B C 1
ATOM 5221 O O . TRP B 1 253 ? 0.544 -14.594 -7.363 1 98.81 253 TRP B O 1
ATOM 5231 N N . ILE B 1 254 ? 2.146 -13.133 -8.023 1 98.88 254 ILE B N 1
ATOM 5232 C CA . ILE B 1 254 ? 1.28 -11.969 -7.891 1 98.88 254 ILE B CA 1
ATOM 5233 C C . ILE B 1 254 ? 0.252 -11.953 -9.016 1 98.88 254 ILE B C 1
ATOM 5235 O O . ILE B 1 254 ? -0.934 -11.711 -8.789 1 98.88 254 ILE B O 1
ATOM 5239 N N . THR B 1 255 ? 0.705 -12.273 -10.219 1 98.88 255 THR B N 1
ATOM 5240 C CA . THR B 1 255 ? -0.168 -12.258 -11.383 1 98.88 255 THR B CA 1
ATOM 5241 C C . THR B 1 255 ? -1.308 -13.258 -11.219 1 98.88 255 THR B C 1
ATOM 5243 O O . THR B 1 255 ? -2.422 -13.016 -11.695 1 98.88 255 THR B O 1
ATOM 5246 N N . VAL B 1 256 ? -1.021 -14.32 -10.531 1 98.88 256 VAL B N 1
ATOM 5247 C CA . VAL B 1 256 ? -2.006 -15.383 -10.359 1 98.88 256 VAL B CA 1
ATOM 5248 C C . VAL B 1 256 ? -2.848 -15.109 -9.109 1 98.88 256 VAL B C 1
ATOM 5250 O O . VAL B 1 256 ? -4.074 -15.227 -9.148 1 98.88 256 VAL B O 1
ATOM 5253 N N . SER B 1 257 ? -2.234 -14.688 -8.023 1 98.94 257 SER B N 1
ATOM 5254 C CA . SER B 1 257 ? -2.891 -14.672 -6.723 1 98.94 257 SER B CA 1
ATOM 5255 C C . SER B 1 257 ? -3.92 -13.555 -6.637 1 98.94 257 SER B C 1
ATOM 5257 O O . SER B 1 257 ? -4.957 -13.703 -5.988 1 98.94 257 SER B O 1
ATOM 5259 N N . ILE B 1 258 ? -3.684 -12.383 -7.285 1 98.94 258 ILE B N 1
ATOM 5260 C CA . ILE B 1 258 ? -4.617 -11.273 -7.133 1 98.94 258 ILE B CA 1
ATOM 5261 C C . ILE B 1 258 ? -5.945 -11.609 -7.805 1 98.94 258 ILE B C 1
ATOM 5263 O O . ILE B 1 258 ? -7.004 -11.531 -7.18 1 98.94 258 ILE B O 1
ATOM 5267 N N . PRO B 1 259 ? -5.957 -12.094 -9.055 1 98.88 259 PRO B N 1
ATOM 5268 C CA . PRO B 1 259 ? -7.246 -12.508 -9.617 1 98.88 259 PRO B CA 1
ATOM 5269 C C . PRO B 1 259 ? -7.891 -13.648 -8.844 1 98.88 259 PRO B C 1
ATOM 5271 O O . PRO B 1 259 ? -9.117 -13.688 -8.688 1 98.88 259 PRO B O 1
ATOM 5274 N N . MET B 1 260 ? -7.09 -14.625 -8.352 1 98.88 260 MET B N 1
ATOM 5275 C CA . MET B 1 260 ? -7.648 -15.703 -7.535 1 98.88 260 MET B CA 1
ATOM 5276 C C . MET B 1 260 ? -8.312 -15.141 -6.277 1 98.88 260 MET B C 1
ATOM 5278 O O . MET B 1 260 ? -9.391 -15.586 -5.895 1 98.88 260 MET B O 1
ATOM 5282 N N . PHE B 1 261 ? -7.613 -14.234 -5.625 1 98.94 261 PHE B N 1
ATOM 5283 C CA . PHE B 1 261 ? -8.117 -13.602 -4.41 1 98.94 261 PHE B CA 1
ATOM 5284 C C . PHE B 1 261 ? -9.469 -12.938 -4.664 1 98.94 261 PHE B C 1
ATOM 5286 O O . PHE B 1 261 ? -10.398 -13.086 -3.867 1 98.94 261 PHE B O 1
ATOM 5293 N N . LEU B 1 262 ? -9.57 -12.18 -5.816 1 98.88 262 LEU B N 1
ATOM 5294 C CA . LEU B 1 262 ? -10.812 -11.508 -6.191 1 98.88 262 LEU B CA 1
ATOM 5295 C C . LEU B 1 262 ? -11.922 -12.516 -6.445 1 98.88 262 LEU B C 1
ATOM 5297 O O . LEU B 1 262 ? -13.062 -12.32 -6.004 1 98.88 262 LEU B O 1
ATOM 5301 N N . ASP B 1 263 ? -11.617 -13.648 -7.074 1 98.12 263 ASP B N 1
ATOM 5302 C CA . ASP B 1 263 ? -12.578 -14.711 -7.316 1 98.12 263 ASP B CA 1
ATOM 5303 C C . ASP B 1 263 ? -13.047 -15.336 -6.004 1 98.12 263 ASP B C 1
ATOM 5305 O O . ASP B 1 263 ? -14.242 -15.586 -5.816 1 98.12 263 ASP B O 1
ATOM 5309 N N . ILE B 1 264 ? -12.117 -15.586 -5.16 1 98.75 264 ILE B N 1
ATOM 5310 C CA . ILE B 1 264 ? -12.406 -16.234 -3.893 1 98.75 264 ILE B CA 1
ATOM 5311 C C . ILE B 1 264 ? -13.375 -15.383 -3.076 1 98.75 264 ILE B C 1
ATOM 5313 O O . ILE B 1 264 ? -14.352 -15.891 -2.523 1 98.75 264 ILE B O 1
ATOM 5317 N N . LEU B 1 265 ? -13.125 -14.109 -3.064 1 98.69 265 LEU B N 1
ATOM 5318 C CA . LEU B 1 265 ? -13.875 -13.25 -2.156 1 98.69 265 LEU B CA 1
ATOM 5319 C C . LEU B 1 265 ? -15.203 -12.828 -2.785 1 98.69 265 LEU B C 1
ATOM 5321 O O . LEU B 1 265 ? -16.188 -12.586 -2.074 1 98.69 265 LEU B O 1
ATOM 5325 N N . GLY B 1 266 ? -15.32 -12.688 -4.133 1 97.31 266 GLY B N 1
ATOM 5326 C CA . GLY B 1 266 ? -16.562 -12.352 -4.801 1 97.31 266 GLY B CA 1
ATOM 5327 C C . GLY B 1 266 ? -17.25 -11.141 -4.199 1 97.31 266 GLY B C 1
ATOM 5328 O O . GLY B 1 266 ? -16.656 -10.07 -4.07 1 97.31 266 GLY B O 1
ATOM 5329 N N . ASP B 1 267 ? -18.391 -11.312 -3.623 1 95.94 267 ASP B N 1
ATOM 5330 C CA . ASP B 1 267 ? -19.219 -10.219 -3.109 1 95.94 267 ASP B CA 1
ATOM 5331 C C . ASP B 1 267 ? -18.641 -9.672 -1.807 1 95.94 267 ASP B C 1
ATOM 5333 O O . ASP B 1 267 ? -19.016 -8.57 -1.378 1 95.94 267 ASP B O 1
ATOM 5337 N N . LYS B 1 268 ? -17.781 -10.422 -1.209 1 96.81 268 LYS B N 1
ATOM 5338 C CA . LYS B 1 268 ? -17.141 -9.953 0.025 1 96.81 268 LYS B CA 1
ATOM 5339 C C . LYS B 1 268 ? -16.078 -8.906 -0.266 1 96.81 268 LYS B C 1
ATOM 5341 O O . LYS B 1 268 ? -15.609 -8.219 0.644 1 96.81 268 LYS B O 1
ATOM 5346 N N . LEU B 1 269 ? -15.766 -8.711 -1.495 1 98.31 269 LEU B N 1
ATOM 5347 C CA . LEU B 1 269 ? -14.836 -7.688 -1.97 1 98.31 269 LEU B CA 1
ATOM 5348 C C . LEU B 1 269 ? -15.305 -7.105 -3.301 1 98.31 269 LEU B C 1
ATOM 5350 O O . LEU B 1 269 ? -14.688 -7.344 -4.34 1 98.31 269 LEU B O 1
ATOM 5354 N N . PRO B 1 270 ? -16.328 -6.355 -3.27 1 97.62 270 PRO B N 1
ATOM 5355 C CA . PRO B 1 270 ? -16.906 -5.805 -4.5 1 97.62 270 PRO B CA 1
ATOM 5356 C C . PRO B 1 270 ? -15.992 -4.789 -5.176 1 97.62 270 PRO B C 1
ATOM 5358 O O . PRO B 1 270 ? -15.102 -4.227 -4.531 1 97.62 270 PRO B O 1
ATOM 5361 N N . PRO B 1 271 ? -16.25 -4.488 -6.441 1 96.88 271 PRO B N 1
ATOM 5362 C CA . PRO B 1 271 ? -15.367 -3.623 -7.227 1 96.88 271 PRO B CA 1
ATOM 5363 C C . PRO B 1 271 ? -15.289 -2.201 -6.672 1 96.88 271 PRO B C 1
ATOM 5365 O O . PRO B 1 271 ? -14.344 -1.466 -6.984 1 96.88 271 PRO B O 1
ATOM 5368 N N . THR B 1 272 ? -16.219 -1.731 -5.887 1 96.12 272 THR B N 1
ATOM 5369 C CA . THR B 1 272 ? -16.219 -0.388 -5.32 1 96.12 272 THR B CA 1
ATOM 5370 C C . THR B 1 272 ? -15.336 -0.33 -4.07 1 96.12 272 THR B C 1
ATOM 5372 O O . THR B 1 272 ? -15.016 0.754 -3.584 1 96.12 272 THR B O 1
ATOM 5375 N N . ASP B 1 273 ? -15.023 -1.516 -3.527 1 98.31 273 ASP B N 1
ATOM 5376 C CA . ASP B 1 273 ? -14.188 -1.576 -2.332 1 98.31 273 ASP B CA 1
ATOM 5377 C C . ASP B 1 273 ? -12.797 -0.998 -2.604 1 98.31 273 ASP B C 1
ATOM 5379 O O . ASP B 1 273 ? -12.188 -1.292 -3.633 1 98.31 273 ASP B O 1
ATOM 5383 N N . PRO B 1 274 ? -12.297 -0.168 -1.675 1 98.75 274 PRO B N 1
ATOM 5384 C CA . PRO B 1 274 ? -10.984 0.454 -1.893 1 98.75 274 PRO B CA 1
ATOM 5385 C C . PRO B 1 274 ? -9.867 -0.571 -2.045 1 98.75 274 PRO B C 1
ATOM 5387 O O . PRO B 1 274 ? -8.914 -0.347 -2.805 1 98.75 274 PRO B O 1
ATOM 5390 N N . ILE B 1 275 ? -9.938 -1.655 -1.341 1 98.88 275 ILE B N 1
ATOM 5391 C CA . ILE B 1 275 ? -8.898 -2.676 -1.444 1 98.88 275 ILE B CA 1
ATOM 5392 C C . ILE B 1 275 ? -8.984 -3.361 -2.807 1 98.88 275 ILE B C 1
ATOM 5394 O O . ILE B 1 275 ? -7.957 -3.65 -3.428 1 98.88 275 ILE B O 1
ATOM 5398 N N . TYR B 1 276 ? -10.227 -3.652 -3.283 1 98.81 276 TYR B N 1
ATOM 5399 C CA . TYR B 1 276 ? -10.398 -4.191 -4.629 1 98.81 276 TYR B CA 1
ATOM 5400 C C . TYR B 1 276 ? -9.75 -3.287 -5.664 1 98.81 276 TYR B C 1
ATOM 5402 O O . TYR B 1 276 ? -8.93 -3.738 -6.469 1 98.81 276 TYR B O 1
ATOM 5410 N N . ARG B 1 277 ? -10.039 -2.008 -5.633 1 98.69 277 ARG B N 1
ATOM 5411 C CA . ARG B 1 277 ? -9.508 -1.033 -6.578 1 98.69 277 ARG B CA 1
ATOM 5412 C C . ARG B 1 277 ? -7.98 -1.003 -6.527 1 98.69 277 ARG B C 1
ATOM 5414 O O . ARG B 1 277 ? -7.324 -0.934 -7.566 1 98.69 277 ARG B O 1
ATOM 5421 N N . HIS B 1 278 ? -7.492 -1.018 -5.289 1 98.88 278 HIS B N 1
ATOM 5422 C CA . HIS B 1 278 ? -6.051 -0.959 -5.082 1 98.88 278 HIS B CA 1
ATOM 5423 C C . HIS B 1 278 ? -5.359 -2.188 -5.668 1 98.88 278 HIS B C 1
ATOM 5425 O O . HIS B 1 278 ? -4.371 -2.062 -6.395 1 98.88 278 HIS B O 1
ATOM 5431 N N . LEU B 1 279 ? -5.91 -3.365 -5.41 1 98.94 279 LEU B N 1
ATOM 5432 C CA . LEU B 1 279 ? -5.355 -4.613 -5.918 1 98.94 279 LEU B CA 1
ATOM 5433 C C . LEU B 1 279 ? -5.375 -4.633 -7.441 1 98.94 279 LEU B C 1
ATOM 5435 O O . LEU B 1 279 ? -4.387 -5.012 -8.078 1 98.94 279 LEU B O 1
ATOM 5439 N N . VAL B 1 280 ? -6.469 -4.223 -8.031 1 98.75 280 VAL B N 1
ATOM 5440 C CA . VAL B 1 280 ? -6.617 -4.246 -9.477 1 98.75 280 VAL B CA 1
ATOM 5441 C C . VAL B 1 280 ? -5.629 -3.273 -10.117 1 98.75 280 VAL B C 1
ATOM 5443 O O . VAL B 1 280 ? -5 -3.59 -11.133 1 98.75 280 VAL B O 1
ATOM 5446 N N . SER B 1 281 ? -5.473 -2.096 -9.5 1 97.75 281 SER B N 1
ATOM 5447 C CA . SER B 1 281 ? -4.527 -1.112 -10.016 1 97.75 281 SER B CA 1
ATOM 5448 C C . SER B 1 281 ? -3.102 -1.654 -10.008 1 97.75 281 SER B C 1
ATOM 5450 O O . SER B 1 281 ? -2.373 -1.518 -10.992 1 97.75 281 SER B O 1
ATOM 5452 N N . ILE B 1 282 ? -2.746 -2.297 -8.898 1 97.69 282 ILE B N 1
ATOM 5453 C CA . ILE B 1 282 ? -1.411 -2.863 -8.734 1 97.69 282 ILE B CA 1
ATOM 5454 C C . ILE B 1 282 ? -1.199 -3.986 -9.742 1 97.69 282 ILE B C 1
ATOM 5456 O O . ILE B 1 282 ? -0.135 -4.082 -10.359 1 97.69 282 ILE B O 1
ATOM 5460 N N . TRP B 1 283 ? -2.168 -4.785 -9.891 1 98.62 283 TRP B N 1
ATOM 5461 C CA . TRP B 1 283 ? -2.107 -5.93 -10.789 1 98.62 283 TRP B CA 1
ATOM 5462 C C . TRP B 1 283 ? -1.994 -5.477 -12.242 1 98.62 283 TRP B C 1
ATOM 5464 O O . TRP B 1 283 ? -1.165 -5.992 -13 1 98.62 283 TRP B O 1
ATOM 5474 N N . ARG B 1 284 ? -2.811 -4.523 -12.672 1 97.19 284 ARG B N 1
ATOM 5475 C CA . ARG B 1 284 ? -2.789 -4.027 -14.047 1 97.19 284 ARG B CA 1
ATOM 5476 C C . ARG B 1 284 ? -1.43 -3.43 -14.391 1 97.19 284 ARG B C 1
ATOM 5478 O O . ARG B 1 284 ? -0.92 -3.629 -15.492 1 97.19 284 ARG B O 1
ATOM 5485 N N . ARG B 1 285 ? -0.898 -2.725 -13.438 1 95.31 285 ARG B N 1
ATOM 5486 C CA . ARG B 1 285 ? 0.427 -2.148 -13.648 1 95.31 285 ARG B CA 1
ATOM 5487 C C . ARG B 1 285 ? 1.469 -3.24 -13.867 1 95.31 285 ARG B C 1
ATOM 5489 O O . ARG B 1 285 ? 2.365 -3.086 -14.703 1 95.31 285 ARG B O 1
ATOM 5496 N N . GLN B 1 286 ? 1.396 -4.258 -13.102 1 97.12 286 GLN B N 1
ATOM 5497 C CA . GLN B 1 286 ? 2.312 -5.379 -13.289 1 97.12 286 GLN B CA 1
ATOM 5498 C C . GLN B 1 286 ? 2.141 -6.012 -14.664 1 97.12 286 GLN B C 1
ATOM 5500 O O . GLN B 1 286 ? 3.125 -6.297 -15.352 1 97.12 286 GLN B O 1
ATOM 5505 N N . VAL B 1 287 ? 0.915 -6.254 -15.062 1 97.31 287 VAL B N 1
ATOM 5506 C CA . VAL B 1 287 ? 0.622 -6.883 -16.344 1 97.31 287 VAL B CA 1
ATOM 5507 C C . VAL B 1 287 ? 1.159 -6.012 -17.484 1 97.31 287 VAL B C 1
ATOM 5509 O O . VAL B 1 287 ? 1.734 -6.523 -18.438 1 97.31 287 VAL B O 1
ATOM 5512 N N . ASP B 1 288 ? 0.976 -4.68 -17.391 1 95.12 288 ASP B N 1
ATOM 5513 C CA . ASP B 1 288 ? 1.548 -3.77 -18.375 1 95.12 288 ASP B CA 1
ATOM 5514 C C . ASP B 1 288 ? 3.057 -3.973 -18.5 1 95.12 288 ASP B C 1
ATOM 5516 O O . ASP B 1 288 ? 3.602 -3.945 -19.609 1 95.12 288 ASP B O 1
ATOM 5520 N N . ALA B 1 289 ? 3.699 -4.121 -17.375 1 95 289 ALA B N 1
ATOM 5521 C CA . ALA B 1 289 ? 5.141 -4.348 -17.375 1 95 289 ALA B CA 1
ATOM 5522 C C . ALA B 1 289 ? 5.488 -5.656 -18.094 1 95 289 ALA B C 1
ATOM 5524 O O . ALA B 1 289 ? 6.473 -5.727 -18.828 1 95 289 ALA B O 1
ATOM 5525 N N . PHE B 1 290 ? 4.703 -6.688 -17.875 1 96.31 290 PHE B N 1
ATOM 5526 C CA . PHE B 1 290 ? 4.926 -7.965 -18.547 1 96.31 290 PHE B CA 1
ATOM 5527 C C . PHE B 1 290 ? 4.719 -7.836 -20.047 1 96.31 290 PHE B C 1
ATOM 5529 O O . PHE B 1 290 ? 5.473 -8.406 -20.828 1 96.31 290 PHE B O 1
ATOM 5536 N N . VAL B 1 291 ? 3.689 -7.105 -20.453 1 95.38 291 VAL B N 1
ATOM 5537 C CA . VAL B 1 291 ? 3.455 -6.895 -21.875 1 95.38 291 VAL B CA 1
ATOM 5538 C C . VAL B 1 291 ? 4.676 -6.227 -22.516 1 95.38 291 VAL B C 1
ATOM 5540 O O . VAL B 1 291 ? 5.133 -6.641 -23.578 1 95.38 291 VAL B O 1
ATOM 5543 N N . ARG B 1 292 ? 5.254 -5.297 -21.828 1 92.5 292 ARG B N 1
ATOM 5544 C CA . ARG B 1 292 ? 6.375 -4.527 -22.359 1 92.5 292 ARG B CA 1
ATOM 5545 C C . ARG B 1 292 ? 7.648 -5.363 -22.391 1 92.5 292 ARG B C 1
ATOM 5547 O O . ARG B 1 292 ? 8.523 -5.152 -23.234 1 92.5 292 ARG B O 1
ATOM 5554 N N . SER B 1 293 ? 7.719 -6.371 -21.484 1 93.69 293 SER B N 1
ATOM 5555 C CA . SER B 1 293 ? 8.992 -7.055 -21.281 1 93.69 293 SER B CA 1
ATOM 5556 C C . SER B 1 293 ? 8.984 -8.445 -21.922 1 93.69 293 SER B C 1
ATOM 5558 O O . SER B 1 293 ? 9.93 -9.211 -21.75 1 93.69 293 SER B O 1
ATOM 5560 N N . GLN B 1 294 ? 7.965 -8.844 -22.609 1 95.38 294 GLN B N 1
ATOM 5561 C CA . GLN B 1 294 ? 7.887 -10.172 -23.219 1 95.38 294 GLN B CA 1
ATOM 5562 C C . GLN B 1 294 ? 8.977 -10.359 -24.266 1 95.38 294 GLN B C 1
ATOM 5564 O O . GLN B 1 294 ? 9.188 -9.492 -25.125 1 95.38 294 GLN B O 1
ATOM 5569 N N . ASP B 1 295 ? 9.695 -11.469 -24.172 1 94.94 295 ASP B N 1
ATOM 5570 C CA . ASP B 1 295 ? 10.727 -11.797 -25.141 1 94.94 295 ASP B CA 1
ATOM 5571 C C . ASP B 1 295 ? 10.109 -12.109 -26.516 1 94.94 295 ASP B C 1
ATOM 5573 O O . ASP B 1 295 ? 9.352 -13.07 -26.641 1 94.94 295 ASP B O 1
ATOM 5577 N N . PRO B 1 296 ? 10.406 -11.359 -27.5 1 90.62 296 PRO B N 1
ATOM 5578 C CA . PRO B 1 296 ? 9.734 -11.539 -28.797 1 90.62 296 PRO B CA 1
ATOM 5579 C C . PRO B 1 296 ? 10.117 -12.852 -29.484 1 90.62 296 PRO B C 1
ATOM 5581 O O . PRO B 1 296 ? 9.344 -13.391 -30.281 1 90.62 296 PRO B O 1
ATOM 5584 N N . LYS B 1 297 ? 11.234 -13.32 -29.172 1 93.62 297 LYS B N 1
ATOM 5585 C CA . LYS B 1 297 ? 11.711 -14.531 -29.828 1 93.62 297 LYS B CA 1
ATOM 5586 C C . LYS B 1 297 ? 10.977 -15.766 -29.312 1 93.62 297 LYS B C 1
ATOM 5588 O O . LYS B 1 297 ? 10.641 -16.672 -30.078 1 93.62 297 LYS B O 1
ATOM 5593 N N . THR B 1 298 ? 10.711 -15.812 -28.031 1 95.81 298 THR B N 1
ATOM 5594 C CA . THR B 1 298 ? 10.211 -17.047 -27.422 1 95.81 298 THR B CA 1
ATOM 5595 C C . THR B 1 298 ? 8.766 -16.859 -26.953 1 95.81 298 THR B C 1
ATOM 5597 O O . THR B 1 298 ? 8.07 -17.844 -26.703 1 95.81 298 THR B O 1
ATOM 5600 N N . GLY B 1 299 ? 8.344 -15.617 -26.734 1 96.62 299 GLY B N 1
ATOM 5601 C CA . GLY B 1 299 ? 7.051 -15.336 -26.125 1 96.62 299 GLY B CA 1
ATOM 5602 C C . GLY B 1 299 ? 7.059 -15.469 -24.609 1 96.62 299 GLY B C 1
ATOM 5603 O O . GLY B 1 299 ? 6.062 -15.156 -23.953 1 96.62 299 GLY B O 1
ATOM 5604 N N . LEU B 1 300 ? 8.156 -15.914 -24.109 1 97.88 300 LEU B N 1
ATOM 5605 C CA . LEU B 1 300 ? 8.297 -16.094 -22.656 1 97.88 300 LEU B CA 1
ATOM 5606 C C . LEU B 1 300 ? 8.922 -14.859 -22.016 1 97.88 300 LEU B C 1
ATOM 5608 O O . LEU B 1 300 ? 8.984 -13.797 -22.641 1 97.88 300 LEU B O 1
ATOM 5612 N N . TRP B 1 301 ? 9.297 -14.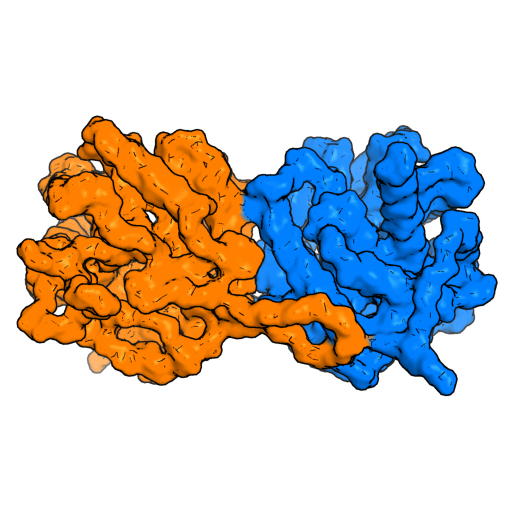922 -20.781 1 97.44 301 TRP B N 1
ATOM 5613 C CA . TRP B 1 301 ? 9.961 -13.844 -20.062 1 97.44 301 TRP B CA 1
ATOM 5614 C C . TRP B 1 301 ? 11.25 -14.328 -19.406 1 97.44 301 TRP B C 1
ATOM 5616 O O . TRP B 1 301 ? 11.367 -15.508 -19.062 1 97.44 301 TRP B O 1
ATOM 5626 N N . HIS B 1 302 ? 12.125 -13.422 -19.25 1 97.31 302 HIS B N 1
ATOM 5627 C CA . HIS B 1 302 ? 13.398 -13.719 -18.609 1 97.31 302 HIS B CA 1
ATOM 5628 C C . HIS B 1 302 ? 13.234 -13.898 -17.109 1 97.31 302 HIS B C 1
ATOM 5630 O O . HIS B 1 302 ? 12.336 -13.305 -16.5 1 97.31 302 HIS B O 1
ATOM 5636 N N . THR B 1 303 ? 14.109 -14.75 -16.484 1 98.44 303 THR B N 1
ATOM 5637 C CA . THR B 1 303 ? 14.031 -15.016 -15.047 1 98.44 303 THR B CA 1
ATOM 5638 C C . THR B 1 303 ? 14.156 -13.719 -14.25 1 98.44 303 THR B C 1
ATOM 5640 O O . THR B 1 303 ? 13.523 -13.555 -13.211 1 98.44 303 THR B O 1
ATOM 5643 N N . LEU B 1 304 ? 15.078 -12.891 -14.664 1 97.75 304 LEU B N 1
ATOM 5644 C CA . LEU B 1 304 ? 15.047 -11.484 -14.281 1 97.75 304 LEU B CA 1
ATOM 5645 C C . LEU B 1 304 ? 14.359 -10.648 -15.352 1 97.75 304 LEU B C 1
ATOM 5647 O O . LEU B 1 304 ? 14.953 -10.359 -16.391 1 97.75 304 LEU B O 1
ATOM 5651 N N . ILE B 1 305 ? 13.242 -10.195 -15.125 1 97.06 305 ILE B N 1
ATOM 5652 C CA . ILE B 1 305 ? 12.258 -9.781 -16.109 1 97.06 305 ILE B CA 1
ATOM 5653 C C . ILE B 1 305 ? 12.828 -8.656 -16.969 1 97.06 305 ILE B C 1
ATOM 5655 O O . ILE B 1 305 ? 12.578 -8.602 -18.188 1 97.06 305 ILE B O 1
ATOM 5659 N N . VAL B 1 306 ? 13.656 -7.762 -16.375 1 93.75 306 VAL B N 1
ATOM 5660 C CA . VAL B 1 306 ? 14.102 -6.59 -17.109 1 93.75 306 VAL B CA 1
ATOM 5661 C C . VAL B 1 306 ? 15.57 -6.746 -17.484 1 93.75 306 VAL B C 1
ATOM 5663 O O . VAL B 1 306 ? 16.25 -5.762 -17.797 1 93.75 306 VAL B O 1
ATOM 5666 N N . ASP B 1 307 ? 16.156 -7.992 -17.344 1 94.44 307 ASP B N 1
ATOM 5667 C CA . ASP B 1 307 ? 17.547 -8.281 -17.703 1 94.44 307 ASP B CA 1
ATOM 5668 C C . ASP B 1 307 ? 17.609 -9.305 -18.828 1 94.44 307 ASP B C 1
ATOM 5670 O O . ASP B 1 307 ? 17.609 -10.516 -18.578 1 94.44 307 ASP B O 1
ATOM 5674 N N . PRO B 1 308 ? 17.734 -8.844 -20.016 1 93.06 308 PRO B N 1
ATOM 5675 C CA . PRO B 1 308 ? 17.703 -9.75 -21.156 1 93.06 308 PRO B CA 1
ATOM 5676 C C . PRO B 1 308 ? 18.906 -10.695 -21.219 1 93.06 308 PRO B C 1
ATOM 5678 O O . PRO B 1 308 ? 18.938 -11.625 -22.016 1 93.06 308 PRO B O 1
ATOM 5681 N N . THR B 1 309 ? 19.844 -10.453 -20.344 1 95.12 309 THR B N 1
ATOM 5682 C CA . THR B 1 309 ? 21 -11.359 -20.312 1 95.12 309 THR B CA 1
ATOM 5683 C C . THR B 1 309 ? 20.672 -12.609 -19.5 1 95.12 309 THR B C 1
ATOM 5685 O O . THR B 1 309 ? 21.438 -13.578 -19.531 1 95.12 309 THR B O 1
ATOM 5688 N N . SER B 1 310 ? 19.562 -12.609 -18.812 1 97.25 310 SER B N 1
ATOM 5689 C CA . SER B 1 310 ? 19.156 -13.789 -18.062 1 97.25 310 SER B CA 1
ATOM 5690 C C . SER B 1 310 ? 18.328 -14.734 -18.938 1 97.25 310 SER B C 1
ATOM 5692 O O . SER B 1 310 ? 17.844 -14.336 -19.984 1 97.25 310 SER B O 1
ATOM 5694 N N . TYR B 1 311 ? 18.25 -15.984 -18.578 1 97.69 311 TYR B N 1
ATOM 5695 C CA . TYR B 1 311 ? 17.531 -16.984 -19.359 1 97.69 311 TYR B CA 1
ATOM 5696 C C . TYR B 1 311 ? 16.016 -16.75 -19.281 1 97.69 311 TYR B C 1
ATOM 5698 O O . TYR B 1 311 ? 15.531 -16.125 -18.344 1 97.69 311 TYR B O 1
ATOM 5706 N N . VAL B 1 312 ? 15.266 -17.219 -20.297 1 97.25 312 VAL B N 1
ATOM 5707 C CA . VAL B 1 312 ? 13.812 -17.219 -20.234 1 97.25 312 VAL B CA 1
ATOM 5708 C C . VAL B 1 312 ? 13.328 -18.375 -19.344 1 97.25 312 VAL B C 1
ATOM 5710 O O . VAL B 1 312 ? 13.969 -19.422 -19.281 1 97.25 312 VAL B O 1
ATOM 5713 N N . GLU B 1 313 ? 12.312 -18.188 -18.688 1 98.62 313 GLU B N 1
ATOM 5714 C CA . GLU B 1 313 ? 11.852 -19.141 -17.688 1 98.62 313 GLU B CA 1
ATOM 5715 C C . GLU B 1 313 ? 10.414 -19.562 -17.938 1 98.62 313 GLU B C 1
ATOM 5717 O O . GLU B 1 313 ? 9.5 -18.719 -17.938 1 98.62 313 GLU B O 1
ATOM 5722 N N . THR B 1 314 ? 10.117 -20.812 -18.047 1 98.81 314 THR B N 1
ATOM 5723 C CA . THR B 1 314 ? 8.859 -21.312 -18.578 1 98.81 314 THR B CA 1
ATOM 5724 C C . THR B 1 314 ? 7.773 -21.297 -17.5 1 98.81 314 THR B C 1
ATOM 5726 O O . THR B 1 314 ? 6.629 -20.922 -17.781 1 98.81 314 THR B O 1
ATOM 5729 N N . SER B 1 315 ? 8.078 -21.734 -16.297 1 98.75 315 SER B N 1
ATOM 5730 C CA . SER B 1 315 ? 7.055 -21.797 -15.258 1 98.75 315 SER B CA 1
ATOM 5731 C C . SER B 1 315 ? 6.516 -20.406 -14.93 1 98.75 315 SER B C 1
ATOM 5733 O O . SER B 1 315 ? 5.305 -20.219 -14.781 1 98.75 315 SER B O 1
ATOM 5735 N N . ALA B 1 316 ? 7.398 -19.453 -14.844 1 98.81 316 ALA B N 1
ATOM 5736 C CA . ALA B 1 316 ? 6.961 -18.078 -14.617 1 98.81 316 ALA B CA 1
ATOM 5737 C C . ALA B 1 316 ? 6.035 -17.609 -15.734 1 98.81 316 ALA B C 1
ATOM 5739 O O . ALA B 1 316 ? 4.98 -17.016 -15.469 1 98.81 316 ALA B O 1
ATOM 5740 N N . ALA B 1 317 ? 6.457 -17.875 -16.922 1 98.88 317 ALA B N 1
ATOM 5741 C CA . ALA B 1 317 ? 5.664 -17.469 -18.078 1 98.88 317 ALA B CA 1
ATOM 5742 C C . ALA B 1 317 ? 4.273 -18.094 -18.031 1 98.88 317 ALA B C 1
ATOM 5744 O O . ALA B 1 317 ? 3.275 -17.422 -18.312 1 98.88 317 ALA B O 1
ATOM 5745 N N . ALA B 1 318 ? 4.223 -19.344 -17.703 1 98.94 318 ALA B N 1
ATOM 5746 C CA . ALA B 1 318 ? 2.945 -20.047 -17.625 1 98.94 318 ALA B CA 1
ATOM 5747 C C . ALA B 1 318 ? 2.023 -19.406 -16.594 1 98.94 318 ALA B C 1
ATOM 5749 O O . ALA B 1 318 ? 0.827 -19.234 -16.844 1 98.94 318 ALA B O 1
ATOM 5750 N N . GLY B 1 319 ? 2.59 -19.062 -15.461 1 98.88 319 GLY B N 1
ATOM 5751 C CA . GLY B 1 319 ? 1.799 -18.391 -14.438 1 98.88 319 GLY B CA 1
ATOM 5752 C C . GLY B 1 319 ? 1.321 -17.016 -14.859 1 98.88 319 GLY B C 1
ATOM 5753 O O . GLY B 1 319 ? 0.173 -16.656 -14.602 1 98.88 319 GLY B O 1
ATOM 5754 N N . VAL B 1 320 ? 2.184 -16.234 -15.484 1 98.88 320 VAL B N 1
ATOM 5755 C CA . VAL B 1 320 ? 1.814 -14.914 -15.977 1 98.88 320 VAL B CA 1
ATOM 5756 C C . VAL B 1 320 ? 0.661 -15.031 -16.969 1 98.88 320 VAL B C 1
ATOM 5758 O O . VAL B 1 320 ? -0.322 -14.297 -16.875 1 98.88 320 VAL B O 1
ATOM 5761 N N . VAL B 1 321 ? 0.794 -15.961 -17.844 1 98.88 321 VAL B N 1
ATOM 5762 C CA . VAL B 1 321 ? -0.228 -16.203 -18.859 1 98.88 321 VAL B CA 1
ATOM 5763 C C . VAL B 1 321 ? -1.551 -16.562 -18.188 1 98.88 321 VAL B C 1
ATOM 5765 O O . VAL B 1 321 ? -2.598 -16 -18.516 1 98.88 321 VAL B O 1
ATOM 5768 N N . ALA B 1 322 ? -1.51 -17.484 -17.25 1 98.88 322 ALA B N 1
ATOM 5769 C CA . ALA B 1 322 ? -2.715 -17.875 -16.516 1 98.88 322 ALA B CA 1
ATOM 5770 C C . ALA B 1 322 ? -3.363 -16.656 -15.852 1 98.88 322 ALA B C 1
ATOM 5772 O O . ALA B 1 322 ? -4.582 -16.484 -15.922 1 98.88 322 ALA B O 1
ATOM 5773 N N . GLY B 1 323 ? -2.537 -15.867 -15.219 1 98.88 323 GLY B N 1
ATOM 5774 C CA . GLY B 1 323 ? -3.045 -14.68 -14.555 1 98.88 323 GLY B CA 1
ATOM 5775 C C . GLY B 1 323 ? -3.688 -13.688 -15.508 1 98.88 323 GLY B C 1
ATOM 5776 O O . GLY B 1 323 ? -4.73 -13.109 -15.195 1 98.88 323 GLY B O 1
ATOM 5777 N N . ILE B 1 324 ? -3.057 -13.469 -16.656 1 98.81 324 ILE B N 1
ATOM 5778 C CA . ILE B 1 324 ? -3.605 -12.539 -17.641 1 98.81 324 ILE B CA 1
ATOM 5779 C C . ILE B 1 324 ? -4.938 -13.07 -18.156 1 98.81 324 ILE B C 1
ATOM 5781 O O . ILE B 1 324 ? -5.91 -12.32 -18.266 1 98.81 324 ILE B O 1
ATOM 5785 N N . TYR B 1 325 ? -5 -14.383 -18.469 1 98.75 325 TYR B N 1
ATOM 5786 C CA . TYR B 1 325 ? -6.262 -14.961 -18.906 1 98.75 325 TYR B CA 1
ATOM 5787 C C . TYR B 1 325 ? -7.34 -14.797 -17.844 1 98.75 325 TYR B C 1
ATOM 5789 O O . TYR B 1 325 ? -8.484 -14.469 -18.156 1 98.75 325 TYR B O 1
ATOM 5797 N N . MET B 1 326 ? -7.027 -15 -16.562 1 98.56 326 MET B N 1
ATOM 5798 C CA . MET B 1 326 ? -8 -14.812 -15.492 1 98.56 326 MET B CA 1
ATOM 5799 C C . MET B 1 326 ? -8.484 -13.367 -15.438 1 98.56 326 MET B C 1
ATOM 5801 O O . MET B 1 326 ? -9.672 -13.109 -15.258 1 98.56 326 MET B O 1
ATOM 5805 N N . GLY B 1 327 ? -7.504 -12.445 -15.594 1 98.5 327 GLY B N 1
ATOM 5806 C CA . GLY B 1 327 ? -7.871 -11.039 -15.602 1 98.5 327 GLY B CA 1
ATOM 5807 C C . GLY B 1 327 ? -8.82 -10.68 -16.734 1 98.5 327 GLY B C 1
ATOM 5808 O O . GLY B 1 327 ? -9.75 -9.891 -16.531 1 98.5 327 GLY B O 1
ATOM 5809 N N . ILE B 1 328 ? -8.578 -11.227 -17.875 1 98.38 328 ILE B N 1
ATOM 5810 C CA . ILE B 1 328 ? -9.469 -11.008 -19 1 98.38 328 ILE B CA 1
ATOM 5811 C C . ILE B 1 328 ? -10.844 -11.586 -18.703 1 98.38 328 ILE B C 1
ATOM 5813 O O . ILE B 1 328 ? -11.867 -10.914 -18.891 1 98.38 328 ILE B O 1
ATOM 5817 N N . ARG B 1 329 ? -10.898 -12.789 -18.188 1 97 329 ARG B N 1
ATOM 5818 C CA . ARG B 1 329 ? -12.148 -13.461 -17.844 1 97 329 ARG B CA 1
ATOM 5819 C C . ARG B 1 329 ? -12.945 -12.664 -16.828 1 97 329 ARG B C 1
ATOM 5821 O O . ARG B 1 329 ? -14.172 -12.609 -16.891 1 97 329 ARG B O 1
ATOM 5828 N N . GLN B 1 330 ? -12.219 -12.031 -15.914 1 97.06 330 GLN B N 1
ATOM 5829 C CA . GLN B 1 330 ? -12.844 -11.312 -14.812 1 97.06 330 GLN B CA 1
ATOM 5830 C C . GLN B 1 330 ? -13.18 -9.875 -15.211 1 97.06 330 GLN B C 1
ATOM 5832 O O . GLN B 1 330 ? -13.773 -9.133 -14.422 1 97.06 330 GLN B O 1
ATOM 5837 N N . GLY B 1 331 ? -12.75 -9.469 -16.438 1 97.25 331 GLY B N 1
ATOM 5838 C CA . GLY B 1 331 ? -13.016 -8.125 -16.906 1 97.25 331 GLY B CA 1
ATOM 5839 C C . GLY B 1 331 ? -12.094 -7.082 -16.297 1 97.25 331 GLY B C 1
ATOM 5840 O O . GLY B 1 331 ? -12.414 -5.891 -16.297 1 97.25 331 GLY B O 1
ATOM 5841 N N . LEU B 1 332 ? -10.984 -7.48 -15.719 1 98.06 332 LEU B N 1
ATOM 5842 C CA . LEU B 1 332 ? -10.031 -6.539 -15.148 1 98.06 332 LEU B CA 1
ATOM 5843 C C . LEU B 1 332 ? -9.305 -5.77 -16.25 1 98.06 332 LEU B C 1
ATOM 5845 O O . LEU B 1 332 ? -8.844 -4.648 -16.031 1 98.06 332 LEU B O 1
ATOM 5849 N N . ILE B 1 333 ? -9.078 -6.449 -17.375 1 97.19 333 ILE B N 1
ATOM 5850 C CA . ILE B 1 333 ? -8.477 -5.879 -18.578 1 97.19 333 ILE B CA 1
ATOM 5851 C C . ILE B 1 333 ? -9.242 -6.328 -19.812 1 97.19 333 ILE B C 1
ATOM 5853 O O . ILE B 1 333 ? -9.781 -7.441 -19.844 1 97.19 333 ILE B O 1
ATOM 5857 N N . SER B 1 334 ? -9.227 -5.41 -20.859 1 94.69 334 SER B N 1
ATOM 5858 C CA . SER B 1 334 ? -10.039 -5.75 -22.016 1 94.69 334 SER B CA 1
ATOM 5859 C C . SER B 1 334 ? -9.312 -5.43 -23.312 1 94.69 334 SER B C 1
ATOM 5861 O O . SER B 1 334 ? -9.711 -5.895 -24.391 1 94.69 334 SER B O 1
ATOM 5863 N N . ASP B 1 335 ? -8.297 -4.633 -23.25 1 92.12 335 ASP B N 1
ATOM 5864 C CA . ASP B 1 335 ? -7.566 -4.285 -24.453 1 92.12 335 ASP B CA 1
ATOM 5865 C C . ASP B 1 335 ? -7.004 -5.531 -25.141 1 92.12 335 ASP B C 1
ATOM 5867 O O . ASP B 1 335 ? -6.48 -6.426 -24.469 1 92.12 335 ASP B O 1
ATOM 5871 N N . PRO B 1 336 ? -7.039 -5.652 -26.453 1 95.38 336 PRO B N 1
ATOM 5872 C CA . PRO B 1 336 ? -6.574 -6.828 -27.188 1 95.38 336 PRO B CA 1
ATOM 5873 C C . PRO B 1 336 ? -5.09 -7.113 -26.984 1 95.38 336 PRO B C 1
ATOM 5875 O O . PRO B 1 336 ? -4.637 -8.234 -27.203 1 95.38 336 PRO B O 1
ATOM 5878 N N . VAL B 1 337 ? -4.363 -6.109 -26.594 1 95 337 VAL B N 1
ATOM 5879 C CA . VAL B 1 337 ? -2.926 -6.27 -26.391 1 95 337 VAL B CA 1
ATOM 5880 C C . VAL B 1 337 ? -2.664 -7.32 -25.312 1 95 337 VAL B C 1
ATOM 5882 O O . VAL B 1 337 ? -1.687 -8.07 -25.391 1 95 337 VAL B O 1
ATOM 5885 N N . TYR B 1 338 ? -3.529 -7.375 -24.344 1 97.12 338 TYR B N 1
ATOM 5886 C CA . TYR B 1 338 ? -3.342 -8.328 -23.25 1 97.12 338 TYR B CA 1
ATOM 5887 C C . TYR B 1 338 ? -3.586 -9.758 -23.719 1 97.12 338 TYR B C 1
ATOM 5889 O O . TYR B 1 338 ? -2.838 -10.672 -23.375 1 97.12 338 TYR B O 1
ATOM 5897 N N . ARG B 1 339 ? -4.652 -9.969 -24.516 1 96.81 339 ARG B N 1
ATOM 5898 C CA . ARG B 1 339 ? -4.918 -11.281 -25.094 1 96.81 339 ARG B CA 1
ATOM 5899 C C . ARG B 1 339 ? -3.779 -11.719 -26 1 96.81 339 ARG B C 1
ATOM 5901 O O . ARG B 1 339 ? -3.359 -12.875 -25.969 1 96.81 339 ARG B O 1
ATOM 5908 N N . LYS B 1 340 ? -3.35 -10.805 -26.797 1 96.75 340 LYS B N 1
ATOM 5909 C CA . LYS B 1 340 ? -2.229 -11.109 -27.688 1 96.75 340 LYS B CA 1
ATOM 5910 C C . LYS B 1 340 ? -0.998 -11.531 -26.891 1 96.75 340 LYS B C 1
ATOM 5912 O O . LYS B 1 340 ? -0.323 -12.5 -27.25 1 96.75 340 LYS B O 1
ATOM 5917 N N . CYS B 1 341 ? -0.694 -10.805 -25.844 1 96.75 341 CYS B N 1
ATOM 5918 C CA . CYS B 1 341 ? 0.434 -11.133 -24.969 1 96.75 341 CYS B CA 1
ATOM 5919 C C . CYS B 1 341 ? 0.286 -12.531 -24.391 1 96.75 341 CYS B C 1
ATOM 5921 O O . CYS B 1 341 ? 1.222 -13.328 -24.438 1 96.75 341 CYS B O 1
ATOM 5923 N N . ALA B 1 342 ? -0.921 -12.812 -23.844 1 98.25 342 ALA B N 1
ATOM 5924 C CA . ALA B 1 342 ? -1.171 -14.102 -23.203 1 98.25 342 ALA B CA 1
ATOM 5925 C C . ALA B 1 342 ? -1.097 -15.234 -24.219 1 98.25 342 ALA B C 1
ATOM 5927 O O . ALA B 1 342 ? -0.507 -16.281 -23.953 1 98.25 342 ALA B O 1
ATOM 5928 N N . ASP B 1 343 ? -1.642 -15.047 -25.422 1 98.06 343 ASP B N 1
ATOM 5929 C CA . ASP B 1 343 ? -1.611 -16.062 -26.469 1 98.06 343 ASP B CA 1
ATOM 5930 C C . ASP B 1 343 ? -0.181 -16.344 -26.922 1 98.06 343 ASP B C 1
ATOM 5932 O O . ASP B 1 343 ? 0.198 -17.5 -27.125 1 98.06 343 ASP B O 1
ATOM 5936 N N . THR B 1 344 ? 0.549 -15.273 -27.125 1 97.81 344 THR B N 1
ATOM 5937 C CA . THR B 1 344 ? 1.948 -15.438 -27.5 1 97.81 344 THR B CA 1
ATOM 5938 C C . THR B 1 344 ? 2.717 -16.188 -26.422 1 97.81 344 THR B C 1
ATOM 5940 O O . THR B 1 344 ? 3.518 -17.078 -26.719 1 97.81 344 THR B O 1
ATOM 5943 N N . GLY B 1 345 ? 2.455 -15.805 -25.188 1 98.38 345 GLY B N 1
ATOM 5944 C CA . GLY B 1 345 ? 3.072 -16.5 -24.078 1 98.38 345 GLY B CA 1
ATOM 5945 C C . GLY B 1 345 ? 2.697 -17.969 -24.016 1 98.38 345 GLY B C 1
ATOM 5946 O O . GLY B 1 345 ? 3.545 -18.828 -23.75 1 98.38 345 GLY B O 1
ATOM 5947 N N . LEU B 1 346 ? 1.423 -18.25 -24.219 1 98.75 346 LEU B N 1
ATOM 5948 C CA . LEU B 1 346 ? 0.965 -19.641 -24.188 1 98.75 346 LEU B CA 1
ATOM 5949 C C . LEU B 1 346 ? 1.632 -20.453 -25.297 1 98.75 346 LEU B C 1
ATOM 5951 O O . LEU B 1 346 ? 1.992 -21.609 -25.078 1 98.75 346 LEU B O 1
ATOM 5955 N N . ALA B 1 347 ? 1.755 -19.875 -26.453 1 98.5 347 ALA B N 1
ATOM 5956 C CA . ALA B 1 347 ? 2.477 -20.547 -27.516 1 98.5 347 ALA B CA 1
ATOM 5957 C C . ALA B 1 347 ? 3.895 -20.906 -27.094 1 98.5 347 ALA B C 1
ATOM 5959 O O . ALA B 1 347 ? 4.375 -22.016 -27.359 1 98.5 347 ALA B O 1
ATOM 5960 N N . GLY B 1 348 ? 4.57 -19.938 -26.469 1 98.5 348 GLY B N 1
ATOM 5961 C CA . GLY B 1 348 ? 5.902 -20.188 -25.953 1 98.5 348 GLY B CA 1
ATOM 5962 C C . GLY B 1 348 ? 5.938 -21.297 -24.922 1 98.5 348 GLY B C 1
ATOM 5963 O O . GLY B 1 348 ? 6.848 -22.125 -24.922 1 98.5 348 GLY B O 1
ATOM 5964 N N . VAL B 1 349 ? 4.961 -21.328 -24.047 1 98.81 349 VAL B N 1
ATOM 5965 C CA . VAL B 1 349 ? 4.867 -22.344 -23 1 98.81 349 VAL B CA 1
ATOM 5966 C C . VAL B 1 349 ? 4.652 -23.719 -23.641 1 98.81 349 VAL B C 1
ATOM 5968 O O . VAL B 1 349 ? 5.324 -24.688 -23.281 1 98.81 349 VAL B O 1
ATOM 5971 N N . ILE B 1 350 ? 3.744 -23.812 -24.594 1 98.69 350 ILE B N 1
ATOM 5972 C CA . ILE B 1 350 ? 3.418 -25.062 -25.25 1 98.69 350 ILE B CA 1
ATOM 5973 C C . ILE B 1 350 ? 4.656 -25.609 -25.953 1 98.69 350 ILE B C 1
ATOM 5975 O O . ILE B 1 350 ? 4.895 -26.828 -25.953 1 98.69 350 ILE B O 1
ATOM 5979 N N . ALA B 1 351 ? 5.461 -24.719 -26.484 1 98.06 351 ALA B N 1
ATOM 5980 C CA . ALA B 1 351 ? 6.672 -25.109 -27.203 1 98.06 351 ALA B CA 1
ATOM 5981 C C . ALA B 1 351 ? 7.676 -25.766 -26.25 1 98.06 351 ALA B C 1
ATOM 5983 O O . ALA B 1 351 ? 8.625 -26.422 -26.688 1 98.06 351 ALA B O 1
ATOM 5984 N N . GLN B 1 352 ? 7.516 -25.609 -24.953 1 98.38 352 GLN B N 1
ATOM 5985 C CA . GLN B 1 352 ? 8.453 -26.141 -23.969 1 98.38 352 GLN B CA 1
ATOM 5986 C C . GLN B 1 352 ? 7.953 -27.453 -23.391 1 98.38 352 GLN B C 1
ATOM 5988 O O . GLN B 1 352 ? 8.633 -28.078 -22.578 1 98.38 352 GLN B O 1
ATOM 5993 N N . ILE B 1 353 ? 6.738 -27.906 -23.75 1 98.44 353 ILE B N 1
ATOM 5994 C CA . ILE B 1 353 ? 6.191 -29.172 -23.281 1 98.44 353 ILE B CA 1
ATOM 5995 C C . ILE B 1 353 ? 6.824 -30.328 -24.047 1 98.44 353 ILE B C 1
ATOM 5997 O O . ILE B 1 353 ? 6.73 -30.391 -25.281 1 98.44 353 ILE B O 1
ATOM 6001 N N . GLN B 1 354 ? 7.398 -31.188 -23.359 1 97.81 354 GLN B N 1
ATOM 6002 C CA . GLN B 1 354 ? 8.117 -32.312 -23.953 1 97.81 354 GLN B CA 1
ATOM 6003 C C . GLN B 1 354 ? 7.191 -33.5 -24.172 1 97.81 354 GLN B C 1
ATOM 6005 O O . GLN B 1 354 ? 6.105 -33.562 -23.594 1 97.81 354 GLN B O 1
ATOM 6010 N N . PRO B 1 355 ? 7.598 -34.438 -24.938 1 97.19 355 PRO B N 1
ATOM 6011 C CA . PRO B 1 355 ? 6.746 -35.594 -25.281 1 97.19 355 PRO B CA 1
ATOM 6012 C C . PRO B 1 355 ? 6.383 -36.438 -24.047 1 97.19 355 PRO B C 1
ATOM 6014 O O . PRO B 1 355 ? 5.359 -37.125 -24.047 1 97.19 355 PRO B O 1
ATOM 6017 N N . ASP B 1 356 ? 7.141 -36.375 -23 1 96.44 356 ASP B N 1
ATOM 6018 C CA . ASP B 1 356 ? 6.863 -37.156 -21.797 1 96.44 356 ASP B CA 1
ATOM 6019 C C . ASP B 1 356 ? 6.004 -36.375 -20.812 1 96.44 356 ASP B C 1
ATOM 6021 O O . ASP B 1 356 ? 5.73 -36.844 -19.703 1 96.44 356 ASP B O 1
ATOM 6025 N N . GLY B 1 357 ? 5.68 -35.125 -21.188 1 97.75 357 GLY B N 1
ATOM 6026 C CA . GLY B 1 357 ? 4.797 -34.344 -20.359 1 97.75 357 GLY B CA 1
ATOM 6027 C C . GLY B 1 357 ? 5.539 -33.406 -19.422 1 97.75 357 GLY B C 1
ATOM 6028 O O . GLY B 1 357 ? 4.93 -32.531 -18.781 1 97.75 357 GLY B O 1
ATOM 6029 N N . GLU B 1 358 ? 6.859 -33.594 -19.344 1 97.12 358 GLU B N 1
ATOM 6030 C CA . GLU B 1 358 ? 7.645 -32.625 -18.562 1 97.12 358 GLU B CA 1
ATOM 6031 C C . GLU B 1 358 ? 7.789 -31.297 -19.281 1 97.12 358 GLU B C 1
ATOM 6033 O O . GLU B 1 358 ? 7.598 -31.219 -20.5 1 97.12 358 GLU B O 1
ATOM 6038 N N . VAL B 1 359 ? 8.055 -30.25 -18.594 1 98.38 359 VAL B N 1
ATOM 6039 C CA . VAL B 1 359 ? 8.188 -28.922 -19.172 1 98.38 359 VAL B CA 1
ATOM 6040 C C . VAL B 1 359 ? 9.633 -28.453 -19.062 1 98.38 359 VAL B C 1
ATOM 6042 O O . VAL B 1 359 ? 10.227 -28.484 -17.984 1 98.38 359 VAL B O 1
ATOM 6045 N N . ALA B 1 360 ? 10.195 -28.031 -20.125 1 97.81 360 ALA B N 1
ATOM 6046 C CA . ALA B 1 360 ? 11.594 -27.625 -20.203 1 97.81 360 ALA B CA 1
ATOM 6047 C C . ALA B 1 360 ? 11.766 -26.172 -19.781 1 97.81 360 ALA B C 1
ATOM 6049 O O . ALA B 1 360 ? 10.781 -25.438 -19.656 1 97.81 360 ALA B O 1
ATOM 6050 N N . ASN B 1 361 ? 13.023 -25.781 -19.406 1 97.94 361 ASN B N 1
ATOM 6051 C CA . ASN B 1 361 ? 13.43 -24.406 -19.094 1 97.94 361 ASN B CA 1
ATOM 6052 C C . ASN B 1 361 ? 12.711 -23.891 -17.844 1 97.94 361 ASN B C 1
ATOM 6054 O O . ASN B 1 361 ? 12.18 -22.781 -17.859 1 97.94 361 ASN B O 1
ATOM 6058 N N . VAL B 1 362 ? 12.602 -24.75 -16.922 1 98.25 362 VAL B N 1
ATOM 6059 C CA . VAL B 1 362 ? 12.07 -24.422 -15.602 1 98.25 362 VAL B CA 1
ATOM 6060 C C . VAL B 1 362 ? 13.203 -24.312 -14.586 1 98.25 362 VAL B C 1
ATOM 6062 O O . VAL B 1 362 ? 14.039 -25.219 -14.5 1 98.25 362 VAL B O 1
ATOM 6065 N N . SER B 1 363 ? 13.289 -23.141 -13.938 1 97.75 363 SER B N 1
ATOM 6066 C CA . SER B 1 363 ? 14.312 -23 -12.914 1 97.75 363 SER B CA 1
ATOM 6067 C C . SER B 1 363 ? 13.922 -23.734 -11.633 1 97.75 363 SER B C 1
ATOM 6069 O O . SER B 1 363 ? 12.75 -23.766 -11.266 1 97.75 363 SER B O 1
ATOM 6071 N N . PHE B 1 364 ? 14.875 -24.312 -10.953 1 96 364 PHE B N 1
ATOM 6072 C CA . PHE B 1 364 ? 14.688 -25.016 -9.695 1 96 364 PHE B CA 1
ATOM 6073 C C . PHE B 1 364 ? 14.227 -24.062 -8.602 1 96 364 PHE B C 1
ATOM 6075 O O . PHE B 1 364 ? 14.18 -22.844 -8.805 1 96 364 PHE B O 1
ATOM 6082 N N . GLY B 1 365 ? 13.719 -24.672 -7.453 1 93.62 365 GLY B N 1
ATOM 6083 C CA . GLY B 1 365 ? 13.344 -23.859 -6.316 1 93.62 365 GLY B CA 1
ATOM 6084 C C . GLY B 1 365 ? 14.344 -22.75 -6.031 1 93.62 365 GLY B C 1
ATOM 6085 O O . GLY B 1 365 ? 15.555 -22.969 -6.062 1 93.62 365 GLY B O 1
ATOM 6086 N N . THR B 1 366 ? 13.805 -21.547 -5.805 1 94.81 366 THR B N 1
ATOM 6087 C CA . THR B 1 366 ? 14.656 -20.359 -5.738 1 94.81 366 THR B CA 1
ATOM 6088 C C . THR B 1 366 ? 14.523 -19.672 -4.383 1 94.81 366 THR B C 1
ATOM 6090 O O . THR B 1 366 ? 13.484 -19.078 -4.078 1 94.81 366 THR B O 1
ATOM 6093 N N . GLY B 1 367 ? 15.555 -19.719 -3.58 1 95.12 367 GLY B N 1
ATOM 6094 C CA . GLY B 1 367 ? 15.594 -18.969 -2.334 1 95.12 367 GLY B CA 1
ATOM 6095 C C . GLY B 1 367 ? 15.859 -17.484 -2.533 1 95.12 367 GLY B C 1
ATOM 6096 O O . GLY B 1 367 ? 15.805 -16.984 -3.658 1 95.12 367 GLY B O 1
ATOM 6097 N N . MET B 1 368 ? 16.109 -16.828 -1.466 1 96.81 368 MET B N 1
ATOM 6098 C CA . MET B 1 368 ? 16.359 -15.391 -1.523 1 96.81 368 MET B CA 1
ATOM 6099 C C . MET B 1 368 ? 17.797 -15.117 -1.991 1 96.81 368 MET B C 1
ATOM 6101 O O . MET B 1 368 ? 18.75 -15.578 -1.378 1 96.81 368 MET B O 1
ATOM 6105 N N . GLY B 1 369 ? 17.875 -14.398 -3.088 1 95.75 369 GLY B N 1
ATOM 6106 C CA . GLY B 1 369 ? 19.188 -14.039 -3.605 1 95.75 369 GLY B CA 1
ATOM 6107 C C . GLY B 1 369 ? 19.703 -12.719 -3.066 1 95.75 369 GLY B C 1
ATOM 6108 O O . GLY B 1 369 ? 18.938 -11.758 -2.951 1 95.75 369 GLY B O 1
ATOM 6109 N N . HIS B 1 370 ? 21 -12.648 -2.824 1 96.69 370 HIS B N 1
ATOM 6110 C CA . HIS B 1 370 ? 21.625 -11.414 -2.369 1 96.69 370 HIS B CA 1
ATOM 6111 C C . HIS B 1 370 ? 22.312 -10.695 -3.518 1 96.69 370 HIS B C 1
ATOM 6113 O O . HIS B 1 370 ? 22.875 -9.602 -3.332 1 96.69 370 HIS B O 1
ATOM 6119 N N . SER B 1 371 ? 22.297 -11.305 -4.691 1 98.06 371 SER B N 1
ATOM 6120 C CA . SER B 1 371 ? 22.781 -10.711 -5.938 1 98.06 371 SER B CA 1
ATOM 6121 C C . SER B 1 371 ? 21.891 -11.117 -7.117 1 98.06 371 SER B C 1
ATOM 6123 O O . SER B 1 371 ? 21.219 -12.141 -7.066 1 98.06 371 SER B O 1
ATOM 6125 N N . LEU B 1 372 ? 21.938 -10.281 -8.125 1 98.12 372 LEU B N 1
ATOM 6126 C CA . LEU B 1 372 ? 21.156 -10.609 -9.312 1 98.12 372 LEU B CA 1
ATOM 6127 C C . LEU B 1 372 ? 21.719 -11.844 -10.008 1 98.12 372 LEU B C 1
ATOM 6129 O O . LEU B 1 372 ? 20.969 -12.625 -10.602 1 98.12 372 LEU B O 1
ATOM 6133 N N . GLN B 1 373 ? 23.047 -12.086 -9.922 1 98.44 373 GLN B N 1
ATOM 6134 C CA . GLN B 1 373 ? 23.703 -13.25 -10.508 1 98.44 373 GLN B CA 1
ATOM 6135 C C . GLN B 1 373 ? 23.156 -14.547 -9.922 1 98.44 373 GLN B C 1
ATOM 6137 O O . GLN B 1 373 ? 23.047 -15.562 -10.617 1 98.44 373 GLN B O 1
ATOM 6142 N N . PHE B 1 374 ? 22.812 -14.547 -8.719 1 98.38 374 PHE B N 1
ATOM 6143 C CA . PHE B 1 374 ? 22.219 -15.703 -8.055 1 98.38 374 PHE B CA 1
ATOM 6144 C C . PHE B 1 374 ? 21.047 -16.25 -8.859 1 98.38 374 PHE B C 1
ATOM 6146 O O . PHE B 1 374 ? 20.953 -17.453 -9.086 1 98.38 374 PHE B O 1
ATOM 6153 N N . TYR B 1 375 ? 20.203 -15.406 -9.336 1 98.25 375 TYR B N 1
ATOM 6154 C CA . TYR B 1 375 ? 19 -15.805 -10.062 1 98.25 375 TYR B CA 1
ATOM 6155 C C . TYR B 1 375 ? 19.359 -16.375 -11.43 1 98.25 375 TYR B C 1
ATOM 6157 O O . TYR B 1 375 ? 18.672 -17.25 -11.945 1 98.25 375 TYR B O 1
ATOM 6165 N N . LYS B 1 376 ? 20.391 -15.922 -11.969 1 98.12 376 LYS B N 1
ATOM 6166 C CA . LYS B 1 376 ? 20.844 -16.406 -13.281 1 98.12 376 LYS B CA 1
ATOM 6167 C C . LYS B 1 376 ? 21.484 -17.781 -13.172 1 98.12 376 LYS B C 1
ATOM 6169 O O . LYS B 1 376 ? 21.562 -18.516 -14.156 1 98.12 376 LYS B O 1
ATOM 6174 N N . ASP B 1 377 ? 21.922 -18.094 -11.953 1 98.19 377 ASP B N 1
ATOM 6175 C CA . ASP B 1 377 ? 22.703 -19.312 -11.766 1 98.19 377 ASP B CA 1
ATOM 6176 C C . ASP B 1 377 ? 21.828 -20.453 -11.266 1 98.19 377 ASP B C 1
ATOM 6178 O O . ASP B 1 377 ? 22.297 -21.578 -11.078 1 98.19 377 ASP B O 1
ATOM 6182 N N . ILE B 1 378 ? 20.547 -20.203 -11.016 1 97.88 378 ILE B N 1
ATOM 6183 C CA . ILE B 1 378 ? 19.672 -21.266 -10.562 1 97.88 378 ILE B CA 1
ATOM 6184 C C . ILE B 1 378 ? 19.641 -22.391 -11.594 1 97.88 378 ILE B C 1
ATOM 6186 O O . ILE B 1 378 ? 19.547 -22.141 -12.797 1 97.88 378 ILE B O 1
ATOM 6190 N N . ALA B 1 379 ? 19.672 -23.656 -11.156 1 96.31 379 ALA B N 1
ATOM 6191 C CA . ALA B 1 379 ? 19.688 -24.812 -12.039 1 96.31 379 ALA B CA 1
ATOM 6192 C C . ALA B 1 379 ? 18.375 -24.906 -12.828 1 96.31 379 ALA B C 1
ATOM 6194 O O . ALA B 1 379 ? 17.297 -24.641 -12.281 1 96.31 379 ALA B O 1
ATOM 6195 N N . ILE B 1 380 ? 18.469 -25.297 -14.102 1 97 380 ILE B N 1
ATOM 6196 C CA . ILE B 1 380 ? 17.312 -25.516 -14.961 1 97 380 ILE B CA 1
ATOM 6197 C C . ILE B 1 380 ? 16.984 -27 -15.008 1 97 380 ILE B C 1
ATOM 6199 O O . ILE B 1 380 ? 17.828 -27.828 -15.359 1 97 380 ILE B O 1
ATOM 6203 N N . THR B 1 381 ? 15.82 -27.359 -14.617 1 95.19 381 THR B N 1
ATOM 6204 C CA . THR B 1 381 ? 15.344 -28.734 -14.602 1 95.19 381 THR B CA 1
ATOM 6205 C C . THR B 1 381 ? 13.812 -28.781 -14.586 1 95.19 381 THR B C 1
ATOM 6207 O O . THR B 1 381 ? 13.172 -27.812 -14.172 1 95.19 381 THR B O 1
ATOM 6210 N N . SER B 1 382 ? 13.305 -29.844 -15.086 1 94.38 382 SER B N 1
ATOM 6211 C CA . SER B 1 382 ? 11.859 -30.016 -14.977 1 94.38 382 SER B CA 1
ATOM 6212 C C . SER B 1 382 ? 11.422 -30.078 -13.516 1 94.38 382 SER B C 1
ATOM 6214 O O . SER B 1 382 ? 12.078 -30.734 -12.695 1 94.38 382 SER B O 1
ATOM 6216 N N . MET B 1 383 ? 10.445 -29.359 -13.172 1 95.38 383 MET B N 1
ATOM 6217 C CA . MET B 1 383 ? 9.836 -29.328 -11.844 1 95.38 383 MET B CA 1
ATOM 6218 C C . MET B 1 383 ? 8.312 -29.422 -11.938 1 95.38 383 MET B C 1
ATOM 6220 O O . MET B 1 383 ? 7.73 -29 -12.945 1 95.38 383 MET B O 1
ATOM 6224 N N . PRO B 1 384 ? 7.613 -29.922 -10.898 1 94.56 384 PRO B N 1
ATOM 6225 C CA . PRO B 1 384 ? 6.16 -30.094 -10.938 1 94.56 384 PRO B CA 1
ATOM 6226 C C . PRO B 1 384 ? 5.422 -28.781 -11.227 1 94.56 384 PRO B C 1
ATOM 6228 O O . PRO B 1 384 ? 4.379 -28.797 -11.883 1 94.56 384 PRO B O 1
ATOM 6231 N N . TYR B 1 385 ? 5.961 -27.703 -10.742 1 97.38 385 TYR B N 1
ATOM 6232 C CA . TYR B 1 385 ? 5.25 -26.438 -10.906 1 97.38 385 TYR B CA 1
ATOM 6233 C C . TYR B 1 385 ? 5.344 -25.938 -12.344 1 97.38 385 TYR B C 1
ATOM 6235 O O . TYR B 1 385 ? 4.574 -25.078 -12.758 1 97.38 385 TYR B O 1
ATOM 6243 N N . GLY B 1 386 ? 6.305 -26.438 -13.148 1 98.12 386 GLY B N 1
ATOM 6244 C CA . GLY B 1 386 ? 6.258 -26.188 -14.586 1 98.12 386 GLY B CA 1
ATOM 6245 C C . GLY B 1 386 ? 5.016 -26.75 -15.25 1 98.12 386 GLY B C 1
ATOM 6246 O O . GLY B 1 386 ? 4.277 -26.016 -15.914 1 98.12 386 GLY B O 1
ATOM 6247 N N . GLN B 1 387 ? 4.785 -28.047 -15.023 1 98.31 387 GLN B N 1
ATOM 6248 C CA . GLN B 1 387 ? 3.598 -28.719 -15.547 1 98.31 387 GLN B CA 1
ATOM 6249 C C . GLN B 1 387 ? 2.324 -28.094 -14.977 1 98.31 387 GLN B C 1
ATOM 6251 O O . GLN B 1 387 ? 1.363 -27.859 -15.711 1 98.31 387 GLN B O 1
ATOM 6256 N N . ALA B 1 388 ? 2.334 -27.812 -13.703 1 98.5 388 ALA B N 1
ATOM 6257 C CA . ALA B 1 388 ? 1.148 -27.328 -13 1 98.5 388 ALA B CA 1
ATOM 6258 C C . ALA B 1 388 ? 0.721 -25.953 -13.547 1 98.5 388 ALA B C 1
ATOM 6260 O O . ALA B 1 388 ? -0.456 -25.75 -13.844 1 98.5 388 ALA B O 1
ATOM 6261 N N . LEU B 1 389 ? 1.644 -25.047 -13.641 1 98.88 389 LEU B N 1
ATOM 6262 C CA . LEU B 1 389 ? 1.322 -23.703 -14.109 1 98.88 389 LEU B CA 1
ATOM 6263 C C . LEU B 1 389 ? 0.973 -23.719 -15.594 1 98.88 389 LEU B C 1
ATOM 6265 O O . LEU B 1 389 ? 0.123 -22.938 -16.047 1 98.88 389 LEU B O 1
ATOM 6269 N N . ALA B 1 390 ? 1.635 -24.578 -16.375 1 98.88 390 ALA B N 1
ATOM 6270 C CA . ALA B 1 390 ? 1.233 -24.75 -17.766 1 98.88 390 ALA B CA 1
ATOM 6271 C C . ALA B 1 390 ? -0.209 -25.234 -17.859 1 98.88 390 ALA B C 1
ATOM 6273 O O . ALA B 1 390 ? -0.987 -24.734 -18.672 1 98.88 390 ALA B O 1
ATOM 6274 N N . MET B 1 391 ? -0.529 -26.219 -17.047 1 98.62 391 MET B N 1
ATOM 6275 C CA . MET B 1 391 ? -1.904 -26.703 -16.984 1 98.62 391 MET B CA 1
ATOM 6276 C C . MET B 1 391 ? -2.865 -25.578 -16.625 1 98.62 391 MET B C 1
ATOM 6278 O O . MET B 1 391 ? -3.934 -25.453 -17.234 1 98.62 391 MET B O 1
ATOM 6282 N N . HIS B 1 392 ? -2.459 -24.797 -15.625 1 98.62 392 HIS B N 1
ATOM 6283 C CA . HIS B 1 392 ? -3.307 -23.703 -15.188 1 98.62 392 HIS B CA 1
ATOM 6284 C C . HIS B 1 392 ? -3.551 -22.703 -16.328 1 98.62 392 HIS B C 1
ATOM 6286 O O . HIS B 1 392 ? -4.668 -22.219 -16.5 1 98.62 392 HIS B O 1
ATOM 6292 N N . ALA B 1 393 ? -2.537 -22.391 -17.109 1 98.88 393 ALA B N 1
ATOM 6293 C CA . ALA B 1 393 ? -2.672 -21.5 -18.25 1 98.88 393 ALA B CA 1
ATOM 6294 C C . ALA B 1 393 ? -3.65 -22.078 -19.281 1 98.88 393 ALA B C 1
ATOM 6296 O O . ALA B 1 393 ? -4.52 -21.359 -19.781 1 98.88 393 ALA B O 1
ATOM 6297 N N . LEU B 1 394 ? -3.504 -23.344 -19.547 1 98.69 394 LEU B N 1
ATOM 6298 C CA . LEU B 1 394 ? -4.375 -24 -20.516 1 98.69 394 LEU B CA 1
ATOM 6299 C C . LEU B 1 394 ? -5.816 -24.031 -20.016 1 98.69 394 LEU B C 1
ATOM 6301 O O . LEU B 1 394 ? -6.75 -23.828 -20.797 1 98.69 394 LEU B O 1
ATOM 6305 N N . VAL B 1 395 ? -5.965 -24.266 -18.766 1 98 395 VAL B N 1
ATOM 6306 C CA . VAL B 1 395 ? -7.293 -24.297 -18.156 1 98 395 VAL B CA 1
ATOM 6307 C C . VAL B 1 395 ? -7.961 -22.938 -18.297 1 98 395 VAL B C 1
ATOM 6309 O O . VAL B 1 395 ? -9.125 -22.844 -18.672 1 98 395 VAL B O 1
ATOM 6312 N N . GLU B 1 396 ? -7.242 -21.875 -17.984 1 98.12 396 GLU B N 1
ATOM 6313 C CA . GLU B 1 396 ? -7.812 -20.531 -18.078 1 98.12 396 GLU B CA 1
ATOM 6314 C C . GLU B 1 396 ? -8.102 -20.156 -19.531 1 98.12 396 GLU B C 1
ATOM 6316 O O . GLU B 1 396 ? -9.07 -19.453 -19.812 1 98.12 396 GLU B O 1
ATOM 6321 N N . TRP B 1 397 ? -7.238 -20.609 -20.406 1 98.25 397 TRP B N 1
ATOM 6322 C CA . TRP B 1 397 ? -7.516 -20.422 -21.828 1 98.25 397 TRP B CA 1
ATOM 6323 C C . TRP B 1 397 ? -8.836 -21.078 -22.219 1 98.25 397 TRP B C 1
ATOM 6325 O O . TRP B 1 397 ? -9.656 -20.469 -22.906 1 98.25 397 TRP B O 1
ATOM 6335 N N . GLN B 1 398 ? -9.055 -22.312 -21.766 1 96.62 398 GLN B N 1
ATOM 6336 C CA . GLN B 1 398 ? -10.297 -23.031 -22.062 1 96.62 398 GLN B CA 1
ATOM 6337 C C . GLN B 1 398 ? -11.5 -22.297 -21.484 1 96.62 398 GLN B C 1
ATOM 6339 O O . GLN B 1 398 ? -12.555 -22.219 -22.125 1 96.62 398 GLN B O 1
ATOM 6344 N N . ARG B 1 399 ? -11.328 -21.812 -20.281 1 95.06 399 ARG B N 1
ATOM 6345 C CA . ARG B 1 399 ? -12.414 -21.062 -19.656 1 95.06 399 ARG B CA 1
ATOM 6346 C C . ARG B 1 399 ? -12.797 -19.844 -20.5 1 95.06 399 ARG B C 1
ATOM 6348 O O . ARG B 1 399 ? -13.977 -19.531 -20.656 1 95.06 399 ARG B O 1
ATOM 6355 N N . LEU B 1 400 ? -11.781 -19.188 -21.016 1 94.12 400 LEU B N 1
ATOM 6356 C CA . LEU B 1 400 ? -12.016 -18 -21.828 1 94.12 400 LEU B CA 1
ATOM 6357 C C . LEU B 1 400 ? -12.734 -18.375 -23.125 1 94.12 400 LEU B C 1
ATOM 6359 O O . LEU B 1 400 ? -13.602 -17.641 -23.594 1 94.12 400 LEU B O 1
ATOM 6363 N N . GLN B 1 401 ? -12.336 -19.516 -23.672 1 91.75 401 GLN B N 1
ATOM 6364 C CA . GLN B 1 401 ? -12.953 -19.969 -24.922 1 91.75 401 GLN B CA 1
ATOM 6365 C C . GLN B 1 401 ? -14.43 -20.297 -24.703 1 91.75 401 GLN B C 1
ATOM 6367 O O . GLN B 1 401 ? -15.258 -20.031 -25.578 1 91.75 401 GLN B O 1
ATOM 6372 N N . ARG B 1 402 ? -14.719 -20.828 -23.609 1 85.12 402 ARG B N 1
ATOM 6373 C CA . ARG B 1 402 ? -16.094 -21.203 -23.297 1 85.12 402 ARG B CA 1
ATOM 6374 C C . ARG B 1 402 ? -16.953 -19.969 -23.047 1 85.12 402 ARG B C 1
ATOM 6376 O O . ARG B 1 402 ? -18.156 -19.969 -23.344 1 85.12 402 ARG B O 1
ATOM 6383 N N . GLY B 1 403 ? -16.391 -18.922 -22.422 1 77.06 403 GLY B N 1
ATOM 6384 C CA . GLY B 1 403 ? -17.125 -17.688 -22.203 1 77.06 403 GLY B CA 1
ATOM 6385 C C . GLY B 1 403 ? -17.375 -16.906 -23.484 1 77.06 403 GLY B C 1
ATOM 6386 O O . GLY B 1 403 ? -18.438 -16.297 -23.641 1 77.06 403 GLY B O 1
ATOM 6387 N N . GLU B 1 404 ? -16.328 -16.875 -24.359 1 70.25 404 GLU B N 1
ATOM 6388 C CA . GLU B 1 404 ? -16.453 -16.172 -25.641 1 70.25 404 GLU B CA 1
ATOM 6389 C C . GLU B 1 404 ? -17.391 -16.922 -26.594 1 70.25 404 GLU B C 1
ATOM 6391 O O . GLU B 1 404 ? -18.094 -16.281 -27.391 1 70.25 404 GLU B O 1
ATOM 6396 N N . GLY B 1 405 ? -17.234 -18.234 -26.578 1 55.22 405 GLY B N 1
ATOM 6397 C CA . GLY B 1 405 ? -18.172 -19 -27.406 1 55.22 405 GLY B CA 1
ATOM 6398 C C . GLY B 1 405 ? -19.609 -18.828 -26.984 1 55.22 405 GLY B C 1
ATOM 6399 O O . GLY B 1 405 ? -20.516 -18.812 -27.828 1 55.22 405 GLY B O 1
ATOM 6400 N N . ALA B 1 406 ? -19.797 -18.688 -25.781 1 44.41 406 ALA B N 1
ATOM 6401 C CA . ALA B 1 406 ? -21.156 -18.422 -25.312 1 44.41 406 ALA B CA 1
ATOM 6402 C C . ALA B 1 406 ? -21.609 -17.031 -25.703 1 44.41 406 ALA B C 1
ATOM 6404 O O . ALA B 1 406 ? -22.797 -16.797 -25.984 1 44.41 406 ALA B O 1
ATOM 6405 N N . ALA B 1 407 ? -20.734 -16.109 -25.859 1 53.31 407 ALA B N 1
ATOM 6406 C CA . ALA B 1 407 ? -21.109 -14.75 -26.203 1 53.31 407 ALA B CA 1
ATOM 6407 C C . ALA B 1 407 ? -21.406 -14.625 -27.703 1 53.31 407 ALA B C 1
ATOM 6409 O O . ALA B 1 407 ? -22.172 -13.75 -28.109 1 53.31 407 ALA B O 1
ATOM 6410 N N . SER B 1 408 ? -20.828 -15.359 -28.641 1 40.44 408 SER B N 1
ATOM 6411 C CA . SER B 1 408 ? -21.016 -15.336 -30.078 1 40.44 408 SER B CA 1
ATOM 6412 C C . SER B 1 408 ? -22.188 -16.203 -30.5 1 40.44 408 SER B C 1
ATOM 6414 O O . SER B 1 408 ? -22.609 -16.172 -31.656 1 40.44 408 SER B O 1
ATOM 6416 N N . ALA B 1 409 ? -22.781 -16.75 -29.672 1 35.06 409 ALA B N 1
ATOM 6417 C CA . ALA B 1 409 ? -23.953 -17.516 -30.047 1 35.06 409 ALA B CA 1
ATOM 6418 C C . ALA B 1 409 ? -25.234 -16.766 -29.719 1 35.06 409 ALA B C 1
ATOM 6420 O O . ALA B 1 409 ? -25.312 -16.078 -28.688 1 35.06 409 ALA B O 1
#

Solvent-accessible surface area (backbone atoms only — not comparable to full-atom values): 40791 Å² total; per-residue (Å²): 129,84,73,48,53,67,77,62,82,80,50,74,65,56,47,54,50,48,40,51,36,22,52,49,14,36,62,65,36,69,63,89,81,54,81,70,50,44,73,38,95,89,64,50,49,31,35,62,41,30,54,74,50,94,86,37,48,51,72,36,40,40,52,9,47,31,34,40,25,29,44,56,42,20,64,71,44,59,83,40,69,68,15,43,48,29,42,50,55,46,53,49,48,54,53,51,47,31,63,75,41,75,65,67,55,68,81,86,36,39,37,54,40,18,44,47,31,31,54,43,50,33,45,69,73,61,77,43,77,64,67,69,55,55,57,51,52,51,52,54,47,49,35,61,73,72,62,52,59,58,20,86,87,67,35,69,25,49,22,47,93,82,43,60,47,78,32,21,41,43,42,52,48,48,45,20,34,35,44,18,34,31,43,41,15,62,71,70,70,34,64,69,40,39,32,49,30,53,29,45,52,52,56,47,45,57,60,22,46,38,66,36,44,30,44,30,28,44,29,31,34,57,41,82,64,83,78,53,68,48,62,44,41,55,74,53,59,41,39,49,40,73,40,58,38,46,30,28,57,41,38,14,33,51,42,36,34,54,54,49,48,50,62,67,42,40,83,81,49,38,78,78,36,34,64,44,45,51,52,50,44,52,49,51,41,27,50,45,36,49,37,30,19,23,30,50,46,48,27,30,28,20,39,35,39,52,37,79,88,33,56,61,23,35,28,24,30,17,24,35,25,21,17,48,39,45,28,44,69,70,61,76,46,80,61,65,64,56,56,52,45,28,40,35,19,47,30,31,41,58,72,32,52,42,96,72,15,41,23,49,53,12,63,46,93,77,78,90,47,77,40,62,64,51,67,63,64,51,56,70,40,67,40,32,41,25,23,17,24,41,38,35,23,50,46,33,48,49,53,44,50,55,55,51,54,57,65,77,98,128,84,73,47,53,66,77,62,82,79,49,75,66,57,47,53,50,49,42,52,37,22,51,51,12,34,63,64,38,67,62,87,81,53,80,69,51,44,74,37,94,89,63,51,51,34,35,62,41,29,54,73,50,94,85,37,48,50,71,36,42,39,53,10,46,30,34,40,23,28,45,55,41,20,63,71,46,58,84,40,70,68,15,43,48,30,43,49,54,46,52,50,50,53,53,50,45,32,64,76,40,74,63,67,56,67,80,84,36,39,38,54,39,17,43,48,32,31,53,42,51,34,46,70,74,62,78,42,80,66,65,68,54,55,57,50,52,50,52,54,47,48,35,62,74,72,63,52,61,58,19,86,87,66,35,70,24,49,21,48,94,80,44,60,46,80,31,21,41,42,42,53,45,49,44,21,34,34,43,18,34,31,43,42,15,62,70,70,68,33,65,69,40,38,33,48,31,54,31,45,52,51,56,46,44,57,62,22,45,37,64,36,44,30,44,30,27,43,31,29,34,56,42,82,65,84,77,54,69,48,60,37,43,52,79,54,58,40,37,49,40,74,39,57,36,46,29,27,55,39,39,13,32,51,40,35,33,53,52,50,48,51,61,66,43,41,83,82,49,39,80,78,36,34,66,41,45,50,50,51,44,52,49,50,40,28,50,45,35,48,36,30,22,23,31,50,48,47,28,30,28,20,39,35,41,54,37,84,88,33,57,61,24,36,29,24,31,17,24,37,25,21,17,49,39,43,27,44,70,71,62,76,47,78,60,65,62,58,55,51,45,27,39,36,21,47,31,30,41,57,72,33,52,42,98,71,13,42,25,48,52,11,63,47,94,75,76,90,46,76,39,63,64,52,68,62,63,51,55,71,40,68,42,32,40,26,22,17,25,42,38,34,23,49,45,34,48,50,52,45,50,56,55,51,54,56,64,78,98

pLDDT: mean 93.75, std 10.21, range [33.69, 98.94]

Radius of gyration: 29.12 Å; Cα contacts (8 Å, |Δi|>4): 1594; chains: 2; bounding box: 54×88×80 Å

Foldseek 3Di:
DPLFFDFFDDDPVRLLVLLVLLVLCLAPWDDPPCPQWDAAPVGATEDQFHLDDDPHHDAWLLNLLLLVLLLLLLPLDVVDPSSVVSLCSNVVSVVVQCVVVVNPGDPDFLTSQSNLLSVLSCCQVVVDPPCSNLVSLVVNLCCQVPVADAAVVGARQHCDRHGRNHNKDFLLSLNRHLLSQLSNCLSVVPVVSVVVSLVNVVVLCVAFQDPPLLAGQGMKHFDDDDPDPDPPDDDDDGIDSQQSFSFLQSRLSLLQNLLSSCVSCPVVADCVHPSNVVSLVSNVSSLVSQLVQQDRSQLFAFRRRNDPVADGAQLSLLSNLLSLLSCCVVVSDPDVSSVSSSSSSLSSNSVQQDSSSFGWRHFRDQDDDNHNVSSRPGDTDTGSSSSSSNSSSSSSVVVSVVVVVVVVD/DPLFFDFFDDDPVRLLVLLVLLVLCLAPWDDPPCPQWDAAPVGATEDQFHLDDDPHHDAWLLNLLLLVLLLLQLPLDVVDPSSVVSLCSLVVSVVVQCVVVVNPGDPDFLTSQSNLLSVLSCCQVVVDPPCSNLVSLVVNLVCQVPVADAAVVGARQHCDRHGRNHNKDFLLSLNRHLLSQLSNCLSVVPVVSVVVSLVNVVVLCVAFQDPPLLAGQGMKHFDDDDPDPDPPDDDDDGIDSQQSFSFLQSRLSLLQNLLSSCVSCPVVADCVHPSNVVSLVSNVSSLVSQLVQQDRSQLFAFRRRNDPVAHGAQLSLLSNLLSLLSCCVVVSDPDVSSVSSSSSSLSSNSVQQDSSSFGWRHFRDQDRDNHNVSSRPGDTDTGSSSSSSNSSSSSSVSVSVVVVVVVVD

InterPro domains:
  IPR008928 Six-hairpin glycosidase superfamily [SSF48208] (27-401)
  IPR010905 Glycosyl hydrolase, family 88 [PF07470] (29-400)
  IPR012341 Six-hairpin glycosidase-like superfamily [G3DSA:1.50.10.10] (10-401)
  IPR052043 Polysaccharide Degradation Enzymes [PTHR33886] (27-402)